Protein AF-0000000068960633 (afdb_homodimer)

Structure (mmCIF, N/CA/C/O backbone):
data_AF-0000000068960633-model_v1
#
loop_
_entity.id
_entity.type
_entity.pdbx_description
1 polymer 'Acid phosphatase'
#
loop_
_atom_site.group_PDB
_atom_site.id
_atom_site.type_symbol
_atom_site.label_atom_id
_atom_site.label_alt_id
_atom_site.label_comp_id
_atom_site.label_asym_id
_atom_site.label_entity_id
_atom_site.label_seq_id
_atom_site.pdbx_PDB_ins_code
_atom_site.Cartn_x
_atom_site.Cartn_y
_atom_site.Cartn_z
_atom_site.occupancy
_atom_site.B_iso_or_equiv
_atom_site.auth_seq_id
_atom_site.auth_comp_id
_atom_site.auth_asym_id
_atom_site.auth_atom_id
_atom_site.pdbx_PDB_model_num
ATOM 1 N N . MET A 1 1 ? 32.219 57.688 -50 1 28.7 1 MET A N 1
ATOM 2 C CA . MET A 1 1 ? 32.156 56.25 -50.031 1 28.7 1 MET A CA 1
ATOM 3 C C . MET A 1 1 ? 32.625 55.656 -48.688 1 28.7 1 MET A C 1
ATOM 5 O O . MET A 1 1 ? 33.812 55.375 -48.5 1 28.7 1 MET A O 1
ATOM 9 N N . LEU A 1 2 ? 32.219 56.156 -47.469 1 36.44 2 LEU A N 1
ATOM 10 C CA . LEU A 1 2 ? 32.562 55.969 -46.062 1 36.44 2 LEU A CA 1
ATOM 11 C C . LEU A 1 2 ? 32.219 54.531 -45.625 1 36.44 2 LEU A C 1
ATOM 13 O O . LEU A 1 2 ? 31.062 54.125 -45.719 1 36.44 2 LEU A O 1
ATOM 17 N N . PRO A 1 3 ? 33.25 53.594 -45.344 1 36.62 3 PRO A N 1
ATOM 18 C CA . PRO A 1 3 ? 33.094 52.156 -45.031 1 36.62 3 PRO A CA 1
ATOM 19 C C . PRO A 1 3 ? 32.438 51.906 -43.688 1 36.62 3 PRO A C 1
ATOM 21 O O . PRO A 1 3 ? 32.812 52.5 -42.688 1 36.62 3 PRO A O 1
ATOM 24 N N . VAL A 1 4 ? 31.062 51.625 -43.531 1 40.41 4 VAL A N 1
ATOM 25 C CA . VAL A 1 4 ? 30.25 51.25 -42.375 1 40.41 4 VAL A CA 1
ATOM 26 C C . VAL A 1 4 ? 30.781 49.969 -41.781 1 40.41 4 VAL A C 1
ATOM 28 O O . VAL A 1 4 ? 30.719 48.906 -42.406 1 40.41 4 VAL A O 1
ATOM 31 N N . LEU A 1 5 ? 31.75 49.938 -40.906 1 36.03 5 LEU A N 1
ATOM 32 C CA . LEU A 1 5 ? 32.312 48.844 -40.156 1 36.03 5 LEU A CA 1
ATOM 33 C C . LEU A 1 5 ? 31.234 48.125 -39.312 1 36.03 5 LEU A C 1
ATOM 35 O O . LEU A 1 5 ? 30.625 48.75 -38.438 1 36.03 5 LEU A O 1
ATOM 39 N N . VAL A 1 6 ? 30.625 47 -39.719 1 34.72 6 VAL A N 1
ATOM 40 C CA . VAL A 1 6 ? 29.75 46.031 -39.062 1 34.72 6 VAL A CA 1
ATOM 41 C C . VAL A 1 6 ? 30.438 45.438 -37.844 1 34.72 6 VAL A C 1
ATOM 43 O O . VAL A 1 6 ? 31.406 44.688 -37.969 1 34.72 6 VAL A O 1
ATOM 46 N N . ALA A 1 7 ? 30.516 46.062 -36.656 1 33 7 ALA A N 1
ATOM 47 C CA . ALA A 1 7 ? 30.953 45.531 -35.375 1 33 7 ALA A CA 1
ATOM 48 C C . ALA A 1 7 ? 30.188 44.281 -35 1 33 7 ALA A C 1
ATOM 50 O O . ALA A 1 7 ? 28.984 44.344 -34.688 1 33 7 ALA A O 1
ATOM 51 N N . MET A 1 8 ? 30.5 43.094 -35.469 1 29.86 8 MET A N 1
ATOM 52 C CA . MET A 1 8 ? 30.031 41.781 -35.031 1 29.86 8 MET A CA 1
ATOM 53 C C . MET A 1 8 ? 30.297 41.594 -33.531 1 29.86 8 MET A C 1
ATOM 55 O O . MET A 1 8 ? 31.453 41.5 -33.094 1 29.86 8 MET A O 1
ATOM 59 N N . MET A 1 9 ? 29.5 42.125 -32.562 1 28.64 9 MET A N 1
ATOM 60 C CA . MET A 1 9 ? 29.5 41.812 -31.141 1 28.64 9 MET A CA 1
ATOM 61 C C . MET A 1 9 ? 29.453 40.312 -30.891 1 28.64 9 MET A C 1
ATOM 63 O O . MET A 1 9 ? 28.484 39.656 -31.25 1 28.64 9 MET A O 1
ATOM 67 N N . MET A 1 10 ? 30.5 39.594 -30.781 1 28.83 10 MET A N 1
ATOM 68 C CA . MET A 1 10 ? 30.625 38.219 -30.25 1 28.83 10 MET A CA 1
ATOM 69 C C . MET A 1 10 ? 30.062 38.125 -28.844 1 28.83 10 MET A C 1
ATOM 71 O O . MET A 1 10 ? 30.641 38.688 -27.906 1 28.83 10 MET A O 1
ATOM 75 N N . MET A 1 11 ? 28.734 38.094 -28.578 1 29.48 11 MET A N 1
ATOM 76 C CA . MET A 1 11 ? 28.141 37.688 -27.312 1 29.48 11 MET A CA 1
ATOM 77 C C . MET A 1 11 ? 28.781 36.375 -26.812 1 29.48 11 MET A C 1
ATOM 79 O O . MET A 1 11 ? 28.688 35.344 -27.469 1 29.48 11 MET A O 1
ATOM 83 N N . MET A 1 12 ? 29.719 36.375 -26.047 1 30.92 12 MET A N 1
ATOM 84 C CA . MET A 1 12 ? 30.234 35.25 -25.234 1 30.92 12 MET A CA 1
ATOM 85 C C . MET A 1 12 ? 29.109 34.625 -24.438 1 30.92 12 MET A C 1
ATOM 87 O O . MET A 1 12 ? 28.469 35.281 -23.609 1 30.92 12 MET A O 1
ATOM 91 N N . MET A 1 13 ? 28.297 33.719 -24.906 1 32.25 13 MET A N 1
ATOM 92 C CA . MET A 1 13 ? 27.453 32.781 -24.156 1 32.25 13 MET A CA 1
ATOM 93 C C . MET A 1 13 ? 28.234 32.156 -23 1 32.25 13 MET A C 1
ATOM 95 O O . MET A 1 13 ? 29.203 31.453 -23.219 1 32.25 13 MET A O 1
ATOM 99 N N . VAL A 1 14 ? 28.406 32.781 -21.891 1 34.97 14 VAL A N 1
ATOM 100 C CA . VAL A 1 14 ? 28.797 32.094 -20.656 1 34.97 14 VAL A CA 1
ATOM 101 C C . VAL A 1 14 ? 28 30.812 -20.484 1 34.97 14 VAL A C 1
ATOM 103 O O . VAL A 1 14 ? 26.781 30.828 -20.469 1 34.97 14 VAL A O 1
ATOM 106 N N . THR A 1 15 ? 28.297 29.719 -21.094 1 37.78 15 THR A N 1
ATOM 107 C CA . THR A 1 15 ? 27.797 28.375 -20.797 1 37.78 15 THR A CA 1
ATOM 108 C C . THR A 1 15 ? 27.75 28.141 -19.281 1 37.78 15 THR A C 1
ATOM 110 O O . THR A 1 15 ? 28.797 28.141 -18.625 1 37.78 15 THR A O 1
ATOM 113 N N . GLY A 1 16 ? 26.969 28.672 -18.453 1 41.31 16 GLY A N 1
ATOM 114 C CA . GLY A 1 16 ? 26.703 28.359 -17.047 1 41.31 16 GLY A CA 1
ATOM 115 C C . GLY A 1 16 ? 27 26.922 -16.703 1 41.31 16 GLY A C 1
ATOM 116 O O . GLY A 1 16 ? 26.828 26.031 -17.531 1 41.31 16 GLY A O 1
ATOM 117 N N . ALA A 1 17 ? 27.922 26.547 -15.781 1 50.03 17 ALA A N 1
ATOM 118 C CA . ALA A 1 17 ? 28.344 25.266 -15.25 1 50.03 17 ALA A CA 1
ATOM 119 C C . ALA A 1 17 ? 27.172 24.312 -15.094 1 50.03 17 ALA A C 1
ATOM 121 O O . ALA A 1 17 ? 26.156 24.672 -14.484 1 50.03 17 ALA A O 1
ATOM 122 N N . GLY A 1 18 ? 26.812 23.438 -15.945 1 74 18 GLY A N 1
ATOM 123 C CA . GLY A 1 18 ? 25.719 22.484 -16.125 1 74 18 GLY A CA 1
ATOM 124 C C . GLY A 1 18 ? 25.531 21.562 -14.938 1 74 18 GLY A C 1
ATOM 125 O O . GLY A 1 18 ? 26.453 21.344 -14.164 1 74 18 GLY A O 1
ATOM 126 N N . ALA A 1 19 ? 24.5 21.5 -14.156 1 87.94 19 ALA A N 1
ATOM 127 C CA . ALA A 1 19 ? 24.141 20.562 -13.094 1 87.94 19 ALA A CA 1
ATOM 128 C C . ALA A 1 19 ? 23.234 19.453 -13.609 1 87.94 19 ALA A C 1
ATOM 130 O O . ALA A 1 19 ? 22.375 19.703 -14.461 1 87.94 19 ALA A O 1
ATOM 131 N N . ARG A 1 20 ? 23.734 18.266 -13.234 1 92.5 20 ARG A N 1
ATOM 132 C CA . ARG A 1 20 ? 22.906 17.125 -13.562 1 92.5 20 ARG A CA 1
ATOM 133 C C . ARG A 1 20 ? 21.953 16.781 -12.422 1 92.5 20 ARG A C 1
ATOM 135 O O . ARG A 1 20 ? 22.375 16.703 -11.266 1 92.5 20 ARG A O 1
ATOM 142 N N . LEU A 1 21 ? 20.734 16.641 -12.719 1 95.44 21 LEU A N 1
ATOM 143 C CA . LEU A 1 21 ? 19.734 16.25 -11.742 1 95.44 21 LEU A CA 1
ATOM 144 C C . LEU A 1 21 ? 19.812 14.758 -11.438 1 95.44 21 LEU A C 1
ATOM 146 O O . LEU A 1 21 ? 19.344 13.938 -12.227 1 95.44 21 LEU A O 1
ATOM 150 N N . ALA A 1 22 ? 20.391 14.422 -10.305 1 96.19 22 ALA A N 1
ATOM 151 C CA . ALA A 1 22 ? 20.672 13.031 -9.953 1 96.19 22 ALA A CA 1
ATOM 152 C C . ALA A 1 22 ? 19.422 12.328 -9.438 1 96.19 22 ALA A C 1
ATOM 154 O O . ALA A 1 22 ? 19.172 11.172 -9.766 1 96.19 22 ALA A O 1
ATOM 155 N N . GLN A 1 23 ? 18.641 12.992 -8.586 1 97.12 23 GLN A N 1
ATOM 156 C CA . GLN A 1 23 ? 17.438 12.43 -8.008 1 97.12 23 GLN A CA 1
ATOM 157 C C . GLN A 1 23 ? 16.469 13.531 -7.559 1 97.12 23 GLN A C 1
ATOM 159 O O . GLN A 1 23 ? 16.906 14.602 -7.133 1 97.12 23 GLN A O 1
ATOM 164 N N . VAL A 1 24 ? 15.242 13.258 -7.742 1 97.94 24 VAL A N 1
ATOM 165 C CA . VAL A 1 24 ? 14.188 14.117 -7.219 1 97.94 24 VAL A CA 1
ATOM 166 C C . VAL A 1 24 ? 13.344 13.344 -6.203 1 97.94 24 VAL A C 1
ATOM 168 O O . VAL A 1 24 ? 12.969 12.195 -6.449 1 97.94 24 VAL A O 1
ATOM 171 N N . GLN A 1 25 ? 13.172 13.945 -4.953 1 98.12 25 GLN A N 1
ATOM 172 C CA . GLN A 1 25 ? 12.234 13.422 -3.965 1 98.12 25 GLN A CA 1
ATOM 173 C C . GLN A 1 25 ? 11.078 14.391 -3.729 1 98.12 25 GLN A C 1
ATOM 175 O O . GLN A 1 25 ? 11.297 15.594 -3.584 1 98.12 25 GLN A O 1
ATOM 180 N N . ILE A 1 26 ? 9.836 13.82 -3.816 1 98.62 26 ILE A N 1
ATOM 181 C CA . ILE A 1 26 ? 8.656 14.664 -3.646 1 98.62 26 ILE A CA 1
ATOM 182 C C . ILE A 1 26 ? 7.82 14.148 -2.477 1 98.62 26 ILE A C 1
ATOM 184 O O . ILE A 1 26 ? 7.547 12.953 -2.381 1 98.62 26 ILE A O 1
ATOM 188 N N . LEU A 1 27 ? 7.508 15.016 -1.522 1 98.69 27 LEU A N 1
ATOM 189 C CA . LEU A 1 27 ? 6.434 14.805 -0.558 1 98.69 27 LEU A CA 1
ATOM 190 C C . LEU A 1 27 ? 5.184 15.578 -0.959 1 98.69 27 LEU A C 1
ATOM 192 O O . LEU A 1 27 ? 5.242 16.797 -1.159 1 98.69 27 LEU A O 1
ATOM 196 N N . ALA A 1 28 ? 4.051 14.828 -1.136 1 98.44 28 ALA A N 1
ATOM 197 C CA . ALA A 1 28 ? 2.812 15.477 -1.561 1 98.44 28 ALA A CA 1
ATOM 198 C C . ALA A 1 28 ? 1.709 15.281 -0.523 1 98.44 28 ALA A C 1
ATOM 200 O O . ALA A 1 28 ? 1.588 14.203 0.069 1 98.44 28 ALA A O 1
ATOM 201 N N . ARG A 1 29 ? 0.959 16.312 -0.306 1 97.56 29 ARG A N 1
ATOM 202 C CA . ARG A 1 29 ? -0.366 16.094 0.262 1 97.56 29 ARG A CA 1
ATOM 203 C C . ARG A 1 29 ? -1.308 15.477 -0.768 1 97.56 29 ARG A C 1
ATOM 205 O O . ARG A 1 29 ? -1.28 15.852 -1.942 1 97.56 29 ARG A O 1
ATOM 212 N N . HIS A 1 30 ? -2.119 14.586 -0.333 1 97 30 HIS A N 1
ATOM 213 C CA . HIS A 1 30 ? -3.104 14.016 -1.245 1 97 30 HIS A CA 1
ATOM 214 C C . HIS A 1 30 ? -4 15.094 -1.839 1 97 30 HIS A C 1
ATOM 216 O O . HIS A 1 30 ? -4.062 16.219 -1.318 1 97 30 HIS A O 1
ATOM 222 N N . GLY A 1 31 ? -4.672 14.758 -2.982 1 96.5 31 GLY A N 1
ATOM 223 C CA . GLY A 1 31 ? -5.578 15.672 -3.658 1 96.5 31 GLY A CA 1
ATOM 224 C C . GLY A 1 31 ? -6.895 15.859 -2.926 1 96.5 31 GLY A C 1
ATOM 225 O O . GLY A 1 31 ? -7.078 15.328 -1.826 1 96.5 31 GLY A O 1
ATOM 226 N N . LEU A 1 32 ? -7.758 16.641 -3.566 1 95.44 32 LEU A N 1
ATOM 227 C CA . LEU A 1 32 ? -9.039 16.969 -2.965 1 95.44 32 LEU A CA 1
ATOM 228 C C . LEU A 1 32 ? -9.938 15.75 -2.865 1 95.44 32 LEU A C 1
ATOM 230 O O . LEU A 1 32 ? -10.234 15.102 -3.877 1 95.44 32 LEU A O 1
ATOM 234 N N . ARG A 1 33 ? -10.445 15.461 -1.695 1 92.38 33 ARG A N 1
ATOM 235 C CA . ARG A 1 33 ? -11.305 14.305 -1.444 1 92.38 33 ARG A CA 1
ATOM 236 C C . ARG A 1 33 ? -12.734 14.578 -1.892 1 92.38 33 ARG A C 1
ATOM 238 O O . ARG A 1 33 ? -13.109 15.734 -2.104 1 92.38 33 ARG A O 1
ATOM 245 N N . ASP A 1 34 ? -13.383 13.438 -2.035 1 89.31 34 ASP A N 1
ATOM 246 C CA . ASP A 1 34 ? -14.812 13.5 -2.293 1 89.31 34 ASP A CA 1
ATOM 247 C C . ASP A 1 34 ? -15.586 13.867 -1.026 1 89.31 34 ASP A C 1
ATOM 249 O O . ASP A 1 34 ? -15.281 13.359 0.057 1 89.31 34 ASP A O 1
ATOM 253 N N . TYR A 1 35 ? -16.578 14.789 -1.177 1 80.56 35 TYR A N 1
ATOM 254 C CA . TYR A 1 35 ? -17.25 15.305 0.013 1 80.56 35 TYR A CA 1
ATOM 255 C C . TYR A 1 35 ? -18.141 14.25 0.633 1 80.56 35 TYR A C 1
ATOM 257 O O . TYR A 1 35 ? -18.312 14.203 1.854 1 80.56 35 TYR A O 1
ATOM 265 N N . TYR A 1 36 ? -18.703 13.359 -0.104 1 71.88 36 TYR A N 1
ATOM 266 C CA . TYR A 1 36 ? -19.594 12.344 0.452 1 71.88 36 TYR A CA 1
ATOM 267 C C . TYR A 1 36 ? -18.828 11.359 1.312 1 71.88 36 TYR A C 1
ATOM 269 O O . TYR A 1 36 ? -19.219 11.062 2.443 1 71.88 36 TYR A O 1
ATOM 277 N N . THR A 1 37 ? -17.797 10.961 0.727 1 71.25 37 THR A N 1
ATOM 278 C CA . THR A 1 37 ? -17.031 9.945 1.442 1 71.25 37 THR A CA 1
ATOM 279 C C . THR A 1 37 ? -16.281 10.562 2.609 1 71.25 37 THR A C 1
ATOM 281 O O . THR A 1 37 ? -16.047 9.898 3.623 1 71.25 37 THR A O 1
ATOM 284 N N . ALA A 1 38 ? -15.961 11.828 2.514 1 70.38 38 ALA A N 1
ATOM 285 C CA . ALA A 1 38 ? -15.289 12.516 3.607 1 70.38 38 ALA A CA 1
ATOM 286 C C . ALA A 1 38 ? -16.203 12.672 4.812 1 70.38 38 ALA A C 1
ATOM 288 O O . ALA A 1 38 ? -15.766 12.562 5.957 1 70.38 38 ALA A O 1
ATOM 289 N N . GLU A 1 39 ? -17.5 12.852 4.512 1 68.62 39 GLU A N 1
ATOM 290 C CA . GLU A 1 39 ? -18.484 13.023 5.578 1 68.62 39 GLU A CA 1
ATOM 291 C C . GLU A 1 39 ? -18.812 11.688 6.23 1 68.62 39 GLU A C 1
ATOM 293 O O . GLU A 1 39 ? -19.047 11.617 7.441 1 68.62 39 GLU A O 1
ATOM 298 N N . ALA A 1 40 ? -18.844 10.688 5.418 1 64.69 40 ALA A N 1
ATOM 299 C CA . ALA A 1 40 ? -19.203 9.375 5.941 1 64.69 40 ALA A CA 1
ATOM 300 C C . ALA A 1 40 ? -18.109 8.82 6.844 1 64.69 40 ALA A C 1
ATOM 302 O O . ALA A 1 40 ? -18.391 8.125 7.824 1 64.69 40 ALA A O 1
ATOM 303 N N . ASP A 1 41 ? -17.031 9.008 6.359 1 56.53 41 ASP A N 1
ATOM 304 C CA . ASP A 1 41 ? -15.906 8.461 7.109 1 56.53 41 ASP A CA 1
ATOM 305 C C . ASP A 1 41 ? -15.422 9.445 8.164 1 56.53 41 ASP A C 1
ATOM 307 O O . ASP A 1 41 ? -14.352 10.039 8.016 1 56.53 41 ASP A O 1
ATOM 311 N N . ALA A 1 42 ? -16.359 10.055 8.844 1 49.31 42 ALA A N 1
ATOM 312 C CA . ALA A 1 42 ? -15.969 11.141 9.734 1 49.31 42 ALA A CA 1
ATOM 313 C C . ALA A 1 42 ? -14.828 10.703 10.656 1 49.31 42 ALA A C 1
ATOM 315 O O . ALA A 1 42 ? -14.367 11.477 11.492 1 49.31 42 ALA A O 1
ATOM 316 N N . SER A 1 43 ? -14.57 9.469 10.648 1 42.56 43 SER A N 1
ATOM 317 C CA . SER A 1 43 ? -13.375 9.25 11.461 1 42.56 43 SER A CA 1
ATOM 318 C C . SER A 1 43 ? -12.148 9.906 10.82 1 42.56 43 SER A C 1
ATOM 320 O O . SER A 1 43 ? -12.062 10.008 9.594 1 42.56 43 SER A O 1
ATOM 322 N N . TRP A 1 44 ? -11.773 10.898 11.594 1 39.91 44 TRP A N 1
ATOM 323 C CA . TRP A 1 44 ? -10.672 11.789 11.211 1 39.91 44 TRP A CA 1
ATOM 324 C C . TRP A 1 44 ? -9.789 11.133 10.156 1 39.91 44 TRP A C 1
ATOM 326 O O . TRP A 1 44 ? -9.117 11.828 9.383 1 39.91 44 TRP A O 1
ATOM 336 N N . ASP A 1 45 ? -9.281 9.789 10.375 1 44.38 45 ASP A N 1
ATOM 337 C CA . ASP A 1 45 ? -7.953 9.305 10.016 1 44.38 45 ASP A CA 1
ATOM 338 C C . ASP A 1 45 ? -7.914 8.836 8.562 1 44.38 45 ASP A C 1
ATOM 340 O O . ASP A 1 45 ? -7.32 7.797 8.258 1 44.38 45 ASP A O 1
ATOM 344 N N . ASP A 1 46 ? -8.242 9.875 7.656 1 54.59 46 ASP A N 1
ATOM 345 C CA . ASP A 1 46 ? -7.746 9.766 6.285 1 54.59 46 ASP A CA 1
ATOM 346 C C . ASP A 1 46 ? -8.648 8.859 5.449 1 54.59 46 ASP A C 1
ATOM 348 O O . ASP A 1 46 ? -8.164 8.141 4.57 1 54.59 46 ASP A O 1
ATOM 352 N N . GLY A 1 47 ? -9.922 8.867 5.863 1 60.28 47 GLY A N 1
ATOM 353 C CA . GLY A 1 47 ? -10.844 8.102 5.039 1 60.28 47 GLY A CA 1
ATOM 354 C C . GLY A 1 47 ? -11.359 8.875 3.838 1 60.28 47 GLY A C 1
ATOM 355 O O . GLY A 1 47 ? -10.938 10.008 3.598 1 60.28 47 GLY A O 1
ATOM 356 N N . GLY A 1 48 ? -11.836 8.297 2.922 1 75.69 48 GLY A N 1
ATOM 357 C CA . GLY A 1 48 ? -12.461 8.836 1.728 1 75.69 48 GLY A CA 1
ATOM 358 C C . GLY A 1 48 ? -11.664 8.586 0.464 1 75.69 48 GLY A C 1
ATOM 359 O O . GLY A 1 48 ? -10.484 8.242 0.529 1 75.69 48 GLY A O 1
ATOM 360 N N . VAL A 1 49 ? -12.32 8.797 -0.583 1 88.06 49 VAL A N 1
ATOM 361 C CA . VAL A 1 49 ? -11.719 8.609 -1.9 1 88.06 49 VAL A CA 1
ATOM 362 C C . VAL A 1 49 ? -11.461 9.969 -2.547 1 88.06 49 VAL A C 1
ATOM 364 O O . VAL A 1 49 ? -11.969 10.992 -2.076 1 88.06 49 VAL A O 1
ATOM 367 N N . LEU A 1 50 ? -10.617 10.023 -3.445 1 92.69 50 LEU A N 1
ATOM 368 C CA . LEU A 1 50 ? -10.32 11.234 -4.207 1 92.69 50 LEU A CA 1
ATOM 369 C C . LEU A 1 50 ? -11.531 11.664 -5.031 1 92.69 50 LEU A C 1
ATOM 371 O O . LEU A 1 50 ? -12.227 10.82 -5.605 1 92.69 50 LEU A O 1
ATOM 375 N N . SER A 1 51 ? -11.836 12.953 -5.113 1 93.25 51 SER A N 1
ATOM 376 C CA . SER A 1 51 ? -12.844 13.469 -6.023 1 93.25 51 SER A CA 1
ATOM 377 C C . SER A 1 51 ? -12.352 13.469 -7.465 1 93.25 51 SER A C 1
ATOM 379 O O . SER A 1 51 ? -11.148 13.344 -7.711 1 93.25 51 SER A O 1
ATOM 381 N N . GLY A 1 52 ? -13.32 13.609 -8.352 1 94 52 GLY A N 1
ATOM 382 C CA . GLY A 1 52 ? -12.906 13.781 -9.734 1 94 52 GLY A CA 1
ATOM 383 C C . GLY A 1 52 ? -12.008 14.992 -9.938 1 94 52 GLY A C 1
ATOM 384 O O . GLY A 1 52 ? -11.016 14.922 -10.672 1 94 52 GLY A O 1
ATOM 385 N N . HIS A 1 53 ? -12.352 16.031 -9.266 1 95 53 HIS A N 1
ATOM 386 C CA . HIS A 1 53 ? -11.539 17.234 -9.312 1 95 53 HIS A CA 1
ATOM 387 C C . HIS A 1 53 ? -10.148 17 -8.719 1 95 53 HIS A C 1
ATOM 389 O O . HIS A 1 53 ? -9.156 17.547 -9.211 1 95 53 HIS A O 1
ATOM 395 N N . GLY A 1 54 ? -10.094 16.25 -7.66 1 96.06 54 GLY A N 1
ATOM 396 C CA . GLY A 1 54 ? -8.82 15.867 -7.078 1 96.06 54 GLY A CA 1
ATOM 397 C C . GLY A 1 54 ? -7.953 15.047 -8.016 1 96.06 54 GLY A C 1
ATOM 398 O O . GLY A 1 54 ? -6.746 15.281 -8.117 1 96.06 54 GLY A O 1
ATOM 399 N N . TYR A 1 55 ? -8.562 14.094 -8.75 1 96.5 55 TYR A N 1
ATOM 400 C CA . TYR A 1 55 ? -7.848 13.305 -9.742 1 96.5 55 TYR A CA 1
ATOM 401 C C . TYR A 1 55 ? -7.242 14.195 -10.82 1 96.5 55 TYR A C 1
ATOM 403 O O . TYR A 1 55 ? -6.066 14.055 -11.164 1 96.5 55 TYR A O 1
ATOM 411 N N . LYS A 1 56 ? -8.07 15.102 -11.281 1 96.62 56 LYS A N 1
ATOM 412 C CA . LYS A 1 56 ? -7.621 16 -12.336 1 96.62 56 LYS A CA 1
ATOM 413 C C . LYS A 1 56 ? -6.453 16.859 -11.867 1 96.62 56 LYS A C 1
ATOM 415 O O . LYS A 1 56 ? -5.449 17 -12.57 1 96.62 56 LYS A O 1
ATOM 420 N N . ALA A 1 57 ? -6.598 17.422 -10.727 1 96 57 ALA A N 1
ATOM 421 C CA . ALA A 1 57 ? -5.555 18.281 -10.188 1 96 57 ALA A CA 1
ATOM 422 C C . ALA A 1 57 ? -4.238 17.531 -10.023 1 96 57 ALA A C 1
ATOM 424 O O . ALA A 1 57 ? -3.172 18.047 -10.352 1 96 57 ALA A O 1
ATOM 425 N N . MET A 1 58 ? -4.285 16.328 -9.492 1 97.06 58 MET A N 1
ATOM 426 C CA . MET A 1 58 ? -3.078 15.539 -9.281 1 97.06 58 MET A CA 1
ATOM 427 C C . MET A 1 58 ? -2.465 15.117 -10.617 1 97.06 58 MET A C 1
ATOM 429 O O . MET A 1 58 ? -1.241 15.094 -10.758 1 97.06 58 MET A O 1
ATOM 433 N N . TYR A 1 59 ? -3.293 14.734 -11.594 1 96.5 59 TYR A N 1
ATOM 434 C CA . TYR A 1 59 ? -2.822 14.43 -12.938 1 96.5 59 TYR A CA 1
ATOM 435 C C . TYR A 1 59 ? -2.074 15.617 -13.539 1 96.5 59 TYR A C 1
ATOM 437 O O . TYR A 1 59 ? -0.973 15.461 -14.07 1 96.5 59 TYR A O 1
ATOM 445 N N . ASP A 1 60 ? -2.717 16.812 -13.445 1 95.5 60 ASP A N 1
ATOM 446 C CA . ASP A 1 60 ? -2.113 18.031 -13.969 1 95.5 60 ASP A CA 1
ATOM 447 C C . ASP A 1 60 ? -0.791 18.344 -13.266 1 95.5 60 ASP A C 1
ATOM 449 O O . ASP A 1 60 ? 0.156 18.812 -13.898 1 95.5 60 ASP A O 1
ATOM 453 N N . LEU A 1 61 ? -0.79 18.078 -12.023 1 96.19 61 LEU A N 1
ATOM 454 C CA . LEU A 1 61 ? 0.438 18.281 -11.258 1 96.19 61 LEU A CA 1
ATOM 455 C C . LEU A 1 61 ? 1.546 17.359 -11.758 1 96.19 61 LEU A C 1
ATOM 457 O O . LEU A 1 61 ? 2.703 17.781 -11.859 1 96.19 61 LEU A O 1
ATOM 461 N N . GLY A 1 62 ? 1.222 16.062 -12 1 96.56 62 GLY A N 1
ATOM 462 C CA . GLY A 1 62 ? 2.182 15.156 -12.602 1 96.56 62 GLY A CA 1
ATOM 463 C C . GLY A 1 62 ? 2.742 15.664 -13.914 1 96.56 62 GLY A C 1
ATOM 464 O O . GLY A 1 62 ? 3.953 15.609 -14.148 1 96.56 62 GLY A O 1
ATOM 465 N N . GLU A 1 63 ? 1.86 16.219 -14.766 1 95.25 63 GLU A N 1
ATOM 466 C CA . GLU A 1 63 ? 2.285 16.781 -16.047 1 95.25 63 GLU A CA 1
ATOM 467 C C . GLU A 1 63 ? 3.219 17.969 -15.836 1 95.25 63 GLU A C 1
ATOM 469 O O . GLU A 1 63 ? 4.211 18.125 -16.547 1 95.25 63 GLU A O 1
ATOM 474 N N . ALA A 1 64 ? 2.873 18.844 -14.867 1 94.56 64 ALA A N 1
ATOM 475 C CA . ALA A 1 64 ? 3.693 20.016 -14.586 1 94.56 64 ALA A CA 1
ATOM 476 C C . ALA A 1 64 ? 5.094 19.609 -14.141 1 94.56 64 ALA A C 1
ATOM 478 O O . ALA A 1 64 ? 6.086 20.219 -14.555 1 94.56 64 ALA A O 1
ATOM 479 N N . VAL A 1 65 ? 5.16 18.609 -13.273 1 96.25 65 VAL A N 1
ATOM 480 C CA . VAL A 1 65 ? 6.453 18.141 -12.781 1 96.25 65 VAL A CA 1
ATOM 481 C C . VAL A 1 65 ? 7.234 17.484 -13.922 1 96.25 65 VAL A C 1
ATOM 483 O O . VAL A 1 65 ? 8.445 17.688 -14.039 1 96.25 65 VAL A O 1
ATOM 486 N N . ARG A 1 66 ? 6.559 16.641 -14.766 1 95.31 66 ARG A N 1
ATOM 487 C CA . ARG A 1 66 ? 7.203 16.078 -15.945 1 95.31 66 ARG A CA 1
ATOM 488 C C . ARG A 1 66 ? 7.844 17.172 -16.797 1 95.31 66 ARG A C 1
ATOM 490 O O . ARG A 1 66 ? 9 17.062 -17.203 1 95.31 66 ARG A O 1
ATOM 497 N N . ASN A 1 67 ? 7.098 18.266 -17.047 1 93.69 67 ASN A N 1
ATOM 498 C CA . ASN A 1 67 ? 7.566 19.375 -17.875 1 93.69 67 ASN A CA 1
ATOM 499 C C . ASN A 1 67 ? 8.711 20.125 -17.203 1 93.69 67 ASN A C 1
ATOM 501 O O . ASN A 1 67 ? 9.617 20.625 -17.875 1 93.69 67 ASN A O 1
ATOM 505 N N . ARG A 1 68 ? 8.688 20.203 -15.93 1 93 68 ARG A N 1
ATOM 506 C CA . ARG A 1 68 ? 9.734 20.906 -15.188 1 93 68 ARG A CA 1
ATOM 507 C C . ARG A 1 68 ? 11.078 20.203 -15.344 1 93 68 ARG A C 1
ATOM 509 O O . ARG A 1 68 ? 12.109 20.859 -15.523 1 93 68 ARG A O 1
ATOM 516 N N . TYR A 1 69 ? 11.055 18.922 -15.281 1 93.81 69 TYR A N 1
ATOM 517 C CA . TYR A 1 69 ? 12.336 18.219 -15.219 1 93.81 69 TYR A CA 1
ATOM 518 C C . TYR A 1 69 ? 12.688 17.609 -16.562 1 93.81 69 TYR A C 1
ATOM 520 O O . TYR A 1 69 ? 13.852 17.281 -16.828 1 93.81 69 TYR A O 1
ATOM 528 N N . ASN A 1 70 ? 11.703 17.406 -17.422 1 90.5 70 ASN A N 1
ATOM 529 C CA . ASN A 1 70 ? 11.898 16.938 -18.797 1 90.5 70 ASN A CA 1
ATOM 530 C C . ASN A 1 70 ? 12.828 15.734 -18.844 1 90.5 70 ASN A C 1
ATOM 532 O O . ASN A 1 70 ? 13.805 15.727 -19.594 1 90.5 70 ASN A O 1
ATOM 536 N N . ARG A 1 71 ? 12.562 14.789 -18.031 1 86.69 71 ARG A N 1
ATOM 537 C CA . ARG A 1 71 ? 13.352 13.562 -18 1 86.69 71 ARG A CA 1
ATOM 538 C C . ARG A 1 71 ? 12.945 12.617 -19.125 1 86.69 71 ARG A C 1
ATOM 540 O O . ARG A 1 71 ? 11.875 12.789 -19.734 1 86.69 71 ARG A O 1
ATOM 547 N N . SER A 1 72 ? 13.875 11.68 -19.406 1 85.12 72 SER A N 1
ATOM 548 C CA . SER A 1 72 ? 13.555 10.68 -20.406 1 85.12 72 SER A CA 1
ATOM 549 C C . SER A 1 72 ? 12.352 9.836 -19.984 1 85.12 72 SER A C 1
ATOM 551 O O . SER A 1 72 ? 12.047 9.734 -18.797 1 85.12 72 SER A O 1
ATOM 553 N N . SER A 1 73 ? 11.727 9.258 -20.953 1 82.5 73 SER A N 1
ATOM 554 C CA . SER A 1 73 ? 10.602 8.367 -20.703 1 82.5 73 SER A CA 1
ATOM 555 C C . SER A 1 73 ? 11.008 7.199 -19.812 1 82.5 73 SER A C 1
ATOM 557 O O . SER A 1 73 ? 10.25 6.785 -18.938 1 82.5 73 SER A O 1
ATOM 559 N N . ASN A 1 74 ? 12.188 6.707 -20.016 1 82.75 74 ASN A N 1
ATOM 560 C CA . ASN A 1 74 ? 12.68 5.605 -19.203 1 82.75 74 ASN A CA 1
ATOM 561 C C . ASN A 1 74 ? 12.867 6.035 -17.75 1 82.75 74 ASN A C 1
ATOM 563 O O . ASN A 1 74 ? 12.531 5.289 -16.828 1 82.75 74 ASN A O 1
ATOM 567 N N . ASP A 1 75 ? 13.289 7.27 -17.656 1 83.25 75 ASP A N 1
ATOM 568 C CA . ASP A 1 75 ? 13.508 7.781 -16.297 1 83.25 75 ASP A CA 1
ATOM 569 C C . ASP A 1 75 ? 12.18 8.031 -15.586 1 83.25 75 ASP A C 1
ATOM 571 O O . ASP A 1 75 ? 12.055 7.77 -14.391 1 83.25 75 ASP A O 1
ATOM 575 N N . THR A 1 76 ? 11.281 8.5 -16.312 1 83.62 76 THR A N 1
ATOM 576 C CA . THR A 1 76 ? 9.984 8.773 -15.695 1 83.62 76 THR A CA 1
ATOM 577 C C . THR A 1 76 ? 9.305 7.48 -15.266 1 83.62 76 THR A C 1
ATOM 579 O O . THR A 1 76 ? 8.758 7.398 -14.164 1 83.62 76 THR A O 1
ATOM 582 N N . ALA A 1 77 ? 9.469 6.453 -16.031 1 84.44 77 ALA A N 1
ATOM 583 C CA . ALA A 1 77 ? 8.812 5.176 -15.758 1 84.44 77 ALA A CA 1
ATOM 584 C C . ALA A 1 77 ? 9.523 4.426 -14.633 1 84.44 77 ALA A C 1
ATOM 586 O O . ALA A 1 77 ? 8.93 3.549 -14 1 84.44 77 ALA A O 1
ATOM 587 N N . ALA A 1 78 ? 10.766 4.762 -14.367 1 87.69 78 ALA A N 1
ATOM 588 C CA . ALA A 1 78 ? 11.555 4.07 -13.359 1 87.69 78 ALA A CA 1
ATOM 589 C C . ALA A 1 78 ? 11.391 4.719 -11.984 1 87.69 78 ALA A C 1
ATOM 591 O O . ALA A 1 78 ? 12.18 4.477 -11.07 1 87.69 78 ALA A O 1
ATOM 592 N N . SER A 1 79 ? 10.367 5.484 -11.758 1 94.31 79 SER A N 1
ATOM 593 C CA . SER A 1 79 ? 10.094 6.176 -10.5 1 94.31 79 SER A CA 1
ATOM 594 C C . SER A 1 79 ? 9.633 5.199 -9.422 1 94.31 79 SER A C 1
ATOM 596 O O . SER A 1 79 ? 9.211 4.082 -9.734 1 94.31 79 SER A O 1
ATOM 598 N N . TRP A 1 80 ? 9.805 5.59 -8.227 1 94.75 80 TRP A N 1
ATOM 599 C CA . TRP A 1 80 ? 9.375 4.824 -7.059 1 94.75 80 TRP A CA 1
ATOM 600 C C . TRP A 1 80 ? 8.406 5.637 -6.199 1 94.75 80 TRP A C 1
ATOM 602 O O . TRP A 1 80 ? 8.609 6.84 -5.996 1 94.75 80 TRP A O 1
ATOM 612 N N . ALA A 1 81 ? 7.355 4.953 -5.715 1 96.81 81 ALA A N 1
ATOM 613 C CA . ALA A 1 81 ? 6.348 5.68 -4.949 1 96.81 81 ALA A CA 1
ATOM 614 C C . ALA A 1 81 ? 5.957 4.918 -3.686 1 96.81 81 ALA A C 1
ATOM 616 O O . ALA A 1 81 ? 5.898 3.688 -3.689 1 96.81 81 ALA A O 1
ATOM 617 N N . ARG A 1 82 ? 5.762 5.68 -2.676 1 97.12 82 ARG A N 1
ATOM 618 C CA . ARG A 1 82 ? 5.254 5.211 -1.392 1 97.12 82 ARG A CA 1
ATOM 619 C C . ARG A 1 82 ? 4.137 6.113 -0.884 1 97.12 82 ARG A C 1
ATOM 621 O O . ARG A 1 82 ? 4.262 7.34 -0.903 1 97.12 82 ARG A O 1
ATOM 628 N N . SER A 1 83 ? 2.99 5.469 -0.5 1 97.69 83 SER A N 1
ATOM 629 C CA . SER A 1 83 ? 1.842 6.219 -0.003 1 97.69 83 SER A CA 1
ATOM 630 C C . SER A 1 83 ? 1.382 5.691 1.353 1 97.69 83 SER A C 1
ATOM 632 O O . SER A 1 83 ? 1.69 4.559 1.721 1 97.69 83 SER A O 1
ATOM 634 N N . THR A 1 84 ? 0.761 6.578 2.119 1 96.88 84 THR A N 1
ATOM 635 C CA . THR A 1 84 ? -0.025 6.027 3.217 1 96.88 84 THR A CA 1
ATOM 636 C C . THR A 1 84 ? -1.102 5.082 2.689 1 96.88 84 THR A C 1
ATOM 638 O O . THR A 1 84 ? -1.484 5.16 1.52 1 96.88 84 THR A O 1
ATOM 641 N N . ASP A 1 85 ? -1.514 4.18 3.553 1 93.81 85 ASP A N 1
ATOM 642 C CA . ASP A 1 85 ? -2.531 3.207 3.168 1 93.81 85 ASP A CA 1
ATOM 643 C C . ASP A 1 85 ? -3.932 3.801 3.287 1 93.81 85 ASP A C 1
ATOM 645 O O . ASP A 1 85 ? -4.805 3.227 3.943 1 93.81 85 ASP A O 1
ATOM 649 N N . SER A 1 86 ? -4.133 4.965 2.764 1 92 86 SER A N 1
ATOM 650 C CA . SER A 1 86 ? -5.43 5.613 2.598 1 92 86 SER A CA 1
ATOM 651 C C . SER A 1 86 ? -5.797 5.75 1.124 1 92 86 SER A C 1
ATOM 653 O O . SER A 1 86 ? -4.934 6.023 0.286 1 92 86 SER A O 1
ATOM 655 N N . GLU A 1 87 ? -7.051 5.57 0.827 1 90.5 87 GLU A N 1
ATOM 656 C CA . GLU A 1 87 ? -7.504 5.578 -0.561 1 90.5 87 GLU A CA 1
ATOM 657 C C . GLU A 1 87 ? -7.176 6.902 -1.24 1 90.5 87 GLU A C 1
ATOM 659 O O . GLU A 1 87 ? -6.699 6.926 -2.377 1 90.5 87 GLU A O 1
ATOM 664 N N . ALA A 1 88 ? -7.422 7.996 -0.551 1 93.31 88 ALA A N 1
ATOM 665 C CA . ALA A 1 88 ? -7.199 9.312 -1.146 1 93.31 88 ALA A CA 1
ATOM 666 C C . ALA A 1 88 ? -5.73 9.508 -1.502 1 93.31 88 ALA A C 1
ATOM 668 O O . ALA A 1 88 ? -5.41 10.039 -2.57 1 93.31 88 ALA A O 1
ATOM 669 N N . ALA A 1 89 ? -4.867 9.125 -0.592 1 96.19 89 ALA A N 1
ATOM 670 C CA . ALA A 1 89 ? -3.438 9.305 -0.834 1 96.19 89 ALA A CA 1
ATOM 671 C C . ALA A 1 89 ? -2.953 8.383 -1.95 1 96.19 89 ALA A C 1
ATOM 673 O O . ALA A 1 89 ? -2.184 8.797 -2.818 1 96.19 89 ALA A O 1
ATOM 674 N N . MET A 1 90 ? -3.379 7.125 -1.981 1 96.19 90 MET A N 1
ATOM 675 C CA . MET A 1 90 ? -2.99 6.16 -3.008 1 96.19 90 MET A CA 1
ATOM 676 C C . MET A 1 90 ? -3.504 6.59 -4.379 1 96.19 90 MET A C 1
ATOM 678 O O . MET A 1 90 ? -2.766 6.539 -5.363 1 96.19 90 MET A O 1
ATOM 682 N N . MET A 1 91 ? -4.734 7.035 -4.402 1 95.25 91 MET A N 1
ATOM 683 C CA . MET A 1 91 ? -5.336 7.504 -5.648 1 95.25 91 MET A CA 1
ATOM 684 C C . MET A 1 91 ? -4.617 8.742 -6.172 1 95.25 91 MET A C 1
ATOM 686 O O . MET A 1 91 ? -4.441 8.898 -7.383 1 95.25 91 MET A O 1
ATOM 690 N N . SER A 1 92 ? -4.215 9.547 -5.246 1 97.25 92 SER A N 1
ATOM 691 C CA . SER A 1 92 ? -3.467 10.75 -5.609 1 97.25 92 SER A CA 1
ATOM 692 C C . SER A 1 92 ? -2.137 10.391 -6.266 1 97.25 92 SER A C 1
ATOM 694 O O . SER A 1 92 ? -1.759 10.977 -7.277 1 97.25 92 SER A O 1
ATOM 696 N N . ALA A 1 93 ? -1.436 9.453 -5.652 1 98 93 ALA A N 1
ATOM 697 C CA . ALA A 1 93 ? -0.164 9.016 -6.223 1 98 93 ALA A CA 1
ATOM 698 C C . ALA A 1 93 ? -0.362 8.422 -7.617 1 98 93 ALA A C 1
ATOM 700 O O . ALA A 1 93 ? 0.395 8.734 -8.539 1 98 93 ALA A O 1
ATOM 701 N N . SER A 1 94 ? -1.364 7.578 -7.762 1 95.75 94 SER A N 1
ATOM 702 C CA . SER A 1 94 ? -1.657 6.961 -9.055 1 95.75 94 SER A CA 1
ATOM 703 C C . SER A 1 94 ? -1.981 8.016 -10.109 1 95.75 94 SER A C 1
ATOM 705 O O . SER A 1 94 ? -1.482 7.953 -11.234 1 95.75 94 SER A O 1
ATOM 707 N N . ALA A 1 95 ? -2.82 9.008 -9.758 1 96.25 95 ALA A N 1
ATOM 708 C CA . ALA A 1 95 ? -3.188 10.07 -10.688 1 96.25 95 ALA A CA 1
ATOM 709 C C . ALA A 1 95 ? -1.971 10.906 -11.07 1 96.25 95 ALA A C 1
ATOM 711 O O . ALA A 1 95 ? -1.781 11.242 -12.242 1 96.25 95 ALA A O 1
ATOM 712 N N . PHE A 1 96 ? -1.17 11.25 -10.109 1 97.56 96 PHE A N 1
ATOM 713 C CA . PHE A 1 96 ? 0.06 12 -10.344 1 97.56 96 PHE A CA 1
ATOM 714 C C . PHE A 1 96 ? 0.931 11.289 -11.375 1 97.56 96 PHE A C 1
ATOM 716 O O . PHE A 1 96 ? 1.403 11.914 -12.328 1 97.56 96 PHE A O 1
ATOM 723 N N . PHE A 1 97 ? 1.079 9.977 -11.234 1 96.69 97 PHE A N 1
ATOM 724 C CA . PHE A 1 97 ? 2.018 9.25 -12.078 1 96.69 97 PHE A CA 1
ATOM 725 C C . PHE A 1 97 ? 1.431 9.023 -13.469 1 96.69 97 PHE A C 1
ATOM 727 O O . PHE A 1 97 ? 2.17 8.898 -14.445 1 96.69 97 PHE A O 1
ATOM 734 N N . LEU A 1 98 ? 0.161 8.984 -13.586 1 94 98 LEU A N 1
ATOM 735 C CA . LEU A 1 98 ? -0.443 8.93 -14.906 1 94 98 LEU A CA 1
ATOM 736 C C . LEU A 1 98 ? -0.163 10.219 -15.688 1 94 98 LEU A C 1
ATOM 738 O O . LEU A 1 98 ? -0.107 10.203 -16.922 1 94 98 LEU A O 1
ATOM 742 N N . GLY A 1 99 ? -0.012 11.289 -15 1 95.44 99 GLY A N 1
ATOM 743 C CA . GLY A 1 99 ? 0.385 12.539 -15.625 1 95.44 99 GLY A CA 1
ATOM 744 C C . GLY A 1 99 ? 1.885 12.664 -15.812 1 95.44 99 GLY A C 1
ATOM 745 O O . GLY A 1 99 ? 2.348 13.219 -16.812 1 95.44 99 GLY A O 1
ATOM 746 N N . TYR A 1 100 ? 2.613 12.148 -14.875 1 96.94 100 TYR A N 1
ATOM 747 C CA . TYR A 1 100 ? 4.062 12.305 -14.859 1 96.94 100 TYR A CA 1
ATOM 748 C C . TYR A 1 100 ? 4.715 11.422 -15.922 1 96.94 100 TYR A C 1
ATOM 750 O O . TYR A 1 100 ? 5.703 11.812 -16.547 1 96.94 100 TYR A O 1
ATOM 758 N N . VAL A 1 101 ? 4.254 10.18 -16.016 1 94.88 101 VAL A N 1
ATOM 759 C CA . VAL A 1 101 ? 4.781 9.273 -17.031 1 94.88 101 VAL A CA 1
ATOM 760 C C . VAL A 1 101 ? 4.066 9.5 -18.359 1 94.88 101 VAL A C 1
ATOM 762 O O . VAL A 1 101 ? 2.852 9.305 -18.453 1 94.88 101 VAL A O 1
ATOM 765 N N . PRO A 1 102 ? 4.754 9.953 -19.375 1 90.56 102 PRO A N 1
ATOM 766 C CA . PRO A 1 102 ? 4.086 10.297 -20.625 1 90.56 102 PRO A CA 1
ATOM 767 C C . PRO A 1 102 ? 3.604 9.062 -21.391 1 90.56 102 PRO A C 1
ATOM 769 O O . PRO A 1 102 ? 4.16 7.973 -21.219 1 90.56 102 PRO A O 1
ATOM 772 N N . PRO A 1 103 ? 2.51 9.328 -22.156 1 87.81 103 PRO A N 1
ATOM 773 C CA . PRO A 1 103 ? 2.162 8.242 -23.062 1 87.81 103 PRO A CA 1
ATOM 774 C C . PRO A 1 103 ? 3.34 7.801 -23.938 1 87.81 103 PRO A C 1
ATOM 776 O O . PRO A 1 103 ? 4.164 8.633 -24.328 1 87.81 103 PRO A O 1
ATOM 779 N N . GLY A 1 104 ? 3.434 6.59 -24.156 1 88.88 104 GLY A N 1
ATOM 780 C CA . GLY A 1 104 ? 4.527 6.086 -24.969 1 88.88 104 GLY A CA 1
ATOM 781 C C . GLY A 1 104 ? 5.699 5.582 -24.141 1 88.88 104 GLY A C 1
ATOM 782 O O . GLY A 1 104 ? 6.605 4.938 -24.688 1 88.88 104 GLY A O 1
ATOM 783 N N . ALA A 1 105 ? 5.664 5.812 -22.859 1 89.69 105 ALA A N 1
ATOM 784 C CA . ALA A 1 105 ? 6.797 5.457 -22.016 1 89.69 105 ALA A CA 1
ATOM 785 C C . ALA A 1 105 ? 6.648 4.039 -21.453 1 89.69 105 ALA A C 1
ATOM 787 O O . ALA A 1 105 ? 7.586 3.492 -20.875 1 89.69 105 ALA A O 1
ATOM 788 N N . GLY A 1 106 ? 5.562 3.465 -21.625 1 89.75 106 GLY A N 1
ATOM 789 C CA . GLY A 1 106 ? 5.305 2.139 -21.078 1 89.75 106 GLY A CA 1
ATOM 790 C C . GLY A 1 106 ? 5.992 1.033 -21.859 1 89.75 106 GLY A C 1
ATOM 791 O O . GLY A 1 106 ? 6.641 1.29 -22.875 1 89.75 106 GLY A O 1
ATOM 792 N N . PRO A 1 107 ? 5.797 -0.144 -21.359 1 90.75 107 PRO A N 1
ATOM 793 C CA . PRO A 1 107 ? 6.52 -1.277 -21.953 1 90.75 107 PRO A CA 1
ATOM 794 C C . PRO A 1 107 ? 5.969 -1.692 -23.312 1 90.75 107 PRO A C 1
ATOM 796 O O . PRO A 1 107 ? 4.777 -1.518 -23.578 1 90.75 107 PRO A O 1
ATOM 799 N N . ILE A 1 108 ? 6.902 -2.184 -24.109 1 92.25 108 ILE A N 1
ATOM 800 C CA . ILE A 1 108 ? 6.582 -2.809 -25.391 1 92.25 108 ILE A CA 1
ATOM 801 C C . ILE A 1 108 ? 6.539 -4.324 -25.219 1 92.25 108 ILE A C 1
ATOM 803 O O . ILE A 1 108 ? 7.402 -4.91 -24.562 1 92.25 108 ILE A O 1
ATOM 807 N N . ASP A 1 109 ? 5.492 -4.93 -25.656 1 93.81 109 ASP A N 1
ATOM 808 C CA . ASP A 1 109 ? 5.438 -6.391 -25.688 1 93.81 109 ASP A CA 1
ATOM 809 C C . ASP A 1 109 ? 6.574 -6.969 -26.516 1 93.81 109 ASP A C 1
ATOM 811 O O . ASP A 1 109 ? 6.609 -6.797 -27.734 1 93.81 109 ASP A O 1
ATOM 815 N N . GLU A 1 110 ? 7.348 -7.699 -25.906 1 90.88 110 GLU A N 1
ATOM 816 C CA . GLU A 1 110 ? 8.562 -8.203 -26.547 1 90.88 110 GLU A CA 1
ATOM 817 C C . GLU A 1 110 ? 8.242 -9.227 -27.625 1 90.88 110 GLU A C 1
ATOM 819 O O . GLU A 1 110 ? 9.07 -9.492 -28.5 1 90.88 110 GLU A O 1
ATOM 824 N N . VAL A 1 111 ? 7.121 -9.789 -27.562 1 89.19 111 VAL A N 1
ATOM 825 C CA . VAL A 1 111 ? 6.742 -10.844 -28.5 1 89.19 111 VAL A CA 1
ATOM 826 C C . VAL A 1 111 ? 6.066 -10.234 -29.719 1 89.19 111 VAL A C 1
ATOM 828 O O . VAL A 1 111 ? 6.484 -10.469 -30.859 1 89.19 111 VAL A O 1
ATOM 831 N N . THR A 1 112 ? 5.129 -9.305 -29.531 1 91.38 112 THR A N 1
ATOM 832 C CA . THR A 1 112 ? 4.355 -8.734 -30.641 1 91.38 112 THR A CA 1
ATOM 833 C C . THR A 1 112 ? 4.984 -7.434 -31.125 1 91.38 112 THR A C 1
ATOM 835 O O . THR A 1 112 ? 4.637 -6.934 -32.188 1 91.38 112 THR A O 1
ATOM 838 N N . LYS A 1 113 ? 5.879 -6.863 -30.375 1 92.12 113 LYS A N 1
ATOM 839 C CA . LYS A 1 113 ? 6.566 -5.613 -30.672 1 92.12 113 LYS A CA 1
ATOM 840 C C . LYS A 1 113 ? 5.582 -4.449 -30.75 1 92.12 113 LYS A C 1
ATOM 842 O O . LYS A 1 113 ? 5.773 -3.521 -31.547 1 92.12 113 LYS A O 1
ATOM 847 N N . THR A 1 114 ? 4.527 -4.586 -30.094 1 94.06 114 THR A N 1
ATOM 848 C CA . THR A 1 114 ? 3.527 -3.533 -29.953 1 94.06 114 THR A CA 1
ATOM 849 C C . THR A 1 114 ? 3.41 -3.088 -28.5 1 94.06 114 THR A C 1
ATOM 851 O O . THR A 1 114 ? 3.994 -3.703 -27.609 1 94.06 114 THR A O 1
ATOM 854 N N . ALA A 1 115 ? 2.65 -2.012 -28.344 1 94.56 115 ALA A N 1
ATOM 855 C CA . ALA A 1 115 ? 2.449 -1.536 -26.969 1 94.56 115 ALA A CA 1
ATOM 856 C C . ALA A 1 115 ? 1.82 -2.621 -26.109 1 94.56 115 ALA A C 1
ATOM 858 O O . ALA A 1 115 ? 0.863 -3.279 -26.516 1 94.56 115 ALA A O 1
ATOM 859 N N . ALA A 1 116 ? 2.359 -2.842 -24.938 1 94.94 116 ALA A N 1
ATOM 860 C CA . ALA A 1 116 ? 1.82 -3.842 -24.031 1 94.94 116 ALA A CA 1
ATOM 861 C C . ALA A 1 116 ? 0.442 -3.434 -23.516 1 94.94 116 ALA A C 1
ATOM 863 O O . ALA A 1 116 ? -0.47 -4.262 -23.438 1 94.94 116 ALA A O 1
ATOM 864 N N . ILE A 1 117 ? 0.359 -2.211 -23.125 1 93.5 117 ILE A N 1
ATOM 865 C CA . ILE A 1 117 ? -0.887 -1.59 -22.688 1 93.5 117 ILE A CA 1
ATOM 866 C C . ILE A 1 117 ? -1.242 -0.436 -23.625 1 93.5 117 ILE A C 1
ATOM 868 O O . ILE A 1 117 ? -0.362 0.307 -24.062 1 93.5 117 ILE A O 1
ATOM 872 N N . PRO A 1 118 ? -2.564 -0.287 -23.969 1 90.31 118 PRO A N 1
ATOM 873 C CA . PRO A 1 118 ? -2.943 0.819 -24.844 1 90.31 118 PRO A CA 1
ATOM 874 C C . PRO A 1 118 ? -2.309 2.146 -24.438 1 90.31 118 PRO A C 1
ATOM 876 O O . PRO A 1 118 ? -2.203 2.441 -23.234 1 90.31 118 PRO A O 1
ATOM 879 N N . ASN A 1 119 ? -1.805 2.984 -25.422 1 87.19 119 ASN A N 1
ATOM 880 C CA . ASN A 1 119 ? -1.131 4.27 -25.266 1 87.19 119 ASN A CA 1
ATOM 881 C C . ASN A 1 119 ? 0.225 4.109 -24.578 1 87.19 119 ASN A C 1
ATOM 883 O O . ASN A 1 119 ? 0.801 5.086 -24.094 1 87.19 119 ASN A O 1
ATOM 887 N N . GLN A 1 120 ? 0.644 2.84 -24.516 1 89.88 120 GLN A N 1
ATOM 888 C CA . GLN A 1 120 ? 1.9 2.523 -23.844 1 89.88 120 GLN A CA 1
ATOM 889 C C . GLN A 1 120 ? 1.955 3.15 -22.453 1 89.88 120 GLN A C 1
ATOM 891 O O . GLN A 1 120 ? 2.908 3.859 -22.125 1 89.88 120 GLN A O 1
ATOM 896 N N . THR A 1 121 ? 0.932 2.971 -21.75 1 88.56 121 THR A N 1
ATOM 897 C CA . THR A 1 121 ? 0.82 3.441 -20.375 1 88.56 121 THR A CA 1
ATOM 898 C C . THR A 1 121 ? 1.726 2.633 -19.453 1 88.56 121 THR A C 1
ATOM 900 O O . THR A 1 121 ? 1.832 1.412 -19.594 1 88.56 121 THR A O 1
ATOM 903 N N . ALA A 1 122 ? 2.391 3.316 -18.562 1 84.38 122 ALA A N 1
ATOM 904 C CA . ALA A 1 122 ? 3.293 2.684 -17.609 1 84.38 122 ALA A CA 1
ATOM 905 C C . ALA A 1 122 ? 2.889 3.016 -16.172 1 84.38 122 ALA A C 1
ATOM 907 O O . ALA A 1 122 ? 3.42 3.953 -15.578 1 84.38 122 ALA A O 1
ATOM 908 N N . PRO A 1 123 ? 2.016 2.232 -15.656 1 86.94 123 PRO A N 1
ATOM 909 C CA . PRO A 1 123 ? 1.682 2.504 -14.258 1 86.94 123 PRO A CA 1
ATOM 910 C C . PRO A 1 123 ? 2.871 2.311 -13.32 1 86.94 123 PRO A C 1
ATOM 912 O O . PRO A 1 123 ? 3.65 1.371 -13.492 1 86.94 123 PRO A O 1
ATOM 915 N N . VAL A 1 124 ? 3.059 3.223 -12.414 1 92.44 124 VAL A N 1
ATOM 916 C CA . VAL A 1 124 ? 4.082 3.125 -11.383 1 92.44 124 VAL A CA 1
ATOM 917 C C . VAL A 1 124 ? 3.49 2.502 -10.125 1 92.44 124 VAL A C 1
ATOM 919 O O . VAL A 1 124 ? 2.496 2.998 -9.586 1 92.44 124 VAL A O 1
ATOM 922 N N . PRO A 1 125 ? 4.059 1.359 -9.68 1 93.44 125 PRO A N 1
ATOM 923 C CA . PRO A 1 125 ? 3.537 0.774 -8.445 1 93.44 125 PRO A CA 1
ATOM 924 C C . PRO A 1 125 ? 3.643 1.722 -7.25 1 93.44 125 PRO A C 1
ATOM 926 O O . PRO A 1 125 ? 4.645 2.428 -7.105 1 93.44 125 PRO A O 1
ATOM 929 N N . VAL A 1 126 ? 2.592 1.772 -6.461 1 96.5 126 VAL A N 1
ATOM 930 C CA . VAL A 1 126 ? 2.572 2.576 -5.242 1 96.5 126 VAL A CA 1
ATOM 931 C C . VAL A 1 126 ? 2.623 1.663 -4.02 1 96.5 126 VAL A C 1
ATOM 933 O O . VAL A 1 126 ? 1.622 1.036 -3.664 1 96.5 126 VAL A O 1
ATOM 936 N N . HIS A 1 127 ? 3.715 1.643 -3.391 1 95.62 127 HIS A N 1
ATOM 937 C CA . HIS A 1 127 ? 3.896 0.802 -2.211 1 95.62 127 HIS A CA 1
ATOM 938 C C . HIS A 1 127 ? 3.182 1.392 -1 1 95.62 127 HIS A C 1
ATOM 940 O O . HIS A 1 127 ? 3.057 2.613 -0.881 1 95.62 127 HIS A O 1
ATOM 946 N N . THR A 1 128 ? 2.689 0.553 -0.132 1 96.12 128 THR A N 1
ATOM 947 C CA . THR A 1 128 ? 2.066 0.986 1.114 1 96.12 128 THR A CA 1
ATOM 948 C C . THR A 1 128 ? 2.514 0.104 2.277 1 96.12 128 THR A C 1
ATOM 950 O O . THR A 1 128 ? 3.111 -0.954 2.066 1 96.12 128 THR A O 1
ATOM 953 N N . VAL A 1 129 ? 2.326 0.6 3.443 1 94.31 129 VAL A N 1
ATOM 954 C CA . VAL A 1 129 ? 2.404 -0.122 4.707 1 94.31 129 VAL A CA 1
ATOM 955 C C . VAL A 1 129 ? 1.099 0.046 5.48 1 94.31 129 VAL A C 1
ATOM 957 O O . VAL A 1 129 ? 0.402 1.051 5.324 1 94.31 129 VAL A O 1
ATOM 960 N N . PRO A 1 130 ? 0.752 -0.994 6.258 1 91.81 130 PRO A N 1
ATOM 961 C CA . PRO A 1 130 ? -0.509 -0.884 6.992 1 91.81 130 PRO A CA 1
ATOM 962 C C . PRO A 1 130 ? -0.584 0.378 7.848 1 91.81 130 PRO A C 1
ATOM 964 O O . PRO A 1 130 ? 0.427 0.811 8.406 1 91.81 130 PRO A O 1
ATOM 967 N N . PHE A 1 131 ? -1.784 0.888 8.008 1 90.31 131 PHE A N 1
ATOM 968 C CA . PHE A 1 131 ? -2.088 2.152 8.664 1 90.31 131 PHE A CA 1
ATOM 969 C C . PHE A 1 131 ? -1.449 2.213 10.047 1 90.31 131 PHE A C 1
ATOM 971 O O . PHE A 1 131 ? -0.781 3.191 10.391 1 90.31 131 PHE A O 1
ATOM 978 N N . PHE A 1 132 ? -1.499 1.203 10.789 1 87 132 PHE A N 1
ATOM 979 C CA . PHE A 1 132 ? -1.142 1.232 12.203 1 87 132 PHE A CA 1
ATOM 980 C C . PHE A 1 132 ? 0.369 1.146 12.383 1 87 132 PHE A C 1
ATOM 982 O O . PHE A 1 132 ? 0.888 1.416 13.461 1 87 132 PHE A O 1
ATOM 989 N N . GLU A 1 133 ? 1.037 0.892 11.32 1 90.19 133 GLU A N 1
ATOM 990 C CA . GLU A 1 133 ? 2.48 0.71 11.445 1 90.19 133 GLU A CA 1
ATOM 991 C C . GLU A 1 133 ? 3.238 1.82 10.719 1 90.19 133 GLU A C 1
ATOM 993 O O . GLU A 1 133 ? 4.461 1.923 10.836 1 90.19 133 GLU A O 1
ATOM 998 N N . ASP A 1 134 ? 2.578 2.693 10.07 1 94.5 134 ASP A N 1
ATOM 999 C CA . ASP A 1 134 ? 3.223 3.666 9.188 1 94.5 134 ASP A CA 1
ATOM 1000 C C . ASP A 1 134 ? 3.697 4.887 9.969 1 94.5 134 ASP A C 1
ATOM 1002 O O . ASP A 1 134 ? 2.988 5.891 10.055 1 94.5 134 ASP A O 1
ATOM 1006 N N . ILE A 1 135 ? 4.93 4.867 10.453 1 95.94 135 ILE A N 1
ATOM 1007 C CA . ILE A 1 135 ? 5.449 6.035 11.156 1 95.94 135 ILE A CA 1
ATOM 1008 C C . ILE A 1 135 ? 6.281 6.891 10.203 1 95.94 135 ILE A C 1
ATOM 1010 O O . ILE A 1 135 ? 6.637 8.023 10.531 1 95.94 135 ILE A O 1
ATOM 1014 N N . LEU A 1 136 ? 6.543 6.355 9.023 1 97.56 136 LEU A N 1
ATOM 1015 C CA . LEU A 1 136 ? 7.301 7.117 8.039 1 97.56 136 LEU A CA 1
ATOM 1016 C C . LEU A 1 136 ? 6.477 8.281 7.5 1 97.56 136 LEU A C 1
ATOM 1018 O O . LEU A 1 136 ? 6.984 9.398 7.363 1 97.56 136 LEU A O 1
ATOM 1022 N N . LEU A 1 137 ? 5.141 8.016 7.148 1 98.06 137 LEU A N 1
ATOM 1023 C CA . LEU A 1 137 ? 4.332 9.039 6.492 1 98.06 137 LEU A CA 1
ATOM 1024 C C . LEU A 1 137 ? 3.197 9.5 7.402 1 98.06 137 LEU A C 1
ATOM 1026 O O . LEU A 1 137 ? 2.533 10.5 7.117 1 98.06 137 LEU A O 1
ATOM 1030 N N . ARG A 1 138 ? 3.004 8.82 8.516 1 95.81 138 ARG A N 1
ATOM 1031 C CA . ARG A 1 138 ? 1.863 9.148 9.367 1 95.81 138 ARG A CA 1
ATOM 1032 C C . ARG A 1 138 ? 2.199 8.938 10.836 1 95.81 138 ARG A C 1
ATOM 1034 O O . ARG A 1 138 ? 1.48 8.227 11.547 1 95.81 138 ARG A O 1
ATOM 1041 N N . ALA A 1 139 ? 3.104 9.609 11.328 1 95.94 139 ALA A N 1
ATOM 1042 C CA . ALA A 1 139 ? 3.553 9.492 12.719 1 95.94 139 ALA A CA 1
ATOM 1043 C C . ALA A 1 139 ? 2.715 10.375 13.641 1 95.94 139 ALA A C 1
ATOM 1045 O O . ALA A 1 139 ? 2.68 10.156 14.852 1 95.94 139 ALA A O 1
ATOM 1046 N N . TYR A 1 140 ? 1.994 11.32 13.148 1 95 140 TYR A N 1
ATOM 1047 C CA . TYR A 1 140 ? 1.374 12.398 13.914 1 95 140 TYR A CA 1
ATOM 1048 C C . TYR A 1 140 ? 0.192 11.875 14.727 1 95 140 TYR A C 1
ATOM 1050 O O . TYR A 1 140 ? -0.327 12.578 15.594 1 95 140 TYR A O 1
ATOM 1058 N N . ASP A 1 141 ? -0.245 10.68 14.523 1 91.75 141 ASP A N 1
ATOM 1059 C CA . ASP A 1 141 ? -1.346 10.141 15.32 1 91.75 141 ASP A CA 1
ATOM 1060 C C . ASP A 1 141 ? -0.954 8.82 15.977 1 91.75 141 ASP A C 1
ATOM 1062 O O . ASP A 1 141 ? -1.818 8.016 16.328 1 91.75 141 ASP A O 1
ATOM 1066 N N . LYS A 1 142 ? 0.329 8.547 16.062 1 93.88 142 LYS A N 1
ATOM 1067 C CA . LYS A 1 142 ? 0.798 7.293 16.641 1 93.88 142 LYS A CA 1
ATOM 1068 C C . LYS A 1 142 ? 1.773 7.543 17.781 1 93.88 142 LYS A C 1
ATOM 1070 O O . LYS A 1 142 ? 2.402 6.609 18.297 1 93.88 142 LYS A O 1
ATOM 1075 N N . CYS A 1 143 ? 1.923 8.719 18.219 1 95.69 143 CYS A N 1
ATOM 1076 C CA . CYS A 1 143 ? 2.949 9.109 19.172 1 95.69 143 CYS A CA 1
ATOM 1077 C C . CYS A 1 143 ? 2.324 9.719 20.422 1 95.69 143 CYS A C 1
ATOM 1079 O O . CYS A 1 143 ? 1.824 10.844 20.375 1 95.69 143 CYS A O 1
ATOM 1081 N N . PRO A 1 144 ? 2.402 9.055 21.547 1 95.12 144 PRO A N 1
ATOM 1082 C CA . PRO A 1 144 ? 1.853 9.594 22.797 1 95.12 144 PRO A CA 1
ATOM 1083 C C . PRO A 1 144 ? 2.51 10.898 23.219 1 95.12 144 PRO A C 1
ATOM 1085 O O . PRO A 1 144 ? 1.837 11.789 23.75 1 95.12 144 PRO A O 1
ATOM 1088 N N . THR A 1 145 ? 3.797 11.016 23.016 1 96.62 145 THR A N 1
ATOM 1089 C CA . THR A 1 145 ? 4.492 12.258 23.344 1 96.62 145 THR A CA 1
ATOM 1090 C C . THR A 1 145 ? 3.895 13.43 22.562 1 96.62 145 THR A C 1
ATOM 1092 O O . THR A 1 145 ? 3.746 14.523 23.094 1 96.62 145 THR A O 1
ATOM 1095 N N . LEU A 1 146 ? 3.539 13.195 21.328 1 95.69 146 LEU A N 1
ATOM 1096 C CA . LEU A 1 146 ? 2.904 14.219 20.516 1 95.69 146 LEU A CA 1
ATOM 1097 C C . LEU A 1 146 ? 1.511 14.547 21.031 1 95.69 146 LEU A C 1
ATOM 1099 O O . LEU A 1 146 ? 1.117 15.719 21.078 1 95.69 146 LEU A O 1
ATOM 1103 N N . ALA A 1 147 ? 0.833 13.531 21.391 1 93.62 147 ALA A N 1
ATOM 1104 C CA . ALA A 1 147 ? -0.508 13.75 21.922 1 93.62 147 ALA A CA 1
ATOM 1105 C C . ALA A 1 147 ? -0.468 14.648 23.156 1 93.62 147 ALA A C 1
ATOM 1107 O O . ALA A 1 147 ? -1.298 15.547 23.312 1 93.62 147 ALA A O 1
ATOM 1108 N N . ASN A 1 148 ? 0.474 14.375 23.969 1 94.44 148 ASN A N 1
ATOM 1109 C CA . ASN A 1 148 ? 0.655 15.195 25.156 1 94.44 148 ASN A CA 1
ATOM 1110 C C . ASN A 1 148 ? 1.044 16.625 24.812 1 94.44 148 ASN A C 1
ATOM 1112 O O . ASN A 1 148 ? 0.595 17.578 25.453 1 94.44 148 ASN A O 1
ATOM 1116 N N . ALA A 1 149 ? 1.859 16.766 23.812 1 94.81 149 ALA A N 1
ATOM 1117 C CA . ALA A 1 149 ? 2.283 18.094 23.375 1 94.81 149 ALA A CA 1
ATOM 1118 C C . ALA A 1 149 ? 1.106 18.891 22.828 1 94.81 149 ALA A C 1
ATOM 1120 O O . ALA A 1 149 ? 0.99 20.094 23.078 1 94.81 149 ALA A O 1
ATOM 1121 N N . TYR A 1 150 ? 0.249 18.203 22.016 1 92.88 150 TYR A N 1
ATOM 1122 C CA . TYR A 1 150 ? -0.961 18.844 21.531 1 92.88 150 TYR A CA 1
ATOM 1123 C C . TYR A 1 150 ? -1.826 19.344 22.672 1 92.88 150 TYR A C 1
ATOM 1125 O O . TYR A 1 150 ? -2.262 20.5 22.672 1 92.88 150 TYR A O 1
ATOM 1133 N N . ASP A 1 151 ? -1.984 18.5 23.656 1 92.56 151 ASP A N 1
ATOM 1134 C CA . ASP A 1 151 ? -2.824 18.812 24.797 1 92.56 151 ASP A CA 1
ATOM 1135 C C . ASP A 1 151 ? -2.264 20 25.578 1 92.56 151 ASP A C 1
ATOM 1137 O O . ASP A 1 151 ? -3.014 20.891 25.984 1 92.56 151 ASP A O 1
ATOM 1141 N N . ALA A 1 152 ? -1.035 19.984 25.797 1 93.5 152 ALA A N 1
ATOM 1142 C CA . ALA A 1 152 ? -0.385 21.078 26.516 1 93.5 152 ALA A CA 1
ATOM 1143 C C . ALA A 1 152 ? -0.541 22.391 25.75 1 93.5 152 ALA A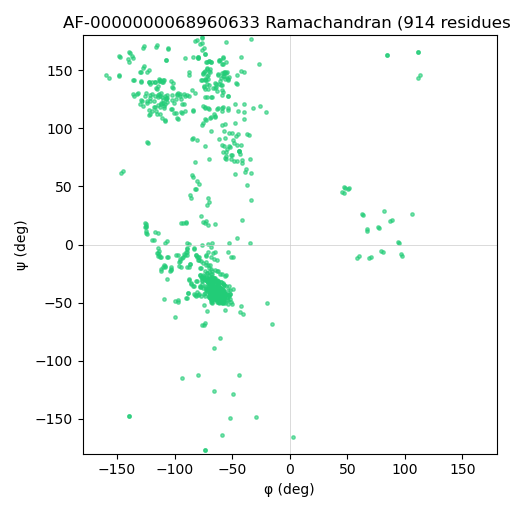 C 1
ATOM 1145 O O . ALA A 1 152 ? -0.795 23.438 26.359 1 93.5 152 ALA A O 1
ATOM 1146 N N . ALA A 1 153 ? -0.366 22.391 24.453 1 91.81 153 ALA A N 1
ATOM 1147 C CA . ALA A 1 153 ? -0.488 23.594 23.625 1 91.81 153 ALA A CA 1
ATOM 1148 C C . ALA A 1 153 ? -1.919 24.125 23.641 1 91.81 153 ALA A C 1
ATOM 1150 O O . ALA A 1 153 ? -2.141 25.328 23.75 1 91.81 153 ALA A O 1
ATOM 1151 N N . TYR A 1 154 ? -2.857 23.172 23.578 1 91.12 154 TYR A N 1
ATOM 1152 C CA . TYR A 1 154 ? -4.266 23.547 23.469 1 91.12 154 TYR A CA 1
ATOM 1153 C C . TYR A 1 154 ? -4.812 24 24.812 1 91.12 154 TYR A C 1
ATOM 1155 O O . TYR A 1 154 ? -5.863 24.641 24.891 1 91.12 154 TYR A O 1
ATOM 1163 N N . ASN A 1 155 ? -4.094 23.734 25.859 1 91.06 155 ASN A N 1
ATOM 1164 C CA . ASN A 1 155 ? -4.547 24.141 27.188 1 91.06 155 ASN A CA 1
ATOM 1165 C C . ASN A 1 155 ? -3.715 25.297 27.734 1 91.06 155 ASN A C 1
ATOM 1167 O O . ASN A 1 155 ? -3.914 25.719 28.875 1 91.06 155 ASN A O 1
ATOM 1171 N N . GLY A 1 156 ? -2.828 25.734 27.016 1 92.88 156 GLY A N 1
ATOM 1172 C CA . GLY A 1 156 ? -2.004 26.859 27.438 1 92.88 156 GLY A CA 1
ATOM 1173 C C . GLY A 1 156 ? -2.717 28.188 27.328 1 92.88 156 GLY A C 1
ATOM 1174 O O . GLY A 1 156 ? -3.791 28.281 26.734 1 92.88 156 GLY A O 1
ATOM 1175 N N . ASP A 1 157 ? -2.07 29.281 27.828 1 93.56 157 ASP A N 1
ATOM 1176 C CA . ASP A 1 157 ? -2.656 30.609 27.922 1 93.56 157 ASP A CA 1
ATOM 1177 C C . ASP A 1 157 ? -2.852 31.219 26.531 1 93.56 157 ASP A C 1
ATOM 1179 O O . ASP A 1 157 ? -3.857 31.891 26.266 1 93.56 157 ASP A O 1
ATOM 1183 N N . ASP A 1 158 ? -1.854 30.953 25.703 1 93.75 158 ASP A N 1
ATOM 1184 C CA . ASP A 1 158 ? -1.942 31.531 24.359 1 93.75 158 ASP A CA 1
ATOM 1185 C C . ASP A 1 158 ? -3.156 30.984 23.609 1 93.75 158 ASP A C 1
ATOM 1187 O O . ASP A 1 158 ? -3.871 31.734 22.953 1 93.75 158 ASP A O 1
ATOM 1191 N N . PHE A 1 159 ? -3.412 29.734 23.719 1 94.25 159 PHE A N 1
ATOM 1192 C CA . PHE A 1 159 ? -4.535 29.125 23.031 1 94.25 159 PHE A CA 1
ATOM 1193 C C . PHE A 1 159 ? -5.855 29.516 23.672 1 94.25 159 PHE A C 1
ATOM 1195 O O . PHE A 1 159 ? -6.867 29.672 22.984 1 94.25 159 PHE A O 1
ATOM 1202 N N . ALA A 1 160 ? -5.848 29.641 25.016 1 94.88 160 ALA A N 1
ATOM 1203 C CA . ALA A 1 160 ? -7.047 30.109 25.719 1 94.88 160 ALA A CA 1
ATOM 1204 C C . ALA A 1 160 ? -7.477 31.484 25.188 1 94.88 160 ALA A C 1
ATOM 1206 O O . ALA A 1 160 ? -8.672 31.719 24.984 1 94.88 160 ALA A O 1
ATOM 1207 N N . SER A 1 161 ? -6.555 32.375 25.016 1 96.31 161 SER A N 1
ATOM 1208 C CA . SER A 1 161 ? -6.836 33.688 24.469 1 96.31 161 SER A CA 1
ATOM 1209 C C . SER A 1 161 ? -7.352 33.594 23.031 1 96.31 161 SER A C 1
ATOM 1211 O O . SER A 1 161 ? -8.273 34.344 22.656 1 96.31 161 SER A O 1
ATOM 1213 N N . PHE A 1 162 ? -6.746 32.75 22.312 1 96.38 162 PHE A N 1
ATOM 1214 C CA . PHE A 1 162 ? -7.16 32.5 20.938 1 96.38 162 PHE A CA 1
ATOM 1215 C C . PHE A 1 162 ? -8.602 32 20.875 1 96.38 162 PHE A C 1
ATOM 1217 O O . PHE A 1 162 ? -9.406 32.5 20.094 1 96.38 162 PHE A O 1
ATOM 1224 N N . ARG A 1 163 ? -8.938 31.031 21.75 1 96 163 ARG A N 1
ATOM 1225 C CA . ARG A 1 163 ? -10.281 30.469 21.812 1 96 163 ARG A CA 1
ATOM 1226 C C . ARG A 1 163 ? -11.305 31.547 22.172 1 96 163 ARG A C 1
ATOM 1228 O O . ARG A 1 163 ? -12.391 31.594 21.578 1 96 163 ARG A O 1
ATOM 1235 N N . ALA A 1 164 ? -10.953 32.406 23.062 1 96.44 164 ALA A N 1
ATOM 1236 C CA . ALA A 1 164 ? -11.859 33.469 23.469 1 96.44 164 ALA A CA 1
ATOM 1237 C C . ALA A 1 164 ? -12.109 34.469 22.328 1 96.44 164 ALA A C 1
ATOM 1239 O O . ALA A 1 164 ? -13.242 34.938 22.141 1 96.44 164 ALA A O 1
ATOM 1240 N N . ALA A 1 165 ? -11.141 34.719 21.609 1 97.19 165 ALA A N 1
ATOM 1241 C CA . ALA A 1 165 ? -11.211 35.688 20.531 1 97.19 165 ALA A CA 1
ATOM 1242 C C . ALA A 1 165 ? -12.086 35.188 19.391 1 97.19 165 ALA A C 1
ATOM 1244 O O . ALA A 1 165 ? -12.734 35.969 18.688 1 97.19 165 ALA A O 1
ATOM 1245 N N . TYR A 1 166 ? -12.102 33.844 19.219 1 97.5 166 TYR A N 1
ATOM 1246 C CA . TYR A 1 166 ? -12.75 33.312 18.016 1 97.5 166 TYR A CA 1
ATOM 1247 C C . TYR A 1 166 ? -13.977 32.5 18.391 1 97.5 166 TYR A C 1
ATOM 1249 O O . TYR A 1 166 ? -14.57 31.828 17.516 1 97.5 166 TYR A O 1
ATOM 1257 N N . GLN A 1 167 ? -14.406 32.531 19.625 1 96.94 167 GLN A N 1
ATOM 1258 C CA . GLN A 1 167 ? -15.562 31.75 20.062 1 96.94 167 GLN A CA 1
ATOM 1259 C C . GLN A 1 167 ? -16.797 32.094 19.25 1 96.94 167 GLN A C 1
ATOM 1261 O O . GLN A 1 167 ? -17.641 31.234 18.969 1 96.94 167 GLN A O 1
ATOM 1266 N N . HIS A 1 168 ? -16.922 33.281 18.875 1 96.69 168 HIS A N 1
ATOM 1267 C CA . HIS A 1 168 ? -18.078 33.75 18.109 1 96.69 168 HIS A CA 1
ATOM 1268 C C . HIS A 1 168 ? -18.156 33.031 16.766 1 96.69 168 HIS A C 1
ATOM 1270 O O . HIS A 1 168 ? -19.25 32.844 16.219 1 96.69 168 HIS A O 1
ATOM 1276 N N . GLU A 1 169 ? -17.016 32.656 16.141 1 97.25 169 GLU A N 1
ATOM 1277 C CA . GLU A 1 169 ? -17 31.922 14.883 1 97.25 169 GLU A CA 1
ATOM 1278 C C . GLU A 1 169 ? -17.562 30.516 15.047 1 97.25 169 GLU A C 1
ATOM 1280 O O . GLU A 1 169 ? -18.203 29.984 14.133 1 97.25 169 GLU A O 1
ATOM 1285 N N . LEU A 1 170 ? -17.328 29.797 16.219 1 97.06 170 LEU A N 1
ATOM 1286 C CA . LEU A 1 170 ? -17.891 28.484 16.5 1 97.06 170 LEU A CA 1
ATOM 1287 C C . LEU A 1 170 ? -19.406 28.562 16.656 1 97.06 170 LEU A C 1
ATOM 1289 O O . LEU A 1 170 ? -20.141 27.688 16.203 1 97.06 170 LEU A O 1
ATOM 1293 N N . ASP A 1 171 ? -19.766 29.719 17.312 1 96.38 171 ASP A N 1
ATOM 1294 C CA . ASP A 1 171 ? -21.203 29.938 17.469 1 96.38 171 ASP A CA 1
ATOM 1295 C C . ASP A 1 171 ? -21.875 30.141 16.125 1 96.38 171 ASP A C 1
ATOM 1297 O O . ASP A 1 171 ? -22.969 29.609 15.891 1 96.38 171 ASP A O 1
ATOM 1301 N N . PHE A 1 172 ? -21.297 30.844 15.32 1 96.56 172 PHE A N 1
ATOM 1302 C CA . PHE A 1 172 ? -21.797 31.078 13.969 1 96.56 172 PHE A CA 1
ATOM 1303 C C . PHE A 1 172 ? -21.938 29.75 13.211 1 96.56 172 PHE A C 1
ATOM 1305 O O . PHE A 1 172 ? -22.969 29.484 12.609 1 96.56 172 PHE A O 1
ATOM 1312 N N . LEU A 1 173 ? -20.844 28.875 13.227 1 96 173 LEU A N 1
ATOM 1313 C CA . LEU A 1 173 ? -20.828 27.594 12.523 1 96 173 LEU A CA 1
ATOM 1314 C C . LEU A 1 173 ? -21.891 26.656 13.078 1 96 173 LEU A C 1
ATOM 1316 O O . LEU A 1 173 ? -22.531 25.922 12.328 1 96 173 LEU A O 1
ATOM 1320 N N . THR A 1 174 ? -22 26.703 14.391 1 96.06 174 THR A N 1
ATOM 1321 C CA . THR A 1 174 ? -23.016 25.891 15.039 1 96.06 174 THR A CA 1
ATOM 1322 C C . THR A 1 174 ? -24.406 26.25 14.523 1 96.06 174 THR A C 1
ATOM 1324 O O . THR A 1 174 ? -25.219 25.375 14.242 1 96.06 174 THR A O 1
ATOM 1327 N N . ALA A 1 175 ? -24.656 27.484 14.336 1 95 175 ALA A N 1
ATOM 1328 C CA . ALA A 1 175 ? -25.953 27.969 13.883 1 95 175 ALA A CA 1
ATOM 1329 C C . ALA A 1 175 ? -26.219 27.578 12.438 1 95 175 ALA A C 1
ATOM 1331 O O . ALA A 1 175 ? -27.312 27.109 12.102 1 95 175 ALA A O 1
ATOM 1332 N N . ILE A 1 176 ? -25.234 27.781 11.625 1 92.56 176 ILE A N 1
ATOM 1333 C CA . ILE A 1 176 ? -25.469 27.609 10.195 1 92.56 176 ILE A CA 1
ATOM 1334 C C . ILE A 1 176 ? -25.516 26.125 9.859 1 92.56 176 ILE A C 1
ATOM 1336 O O . ILE A 1 176 ? -26.219 25.703 8.93 1 92.56 176 ILE A O 1
ATOM 1340 N N . LEU A 1 177 ? -24.781 25.234 10.594 1 91.81 177 LEU A N 1
ATOM 1341 C CA . LEU A 1 177 ? -24.703 23.812 10.297 1 91.81 177 LEU A CA 1
ATOM 1342 C C . LEU A 1 177 ? -25.812 23.062 11.023 1 91.81 177 LEU A C 1
ATOM 1344 O O . LEU A 1 177 ? -26.125 21.906 10.68 1 91.81 177 LEU A O 1
ATOM 1348 N N . GLY A 1 178 ? -26.312 23.688 12.008 1 91.88 178 GLY A N 1
ATOM 1349 C CA . GLY A 1 178 ? -27.406 23.062 12.742 1 91.88 178 GLY A CA 1
ATOM 1350 C C . GLY A 1 178 ? -26.938 21.984 13.688 1 91.88 178 GLY A C 1
ATOM 1351 O O . GLY A 1 178 ? -27.719 21.109 14.07 1 91.88 178 GLY A O 1
ATOM 1352 N N . ARG A 1 179 ? -25.672 21.938 13.953 1 91.12 179 ARG A N 1
ATOM 1353 C CA . ARG A 1 179 ? -25.078 21.031 14.93 1 91.12 179 ARG A CA 1
ATOM 1354 C C . ARG A 1 179 ? -23.969 21.734 15.727 1 91.12 179 ARG A C 1
ATOM 1356 O O . ARG A 1 179 ? -23.375 22.703 15.25 1 91.12 179 ARG A O 1
ATOM 1363 N N . ASN A 1 180 ? -23.797 21.062 16.828 1 93.19 180 ASN A N 1
ATOM 1364 C CA . ASN A 1 180 ? -22.828 21.688 17.734 1 93.19 180 ASN A CA 1
ATOM 1365 C C . ASN A 1 180 ? -21.391 21.516 17.234 1 93.19 180 ASN A C 1
ATOM 1367 O O . ASN A 1 180 ? -20.922 20.391 17.078 1 93.19 180 ASN A O 1
ATOM 1371 N N . VAL A 1 181 ? -20.75 22.656 16.953 1 95 181 VAL A N 1
ATOM 1372 C CA . VAL A 1 181 ? -19.344 22.672 16.578 1 95 181 VAL A CA 1
ATOM 1373 C C . VAL A 1 181 ? -18.5 23.141 17.766 1 95 181 VAL A C 1
ATOM 1375 O O . VAL A 1 181 ? -18.656 24.25 18.25 1 95 181 VAL A O 1
ATOM 1378 N N . THR A 1 182 ? -17.625 22.188 18.219 1 93.94 182 THR A N 1
ATOM 1379 C CA . THR A 1 182 ? -16.719 22.484 19.328 1 93.94 182 THR A CA 1
ATOM 1380 C C . THR A 1 182 ? -15.297 22.672 18.844 1 93.94 182 THR A C 1
ATOM 1382 O O . THR A 1 182 ? -15.008 22.469 17.656 1 93.94 182 THR A O 1
ATOM 1385 N N . TRP A 1 183 ? -14.469 23.188 19.766 1 92.44 183 TRP A N 1
ATOM 1386 C CA . TRP A 1 183 ? -13.062 23.359 19.406 1 92.44 183 TRP A CA 1
ATOM 1387 C C . TRP A 1 183 ? -12.43 22.031 19.016 1 92.44 183 TRP A C 1
ATOM 1389 O O . TRP A 1 183 ? -11.531 21.969 18.188 1 92.44 183 TRP A O 1
ATOM 1399 N N . GLU A 1 184 ? -12.93 20.875 19.484 1 86.12 184 GLU A N 1
ATOM 1400 C CA . GLU A 1 184 ? -12.43 19.531 19.203 1 86.12 184 GLU A CA 1
ATOM 1401 C C . GLU A 1 184 ? -12.836 19.078 17.797 1 86.12 184 GLU A C 1
ATOM 1403 O O . GLU A 1 184 ? -12.109 18.328 17.156 1 86.12 184 GLU A O 1
ATOM 1408 N N . THR A 1 185 ? -13.938 19.594 17.375 1 89.25 185 THR A N 1
ATOM 1409 C CA . THR A 1 185 ? -14.477 19.109 16.109 1 89.25 185 THR A CA 1
ATOM 1410 C C . THR A 1 185 ? -14.266 20.141 15 1 89.25 185 THR A C 1
ATOM 1412 O O . THR A 1 185 ? -14.469 19.844 13.82 1 89.25 185 THR A O 1
ATOM 1415 N N . PHE A 1 186 ? -13.875 21.312 15.367 1 93.69 186 PHE A N 1
ATOM 1416 C CA . PHE A 1 186 ? -13.812 22.438 14.43 1 93.69 186 PHE A CA 1
ATOM 1417 C C . PHE A 1 186 ? -12.984 22.062 13.203 1 93.69 186 PHE A C 1
ATOM 1419 O O . PHE A 1 186 ? -13.398 22.312 12.07 1 93.69 186 PHE A O 1
ATOM 1426 N N . LEU A 1 187 ? -11.766 21.531 13.422 1 90.81 187 LEU A N 1
ATOM 1427 C CA . LEU A 1 187 ? -10.875 21.266 12.297 1 90.81 187 LEU A CA 1
ATOM 1428 C C . LEU A 1 187 ? -11.531 20.297 11.312 1 90.81 187 LEU A C 1
ATOM 1430 O O . LEU A 1 187 ? -11.344 20.422 10.094 1 90.81 187 LEU A O 1
ATOM 1434 N N . THR A 1 188 ? -12.273 19.281 11.789 1 87.81 188 THR A N 1
ATOM 1435 C CA . THR A 1 188 ? -13 18.344 10.953 1 87.81 188 THR A CA 1
ATOM 1436 C C . THR A 1 188 ? -14.094 19.047 10.156 1 87.81 188 THR A C 1
ATOM 1438 O O . THR A 1 188 ? -14.266 18.797 8.961 1 87.81 188 THR A O 1
ATOM 1441 N N . GLU A 1 189 ? -14.789 19.984 10.867 1 89.94 189 GLU A N 1
ATOM 1442 C CA . GLU A 1 189 ? -15.836 20.75 10.195 1 89.94 189 GLU A CA 1
ATOM 1443 C C . GLU A 1 189 ? -15.25 21.656 9.117 1 89.94 189 GLU A C 1
ATOM 1445 O O . GLU A 1 189 ? -15.82 21.781 8.031 1 89.94 189 GLU A O 1
ATOM 1450 N N . TYR A 1 190 ? -14.219 22.25 9.492 1 92.94 190 TYR A N 1
ATOM 1451 C CA . TYR A 1 190 ? -13.547 23.141 8.547 1 92.94 190 TYR A CA 1
ATOM 1452 C C . TYR A 1 190 ? -13.141 22.375 7.285 1 92.94 190 TYR A C 1
ATOM 1454 O O . TYR A 1 190 ? -13.344 22.859 6.172 1 92.94 190 TYR A O 1
ATOM 1462 N N . GLU A 1 191 ? -12.562 21.219 7.418 1 90.12 191 GLU A N 1
ATOM 1463 C CA . GLU A 1 191 ? -12.102 20.422 6.285 1 90.12 191 GLU A CA 1
ATOM 1464 C C . GLU A 1 191 ? -13.266 20.047 5.367 1 90.12 191 GLU A C 1
ATOM 1466 O O . GLU A 1 191 ? -13.133 20.078 4.141 1 90.12 191 GLU A O 1
ATOM 1471 N N . ILE A 1 192 ? -14.336 19.656 5.961 1 89.12 192 ILE A N 1
ATOM 1472 C CA . ILE A 1 192 ? -15.516 19.281 5.188 1 89.12 192 ILE A CA 1
ATOM 1473 C C . ILE A 1 192 ? -16.016 20.5 4.406 1 89.12 192 ILE A C 1
ATOM 1475 O O . ILE A 1 192 ? -16.344 20.391 3.223 1 89.12 192 ILE A O 1
ATOM 1479 N N . LEU A 1 193 ? -16.109 21.641 5.062 1 91.81 193 LEU A N 1
ATOM 1480 C CA . LEU A 1 193 ? -16.562 22.859 4.41 1 91.81 193 LEU A CA 1
ATOM 1481 C C . LEU A 1 193 ? -15.602 23.266 3.301 1 91.81 193 LEU A C 1
ATOM 1483 O O . LEU A 1 193 ? -16.031 23.766 2.256 1 91.81 193 LEU A O 1
ATOM 1487 N N . TYR A 1 194 ? -14.297 23.125 3.59 1 92.38 194 TYR A N 1
ATOM 1488 C CA . TYR A 1 194 ? -13.281 23.422 2.59 1 92.38 194 TYR A CA 1
ATOM 1489 C C . TYR A 1 194 ? -13.484 22.578 1.334 1 92.38 194 TYR A C 1
ATOM 1491 O O . TYR A 1 194 ? -13.445 23.109 0.219 1 92.38 194 TYR A O 1
ATOM 1499 N N . ILE A 1 195 ? -13.734 21.234 1.483 1 91.38 195 ILE A N 1
ATOM 1500 C CA . ILE A 1 195 ? -13.953 20.297 0.376 1 91.38 195 ILE A CA 1
ATOM 1501 C C . ILE A 1 195 ? -15.211 20.703 -0.392 1 91.38 195 ILE A C 1
ATOM 1503 O O . ILE A 1 195 ? -15.188 20.797 -1.622 1 91.38 195 ILE A O 1
ATOM 1507 N N . ARG A 1 196 ? -16.188 21.109 0.284 1 90.69 196 ARG A N 1
ATOM 1508 C CA . ARG A 1 196 ? -17.469 21.453 -0.336 1 90.69 196 ARG A CA 1
ATOM 1509 C C . ARG A 1 196 ? -17.375 22.734 -1.146 1 90.69 196 ARG A C 1
ATOM 1511 O O . ARG A 1 196 ? -18.047 22.891 -2.16 1 90.69 196 ARG A O 1
ATOM 1518 N N . ARG A 1 197 ? -16.594 23.547 -0.708 1 90.44 197 ARG A N 1
ATOM 1519 C CA . ARG A 1 197 ? -16.453 24.828 -1.373 1 90.44 197 ARG A CA 1
ATOM 1520 C C . ARG A 1 197 ? -15.93 24.656 -2.799 1 90.44 197 ARG A C 1
ATOM 1522 O O . ARG A 1 197 ? -16.125 25.531 -3.646 1 90.44 197 ARG A O 1
ATOM 1529 N N . ALA A 1 198 ? -15.289 23.562 -3.037 1 87.25 198 ALA A N 1
ATOM 1530 C CA . ALA A 1 198 ? -14.727 23.312 -4.363 1 87.25 198 ALA A CA 1
ATOM 1531 C C . ALA A 1 198 ? -15.805 22.844 -5.332 1 87.25 198 ALA A C 1
ATOM 1533 O O . ALA A 1 198 ? -15.602 22.844 -6.547 1 87.25 198 ALA A O 1
ATOM 1534 N N . PHE A 1 199 ? -16.922 22.547 -4.742 1 87.5 199 PHE A N 1
ATOM 1535 C CA . PHE A 1 199 ? -17.984 21.969 -5.562 1 87.5 199 PHE A CA 1
ATOM 1536 C C . PHE A 1 199 ? -19.203 22.875 -5.594 1 87.5 199 PHE A C 1
ATOM 1538 O O . PHE A 1 199 ? -19.875 23.062 -4.574 1 87.5 199 PHE A O 1
ATOM 1545 N N . PRO A 1 200 ? -19.562 23.344 -6.707 1 79.25 200 PRO A N 1
ATOM 1546 C CA . PRO A 1 200 ? -20.672 24.297 -6.805 1 79.25 200 PRO A CA 1
ATOM 1547 C C . PRO A 1 200 ? -21.984 23.734 -6.277 1 79.25 200 PRO A C 1
ATOM 1549 O O . PRO A 1 200 ? -22.781 24.453 -5.664 1 79.25 200 PRO A O 1
ATOM 1552 N N . ASP A 1 201 ? -22.156 22.469 -6.422 1 80.31 201 ASP A N 1
ATOM 1553 C CA . ASP A 1 201 ? -23.453 21.859 -6.094 1 80.31 201 ASP A CA 1
ATOM 1554 C C . ASP A 1 201 ? -23.5 21.438 -4.625 1 80.31 201 ASP A C 1
ATOM 1556 O O . ASP A 1 201 ? -24.547 21.047 -4.125 1 80.31 201 ASP A O 1
ATOM 1560 N N . ALA A 1 202 ? -22.422 21.609 -3.979 1 72.94 202 ALA A N 1
ATOM 1561 C CA . ALA A 1 202 ? -22.391 21.094 -2.615 1 72.94 202 ALA A CA 1
ATOM 1562 C C . ALA A 1 202 ? -22 22.172 -1.62 1 72.94 202 ALA A C 1
ATOM 1564 O O . ALA A 1 202 ? -21.922 21.922 -0.415 1 72.94 202 ALA A O 1
ATOM 1565 N N . THR A 1 203 ? -22.047 23.281 -1.977 1 77.25 203 THR A N 1
ATOM 1566 C CA . THR A 1 203 ? -21.469 24.344 -1.159 1 77.25 203 THR A CA 1
ATOM 1567 C C . THR A 1 203 ? -22.484 24.812 -0.108 1 77.25 203 THR A C 1
ATOM 1569 O O . THR A 1 203 ? -23.672 24.938 -0.392 1 77.25 203 THR A O 1
ATOM 1572 N N . VAL A 1 204 ? -21.953 24.891 1.048 1 83.69 204 VAL A N 1
ATOM 1573 C CA . VAL A 1 204 ? -22.625 25.641 2.109 1 83.69 204 VAL A CA 1
ATOM 1574 C C . VAL A 1 204 ? -22.172 27.094 2.076 1 83.69 204 VAL A C 1
ATOM 1576 O O . VAL A 1 204 ? -20.969 27.391 2.131 1 83.69 204 VAL A O 1
ATOM 1579 N N . PHE A 1 205 ? -23.125 27.922 2.066 1 88.19 205 PHE A N 1
ATOM 1580 C CA . PHE A 1 205 ? -22.766 29.328 1.945 1 88.19 205 PHE A CA 1
ATOM 1581 C C . PHE A 1 205 ? -22.203 29.859 3.262 1 88.19 205 PHE A C 1
ATOM 1583 O O . PHE A 1 205 ? -22.891 29.812 4.289 1 88.19 205 PHE A O 1
ATOM 1590 N N . ILE A 1 206 ? -21.016 30.297 3.215 1 92.88 206 ILE A N 1
ATOM 1591 C CA . ILE A 1 206 ? -20.328 30.969 4.309 1 92.88 206 ILE A CA 1
ATOM 1592 C C . ILE A 1 206 ? -19.828 32.344 3.84 1 92.88 206 ILE A C 1
ATOM 1594 O O . ILE A 1 206 ? -19.016 32.406 2.918 1 92.88 206 ILE A O 1
ATOM 1598 N N . PRO A 1 207 ? -20.281 33.406 4.551 1 94.62 207 PRO A N 1
ATOM 1599 C CA . PRO A 1 207 ? -19.766 34.719 4.188 1 94.62 207 PRO A CA 1
ATOM 1600 C C . PRO A 1 207 ? -18.234 34.812 4.246 1 94.62 207 PRO A C 1
ATOM 1602 O O . PRO A 1 207 ? -17.609 34.156 5.109 1 94.62 207 PRO A O 1
ATOM 1605 N N . GLU A 1 208 ? -17.656 35.594 3.414 1 95.06 208 GLU A N 1
ATOM 1606 C CA . GLU A 1 208 ? -16.203 35.625 3.201 1 95.06 208 GLU A CA 1
ATOM 1607 C C . GLU A 1 208 ? -15.469 36 4.48 1 95.06 208 GLU A C 1
ATOM 1609 O O . GLU A 1 208 ? -14.359 35.531 4.73 1 95.06 208 GLU A O 1
ATOM 1614 N N . ASP A 1 209 ? -16.062 36.906 5.242 1 95.62 209 ASP A N 1
ATOM 1615 C CA . ASP A 1 209 ? -15.414 37.312 6.488 1 95.62 209 ASP A CA 1
ATOM 1616 C C . ASP A 1 209 ? -15.328 36.125 7.461 1 95.62 209 ASP A C 1
ATOM 1618 O O . ASP A 1 209 ? -14.289 35.938 8.102 1 95.62 209 ASP A O 1
ATOM 1622 N N . HIS A 1 210 ? -16.391 35.406 7.465 1 96.44 210 HIS A N 1
ATOM 1623 C CA . HIS A 1 210 ? -16.391 34.219 8.312 1 96.44 210 HIS A CA 1
ATOM 1624 C C . HIS A 1 210 ? -15.422 33.156 7.781 1 96.44 210 HIS A C 1
ATOM 1626 O O . HIS A 1 210 ? -14.727 32.5 8.562 1 96.44 210 HIS A O 1
ATOM 1632 N N . TRP A 1 211 ? -15.383 33.031 6.512 1 95.44 211 TRP A N 1
ATOM 1633 C CA . TRP A 1 211 ? -14.477 32.062 5.914 1 95.44 211 TRP A CA 1
ATOM 1634 C C . TRP A 1 211 ? -13.023 32.406 6.207 1 95.44 211 TRP A C 1
ATOM 1636 O O . TRP A 1 211 ? -12.227 31.531 6.543 1 95.44 211 TRP A O 1
ATOM 1646 N N . THR A 1 212 ? -12.703 33.656 6.023 1 95.69 212 THR A N 1
ATOM 1647 C CA . THR A 1 212 ? -11.352 34.125 6.301 1 95.69 212 THR A CA 1
ATOM 1648 C C . THR A 1 212 ? -10.961 33.812 7.746 1 95.69 212 THR A C 1
ATOM 1650 O O . THR A 1 212 ? -9.836 33.375 8.008 1 95.69 212 THR A O 1
ATOM 1653 N N . ASN A 1 213 ? -11.891 34.031 8.672 1 96.81 213 ASN A N 1
ATOM 1654 C CA . ASN A 1 213 ? -11.648 33.688 10.07 1 96.81 213 ASN A CA 1
ATOM 1655 C C . ASN A 1 213 ? -11.453 32.188 10.273 1 96.81 213 ASN A C 1
ATOM 1657 O O . ASN A 1 213 ? -10.602 31.781 11.055 1 96.81 213 ASN A O 1
ATOM 1661 N N . MET A 1 214 ? -12.195 31.406 9.531 1 96.31 214 MET A N 1
ATOM 1662 C CA . MET A 1 214 ? -12.094 29.969 9.648 1 96.31 214 MET A CA 1
ATOM 1663 C C . MET A 1 214 ? -10.742 29.469 9.148 1 96.31 214 MET A C 1
ATOM 1665 O O . MET A 1 214 ? -10.133 28.578 9.75 1 96.31 214 MET A O 1
ATOM 1669 N N . VAL A 1 215 ? -10.312 30.062 8.094 1 95.25 215 VAL A N 1
ATOM 1670 C CA . VAL A 1 215 ? -9 29.719 7.559 1 95.25 215 VAL A CA 1
ATOM 1671 C C . VAL A 1 215 ? -7.918 30.062 8.578 1 95.25 215 VAL A C 1
ATOM 1673 O O . VAL A 1 215 ? -7 29.281 8.812 1 95.25 215 VAL A O 1
ATOM 1676 N N . THR A 1 216 ? -8.055 31.234 9.164 1 95.69 216 THR A N 1
ATOM 1677 C CA . THR A 1 216 ? -7.105 31.688 10.172 1 95.69 216 THR A CA 1
ATOM 1678 C C . THR A 1 216 ? -7.102 30.75 11.375 1 95.69 216 THR A C 1
ATOM 1680 O O . THR A 1 216 ? -6.039 30.375 11.875 1 95.69 216 THR A O 1
ATOM 1683 N N . MET A 1 217 ? -8.289 30.391 11.789 1 97 217 MET A N 1
ATOM 1684 C CA . MET A 1 217 ? -8.445 29.5 12.938 1 97 217 MET A CA 1
ATOM 1685 C C . MET A 1 217 ? -7.82 28.141 12.648 1 97 217 MET A C 1
ATOM 1687 O O . MET A 1 217 ? -7.02 27.641 13.445 1 97 217 MET A O 1
ATOM 1691 N N . ALA A 1 218 ? -8.156 27.562 11.516 1 96.38 218 ALA A N 1
ATOM 1692 C CA . ALA A 1 218 ? -7.641 26.234 11.141 1 96.38 218 ALA A CA 1
ATOM 1693 C C . ALA A 1 218 ? -6.121 26.266 11.023 1 96.38 218 ALA A C 1
ATOM 1695 O O . ALA A 1 218 ? -5.441 25.344 11.508 1 96.38 218 ALA A O 1
ATOM 1696 N N . SER A 1 219 ? -5.586 27.266 10.461 1 94.75 219 SER A N 1
ATOM 1697 C CA . SER A 1 219 ? -4.148 27.406 10.258 1 94.75 219 SER A CA 1
ATOM 1698 C C . SER A 1 219 ? -3.414 27.547 11.586 1 94.75 219 SER A C 1
ATOM 1700 O O . SER A 1 219 ? -2.338 26.969 11.773 1 94.75 219 SER A O 1
ATOM 1702 N N . TYR A 1 220 ? -3.984 28.328 12.453 1 95.25 220 TYR A N 1
ATOM 1703 C CA . TYR A 1 220 ? -3.359 28.531 13.758 1 95.25 220 TYR A CA 1
ATOM 1704 C C . TYR A 1 220 ? -3.342 27.219 14.547 1 95.25 220 TYR A C 1
ATOM 1706 O O . TYR A 1 220 ? -2.328 26.875 15.156 1 95.25 220 TYR A O 1
ATOM 1714 N N . ILE A 1 221 ? -4.449 26.547 14.547 1 95.25 221 ILE A N 1
ATOM 1715 C CA . ILE A 1 221 ? -4.547 25.297 15.273 1 95.25 221 ILE A CA 1
ATOM 1716 C C . ILE A 1 221 ? -3.523 24.297 14.734 1 95.25 221 ILE A C 1
ATOM 1718 O O . ILE A 1 221 ? -2.812 23.641 15.5 1 95.25 221 ILE A O 1
ATOM 1722 N N . ALA A 1 222 ? -3.395 24.188 13.43 1 95.06 222 ALA A N 1
ATOM 1723 C CA . ALA A 1 222 ? -2.434 23.297 12.789 1 95.06 222 ALA A CA 1
ATOM 1724 C C . ALA A 1 222 ? -1 23.734 13.078 1 95.06 222 ALA A C 1
ATOM 1726 O O . ALA A 1 222 ? -0.131 22.891 13.336 1 95.06 222 ALA A O 1
ATOM 1727 N N . LYS A 1 223 ? -0.828 25 13.039 1 94.88 223 LYS A N 1
ATOM 1728 C CA . LYS A 1 223 ? 0.502 25.547 13.289 1 94.88 223 LYS A CA 1
ATOM 1729 C C . LYS A 1 223 ? 0.993 25.172 14.688 1 94.88 223 LYS A C 1
ATOM 1731 O O . LYS A 1 223 ? 2.127 24.719 14.852 1 94.88 223 LYS A O 1
ATOM 1736 N N . VAL A 1 224 ? 0.203 25.328 15.656 1 94.44 224 VAL A N 1
ATOM 1737 C CA . VAL A 1 224 ? 0.562 25.094 17.047 1 94.44 224 VAL A CA 1
ATOM 1738 C C . VAL A 1 224 ? 0.805 23.609 17.281 1 94.44 224 VAL A C 1
ATOM 1740 O O . VAL A 1 224 ? 1.646 23.219 18.094 1 94.44 224 VAL A O 1
ATOM 1743 N N . ALA A 1 225 ? 0.175 22.859 16.453 1 94.31 225 ALA A N 1
ATOM 1744 C CA . ALA A 1 225 ? 0.269 21.422 16.625 1 94.31 225 ALA A CA 1
ATOM 1745 C C . ALA A 1 225 ? 1.476 20.844 15.883 1 94.31 225 ALA A C 1
ATOM 1747 O O . ALA A 1 225 ? 2.207 20.016 16.422 1 94.31 225 ALA A O 1
ATOM 1748 N N . PHE A 1 226 ? 1.758 21.297 14.641 1 96.38 226 PHE A N 1
ATOM 1749 C CA . PHE A 1 226 ? 2.576 20.484 13.742 1 96.38 226 PHE A CA 1
ATOM 1750 C C . PHE A 1 226 ? 3.9 21.172 13.445 1 96.38 226 PHE A C 1
ATOM 1752 O O . PHE A 1 226 ? 4.816 20.562 12.891 1 96.38 226 PHE A O 1
ATOM 1759 N N . THR A 1 227 ? 4.125 22.422 13.867 1 95 227 THR A N 1
ATOM 1760 C CA . THR A 1 227 ? 5.285 23.141 13.344 1 95 227 THR A CA 1
ATOM 1761 C C . THR A 1 227 ? 6.324 23.359 14.438 1 95 227 THR A C 1
ATOM 1763 O O . THR A 1 227 ? 7.484 23.656 14.148 1 95 227 THR A O 1
ATOM 1766 N N . PRO A 1 228 ? 5.922 23.344 15.758 1 94.81 228 PRO A N 1
ATOM 1767 C CA . PRO A 1 228 ? 6.992 23.438 16.75 1 94.81 228 PRO A CA 1
ATOM 1768 C C . PRO A 1 228 ? 8.086 22.406 16.547 1 94.81 228 PRO A C 1
ATOM 1770 O O . PRO A 1 228 ? 7.797 21.25 16.203 1 94.81 228 PRO A O 1
ATOM 1773 N N . PRO A 1 229 ? 9.336 22.75 16.812 1 92.31 229 PRO A N 1
ATOM 1774 C CA . PRO A 1 229 ? 10.477 21.891 16.484 1 92.31 229 PRO A CA 1
ATOM 1775 C C . PRO A 1 229 ? 10.352 20.5 17.094 1 92.31 229 PRO A C 1
ATOM 1777 O O . PRO A 1 229 ? 10.625 19.5 16.422 1 92.31 229 PRO A O 1
ATOM 1780 N N . GLU A 1 230 ? 9.93 20.438 18.297 1 92.75 230 GLU A N 1
ATOM 1781 C CA . GLU A 1 230 ? 9.812 19.125 18.953 1 92.75 230 GLU A CA 1
ATOM 1782 C C . GLU A 1 230 ? 8.727 18.281 18.297 1 92.75 230 GLU A C 1
ATOM 1784 O O . GLU A 1 230 ? 8.93 17.094 18.031 1 92.75 230 GLU A O 1
ATOM 1789 N N . SER A 1 231 ? 7.59 18.891 18 1 96.56 231 SER A N 1
ATOM 1790 C CA . SER A 1 231 ? 6.492 18.188 17.344 1 96.56 231 SER A CA 1
ATOM 1791 C C . SER A 1 231 ? 6.848 17.828 15.906 1 96.56 231 SER A C 1
ATOM 1793 O O . SER A 1 231 ? 6.605 16.703 15.461 1 96.56 231 SER A O 1
ATOM 1795 N N . ALA A 1 232 ? 7.426 18.781 15.242 1 96.62 232 ALA A N 1
ATOM 1796 C CA . ALA A 1 232 ? 7.777 18.594 13.844 1 96.62 232 ALA A CA 1
ATOM 1797 C C . ALA A 1 232 ? 8.758 17.438 13.68 1 96.62 232 ALA A C 1
ATOM 1799 O O . ALA A 1 232 ? 8.656 16.641 12.742 1 96.62 232 ALA A O 1
ATOM 1800 N N . SER A 1 233 ? 9.719 17.328 14.633 1 95.94 233 SER A N 1
ATOM 1801 C CA . SER A 1 233 ? 10.703 16.25 14.578 1 95.94 233 SER A CA 1
ATOM 1802 C C . SER A 1 233 ? 10.039 14.891 14.812 1 95.94 233 SER A C 1
ATOM 1804 O O . SER A 1 233 ? 10.422 13.898 14.195 1 95.94 233 SER A O 1
ATOM 1806 N N . LEU A 1 234 ? 9.062 14.836 15.695 1 97.38 234 LEU A N 1
ATOM 1807 C CA . LEU A 1 234 ? 8.367 13.586 15.977 1 97.38 234 LEU A CA 1
ATOM 1808 C C . LEU A 1 234 ? 7.453 13.195 14.828 1 97.38 234 LEU A C 1
ATOM 1810 O O . LEU A 1 234 ? 7.211 12.008 14.594 1 97.38 234 LEU A O 1
ATOM 1814 N N . ILE A 1 235 ? 6.973 14.18 14.086 1 98.06 235 ILE A N 1
ATOM 1815 C CA . ILE A 1 235 ? 6.055 13.938 12.977 1 98.06 235 ILE A CA 1
ATOM 1816 C C . ILE A 1 235 ? 6.844 13.555 11.727 1 98.06 235 ILE A C 1
ATOM 1818 O O . ILE A 1 235 ? 6.496 12.602 11.031 1 98.06 235 ILE A O 1
ATOM 1822 N N . ALA A 1 236 ? 7.938 14.234 11.461 1 98 236 ALA A N 1
ATOM 1823 C CA . ALA A 1 236 ? 8.602 14.164 10.164 1 98 236 ALA A CA 1
ATOM 1824 C C . ALA A 1 236 ? 9.969 13.492 10.281 1 98 236 ALA A C 1
ATOM 1826 O O . ALA A 1 236 ? 10.594 13.164 9.273 1 98 236 ALA A O 1
ATOM 1827 N N . GLY A 1 237 ? 10.453 13.281 11.461 1 96.88 237 GLY A N 1
ATOM 1828 C CA . GLY A 1 237 ? 11.789 12.75 11.68 1 96.88 237 GLY A CA 1
ATOM 1829 C C . GLY A 1 237 ? 12.078 11.5 10.875 1 96.88 237 GLY A C 1
ATOM 1830 O O . GLY A 1 237 ? 13.117 11.406 10.211 1 96.88 237 GLY A O 1
ATOM 1831 N N . PRO A 1 238 ? 11.18 10.523 10.961 1 97.25 238 PRO A N 1
ATOM 1832 C CA . PRO A 1 238 ? 11.414 9.297 10.203 1 97.25 238 PRO A CA 1
ATOM 1833 C C . PRO A 1 238 ? 11.562 9.547 8.703 1 97.25 238 PRO A C 1
ATOM 1835 O O . PRO A 1 238 ? 12.438 8.969 8.062 1 97.25 238 PRO A O 1
ATOM 1838 N N . LEU A 1 239 ? 10.734 10.383 8.078 1 98.25 239 LEU A N 1
ATOM 1839 C CA . LEU A 1 239 ? 10.789 10.641 6.645 1 98.25 239 LEU A CA 1
ATOM 1840 C C . LEU A 1 239 ? 12.047 11.414 6.281 1 98.25 239 LEU A C 1
ATOM 1842 O O . LEU A 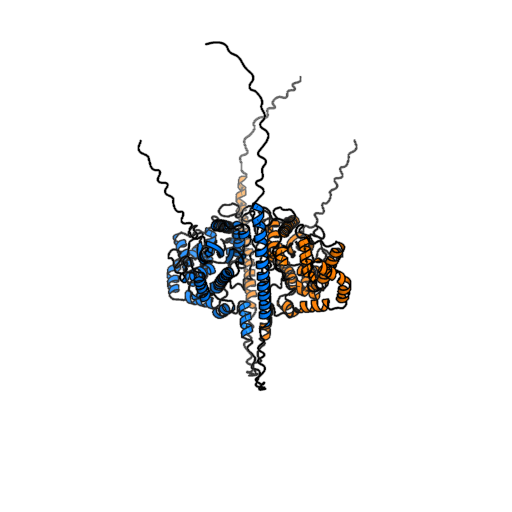1 239 ? 12.695 11.125 5.27 1 98.25 239 LEU A O 1
ATOM 1846 N N . VAL A 1 240 ? 12.375 12.438 7.109 1 96.31 240 VAL A N 1
ATOM 1847 C CA . VAL A 1 240 ? 13.547 13.266 6.82 1 96.31 240 VAL A CA 1
ATOM 1848 C C . VAL A 1 240 ? 14.812 12.422 6.887 1 96.31 240 VAL A C 1
ATOM 1850 O O . VAL A 1 240 ? 15.742 12.617 6.098 1 96.31 240 VAL A O 1
ATOM 1853 N N . GLU A 1 241 ? 14.852 11.523 7.789 1 95.75 241 GLU A N 1
ATOM 1854 C CA . GLU A 1 241 ? 15.961 10.586 7.859 1 95.75 241 GLU A CA 1
ATOM 1855 C C . GLU A 1 241 ? 16.078 9.758 6.582 1 95.75 241 GLU A C 1
ATOM 1857 O O . GLU A 1 241 ? 17.156 9.617 6.016 1 95.75 241 GLU A O 1
ATOM 1862 N N . ARG A 1 242 ? 14.969 9.242 6.207 1 96.44 242 ARG A N 1
ATOM 1863 C CA . ARG A 1 242 ? 14.914 8.438 4.984 1 96.44 242 ARG A CA 1
ATOM 1864 C C . ARG A 1 242 ? 15.359 9.258 3.779 1 96.44 242 ARG A C 1
ATOM 1866 O O . ARG A 1 242 ? 16.125 8.773 2.938 1 96.44 242 ARG A O 1
ATOM 1873 N N . MET A 1 243 ? 14.938 10.438 3.65 1 96.44 243 MET A N 1
ATOM 1874 C CA . MET A 1 243 ? 15.273 11.32 2.535 1 96.44 243 MET A CA 1
ATOM 1875 C C . MET A 1 243 ? 16.766 11.602 2.492 1 96.44 243 MET A C 1
ATOM 1877 O O . MET A 1 243 ? 17.375 11.578 1.422 1 96.44 243 MET A O 1
ATOM 1881 N N . GLY A 1 244 ? 17.359 11.906 3.619 1 95.88 244 GLY A N 1
ATOM 1882 C CA . GLY A 1 244 ? 18.797 12.109 3.689 1 95.88 244 GLY A CA 1
ATOM 1883 C C . GLY A 1 244 ? 19.594 10.875 3.309 1 95.88 244 GLY A C 1
ATOM 1884 O O . GLY A 1 244 ? 20.562 10.961 2.543 1 95.88 244 GLY A O 1
ATOM 1885 N N . GLN A 1 245 ? 19.156 9.75 3.805 1 95.44 245 GLN A N 1
ATOM 1886 C CA . GLN A 1 245 ? 19.844 8.492 3.504 1 95.44 245 GLN A CA 1
ATOM 1887 C C . GLN A 1 245 ? 19.781 8.18 2.012 1 95.44 245 GLN A C 1
ATOM 1889 O O . GLN A 1 245 ? 20.766 7.715 1.431 1 95.44 245 GLN A O 1
ATOM 1894 N N . ASP A 1 246 ? 18.625 8.422 1.464 1 95.81 246 ASP A N 1
ATOM 1895 C CA . ASP A 1 246 ? 18.453 8.188 0.034 1 95.81 246 ASP A CA 1
ATOM 1896 C C . ASP A 1 246 ? 19.422 9.047 -0.782 1 95.81 246 ASP A C 1
ATOM 1898 O O . ASP A 1 246 ? 20.047 8.562 -1.729 1 95.81 246 ASP A O 1
ATOM 1902 N N . PHE A 1 247 ? 19.547 10.289 -0.463 1 97.38 247 PHE A N 1
ATOM 1903 C CA . PHE A 1 247 ? 20.438 11.188 -1.179 1 97.38 247 PHE A CA 1
ATOM 1904 C C . PHE A 1 247 ? 21.891 10.781 -0.975 1 97.38 247 PHE A C 1
ATOM 1906 O O . PHE A 1 247 ? 22.688 10.82 -1.914 1 97.38 247 PHE A O 1
ATOM 1913 N N . ASN A 1 248 ? 22.219 10.445 0.229 1 96.62 248 ASN A N 1
ATOM 1914 C CA . ASN A 1 248 ? 23.578 9.977 0.492 1 96.62 248 ASN A CA 1
ATOM 1915 C C . ASN A 1 248 ? 23.906 8.742 -0.339 1 96.62 248 ASN A C 1
ATOM 1917 O O . ASN A 1 248 ? 24.984 8.656 -0.927 1 96.62 248 ASN A O 1
ATOM 1921 N N . GLN A 1 249 ? 22.984 7.848 -0.34 1 96.12 249 GLN A N 1
ATOM 1922 C CA . GLN A 1 249 ? 23.188 6.637 -1.125 1 96.12 249 GLN A CA 1
ATOM 1923 C C . GLN A 1 249 ? 23.297 6.953 -2.613 1 96.12 249 GLN A C 1
ATOM 1925 O O . GLN A 1 249 ? 24.094 6.348 -3.33 1 96.12 249 GLN A O 1
ATOM 1930 N N . THR A 1 250 ? 22.453 7.844 -3.068 1 95.94 250 THR A N 1
ATOM 1931 C CA . THR A 1 250 ? 22.484 8.266 -4.465 1 95.94 250 THR A CA 1
ATOM 1932 C C . THR A 1 250 ? 23.844 8.859 -4.824 1 95.94 250 THR A C 1
ATOM 1934 O O . THR A 1 250 ? 24.359 8.609 -5.914 1 95.94 250 THR A O 1
ATOM 1937 N N . ALA A 1 251 ? 24.453 9.617 -3.99 1 95.69 251 ALA A N 1
ATOM 1938 C CA . ALA A 1 251 ? 25.75 10.258 -4.234 1 95.69 251 ALA A CA 1
ATOM 1939 C C . ALA A 1 251 ? 26.875 9.227 -4.32 1 95.69 251 ALA A C 1
ATOM 1941 O O . ALA A 1 251 ? 27.891 9.469 -4.961 1 95.69 251 ALA A O 1
ATOM 1942 N N . ILE A 1 252 ? 26.625 8.078 -3.727 1 94.06 252 ILE A N 1
ATOM 1943 C CA . ILE A 1 252 ? 27.656 7.062 -3.666 1 94.06 252 ILE A CA 1
ATOM 1944 C C . ILE A 1 252 ? 27.453 6.047 -4.785 1 94.06 252 ILE A C 1
ATOM 1946 O O . ILE A 1 252 ? 28.391 5.734 -5.531 1 94.06 252 ILE A O 1
ATOM 1950 N N . ASP A 1 253 ? 26.203 5.559 -4.875 1 92.62 253 ASP A N 1
ATOM 1951 C CA . ASP A 1 253 ? 25.953 4.387 -5.707 1 92.62 253 ASP A CA 1
ATOM 1952 C C . ASP A 1 253 ? 25 4.711 -6.844 1 92.62 253 ASP A C 1
ATOM 1954 O O . ASP A 1 253 ? 24.656 3.84 -7.648 1 92.62 253 ASP A O 1
ATOM 1958 N N . GLY A 1 254 ? 24.609 5.945 -6.969 1 90.31 254 GLY A N 1
ATOM 1959 C CA . GLY A 1 254 ? 23.547 6.262 -7.922 1 90.31 254 GLY A CA 1
ATOM 1960 C C . GLY A 1 254 ? 22.156 6.059 -7.355 1 90.31 254 GLY A C 1
ATOM 1961 O O . GLY A 1 254 ? 21.984 5.418 -6.316 1 90.31 254 GLY A O 1
ATOM 1962 N N . PRO A 1 255 ? 21.219 6.625 -8 1 88.44 255 PRO A N 1
ATOM 1963 C CA . PRO A 1 255 ? 19.859 6.602 -7.465 1 88.44 255 PRO A CA 1
ATOM 1964 C C . PRO A 1 255 ? 19.172 5.25 -7.648 1 88.44 255 PRO A C 1
ATOM 1966 O O . PRO A 1 255 ? 19.344 4.602 -8.688 1 88.44 255 PRO A O 1
ATOM 1969 N N . VAL A 1 256 ? 18.406 4.855 -6.621 1 84.56 256 VAL A N 1
ATOM 1970 C CA . VAL A 1 256 ? 17.547 3.682 -6.75 1 84.56 256 VAL A CA 1
ATOM 1971 C C . VAL A 1 256 ? 16.422 3.975 -7.73 1 84.56 256 VAL A C 1
ATOM 1973 O O . VAL A 1 256 ? 15.953 3.076 -8.438 1 84.56 256 VAL A O 1
ATOM 1976 N N . ALA A 1 257 ? 15.969 5.188 -7.758 1 93.25 257 ALA A N 1
ATOM 1977 C CA . ALA A 1 257 ? 14.984 5.711 -8.695 1 93.25 257 ALA A CA 1
ATOM 1978 C C . ALA A 1 257 ? 15.242 7.191 -8.984 1 93.25 257 ALA A C 1
ATOM 1980 O O . ALA A 1 257 ? 15.672 7.938 -8.109 1 93.25 257 ALA A O 1
ATOM 1981 N N . PRO A 1 258 ? 14.938 7.582 -10.281 1 94.94 258 PRO A N 1
ATOM 1982 C CA . PRO A 1 258 ? 15.148 8.992 -10.602 1 94.94 258 PRO A CA 1
ATOM 1983 C C . PRO A 1 258 ? 14.227 9.922 -9.82 1 94.94 258 PRO A C 1
ATOM 1985 O O . PRO A 1 258 ? 14.633 11.023 -9.438 1 94.94 258 PRO A O 1
ATOM 1988 N N . LEU A 1 259 ? 13.008 9.484 -9.594 1 97.25 259 LEU A N 1
ATOM 1989 C CA . LEU A 1 259 ? 12.031 10.219 -8.797 1 97.25 259 LEU A CA 1
ATOM 1990 C C . LEU A 1 259 ? 11.43 9.328 -7.719 1 97.25 259 LEU A C 1
ATOM 1992 O O . LEU A 1 259 ? 10.984 8.219 -8 1 97.25 259 LEU A O 1
ATOM 1996 N N . VAL A 1 260 ? 11.57 9.789 -6.496 1 97.5 260 VAL A N 1
ATOM 1997 C CA . VAL A 1 260 ? 10.938 9.148 -5.352 1 97.5 260 VAL A CA 1
ATOM 1998 C C . VAL A 1 260 ? 9.766 10 -4.867 1 97.5 260 VAL A C 1
ATOM 2000 O O . VAL A 1 260 ? 9.93 11.188 -4.582 1 97.5 260 VAL A O 1
ATOM 2003 N N . PHE A 1 261 ? 8.562 9.391 -4.836 1 98.31 261 PHE A N 1
ATOM 2004 C CA . PHE A 1 261 ? 7.34 10.125 -4.531 1 98.31 261 PHE A CA 1
ATOM 2005 C C . PHE A 1 261 ? 6.688 9.586 -3.262 1 98.31 261 PHE A C 1
ATOM 2007 O O . PHE A 1 261 ? 6.395 8.398 -3.162 1 98.31 261 PHE A O 1
ATOM 2014 N N . PHE A 1 262 ? 6.473 10.484 -2.268 1 98.75 262 PHE A N 1
ATOM 2015 C CA . PHE A 1 262 ? 5.746 10.172 -1.042 1 98.75 262 PHE A CA 1
ATOM 2016 C C . PHE A 1 262 ? 4.387 10.867 -1.032 1 98.75 262 PHE A C 1
ATOM 2018 O O . PHE A 1 262 ? 4.309 12.094 -1.109 1 98.75 262 PHE A O 1
ATOM 2025 N N . SER A 1 263 ? 3.328 10.039 -1.004 1 98.38 263 SER A N 1
ATOM 2026 C CA . SER A 1 263 ? 1.97 10.57 -0.93 1 98.38 263 SER A CA 1
ATOM 2027 C C . SER A 1 263 ? 1.439 10.531 0.499 1 98.38 263 SER A C 1
ATOM 2029 O O . SER A 1 263 ? 1.245 9.453 1.069 1 98.38 263 SER A O 1
ATOM 2031 N N . GLY A 1 264 ? 1.237 11.703 1.043 1 97.31 264 GLY A N 1
ATOM 2032 C CA . GLY A 1 264 ? 0.842 11.781 2.441 1 97.31 264 GLY A CA 1
ATOM 2033 C C . GLY A 1 264 ? -0.21 12.844 2.705 1 97.31 264 GLY A C 1
ATOM 2034 O O . GLY A 1 264 ? -1.133 13.023 1.907 1 97.31 264 GLY A O 1
ATOM 2035 N N . HIS A 1 265 ? -0.125 13.438 3.936 1 96.44 265 HIS A N 1
ATOM 2036 C CA . HIS A 1 265 ? -1.15 14.328 4.465 1 96.44 265 HIS A CA 1
ATOM 2037 C C . HIS A 1 265 ? -0.545 15.648 4.926 1 96.44 265 HIS A C 1
ATOM 2039 O O . HIS A 1 265 ? 0.679 15.789 4.988 1 96.44 265 HIS A O 1
ATOM 2045 N N . TYR A 1 266 ? -1.394 16.609 5.223 1 96.12 266 TYR A N 1
ATOM 2046 C CA . TYR A 1 266 ? -0.918 17.969 5.426 1 96.12 266 TYR A CA 1
ATOM 2047 C C . TYR A 1 266 ? -0.116 18.078 6.719 1 96.12 266 TYR A C 1
ATOM 2049 O O . TYR A 1 266 ? 0.819 18.891 6.809 1 96.12 266 TYR A O 1
ATOM 2057 N N . PRO A 1 267 ? -0.443 17.281 7.812 1 96.69 267 PRO A N 1
ATOM 2058 C CA . PRO A 1 267 ? 0.413 17.422 8.992 1 96.69 267 PRO A CA 1
ATOM 2059 C C . PRO A 1 267 ? 1.884 17.141 8.695 1 96.69 267 PRO A C 1
ATOM 2061 O O . PRO A 1 267 ? 2.764 17.859 9.188 1 96.69 267 PRO A O 1
ATOM 2064 N N . LEU A 1 268 ? 2.096 16.125 7.883 1 98.19 268 LEU A N 1
ATOM 2065 C CA . LEU A 1 268 ? 3.463 15.773 7.523 1 98.19 268 LEU A CA 1
ATOM 2066 C C . LEU A 1 268 ? 4.102 16.859 6.664 1 98.19 268 LEU A C 1
ATOM 2068 O O . LEU A 1 268 ? 5.262 17.219 6.875 1 98.19 268 LEU A O 1
ATOM 2072 N N . VAL A 1 269 ? 3.375 17.375 5.734 1 97.25 269 VAL A N 1
ATOM 2073 C CA . VAL A 1 269 ? 3.881 18.438 4.871 1 97.25 269 VAL A CA 1
ATOM 2074 C C . VAL A 1 269 ? 4.258 19.656 5.719 1 97.25 269 VAL A C 1
ATOM 2076 O O . VAL A 1 269 ? 5.316 20.25 5.52 1 97.25 269 VAL A O 1
ATOM 2079 N N . MET A 1 270 ? 3.408 20.031 6.668 1 96.62 270 MET A N 1
ATOM 2080 C CA . MET A 1 270 ? 3.662 21.172 7.535 1 96.62 270 MET A CA 1
ATOM 2081 C C . MET A 1 270 ? 4.902 20.953 8.391 1 96.62 270 MET A C 1
ATOM 2083 O O . MET A 1 270 ? 5.723 21.859 8.562 1 96.62 270 MET A O 1
ATOM 2087 N N . ALA A 1 271 ? 5.02 19.766 8.883 1 97.25 271 ALA A N 1
ATOM 2088 C CA . ALA A 1 271 ? 6.152 19.438 9.742 1 97.25 271 ALA A CA 1
ATOM 2089 C C . ALA A 1 271 ? 7.465 19.484 8.961 1 97.25 271 ALA A C 1
ATOM 2091 O O . ALA A 1 271 ? 8.453 20.062 9.422 1 97.25 271 ALA A O 1
ATOM 2092 N N . VAL A 1 272 ? 7.469 18.891 7.77 1 96.25 272 VAL A N 1
ATOM 2093 C CA . VAL A 1 272 ? 8.664 18.906 6.941 1 96.25 272 VAL A CA 1
ATOM 2094 C C . VAL A 1 272 ? 9.008 20.344 6.535 1 96.25 272 VAL A C 1
ATOM 2096 O O . VAL A 1 272 ? 10.172 20.734 6.562 1 96.25 272 VAL A O 1
ATOM 2099 N N . ALA A 1 273 ? 8.016 21.062 6.168 1 92.81 273 ALA A N 1
ATOM 2100 C CA . ALA A 1 273 ? 8.211 22.469 5.801 1 92.81 273 ALA A CA 1
ATOM 2101 C C . ALA A 1 273 ? 8.828 23.25 6.949 1 92.81 273 ALA A C 1
ATOM 2103 O O . ALA A 1 273 ? 9.719 24.078 6.734 1 92.81 273 ALA A O 1
ATOM 2104 N N . SER A 1 274 ? 8.336 23 8.109 1 92.5 274 SER A N 1
ATOM 2105 C CA . SER A 1 274 ? 8.859 23.688 9.289 1 92.5 274 SER A CA 1
ATOM 2106 C C . SER A 1 274 ? 10.32 23.328 9.531 1 92.5 274 SER A C 1
ATOM 2108 O O . SER A 1 274 ? 11.148 24.219 9.773 1 92.5 274 SER A O 1
ATOM 2110 N N . LEU A 1 275 ? 10.648 22.078 9.406 1 91.12 275 LEU A N 1
ATOM 2111 C CA . LEU A 1 275 ? 12 21.609 9.68 1 91.12 275 LEU A CA 1
ATOM 2112 C C . LEU A 1 275 ? 12.977 22.141 8.633 1 91.12 275 LEU A C 1
ATOM 2114 O O . LEU A 1 275 ? 14.148 22.391 8.938 1 91.12 275 LEU A O 1
ATOM 2118 N N . LEU A 1 276 ? 12.461 22.375 7.422 1 87.62 276 LEU A N 1
ATOM 2119 C CA . LEU A 1 276 ? 13.336 22.797 6.332 1 87.62 276 LEU A CA 1
ATOM 2120 C C . LEU A 1 276 ? 13.383 24.328 6.242 1 87.62 276 LEU A C 1
ATOM 2122 O O . LEU A 1 276 ? 14.156 24.875 5.461 1 87.62 276 LEU A O 1
ATOM 2126 N N . GLY A 1 277 ? 12.508 25.016 6.973 1 82.81 277 GLY A N 1
ATOM 2127 C CA . GLY A 1 277 ? 12.547 26.469 7 1 82.81 277 GLY A CA 1
ATOM 2128 C C . GLY A 1 277 ? 11.711 27.109 5.906 1 82.81 277 GLY A C 1
ATOM 2129 O O . GLY A 1 277 ? 11.984 28.25 5.496 1 82.81 277 GLY A O 1
ATOM 2130 N N . VAL A 1 278 ? 10.781 26.422 5.379 1 81.88 278 VAL A N 1
ATOM 2131 C CA . VAL A 1 278 ? 9.906 26.938 4.332 1 81.88 278 VAL A CA 1
ATOM 2132 C C . VAL A 1 278 ? 9.18 28.188 4.832 1 81.88 278 VAL A C 1
ATOM 2134 O O . VAL A 1 278 ? 8.977 29.141 4.074 1 81.88 278 VAL A O 1
ATOM 2137 N N . TYR A 1 279 ? 8.867 28.25 6.109 1 84.06 279 TYR A N 1
ATOM 2138 C CA . TYR A 1 279 ? 8.055 29.328 6.664 1 84.06 279 TYR A CA 1
ATOM 2139 C C . TYR A 1 279 ? 8.93 30.5 7.109 1 84.06 279 TYR A C 1
ATOM 2141 O O . TYR A 1 279 ? 8.422 31.516 7.578 1 84.06 279 TYR A O 1
ATOM 2149 N N . ASP A 1 280 ? 10.195 30.375 6.914 1 76.69 280 ASP A N 1
ATOM 2150 C CA . ASP A 1 280 ? 11.117 31.406 7.398 1 76.69 280 ASP A CA 1
ATOM 2151 C C . ASP A 1 280 ? 11.258 32.531 6.387 1 76.69 280 ASP A C 1
ATOM 2153 O O . ASP A 1 280 ? 11.586 33.656 6.758 1 76.69 280 ASP A O 1
ATOM 2157 N N . ALA A 1 281 ? 11.18 32.281 5.066 1 62.09 281 ALA A N 1
ATOM 2158 C CA . ALA A 1 281 ? 11.469 33.25 4.008 1 62.09 281 ALA A CA 1
ATOM 2159 C C . ALA A 1 281 ? 10.352 34.281 3.896 1 62.09 281 ALA A C 1
ATOM 2161 O O . ALA A 1 281 ? 10.5 35.281 3.195 1 62.09 281 ALA A O 1
ATOM 2162 N N . GLY A 1 282 ? 9.547 34.469 4.793 1 63.47 282 GLY A N 1
ATOM 2163 C CA . GLY A 1 282 ? 8.484 35.438 4.852 1 63.47 282 GLY A CA 1
ATOM 2164 C C . GLY A 1 282 ? 7.484 35.312 3.717 1 63.47 282 GLY A C 1
ATOM 2165 O O . GLY A 1 282 ? 6.422 35.938 3.746 1 63.47 282 GLY A O 1
ATOM 2166 N N . ASN A 1 283 ? 7.785 34.531 2.68 1 65.62 283 ASN A N 1
ATOM 2167 C CA . ASN A 1 283 ? 6.879 34.531 1.534 1 65.62 283 ASN A CA 1
ATOM 2168 C C . ASN A 1 283 ? 5.848 33.406 1.641 1 65.62 283 ASN A C 1
ATOM 2170 O O . ASN A 1 283 ? 4.887 33.344 0.87 1 65.62 283 ASN A O 1
ATOM 2174 N N . VAL A 1 284 ? 6.098 32.469 2.611 1 72.25 284 VAL A N 1
ATOM 2175 C CA . VAL A 1 284 ? 5.109 31.422 2.771 1 72.25 284 VAL A CA 1
ATOM 2176 C C . VAL A 1 284 ? 4.484 31.516 4.16 1 72.25 284 VAL A C 1
ATOM 2178 O O . VAL A 1 284 ? 5.176 31.359 5.172 1 72.25 284 VAL A O 1
ATOM 2181 N N . ALA A 1 285 ? 3.229 31.812 4.137 1 74.25 285 ALA A N 1
ATOM 2182 C CA . ALA A 1 285 ? 2.5 31.844 5.402 1 74.25 285 ALA A CA 1
ATOM 2183 C C . ALA A 1 285 ? 2.254 30.438 5.93 1 74.25 285 ALA A C 1
ATOM 2185 O O . ALA A 1 285 ? 2.105 29.5 5.148 1 74.25 285 ALA A O 1
ATOM 2186 N N . VAL A 1 286 ? 2.365 30.406 7.258 1 83.06 286 VAL A N 1
ATOM 2187 C CA . VAL A 1 286 ? 2.01 29.141 7.871 1 83.06 286 VAL A CA 1
ATOM 2188 C C . VAL A 1 286 ? 0.508 28.906 7.738 1 83.06 286 VAL A C 1
ATOM 2190 O O . VAL A 1 286 ? -0.297 29.641 8.305 1 83.06 286 VAL A O 1
ATOM 2193 N N . SER A 1 287 ? 0.105 28 6.938 1 89.12 287 SER A N 1
ATOM 2194 C CA . SER A 1 287 ? -1.276 27.578 6.715 1 89.12 287 SER A CA 1
ATOM 2195 C C . SER A 1 287 ? -1.361 26.094 6.387 1 89.12 287 SER A C 1
ATOM 2197 O O . SER A 1 287 ? -0.346 25.453 6.102 1 89.12 287 SER A O 1
ATOM 2199 N N . ILE A 1 288 ? -2.527 25.594 6.543 1 94.06 288 ILE A N 1
ATOM 2200 C CA . ILE A 1 288 ? -2.73 24.234 6.074 1 94.06 288 ILE A CA 1
ATOM 2201 C C . ILE A 1 288 ? -2.518 24.172 4.566 1 94.06 288 ILE A C 1
ATOM 2203 O O . ILE A 1 288 ? -3.188 24.875 3.807 1 94.06 288 ILE A O 1
ATOM 2207 N N . PRO A 1 289 ? -1.534 23.422 4.184 1 94.44 289 PRO A N 1
ATOM 2208 C CA . PRO A 1 289 ? -1.3 23.328 2.742 1 94.44 289 PRO A CA 1
ATOM 2209 C C . PRO A 1 289 ? -2.521 22.812 1.98 1 94.44 289 PRO A C 1
ATOM 2211 O O . PRO A 1 289 ? -3.244 21.938 2.475 1 94.44 289 PRO A O 1
ATOM 2214 N N . SER A 1 290 ? -2.713 23.328 0.778 1 94.19 290 SER A N 1
ATOM 2215 C CA . SER A 1 290 ? -3.834 22.891 -0.055 1 94.19 290 SER A CA 1
ATOM 2216 C C . SER A 1 290 ? -3.654 21.453 -0.532 1 94.19 290 SER A C 1
ATOM 2218 O O . SER A 1 290 ? -2.533 20.953 -0.572 1 94.19 290 SER A O 1
ATOM 2220 N N . PRO A 1 291 ? -4.762 20.781 -0.878 1 95.25 291 PRO A N 1
ATOM 2221 C CA . PRO A 1 291 ? -4.621 19.484 -1.547 1 95.25 291 PRO A CA 1
ATOM 2222 C C . PRO A 1 291 ? -3.727 19.547 -2.783 1 95.25 291 PRO A C 1
ATOM 2224 O O . PRO A 1 291 ? -3.883 20.453 -3.613 1 95.25 291 PRO A O 1
ATOM 2227 N N . GLY A 1 292 ? -2.752 18.672 -2.832 1 96.19 292 GLY A N 1
ATOM 2228 C CA . GLY A 1 292 ? -1.834 18.656 -3.961 1 96.19 292 GLY A CA 1
ATOM 2229 C C . GLY A 1 292 ? -0.57 19.469 -3.713 1 96.19 292 GLY A C 1
ATOM 2230 O O . GLY A 1 292 ? 0.292 19.562 -4.59 1 96.19 292 GLY A O 1
ATOM 2231 N N . ALA A 1 293 ? -0.417 20.047 -2.521 1 95.88 293 ALA A N 1
ATOM 2232 C CA . ALA A 1 293 ? 0.814 20.766 -2.195 1 95.88 293 ALA A CA 1
ATOM 2233 C C . ALA A 1 293 ? 2.016 19.812 -2.219 1 95.88 293 ALA A C 1
ATOM 2235 O O . ALA A 1 293 ? 1.902 18.641 -1.85 1 95.88 293 ALA A O 1
ATOM 2236 N N . LEU A 1 294 ? 3.178 20.375 -2.635 1 96.88 294 LEU A N 1
ATOM 2237 C CA . LEU A 1 294 ? 4.387 19.578 -2.801 1 96.88 294 LEU A CA 1
ATOM 2238 C C . LEU A 1 294 ? 5.566 20.219 -2.08 1 96.88 294 LEU A C 1
ATOM 2240 O O . LEU A 1 294 ? 5.707 21.438 -2.076 1 96.88 294 LEU A O 1
ATOM 2244 N N . ILE A 1 295 ? 6.355 19.406 -1.48 1 96.12 295 ILE A N 1
ATOM 2245 C CA . ILE A 1 295 ? 7.75 19.719 -1.172 1 96.12 295 ILE A CA 1
ATOM 2246 C C . ILE A 1 295 ? 8.672 18.875 -2.047 1 96.12 295 ILE A C 1
ATOM 2248 O O . ILE A 1 295 ? 8.609 17.641 -2.023 1 96.12 295 ILE A O 1
ATOM 2252 N N . ILE A 1 296 ? 9.477 19.531 -2.787 1 97.06 296 ILE A N 1
ATOM 2253 C CA . ILE A 1 296 ? 10.367 18.859 -3.729 1 97.06 296 ILE A CA 1
ATOM 2254 C C . ILE A 1 296 ? 11.82 19.062 -3.305 1 97.06 296 ILE A C 1
ATOM 2256 O O . ILE A 1 296 ? 12.25 20.203 -3.074 1 97.06 296 ILE A O 1
ATOM 2260 N N . LEU A 1 297 ? 12.539 18 -3.225 1 96.88 297 LEU A N 1
ATOM 2261 C CA . LEU A 1 297 ? 13.984 18.016 -3.021 1 96.88 297 LEU A CA 1
ATOM 2262 C C . LEU A 1 297 ? 14.711 17.547 -4.277 1 96.88 297 LEU A C 1
ATOM 2264 O O . LEU A 1 297 ? 14.445 16.453 -4.789 1 96.88 297 LEU A O 1
ATOM 2268 N N . GLU A 1 298 ? 15.594 18.344 -4.68 1 96.88 298 GLU A N 1
ATOM 2269 C CA . GLU A 1 298 ? 16.375 18.047 -5.879 1 96.88 298 GLU A CA 1
ATOM 2270 C C . GLU A 1 298 ? 17.844 17.828 -5.547 1 96.88 298 GLU A C 1
ATOM 2272 O O . GLU A 1 298 ? 18.516 18.734 -5.039 1 96.88 298 GLU A O 1
ATOM 2277 N N . LEU A 1 299 ? 18.297 16.656 -5.863 1 97.38 299 LEU A N 1
ATOM 2278 C CA . LEU A 1 299 ? 19.734 16.406 -5.746 1 97.38 299 LEU A CA 1
ATOM 2279 C C . LEU A 1 299 ? 20.438 16.641 -7.082 1 97.38 299 LEU A C 1
ATOM 2281 O O . LEU A 1 299 ? 20.25 15.867 -8.031 1 97.38 299 LEU A O 1
ATOM 2285 N N . GLU A 1 300 ? 21.266 17.656 -7.066 1 96.19 300 GLU A N 1
ATOM 2286 C CA . GLU A 1 300 ? 22 18 -8.273 1 96.19 300 GLU A CA 1
ATOM 2287 C C . GLU A 1 300 ? 23.5 17.766 -8.102 1 96.19 300 GLU A C 1
ATOM 2289 O O . GLU A 1 300 ? 24.047 18 -7.023 1 96.19 300 GLU A O 1
ATOM 2294 N N . GLN A 1 301 ? 24.047 17.281 -9.156 1 95.94 301 GLN A N 1
ATOM 2295 C CA . GLN A 1 301 ? 25.5 17.109 -9.188 1 95.94 301 GLN A CA 1
ATOM 2296 C C . GLN A 1 301 ? 26.156 18.156 -10.086 1 95.94 301 GLN A C 1
ATOM 2298 O O . GLN A 1 301 ? 25.797 18.281 -11.258 1 95.94 301 GLN A O 1
ATOM 2303 N N . ASP A 1 302 ? 27.094 18.781 -9.539 1 93.56 302 ASP A N 1
ATOM 2304 C CA . ASP A 1 302 ? 27.859 19.766 -10.297 1 93.56 302 ASP A CA 1
ATOM 2305 C C . ASP A 1 302 ? 28.797 19.094 -11.297 1 93.56 302 ASP A C 1
ATOM 2307 O O . ASP A 1 302 ? 29.625 18.266 -10.906 1 93.56 302 ASP A O 1
ATOM 2311 N N . ASP A 1 303 ? 28.625 19.562 -12.484 1 91.19 303 ASP A N 1
ATOM 2312 C CA . ASP A 1 303 ? 29.422 18.922 -13.523 1 91.19 303 ASP A CA 1
ATOM 2313 C C . ASP A 1 303 ? 30.906 19.266 -13.352 1 91.19 303 ASP A C 1
ATOM 2315 O O . ASP A 1 303 ? 31.766 18.453 -13.695 1 91.19 303 ASP A O 1
ATOM 2319 N N . ALA A 1 304 ? 31.172 20.422 -12.867 1 90.5 304 ALA A N 1
ATOM 2320 C CA . ALA A 1 304 ? 32.562 20.906 -12.758 1 90.5 304 ALA A CA 1
ATOM 2321 C C . ALA A 1 304 ? 33.25 20.297 -11.547 1 90.5 304 ALA A C 1
ATOM 2323 O O . ALA A 1 304 ? 34.375 19.828 -11.641 1 90.5 304 ALA A O 1
ATOM 2324 N N . THR A 1 305 ? 32.594 20.219 -10.461 1 91.69 305 THR A N 1
ATOM 2325 C CA . THR A 1 305 ? 33.219 19.812 -9.211 1 91.69 305 THR A CA 1
ATOM 2326 C C . THR A 1 305 ? 32.844 18.375 -8.852 1 91.69 305 THR A C 1
ATOM 2328 O O . THR A 1 305 ? 33.531 17.75 -8.031 1 91.69 305 THR A O 1
ATOM 2331 N N . GLY A 1 306 ? 31.766 17.953 -9.375 1 92.81 306 GLY A N 1
ATOM 2332 C CA . GLY A 1 306 ? 31.266 16.641 -8.992 1 92.81 306 GLY A CA 1
ATOM 2333 C C . GLY A 1 306 ? 30.516 16.656 -7.672 1 92.81 306 GLY A C 1
ATOM 2334 O O . GLY A 1 306 ? 29.953 15.633 -7.258 1 92.81 306 GLY A O 1
ATOM 2335 N N . GLY A 1 307 ? 30.547 17.781 -7.035 1 94.88 307 GLY A N 1
ATOM 2336 C CA . GLY A 1 307 ? 29.859 17.922 -5.762 1 94.88 307 GLY A CA 1
ATOM 2337 C C . GLY A 1 307 ? 28.344 17.906 -5.902 1 94.88 307 GLY A C 1
ATOM 2338 O O . GLY A 1 307 ? 27.812 18.203 -6.973 1 94.88 307 GLY A O 1
ATOM 2339 N N . TYR A 1 308 ? 27.688 17.578 -4.789 1 96.31 308 TYR A N 1
ATOM 2340 C CA . TYR A 1 308 ? 26.234 17.5 -4.797 1 96.31 308 TYR A CA 1
ATOM 2341 C C . TYR A 1 308 ? 25.625 18.641 -3.992 1 96.31 308 TYR A C 1
ATOM 2343 O O . TYR A 1 308 ? 26.156 19.031 -2.949 1 96.31 308 TYR A O 1
ATOM 2351 N N . HIS A 1 309 ? 24.516 19.125 -4.551 1 95.44 309 HIS A N 1
ATOM 2352 C CA . HIS A 1 309 ? 23.719 20.141 -3.887 1 95.44 309 HIS A CA 1
ATOM 2353 C C . HIS A 1 309 ? 22.25 19.734 -3.838 1 95.44 309 HIS A C 1
ATOM 2355 O O . HIS A 1 309 ? 21.75 19.047 -4.734 1 95.44 309 HIS A O 1
ATOM 2361 N N . VAL A 1 310 ? 21.594 20.188 -2.746 1 95.5 310 VAL A N 1
ATOM 2362 C CA . VAL A 1 310 ? 20.172 19.922 -2.564 1 95.5 310 VAL A CA 1
ATOM 2363 C C . VAL A 1 310 ? 19.391 21.219 -2.684 1 95.5 310 VAL A C 1
ATOM 2365 O O . VAL A 1 310 ? 19.672 22.188 -1.979 1 95.5 310 VAL A O 1
ATOM 2368 N N . ASN A 1 311 ? 18.469 21.25 -3.637 1 94.5 311 ASN A N 1
ATOM 2369 C CA . ASN A 1 311 ? 17.5 22.359 -3.75 1 94.5 311 ASN A CA 1
ATOM 2370 C C . ASN A 1 311 ? 16.141 21.969 -3.191 1 94.5 311 ASN A C 1
ATOM 2372 O O . ASN A 1 311 ? 15.703 20.828 -3.346 1 94.5 311 ASN A O 1
ATOM 2376 N N . VAL A 1 312 ? 15.547 22.906 -2.482 1 93 312 VAL A N 1
ATOM 2377 C CA . VAL A 1 312 ? 14.211 22.703 -1.933 1 93 312 VAL A CA 1
ATOM 2378 C C . VAL A 1 312 ? 13.211 23.594 -2.654 1 93 312 VAL A C 1
ATOM 2380 O O . VAL A 1 312 ? 13.438 24.797 -2.805 1 93 312 VAL A O 1
ATOM 2383 N N . VAL A 1 313 ? 12.172 22.953 -3.197 1 93.5 313 VAL A N 1
ATOM 2384 C CA . VAL A 1 313 ? 11.109 23.672 -3.898 1 93.5 313 VAL A CA 1
ATOM 2385 C C . VAL A 1 313 ? 9.766 23.391 -3.225 1 93.5 313 VAL A C 1
ATOM 2387 O O . VAL A 1 313 ? 9.469 22.234 -2.869 1 93.5 313 VAL A O 1
ATOM 2390 N N . TYR A 1 314 ? 9.016 24.453 -2.885 1 92.62 314 TYR A N 1
ATOM 2391 C CA . TYR A 1 314 ? 7.668 24.344 -2.33 1 92.62 314 TYR A CA 1
ATOM 2392 C C . TYR A 1 314 ? 6.621 24.781 -3.342 1 92.62 314 TYR A C 1
ATOM 2394 O O . TYR A 1 314 ? 6.812 25.781 -4.051 1 92.62 314 TYR A O 1
ATOM 2402 N N . HIS A 1 315 ? 5.586 23.938 -3.594 1 93.75 315 HIS A N 1
ATOM 2403 C CA . HIS A 1 315 ? 4.484 24.25 -4.492 1 93.75 315 HIS A CA 1
ATOM 2404 C C . HIS A 1 315 ? 3.137 24.047 -3.807 1 93.75 315 HIS A C 1
ATOM 2406 O O . HIS A 1 315 ? 2.848 22.953 -3.316 1 93.75 315 HIS A O 1
ATOM 2412 N N . ASP A 1 316 ? 2.404 25.078 -3.707 1 92 316 ASP A N 1
ATOM 2413 C CA . ASP A 1 316 ? 1.025 25.031 -3.229 1 92 316 ASP A CA 1
ATOM 2414 C C . ASP A 1 316 ? 0.055 25.531 -4.293 1 92 316 ASP A C 1
ATOM 2416 O O . ASP A 1 316 ? 0.062 26.719 -4.637 1 92 316 ASP A O 1
ATOM 2420 N N . PRO A 1 317 ? -0.854 24.625 -4.809 1 88.5 317 PRO A N 1
ATOM 2421 C CA . PRO A 1 317 ? -1.744 24.969 -5.918 1 88.5 317 PRO A CA 1
ATOM 2422 C C . PRO A 1 317 ? -2.586 26.219 -5.621 1 88.5 317 PRO A C 1
ATOM 2424 O O . PRO A 1 317 ? -2.955 26.953 -6.539 1 88.5 317 PRO A O 1
ATOM 2427 N N . GLU A 1 318 ? -2.875 26.547 -4.375 1 84.06 318 GLU A N 1
ATOM 2428 C CA . GLU A 1 318 ? -3.744 27.672 -4.043 1 84.06 318 GLU A CA 1
ATOM 2429 C C . GLU A 1 318 ? -2.932 28.922 -3.729 1 84.06 318 GLU A C 1
ATOM 2431 O O . GLU A 1 318 ? -3.488 30.016 -3.598 1 84.06 318 GLU A O 1
ATOM 2436 N N . GLN A 1 319 ? -1.692 28.828 -3.428 1 75.56 319 GLN A N 1
ATOM 2437 C CA . GLN A 1 319 ? -0.862 29.984 -3.146 1 75.56 319 GLN A CA 1
ATOM 2438 C C . GLN A 1 319 ? -0.124 30.453 -4.398 1 75.56 319 GLN A C 1
ATOM 2440 O O . GLN A 1 319 ? 0.795 31.266 -4.316 1 75.56 319 GLN A O 1
ATOM 2445 N N . GLY A 1 320 ? -0.583 30.047 -5.562 1 64.81 320 GLY A N 1
ATOM 2446 C CA . GLY A 1 320 ? 0.018 30.406 -6.836 1 64.81 320 GLY A CA 1
ATOM 2447 C C . GLY A 1 320 ? 0.667 29.234 -7.547 1 64.81 320 GLY A C 1
ATOM 2448 O O . GLY A 1 320 ? 0.927 28.203 -6.938 1 64.81 320 GLY A O 1
ATOM 2449 N N . SER A 1 321 ? 0.588 29.172 -8.875 1 63.19 321 SER A N 1
ATOM 2450 C CA . SER A 1 321 ? 1.001 28.094 -9.758 1 63.19 321 SER A CA 1
ATOM 2451 C C . SER A 1 321 ? 2.52 28.016 -9.867 1 63.19 321 SER A C 1
ATOM 2453 O O . SER A 1 321 ? 3.053 27.203 -10.617 1 63.19 321 SER A O 1
ATOM 2455 N N . THR A 1 322 ? 3.195 28.594 -8.898 1 79.44 322 THR A N 1
ATOM 2456 C CA . THR A 1 322 ? 4.633 28.609 -9.148 1 79.44 322 THR A CA 1
ATOM 2457 C C . THR A 1 322 ? 5.363 27.688 -8.188 1 79.44 322 THR A C 1
ATOM 2459 O O . THR A 1 322 ? 4.898 27.438 -7.074 1 79.44 322 THR A O 1
ATOM 2462 N N . PHE A 1 323 ? 6.336 27 -8.727 1 88.81 323 PHE A N 1
ATOM 2463 C CA . PHE A 1 323 ? 7.309 26.25 -7.93 1 88.81 323 PHE A CA 1
ATOM 2464 C C . PHE A 1 323 ? 8.281 27.203 -7.25 1 88.81 323 PHE A C 1
ATOM 2466 O O . PHE A 1 323 ? 9.164 27.766 -7.902 1 88.81 323 PHE A O 1
ATOM 2473 N N . GLN A 1 324 ? 8.148 27.359 -5.953 1 86.94 324 GLN A N 1
ATOM 2474 C CA . GLN A 1 324 ? 8.914 28.344 -5.211 1 86.94 324 GLN A CA 1
ATOM 2475 C C . GLN A 1 324 ? 10.172 27.734 -4.602 1 86.94 324 GLN A C 1
ATOM 2477 O O . GLN A 1 324 ? 10.086 26.781 -3.824 1 86.94 324 GLN A O 1
ATOM 2482 N N . ALA A 1 325 ? 11.273 28.344 -4.863 1 88.19 325 ALA A N 1
ATOM 2483 C CA . ALA A 1 325 ? 12.523 27.906 -4.242 1 88.19 325 ALA A CA 1
ATOM 2484 C C . ALA A 1 325 ? 12.57 28.312 -2.771 1 88.19 325 ALA A C 1
ATOM 2486 O O . ALA A 1 325 ? 12.164 29.422 -2.412 1 88.19 325 ALA A O 1
ATOM 2487 N N . VAL A 1 326 ? 12.953 27.391 -1.971 1 86.06 326 VAL A N 1
ATOM 2488 C CA . VAL A 1 326 ? 13.07 27.594 -0.529 1 86.06 326 VAL A CA 1
ATOM 2489 C C . VAL A 1 326 ? 14.531 27.484 -0.103 1 86.06 326 VAL A C 1
ATOM 2491 O O . VAL A 1 326 ? 15.266 26.625 -0.604 1 86.06 326 VAL A O 1
ATOM 2494 N N . ALA A 1 327 ? 14.969 28.406 0.777 1 84.56 327 ALA A N 1
ATOM 2495 C CA . ALA A 1 327 ? 16.297 28.312 1.39 1 84.56 327 ALA A CA 1
ATOM 2496 C C . ALA A 1 327 ? 16.203 27.688 2.781 1 84.56 327 ALA A C 1
ATOM 2498 O O . ALA A 1 327 ? 15.75 28.328 3.729 1 84.56 327 ALA A O 1
ATOM 2499 N N . PRO A 1 328 ? 16.703 26.438 2.838 1 83.38 328 PRO A N 1
ATOM 2500 C CA . PRO A 1 328 ? 16.688 25.859 4.184 1 83.38 328 PRO A CA 1
ATOM 2501 C C . PRO A 1 328 ? 17.531 26.656 5.176 1 83.38 328 PRO A C 1
ATOM 2503 O O . PRO A 1 328 ? 18.594 27.172 4.82 1 83.38 328 PRO A O 1
ATOM 2506 N N . ARG A 1 329 ? 17.078 26.875 6.387 1 74.5 329 ARG A N 1
ATOM 2507 C CA . ARG A 1 329 ? 17.688 27.719 7.406 1 74.5 329 ARG A CA 1
ATOM 2508 C C . ARG A 1 329 ? 19.156 27.359 7.613 1 74.5 329 ARG A C 1
ATOM 2510 O O . ARG A 1 329 ? 20.016 28.25 7.711 1 74.5 329 ARG A O 1
ATOM 2517 N N . ALA A 1 330 ? 19.453 26.094 7.578 1 75.44 330 ALA A N 1
ATOM 2518 C CA . ALA A 1 330 ? 20.797 25.688 7.945 1 75.44 330 ALA A CA 1
ATOM 2519 C C . ALA A 1 330 ? 21.75 25.828 6.758 1 75.44 330 ALA A C 1
ATOM 2521 O O . ALA A 1 330 ? 22.969 25.703 6.914 1 75.44 330 ALA A O 1
ATOM 2522 N N . CYS A 1 331 ? 21.234 26.219 5.617 1 84.38 331 CYS A N 1
ATOM 2523 C CA . CYS A 1 331 ? 22.078 26.25 4.43 1 84.38 331 CYS A CA 1
ATOM 2524 C C . CYS A 1 331 ? 22.359 27.688 3.992 1 84.38 331 CYS A C 1
ATOM 2526 O O . CYS A 1 331 ? 23.359 27.953 3.316 1 84.38 331 CYS A O 1
ATOM 2528 N N . GLY A 1 332 ? 21.719 28.594 4.32 1 74.44 332 GLY A N 1
ATOM 2529 C CA . GLY A 1 332 ? 21.938 30 3.994 1 74.44 332 GLY A CA 1
ATOM 2530 C C . GLY A 1 332 ? 21.672 30.328 2.535 1 74.44 332 GLY A C 1
ATOM 2531 O O . GLY A 1 332 ? 21.766 31.484 2.123 1 74.44 332 GLY A O 1
ATOM 2532 N N . SER A 1 333 ? 21.516 29.375 1.752 1 78.69 333 SER A N 1
ATOM 2533 C CA . SER A 1 333 ? 21.219 29.562 0.336 1 78.69 333 SER A CA 1
ATOM 2534 C C . SER A 1 333 ? 20.188 28.547 -0.147 1 78.69 333 SER A C 1
ATOM 2536 O O . SER A 1 333 ? 19.875 27.578 0.556 1 78.69 333 SER A O 1
ATOM 2538 N N . THR A 1 334 ? 19.641 28.844 -1.345 1 79.88 334 THR A N 1
ATOM 2539 C CA . THR A 1 334 ? 18.641 27.969 -1.933 1 79.88 334 THR A CA 1
ATOM 2540 C C . THR A 1 334 ? 19.281 26.688 -2.449 1 79.88 334 THR A C 1
ATOM 2542 O O . THR A 1 334 ? 18.594 25.703 -2.727 1 79.88 334 THR A O 1
ATOM 2545 N N . SER A 1 335 ? 20.562 26.75 -2.547 1 84.5 335 SER A N 1
ATOM 2546 C CA . SER A 1 335 ? 21.312 25.562 -2.893 1 84.5 335 SER A CA 1
ATOM 2547 C C . SER A 1 335 ? 22.188 25.094 -1.726 1 84.5 335 SER A C 1
ATOM 2549 O O . SER A 1 335 ? 23.156 25.766 -1.364 1 84.5 335 SER A O 1
ATOM 2551 N N . CYS A 1 336 ? 21.812 24.016 -1.244 1 91.88 336 CYS A N 1
ATOM 2552 C CA . CYS A 1 336 ? 22.484 23.469 -0.064 1 91.88 336 CYS A CA 1
ATOM 2553 C C . CYS A 1 336 ? 23.438 22.359 -0.444 1 91.88 336 CYS A C 1
ATOM 2555 O O . CYS A 1 336 ? 23.047 21.391 -1.092 1 91.88 336 CYS A O 1
ATOM 2557 N N . ARG A 1 337 ? 24.688 22.531 0.06 1 93.94 337 ARG A N 1
ATOM 2558 C CA . ARG A 1 337 ? 25.578 21.406 -0.152 1 93.94 337 ARG A CA 1
ATOM 2559 C C . ARG A 1 337 ? 25.016 20.141 0.487 1 93.94 337 ARG A C 1
ATOM 2561 O O . ARG A 1 337 ? 24.375 20.203 1.537 1 93.94 337 ARG A O 1
ATOM 2568 N N . LEU A 1 338 ? 25.297 19.016 -0.125 1 95.69 338 LEU A N 1
ATOM 2569 C CA . LEU A 1 338 ? 24.75 17.75 0.375 1 95.69 338 LEU A CA 1
ATOM 2570 C C . LEU A 1 338 ? 25.156 17.516 1.824 1 95.69 338 LEU A C 1
ATOM 2572 O O . LEU A 1 338 ? 24.344 17.078 2.639 1 95.69 338 LEU A O 1
ATOM 2576 N N . ASP A 1 339 ? 26.438 17.812 2.164 1 94.12 339 ASP A N 1
ATOM 2577 C CA . ASP A 1 339 ? 26.906 17.594 3.525 1 94.12 339 ASP A CA 1
ATOM 2578 C C . ASP A 1 339 ? 26.141 18.453 4.523 1 94.12 339 ASP A C 1
ATOM 2580 O O . ASP A 1 339 ? 25.859 18.016 5.641 1 94.12 339 ASP A O 1
ATOM 2584 N N . GLN A 1 340 ? 25.844 19.672 4.121 1 92.75 340 GLN A N 1
ATOM 2585 C CA . GLN A 1 340 ? 25.047 20.547 4.969 1 92.75 340 GLN A CA 1
ATOM 2586 C C . GLN A 1 340 ? 23.625 20 5.148 1 92.75 340 GLN A C 1
ATOM 2588 O O . GLN A 1 340 ? 23.094 20.016 6.258 1 92.75 340 GLN A O 1
ATOM 2593 N N . PHE A 1 341 ? 23.062 19.578 4.109 1 93.88 341 PHE A N 1
ATOM 2594 C CA . PHE A 1 341 ? 21.719 19.016 4.172 1 93.88 341 PHE A CA 1
ATOM 2595 C C . PHE A 1 341 ? 21.703 17.766 5.055 1 93.88 341 PHE A C 1
ATOM 2597 O O . PHE A 1 341 ? 20.766 17.578 5.836 1 93.88 341 PHE A O 1
ATOM 2604 N N . LEU A 1 342 ? 22.719 16.922 4.902 1 94.12 342 LEU A N 1
ATOM 2605 C CA . LEU A 1 342 ? 22.797 15.703 5.699 1 94.12 342 LEU A CA 1
ATOM 2606 C C . LEU A 1 342 ? 22.953 16.031 7.18 1 94.12 342 LEU A C 1
ATOM 2608 O O . LEU A 1 342 ? 22.484 15.289 8.039 1 94.12 342 LEU A O 1
ATOM 2612 N N . ASN A 1 343 ? 23.594 17.094 7.418 1 90.44 343 ASN A N 1
ATOM 2613 C CA . ASN A 1 343 ? 23.672 17.547 8.805 1 90.44 343 ASN A CA 1
ATOM 2614 C C . ASN A 1 343 ? 22.297 17.906 9.352 1 90.44 343 ASN A C 1
ATOM 2616 O O . ASN A 1 343 ? 21.984 17.609 10.508 1 90.44 343 ASN A O 1
ATOM 2620 N N . ILE A 1 344 ? 21.5 18.578 8.617 1 87.06 344 ILE A N 1
ATOM 2621 C CA . ILE A 1 344 ? 20.141 18.922 9.016 1 87.06 344 ILE A CA 1
ATOM 2622 C C . ILE A 1 344 ? 19.359 17.641 9.32 1 87.06 344 ILE A C 1
ATOM 2624 O O . ILE A 1 344 ? 18.734 17.531 10.375 1 87.06 344 ILE A O 1
ATOM 2628 N N . THR A 1 345 ? 19.422 16.656 8.367 1 91.31 345 THR A N 1
ATOM 2629 C CA . THR A 1 345 ? 18.625 15.43 8.508 1 91.31 345 THR A CA 1
ATOM 2630 C C . THR A 1 345 ? 19.125 14.594 9.68 1 91.31 345 THR A C 1
ATOM 2632 O O . THR A 1 345 ? 18.344 13.898 10.328 1 91.31 345 THR A O 1
ATOM 2635 N N . SER A 1 346 ? 20.391 14.734 9.969 1 90.5 346 SER A N 1
ATOM 2636 C CA . SER A 1 346 ? 20.938 13.961 11.078 1 90.5 346 SER A CA 1
ATOM 2637 C C . SER A 1 346 ? 20.469 14.516 12.422 1 90.5 346 SER A C 1
ATOM 2639 O O . SER A 1 346 ? 20.344 13.773 13.398 1 90.5 346 SER A O 1
ATOM 2641 N N . VAL A 1 347 ? 20.234 15.797 12.477 1 90.31 347 VAL A N 1
ATOM 2642 C CA . VAL A 1 347 ? 19.844 16.453 13.719 1 90.31 347 VAL A CA 1
ATOM 2643 C C . VAL A 1 347 ? 18.375 16.188 14.008 1 90.31 347 VAL A C 1
ATOM 2645 O O . VAL A 1 347 ? 17.984 15.953 15.156 1 90.31 347 VAL A O 1
ATOM 2648 N N . VAL A 1 348 ? 17.609 16.156 12.992 1 92.06 348 VAL A N 1
ATOM 2649 C CA . VAL A 1 348 ? 16.172 16.094 13.227 1 92.06 348 VAL A CA 1
ATOM 2650 C C . VAL A 1 348 ? 15.648 14.703 12.859 1 92.06 348 VAL A C 1
ATOM 2652 O O . VAL A 1 348 ? 14.547 14.328 13.266 1 92.06 348 VAL A O 1
ATOM 2655 N N . GLY A 1 349 ? 16.406 13.961 12.078 1 93.38 349 GLY A N 1
ATOM 2656 C CA . GLY A 1 349 ? 15.984 12.641 11.625 1 93.38 349 GLY A CA 1
ATOM 2657 C C . GLY A 1 349 ? 15.961 11.609 12.742 1 93.38 349 GLY A C 1
ATOM 2658 O O . GLY A 1 349 ? 16.734 11.703 13.695 1 93.38 349 GLY A O 1
ATOM 2659 N N . MET A 1 350 ? 15.031 10.68 12.555 1 94.56 350 MET A N 1
ATOM 2660 C CA . MET A 1 350 ? 14.906 9.617 13.539 1 94.56 350 MET A CA 1
ATOM 2661 C C . MET A 1 350 ? 14.734 8.258 12.859 1 94.56 350 MET A C 1
ATOM 2663 O O . MET A 1 350 ? 13.883 8.102 11.984 1 94.56 350 MET A O 1
ATOM 2667 N N . ASP A 1 351 ? 15.57 7.336 13.312 1 93.69 351 ASP A N 1
ATOM 2668 C CA . ASP A 1 351 ? 15.281 5.961 12.914 1 93.69 351 ASP A CA 1
ATOM 2669 C C . ASP A 1 351 ? 14.219 5.344 13.82 1 93.69 351 ASP A C 1
ATOM 2671 O O . ASP A 1 351 ? 13.734 5.992 14.75 1 93.69 351 ASP A O 1
ATOM 2675 N N . VAL A 1 352 ? 13.828 4.176 13.5 1 93.12 352 VAL A N 1
ATOM 2676 C CA . VAL A 1 352 ? 12.672 3.562 14.148 1 93.12 352 VAL A CA 1
ATOM 2677 C C . VAL A 1 352 ? 12.93 3.418 15.648 1 93.12 352 VAL A C 1
ATOM 2679 O O . VAL A 1 352 ? 12.117 3.838 16.469 1 93.12 352 VAL A O 1
ATOM 2682 N N . PRO A 1 353 ? 14.055 2.916 16.141 1 92.69 353 PRO A N 1
ATOM 2683 C CA . PRO A 1 353 ? 14.273 2.785 17.578 1 92.69 353 PRO A CA 1
ATOM 2684 C C . PRO A 1 353 ? 14.266 4.133 18.297 1 92.69 353 PRO A C 1
ATOM 2686 O O . PRO A 1 353 ? 13.672 4.254 19.375 1 92.69 353 PRO A O 1
ATOM 2689 N N . PHE A 1 354 ? 14.898 5.055 17.672 1 94.88 354 PHE A N 1
ATOM 2690 C CA . PHE A 1 354 ? 14.961 6.371 18.297 1 94.88 354 PHE A CA 1
ATOM 2691 C C . PHE A 1 354 ? 13.578 7.008 18.344 1 94.88 354 PHE A C 1
ATOM 2693 O O . PHE A 1 354 ? 13.219 7.645 19.344 1 94.88 354 PHE A O 1
ATOM 2700 N N . TRP A 1 355 ? 12.828 6.895 17.297 1 96.62 355 TRP A N 1
ATOM 2701 C CA . TRP A 1 355 ? 11.477 7.438 17.281 1 96.62 355 TRP A CA 1
ATOM 2702 C C . TRP A 1 355 ? 10.617 6.777 18.359 1 96.62 355 TRP A C 1
ATOM 2704 O O . TRP A 1 355 ? 9.852 7.453 19.047 1 96.62 355 TRP A O 1
ATOM 2714 N N . CYS A 1 356 ? 10.711 5.465 18.5 1 95.56 356 CYS A N 1
ATOM 2715 C CA . CYS A 1 356 ? 9.938 4.742 19.5 1 95.56 356 CYS A CA 1
ATOM 2716 C C . CYS A 1 356 ? 10.258 5.246 20.906 1 95.56 356 CYS A C 1
ATOM 2718 O O . CYS A 1 356 ? 9.359 5.41 21.734 1 95.56 356 CYS A O 1
ATOM 2720 N N . GLN A 1 357 ? 11.492 5.516 21.156 1 94.5 357 GLN A N 1
ATOM 2721 C CA . GLN A 1 357 ? 11.914 6.023 22.453 1 94.5 357 GLN A CA 1
ATOM 2722 C C . GLN A 1 357 ? 11.391 7.438 22.688 1 94.5 357 GLN A C 1
ATOM 2724 O O . GLN A 1 357 ? 10.812 7.723 23.734 1 94.5 357 GLN A O 1
ATOM 2729 N N . ALA A 1 358 ? 11.609 8.273 21.688 1 95.25 358 ALA A N 1
ATOM 2730 C CA . ALA A 1 358 ? 11.203 9.672 21.812 1 95.25 358 ALA A CA 1
ATOM 2731 C C . ALA A 1 358 ? 9.695 9.797 21.969 1 95.25 358 ALA A C 1
ATOM 2733 O O . ALA A 1 358 ? 9.203 10.688 22.656 1 95.25 358 ALA A O 1
ATOM 2734 N N . CYS A 1 359 ? 8.984 8.875 21.328 1 94.88 359 CYS A N 1
ATOM 2735 C CA . CYS A 1 359 ? 7.523 8.906 21.328 1 94.88 359 CYS A CA 1
ATOM 2736 C C . CYS A 1 359 ? 6.969 8.117 22.516 1 94.88 359 CYS A C 1
ATOM 2738 O O . CYS A 1 359 ? 5.773 8.195 22.797 1 94.88 359 CYS A O 1
ATOM 2740 N N . ASN A 1 360 ? 7.785 7.48 23.203 1 88.38 360 ASN A N 1
ATOM 2741 C CA . ASN A 1 360 ? 7.309 6.598 24.266 1 88.38 360 ASN A CA 1
ATOM 2742 C C . ASN A 1 360 ? 6.172 5.703 23.781 1 88.38 360 ASN A C 1
ATOM 2744 O O . ASN A 1 360 ? 5.121 5.629 24.422 1 88.38 360 ASN A O 1
ATOM 2748 N N . SER A 1 361 ? 6.418 5.18 22.594 1 83.75 361 SER A N 1
ATOM 2749 C CA . SER A 1 361 ? 5.332 4.457 21.938 1 83.75 361 SER A CA 1
ATOM 2750 C C . SER A 1 361 ? 5.508 2.949 22.062 1 83.75 361 SER A C 1
ATOM 2752 O O . SER A 1 361 ? 6.625 2.439 21.984 1 83.75 361 SER A O 1
ATOM 2754 N N . ILE A 1 362 ? 4.383 2.32 22.391 1 77.38 362 ILE A N 1
ATOM 2755 C CA . ILE A 1 362 ? 4.309 0.867 22.281 1 77.38 362 ILE A CA 1
ATOM 2756 C C . ILE A 1 362 ? 3.117 0.477 21.406 1 77.38 362 ILE A C 1
ATOM 2758 O O . ILE A 1 362 ? 2.664 -0.669 21.438 1 77.38 362 ILE A O 1
ATOM 2762 N N . GLN A 1 363 ? 2.607 1.422 20.688 1 79.38 363 GLN A N 1
ATOM 2763 C CA . GLN A 1 363 ? 1.343 1.227 19.984 1 79.38 363 GLN A CA 1
ATOM 2764 C C . GLN A 1 363 ? 1.566 0.621 18.609 1 79.38 363 GLN A C 1
ATOM 2766 O O . GLN A 1 363 ? 0.715 -0.112 18.094 1 79.38 363 GLN A O 1
ATOM 2771 N N . THR A 1 364 ? 2.768 0.969 18.047 1 87.5 364 THR A N 1
ATOM 2772 C CA . THR A 1 364 ? 3.078 0.354 16.766 1 87.5 364 THR A CA 1
ATOM 2773 C C . THR A 1 364 ? 3.762 -0.996 16.953 1 87.5 364 THR A C 1
ATOM 2775 O O . THR A 1 364 ? 4.465 -1.202 17.953 1 87.5 364 THR A O 1
ATOM 2778 N N . PRO A 1 365 ? 3.465 -1.956 16.016 1 82.94 365 PRO A N 1
ATOM 2779 C CA . PRO A 1 365 ? 4.113 -3.26 16.172 1 82.94 365 PRO A CA 1
ATOM 2780 C C . PRO A 1 365 ? 5.633 -3.15 16.297 1 82.94 365 PRO A C 1
ATOM 2782 O O . PRO A 1 365 ? 6.246 -3.9 17.062 1 82.94 365 PRO A O 1
ATOM 2785 N N . GLN A 1 366 ? 6.246 -2.234 15.602 1 87.38 366 GLN A N 1
ATOM 2786 C CA . GLN A 1 366 ? 7.691 -2.051 15.672 1 87.38 366 GLN A CA 1
ATOM 2787 C C . GLN A 1 366 ? 8.125 -1.61 17.062 1 87.38 366 GLN A C 1
ATOM 2789 O O . GLN A 1 366 ? 9.102 -2.133 17.609 1 87.38 366 GLN A O 1
ATOM 2794 N N . CYS A 1 367 ? 7.41 -0.656 17.594 1 90.94 367 CYS A N 1
ATOM 2795 C CA . CYS A 1 367 ? 7.754 -0.157 18.922 1 90.94 367 CYS A CA 1
ATOM 2796 C C . CYS A 1 367 ? 7.449 -1.196 20 1 90.94 367 CYS A C 1
ATOM 2798 O O . CYS A 1 367 ? 8.195 -1.327 20.969 1 90.94 367 CYS A O 1
ATOM 2800 N N . ALA A 1 368 ? 6.316 -1.903 19.844 1 86.44 368 ALA A N 1
ATOM 2801 C CA . ALA A 1 368 ? 5.965 -2.965 20.781 1 86.44 368 ALA A CA 1
ATOM 2802 C C . ALA A 1 368 ? 7.031 -4.055 20.812 1 86.44 368 ALA A C 1
ATOM 2804 O O . ALA A 1 368 ? 7.379 -4.57 21.875 1 86.44 368 ALA A O 1
ATOM 2805 N N . LEU A 1 369 ? 7.48 -4.375 19.672 1 84.81 369 LEU A N 1
ATOM 2806 C CA . LEU A 1 369 ? 8.516 -5.395 19.562 1 84.81 369 LEU A CA 1
ATOM 2807 C C . LEU A 1 369 ? 9.805 -4.93 20.234 1 84.81 369 LEU A C 1
ATOM 2809 O O . LEU A 1 369 ? 10.445 -5.699 20.953 1 84.81 369 LEU A O 1
ATOM 2813 N N . LEU A 1 370 ? 10.219 -3.723 20.016 1 86.12 370 LEU A N 1
ATOM 2814 C CA . LEU A 1 370 ? 11.414 -3.164 20.641 1 86.12 370 LEU A CA 1
ATOM 2815 C C . LEU A 1 370 ? 11.273 -3.123 22.156 1 86.12 370 LEU A C 1
ATOM 2817 O O . LEU A 1 370 ? 12.219 -3.418 22.875 1 86.12 370 LEU A O 1
ATOM 2821 N N . ALA A 1 371 ? 10.07 -2.762 22.625 1 85.12 371 ALA A N 1
ATOM 2822 C CA . ALA A 1 371 ? 9.805 -2.725 24.062 1 85.12 371 ALA A CA 1
ATOM 2823 C C . ALA A 1 371 ? 9.891 -4.121 24.672 1 85.12 371 ALA A C 1
ATOM 2825 O O . ALA A 1 371 ? 10.43 -4.297 25.766 1 85.12 371 ALA A O 1
ATOM 2826 N N . ALA A 1 372 ? 9.359 -5.039 23.953 1 80.38 372 ALA A N 1
ATOM 2827 C CA . ALA A 1 372 ? 9.375 -6.422 24.438 1 80.38 372 ALA A CA 1
ATOM 2828 C C . ALA A 1 372 ? 10.797 -6.973 24.484 1 80.38 372 ALA A C 1
ATOM 2830 O O . ALA A 1 372 ? 11.148 -7.727 25.391 1 80.38 372 ALA A O 1
ATOM 2831 N N . MET A 1 373 ? 11.57 -6.594 23.531 1 78.62 373 MET A N 1
ATOM 2832 C CA . MET A 1 373 ? 12.953 -7.051 23.484 1 78.62 373 MET A CA 1
ATOM 2833 C C . MET A 1 373 ? 13.773 -6.422 24.594 1 78.62 373 MET A C 1
ATOM 2835 O O . MET A 1 373 ? 14.703 -7.043 25.125 1 78.62 373 MET A O 1
ATOM 2839 N N . ASN A 1 374 ? 13.43 -5.293 24.938 1 75.31 374 ASN A N 1
ATOM 2840 C CA . ASN A 1 374 ? 14.141 -4.59 26 1 75.31 374 ASN A CA 1
ATOM 2841 C C . ASN A 1 374 ? 13.688 -5.051 27.391 1 75.31 374 ASN A C 1
ATOM 2843 O O . ASN A 1 374 ? 14.414 -4.906 28.359 1 75.31 374 ASN A O 1
ATOM 2847 N N . SER A 1 375 ? 12.445 -5.438 27.531 1 66.44 375 SER A N 1
ATOM 2848 C CA . SER A 1 375 ? 11.938 -5.918 28.812 1 66.44 375 SER A CA 1
ATOM 2849 C C . SER A 1 375 ? 12.5 -7.293 29.141 1 66.44 375 SER A C 1
ATOM 2851 O O . SER A 1 375 ? 12.523 -7.695 30.312 1 66.44 375 SER A O 1
ATOM 2853 N N . THR A 1 376 ? 12.789 -8.109 28.266 1 54.94 376 THR A N 1
ATOM 2854 C CA . THR A 1 376 ? 13.367 -9.406 28.594 1 54.94 376 THR A CA 1
ATOM 2855 C C . THR A 1 376 ? 14.805 -9.258 29.078 1 54.94 376 THR A C 1
ATOM 2857 O O . THR A 1 376 ? 15.75 -9.32 28.281 1 54.94 376 THR A O 1
ATOM 2860 N N . GLY A 1 377 ? 15.109 -8.25 29.875 1 42.91 377 GLY A N 1
ATOM 2861 C CA . GLY A 1 377 ? 16.359 -8.266 30.625 1 42.91 377 GLY A CA 1
ATOM 2862 C C . GLY A 1 377 ? 16.672 -9.617 31.234 1 42.91 377 GLY A C 1
ATOM 2863 O O . GLY A 1 377 ? 15.789 -10.453 31.391 1 42.91 377 GLY A O 1
ATOM 2864 N N . PRO A 1 378 ? 17.984 -9.961 31.375 1 37.88 378 PRO A N 1
ATOM 2865 C CA . PRO A 1 378 ? 18.391 -11.234 31.969 1 37.88 378 PRO A CA 1
ATOM 2866 C C . PRO A 1 378 ? 17.641 -11.531 33.281 1 37.88 378 PRO A C 1
ATOM 2868 O O . PRO A 1 378 ? 17.453 -10.641 34.094 1 37.88 378 PRO A O 1
ATOM 2871 N N . CYS A 1 379 ? 16.75 -12.328 33.344 1 33.84 379 CYS A N 1
ATOM 2872 C CA . CYS A 1 379 ? 16.516 -12.828 34.719 1 33.84 379 CYS A CA 1
ATOM 2873 C C . CYS A 1 379 ? 17.828 -13.047 35.438 1 33.84 379 CYS A C 1
ATOM 2875 O O . CYS A 1 379 ? 18.75 -13.656 34.906 1 33.84 379 CYS A O 1
ATOM 2877 N N . ALA A 1 380 ? 18.125 -12.398 36.594 1 30.48 380 ALA A N 1
ATOM 2878 C CA . ALA A 1 380 ? 19.297 -12.516 37.469 1 30.48 380 ALA A CA 1
ATOM 2879 C C . ALA A 1 380 ? 19.641 -13.977 37.719 1 30.48 380 ALA A C 1
ATOM 2881 O O . ALA A 1 380 ? 18.891 -14.68 38.406 1 30.48 380 ALA A O 1
ATOM 2882 N N . SER A 1 381 ? 20.203 -14.844 36.781 1 27.88 381 SER A N 1
ATOM 2883 C CA . SER A 1 381 ? 20.859 -16.078 37.219 1 27.88 381 SER A CA 1
ATOM 2884 C C . SER A 1 381 ? 21.766 -15.812 38.406 1 27.88 381 SER A C 1
ATOM 2886 O O . SER A 1 381 ? 22.469 -14.797 38.469 1 27.88 381 SER A O 1
ATOM 2888 N N . SER A 1 382 ? 21.438 -16.406 39.625 1 25.25 382 SER A N 1
ATOM 2889 C CA . SER A 1 382 ? 22.312 -16.578 40.781 1 25.25 382 SER A CA 1
ATOM 2890 C C . SER A 1 382 ? 23.75 -16.812 40.375 1 25.25 382 SER A C 1
ATOM 2892 O O . SER A 1 382 ? 24.016 -17.188 39.219 1 25.25 382 SER A O 1
ATOM 2894 N N . ASP A 1 383 ? 24.656 -16.922 41.438 1 26.58 383 ASP A N 1
ATOM 2895 C CA . ASP A 1 383 ? 26.094 -16.906 41.75 1 26.58 383 ASP A CA 1
ATOM 2896 C C . ASP A 1 383 ? 26.797 -18.109 41.125 1 26.58 383 ASP A C 1
ATOM 2898 O O . ASP A 1 383 ? 27.891 -18.469 41.531 1 26.58 383 ASP A O 1
ATOM 2902 N N . ALA A 1 384 ? 26.234 -19.234 40.562 1 27.67 384 ALA A N 1
ATOM 2903 C CA . ALA A 1 384 ? 27.328 -20.188 40.562 1 27.67 384 ALA A CA 1
ATOM 2904 C C . ALA A 1 384 ? 28.531 -19.625 39.812 1 27.67 384 ALA A C 1
ATOM 2906 O O . ALA A 1 384 ? 28.422 -19.234 38.625 1 27.67 384 ALA A O 1
ATOM 2907 N N . ASN A 1 385 ? 29.547 -19.188 40.531 1 24.03 385 ASN A N 1
ATOM 2908 C CA . ASN A 1 385 ? 30.797 -18.469 40.344 1 24.03 385 ASN A CA 1
ATOM 2909 C C . ASN A 1 385 ? 31.656 -19.141 39.25 1 24.03 385 ASN A C 1
ATOM 2911 O O . ASN A 1 385 ? 32.781 -18.734 39.031 1 24.03 385 ASN A O 1
ATOM 2915 N N . PRO A 1 386 ? 31.312 -20.25 38.5 1 24.84 386 PRO A N 1
ATOM 2916 C CA . PRO A 1 386 ? 32.656 -20.719 38.188 1 24.84 386 PRO A CA 1
ATOM 2917 C C . PRO A 1 386 ? 33.5 -19.672 37.438 1 24.84 386 PRO A C 1
ATOM 2919 O O . PRO A 1 386 ? 32.938 -18.875 36.688 1 24.84 386 PRO A O 1
ATOM 2922 N N . VAL A 1 387 ? 34.5 -19.266 38.094 1 22.02 387 VAL A N 1
ATOM 2923 C CA . VAL A 1 387 ? 35.562 -18.359 37.688 1 22.02 387 VAL A CA 1
ATOM 2924 C C . VAL A 1 387 ? 36.094 -18.766 36.312 1 22.02 387 VAL A C 1
ATOM 2926 O O . VAL A 1 387 ? 36.719 -19.812 36.156 1 22.02 387 VAL A O 1
ATOM 2929 N N . PRO A 1 388 ? 35.125 -18.719 35.312 1 19.83 388 PRO A N 1
ATOM 2930 C CA . PRO A 1 388 ? 35.812 -19.281 34.156 1 19.83 388 PRO A CA 1
ATOM 2931 C C . PRO A 1 388 ? 37.062 -18.5 33.781 1 19.83 388 PRO A C 1
ATOM 2933 O O . PRO A 1 388 ? 37.125 -17.297 34.031 1 19.83 388 PRO A O 1
ATOM 2936 N N . THR A 1 389 ? 38.156 -19.266 33.656 1 19.94 389 THR A N 1
ATOM 2937 C CA . THR A 1 389 ? 39.5 -18.891 33.25 1 19.94 389 THR A CA 1
ATOM 2938 C C . THR A 1 389 ? 39.469 -18 32.031 1 19.94 389 THR A C 1
ATOM 2940 O O . THR A 1 389 ? 38.5 -18.031 31.25 1 19.94 389 THR A O 1
ATOM 2943 N N . ALA A 1 390 ? 40.438 -17.031 31.938 1 19.05 390 ALA A N 1
ATOM 2944 C CA . ALA A 1 390 ? 40.812 -15.836 31.203 1 19.05 390 ALA A CA 1
ATOM 2945 C C . ALA A 1 390 ? 40.719 -16.078 29.688 1 19.05 390 ALA A C 1
ATOM 2947 O O . ALA A 1 390 ? 40.344 -15.172 28.938 1 19.05 390 ALA A O 1
ATOM 2948 N N . ASP A 1 391 ? 41.094 -17.266 29.25 1 17.69 391 ASP A N 1
ATOM 2949 C CA . ASP A 1 391 ? 41.969 -17.109 28.094 1 17.69 391 ASP A CA 1
ATOM 2950 C C . ASP A 1 391 ? 41.188 -16.703 26.844 1 17.69 391 ASP A C 1
ATOM 2952 O O . ASP A 1 391 ? 41.594 -15.797 26.125 1 17.69 391 ASP A O 1
ATOM 2956 N N . ALA A 1 392 ? 40.344 -17.688 26.312 1 19.73 392 ALA A N 1
ATOM 2957 C CA . ALA A 1 392 ? 40.531 -17.844 24.875 1 19.73 392 ALA A CA 1
ATOM 2958 C C . ALA A 1 392 ? 39.75 -16.797 24.094 1 19.73 392 ALA A C 1
ATOM 2960 O O . ALA A 1 392 ? 38.531 -16.828 24.062 1 19.73 392 ALA A O 1
ATOM 2961 N N . ALA A 1 393 ? 40.156 -15.469 24.109 1 20.17 393 ALA A N 1
ATOM 2962 C CA . ALA A 1 393 ? 39.906 -14.305 23.266 1 20.17 393 ALA A CA 1
ATOM 2963 C C . ALA A 1 393 ? 39.75 -14.703 21.812 1 20.17 393 ALA A C 1
ATOM 2965 O O . ALA A 1 393 ? 40.75 -14.961 21.125 1 20.17 393 ALA A O 1
ATOM 2966 N N . VAL A 1 394 ? 39.125 -15.812 21.453 1 19.22 394 VAL A N 1
ATOM 2967 C CA . VAL A 1 394 ? 39.281 -16.094 20.031 1 19.22 394 VAL A CA 1
ATOM 2968 C C . VAL A 1 394 ? 38.781 -14.898 19.203 1 19.22 394 VAL A C 1
ATOM 2970 O O . VAL A 1 394 ? 37.625 -14.523 19.281 1 19.22 394 VAL A O 1
ATOM 2973 N N . ALA A 1 395 ? 39.688 -13.961 18.875 1 20.84 395 ALA A N 1
ATOM 2974 C CA . ALA A 1 395 ? 39.844 -12.922 17.844 1 20.84 395 ALA A CA 1
ATOM 2975 C C . ALA A 1 395 ? 39.344 -13.422 16.5 1 20.84 395 ALA A C 1
ATOM 2977 O O . ALA A 1 395 ? 40 -14.266 15.867 1 20.84 395 ALA A O 1
ATOM 2978 N N . PHE A 1 396 ? 38.094 -13.75 16.359 1 20.14 396 PHE A N 1
ATOM 2979 C CA . PHE A 1 396 ? 37.656 -14.211 15.047 1 20.14 396 PHE A CA 1
ATOM 2980 C C . PHE A 1 396 ? 38.062 -13.195 13.977 1 20.14 396 PHE A C 1
ATOM 2982 O O . PHE A 1 396 ? 37.625 -12.039 14.031 1 20.14 396 PHE A O 1
ATOM 2989 N N . SER A 1 397 ? 39.25 -13.234 13.461 1 21.03 397 SER A N 1
ATOM 2990 C CA . SER A 1 397 ? 40 -12.625 12.375 1 21.03 397 SER A CA 1
ATOM 2991 C C . SER A 1 397 ? 39.219 -12.672 11.062 1 21.03 397 SER A C 1
ATOM 2993 O O . SER A 1 397 ? 38.75 -13.734 10.641 1 21.03 397 SER A O 1
ATOM 2995 N N . ASN A 1 398 ? 38.438 -11.695 10.891 1 21.14 398 ASN A N 1
ATOM 2996 C CA . ASN A 1 398 ? 37.781 -11.273 9.664 1 21.14 398 ASN A CA 1
ATOM 2997 C C . ASN A 1 398 ? 38.688 -11.359 8.453 1 21.14 398 ASN A C 1
ATOM 2999 O O . ASN A 1 398 ? 38.781 -10.422 7.664 1 21.14 398 ASN A O 1
ATOM 3003 N N . LYS A 1 399 ? 39.688 -12.148 8.57 1 25.75 399 LYS A N 1
ATOM 3004 C CA . LYS A 1 399 ? 40.781 -12.227 7.609 1 25.75 399 LYS A CA 1
ATOM 3005 C C . LYS A 1 399 ? 40.281 -12.656 6.234 1 25.75 399 LYS A C 1
ATOM 3007 O O . LYS A 1 399 ? 40.875 -12.305 5.211 1 25.75 399 LYS A O 1
ATOM 3012 N N . PRO A 1 400 ? 39.312 -13.531 6.258 1 26.22 400 PRO A N 1
ATOM 3013 C CA . PRO A 1 400 ? 39.375 -14.109 4.914 1 26.22 400 PRO A CA 1
ATOM 3014 C C . PRO A 1 400 ? 38.844 -13.172 3.84 1 26.22 400 PRO A C 1
ATOM 3016 O O . PRO A 1 400 ? 39.125 -13.344 2.654 1 26.22 400 PRO A O 1
ATOM 3019 N N . PHE A 1 401 ? 38.031 -12.258 4.258 1 27.05 401 PHE A N 1
ATOM 3020 C CA . PHE A 1 401 ? 37.469 -11.453 3.182 1 27.05 401 PHE A CA 1
ATOM 3021 C C . PHE A 1 401 ? 38.531 -10.547 2.568 1 27.05 401 PHE A C 1
ATOM 3023 O O . PHE A 1 401 ? 38.562 -10.336 1.354 1 27.05 401 PHE A O 1
ATOM 3030 N N . TRP A 1 402 ? 39.5 -10.227 3.418 1 27.62 402 TRP A N 1
ATOM 3031 C CA . TRP A 1 402 ? 40.594 -9.422 2.912 1 27.62 402 TRP A CA 1
ATOM 3032 C C . TRP A 1 402 ? 41.5 -10.234 1.981 1 27.62 402 TRP A C 1
ATOM 3034 O O . TRP A 1 402 ? 42.281 -9.672 1.203 1 27.62 402 TRP A O 1
ATOM 3044 N N . ILE A 1 403 ? 41.469 -11.453 2.188 1 28.08 403 ILE A N 1
ATOM 3045 C CA . ILE A 1 403 ? 42.312 -12.227 1.298 1 28.08 403 ILE A CA 1
ATOM 3046 C C . ILE A 1 403 ? 41.688 -12.289 -0.096 1 28.08 403 ILE A C 1
ATOM 3048 O O . ILE A 1 403 ? 42.406 -12.109 -1.101 1 28.08 403 ILE A O 1
ATOM 3052 N N . ALA A 1 404 ? 40.406 -12.484 -0.094 1 29.25 404 ALA A N 1
ATOM 3053 C CA . ALA A 1 404 ? 39.938 -12.656 -1.47 1 29.25 404 ALA A CA 1
ATOM 3054 C C . ALA A 1 404 ? 39.906 -11.328 -2.211 1 29.25 404 ALA A C 1
ATOM 3056 O O . ALA A 1 404 ? 40.219 -11.266 -3.4 1 29.25 404 ALA A O 1
ATOM 3057 N N . LEU A 1 405 ? 39.688 -10.242 -1.495 1 29.03 405 LEU A N 1
ATOM 3058 C CA . LEU A 1 405 ? 39.875 -8.938 -2.121 1 29.03 405 LEU A CA 1
ATOM 3059 C C . LEU A 1 405 ? 41.344 -8.688 -2.455 1 29.03 405 LEU A C 1
ATOM 3061 O O . LEU A 1 405 ? 41.656 -8.117 -3.502 1 29.03 405 LEU A O 1
ATOM 3065 N N . ALA A 1 406 ? 42.219 -9.18 -1.617 1 29.94 406 ALA A N 1
ATOM 3066 C CA . ALA A 1 406 ? 43.625 -9.055 -1.911 1 29.94 406 ALA A CA 1
ATOM 3067 C C . ALA A 1 406 ? 44.031 -9.914 -3.107 1 29.94 406 ALA A C 1
ATOM 3069 O O . ALA A 1 406 ? 44.875 -9.516 -3.922 1 29.94 406 ALA A O 1
ATOM 3070 N N . VAL A 1 407 ? 43.406 -11.055 -3.174 1 33.12 407 VAL A N 1
ATOM 3071 C CA . VAL A 1 407 ? 43.781 -11.867 -4.332 1 33.12 407 VAL A CA 1
ATOM 3072 C C . VAL A 1 407 ? 43.188 -11.258 -5.598 1 33.12 407 VAL A C 1
ATOM 3074 O O . VAL A 1 407 ? 43.844 -11.227 -6.648 1 33.12 407 VAL A O 1
ATOM 3077 N N . GLY A 1 408 ? 42 -10.781 -5.488 1 29.14 408 GLY A N 1
ATOM 3078 C CA . GLY A 1 408 ? 41.438 -10.227 -6.715 1 29.14 408 GLY A CA 1
ATOM 3079 C C . GLY A 1 408 ? 42.094 -8.922 -7.121 1 29.14 408 GLY A C 1
ATOM 3080 O O . GLY A 1 408 ? 42.062 -8.547 -8.297 1 29.14 408 GLY A O 1
ATOM 3081 N N . ILE A 1 409 ? 42.531 -8.109 -6.137 1 35.06 409 ILE A N 1
ATOM 3082 C CA . ILE A 1 409 ? 43.312 -6.941 -6.484 1 35.06 409 ILE A CA 1
ATOM 3083 C C . ILE A 1 409 ? 44.594 -7.375 -7.215 1 35.06 409 ILE A C 1
ATOM 3085 O O . ILE A 1 409 ? 45 -6.738 -8.188 1 35.06 409 ILE A O 1
ATOM 3089 N N . VAL A 1 410 ? 45.125 -8.453 -6.68 1 33.72 410 VAL A N 1
ATOM 3090 C CA . VAL A 1 410 ? 46.344 -8.891 -7.336 1 33.72 410 VAL A CA 1
ATOM 3091 C C . VAL A 1 410 ? 46.031 -9.367 -8.75 1 33.72 410 VAL A C 1
ATOM 3093 O O . VAL A 1 410 ? 46.781 -9.094 -9.688 1 33.72 410 VAL A O 1
ATOM 3096 N N . LEU A 1 411 ? 44.906 -10.078 -8.797 1 34.69 411 LEU A N 1
ATOM 3097 C CA . LEU A 1 411 ? 44.688 -10.57 -10.148 1 34.69 411 LEU A CA 1
ATOM 3098 C C . LEU A 1 411 ? 44.281 -9.438 -11.086 1 34.69 411 LEU A C 1
ATOM 3100 O O . LEU A 1 411 ? 44.625 -9.453 -12.266 1 34.69 411 LEU A O 1
ATOM 3104 N N . GLY A 1 412 ? 43.625 -8.461 -10.539 1 31.56 412 GLY A N 1
ATOM 3105 C CA . GLY A 1 412 ? 43.344 -7.32 -11.398 1 31.56 412 GLY A CA 1
ATOM 3106 C C . GLY A 1 412 ? 44.594 -6.551 -11.789 1 31.56 412 GLY A C 1
ATOM 3107 O O . GLY A 1 412 ? 44.625 -5.965 -12.875 1 31.56 412 GLY A O 1
ATOM 3108 N N . VAL A 1 413 ? 45.469 -6.445 -10.828 1 36.47 413 VAL A N 1
ATOM 3109 C CA . VAL A 1 413 ? 46.688 -5.773 -11.195 1 36.47 413 VAL A CA 1
ATOM 3110 C C . VAL A 1 413 ? 47.406 -6.547 -12.312 1 36.47 413 VAL A C 1
ATOM 3112 O O . VAL A 1 413 ? 47.938 -5.949 -13.258 1 36.47 413 VAL A O 1
ATOM 3115 N N . VAL A 1 414 ? 47.312 -7.848 -12.164 1 36.53 414 VAL A N 1
ATOM 3116 C CA . VAL A 1 414 ? 48.031 -8.609 -13.18 1 36.53 414 VAL A CA 1
ATOM 3117 C C . VAL A 1 414 ? 47.375 -8.43 -14.539 1 36.53 414 VAL A C 1
ATOM 3119 O O . VAL A 1 414 ? 48.031 -8.25 -15.555 1 36.53 414 VAL A O 1
ATOM 3122 N N . LEU A 1 415 ? 46.062 -8.469 -14.438 1 34.88 415 LEU A N 1
ATOM 3123 C CA . LEU A 1 415 ? 45.438 -8.422 -15.766 1 34.88 415 LEU A CA 1
ATOM 3124 C C . LEU A 1 415 ? 45.531 -7.02 -16.344 1 34.88 415 LEU A C 1
ATOM 3126 O O . LEU A 1 415 ? 45.469 -6.848 -17.578 1 34.88 415 LEU A O 1
ATOM 3130 N N . SER A 1 416 ? 45.562 -6.043 -15.461 1 33.41 416 SER A N 1
ATOM 3131 C CA . SER A 1 416 ? 45.812 -4.715 -16.031 1 33.41 416 SER A CA 1
ATOM 3132 C C . SER A 1 416 ? 47.156 -4.629 -16.719 1 33.41 416 SER A C 1
ATOM 3134 O O . SER A 1 416 ? 47.281 -3.934 -17.734 1 33.41 416 SER A O 1
ATOM 3136 N N . VAL A 1 417 ? 48.094 -5.262 -16.047 1 37.44 417 VAL A N 1
ATOM 3137 C CA . VAL A 1 417 ? 49.406 -5.191 -16.688 1 37.44 417 VAL A CA 1
ATOM 3138 C C . VAL A 1 417 ? 49.344 -5.887 -18.047 1 37.44 417 VAL A C 1
ATOM 3140 O O . VAL A 1 417 ? 49.938 -5.402 -19.016 1 37.44 417 VAL A O 1
ATOM 3143 N N . ALA A 1 418 ? 48.594 -7 -18.016 1 35.31 418 ALA A N 1
ATOM 3144 C CA . ALA A 1 418 ? 48.625 -7.723 -19.297 1 35.31 418 ALA A CA 1
ATOM 3145 C C . ALA A 1 418 ? 47.906 -6.93 -20.391 1 35.31 418 ALA A C 1
ATOM 3147 O O . ALA A 1 418 ? 48.344 -6.918 -21.531 1 35.31 418 ALA A O 1
ATOM 3148 N N . PHE A 1 419 ? 46.844 -6.281 -19.922 1 34.22 419 PHE A N 1
ATOM 3149 C CA . PHE A 1 419 ? 46.094 -5.594 -20.969 1 34.22 419 PHE A CA 1
ATOM 3150 C C . PHE A 1 419 ? 46.906 -4.395 -21.484 1 34.22 419 PHE A C 1
ATOM 3152 O O . PHE A 1 419 ? 46.906 -4.129 -22.688 1 34.22 419 PHE A O 1
ATOM 3159 N N . VAL A 1 420 ? 47.656 -3.73 -20.547 1 35.41 420 VAL A N 1
ATOM 3160 C CA . VAL A 1 420 ? 48.438 -2.625 -21.078 1 35.41 420 VAL A CA 1
ATOM 3161 C C . VAL A 1 420 ? 49.438 -3.15 -22.109 1 35.41 420 VAL A C 1
ATOM 3163 O O . VAL A 1 420 ? 49.688 -2.5 -23.125 1 35.41 420 VAL A O 1
ATOM 3166 N N . VAL A 1 421 ? 49.938 -4.367 -21.781 1 34.5 421 VAL A N 1
ATOM 3167 C CA . VAL A 1 421 ? 50.969 -4.848 -22.719 1 34.5 421 VAL A CA 1
ATOM 3168 C C . VAL A 1 421 ? 50.344 -5.09 -24.078 1 34.5 421 VAL A C 1
ATOM 3170 O O . VAL A 1 421 ? 50.938 -4.773 -25.109 1 34.5 421 VAL A O 1
ATOM 3173 N N . VAL A 1 422 ? 49.094 -5.641 -24.031 1 34.09 422 VAL A N 1
ATOM 3174 C CA . VAL A 1 422 ? 48.594 -6.016 -25.344 1 34.09 422 VAL A CA 1
ATOM 3175 C C . VAL A 1 422 ? 48.281 -4.758 -26.141 1 34.09 422 VAL A C 1
ATOM 3177 O O . VAL A 1 422 ? 48.469 -4.719 -27.359 1 34.09 422 VAL A O 1
ATOM 3180 N N . LEU A 1 423 ? 47.844 -3.707 -25.391 1 30.72 423 LEU A N 1
ATOM 3181 C CA . LEU A 1 423 ? 47.5 -2.531 -26.172 1 30.72 423 LEU A CA 1
ATOM 3182 C C . LEU A 1 423 ? 48.75 -1.893 -26.781 1 30.72 423 LEU A C 1
ATOM 3184 O O . LEU A 1 423 ? 48.656 -1.23 -27.812 1 30.72 423 LEU A O 1
ATOM 3188 N N . ARG A 1 424 ? 49.844 -1.935 -26.016 1 30.53 424 ARG A N 1
ATOM 3189 C CA . ARG A 1 424 ? 51 -1.265 -26.625 1 30.53 424 ARG A CA 1
ATOM 3190 C C . ARG A 1 424 ? 51.406 -1.953 -27.922 1 30.53 424 ARG A C 1
ATOM 3192 O O . ARG A 1 424 ? 52.062 -1.353 -28.766 1 30.53 424 ARG A O 1
ATOM 3199 N N . ALA A 1 425 ? 51.25 -3.328 -27.969 1 30.62 425 ALA A N 1
ATOM 3200 C CA . ALA A 1 425 ? 51.75 -3.984 -29.172 1 30.62 425 ALA A CA 1
ATOM 3201 C C . ALA A 1 425 ? 50.938 -3.564 -30.406 1 30.62 425 ALA A C 1
ATOM 3203 O O . ALA A 1 425 ? 51.469 -3.479 -31.516 1 30.62 425 ALA A O 1
ATOM 3204 N N . THR A 1 426 ? 49.562 -3.396 -30.188 1 25.8 426 THR A N 1
ATOM 3205 C CA . THR A 1 426 ? 48.875 -3.234 -31.453 1 25.8 426 THR A CA 1
ATOM 3206 C C . THR A 1 426 ? 49.031 -1.812 -31.984 1 25.8 426 THR A C 1
ATOM 3208 O O . THR A 1 426 ? 48.5 -1.482 -33.062 1 25.8 426 THR A O 1
ATOM 3211 N N . LYS A 1 427 ? 49.5 -0.867 -31.156 1 27.09 427 LYS A N 1
ATOM 3212 C CA . LYS A 1 427 ? 49.656 0.469 -31.734 1 27.09 427 LYS A CA 1
ATOM 3213 C C . LYS A 1 427 ? 50.594 0.45 -32.938 1 27.09 427 LYS A C 1
ATOM 3215 O O . LYS A 1 427 ? 50.469 1.296 -33.812 1 27.09 427 LYS A O 1
ATOM 3220 N N . ARG A 1 428 ? 51.719 -0.349 -32.719 1 24.78 428 ARG A N 1
ATOM 3221 C CA . ARG A 1 428 ? 52.75 -0.125 -33.719 1 24.78 428 ARG A CA 1
ATOM 3222 C C . ARG A 1 428 ? 52.312 -0.565 -35.094 1 24.78 428 ARG A C 1
ATOM 3224 O O . ARG A 1 428 ? 52.938 -0.236 -36.094 1 24.78 428 ARG A O 1
ATOM 3231 N N . ALA A 1 429 ? 51.375 -1.609 -35.125 1 24.22 429 ALA A N 1
ATOM 3232 C CA . ALA A 1 429 ? 51.25 -2.162 -36.469 1 24.22 429 ALA A CA 1
ATOM 3233 C C . ALA A 1 429 ? 50.594 -1.154 -37.406 1 24.22 429 ALA A C 1
ATOM 3235 O O . ALA A 1 429 ? 50.812 -1.191 -38.625 1 24.22 429 ALA A O 1
ATOM 3236 N N . CYS A 1 430 ? 49.594 -0.315 -36.844 1 21.09 430 CYS A N 1
ATOM 3237 C CA . CYS A 1 430 ? 48.781 0.339 -37.875 1 21.09 430 CYS A CA 1
ATOM 3238 C C . CYS A 1 430 ? 49.531 1.55 -38.438 1 21.09 430 CYS A C 1
ATOM 3240 O O . CYS A 1 430 ? 48.969 2.289 -39.25 1 21.09 430 CYS A O 1
ATOM 3242 N N . ALA A 1 431 ? 50.562 2.016 -37.844 1 21.95 431 ALA A N 1
ATOM 3243 C CA . ALA A 1 431 ? 51.156 3.236 -38.406 1 21.95 431 ALA A CA 1
ATOM 3244 C C . ALA A 1 431 ? 51.562 3.029 -39.875 1 21.95 431 ALA A C 1
ATOM 3246 O O . ALA A 1 431 ? 51.5 3.963 -40.688 1 21.95 431 ALA A O 1
ATOM 3247 N N . ARG A 1 432 ? 52.25 1.854 -40.094 1 19.41 432 ARG A N 1
ATOM 3248 C CA . ARG A 1 432 ? 53.156 1.874 -41.25 1 19.41 432 ARG A CA 1
ATOM 3249 C C . ARG A 1 432 ? 52.375 1.963 -42.562 1 19.41 432 ARG A C 1
ATOM 3251 O O . ARG A 1 432 ? 52.969 2.047 -43.625 1 19.41 432 ARG A O 1
ATOM 3258 N N . ARG A 1 433 ? 51.125 1.355 -42.625 1 20.58 433 ARG A N 1
ATOM 3259 C CA . ARG A 1 433 ? 50.781 1.056 -44 1 20.58 433 ARG A CA 1
ATOM 3260 C C . ARG A 1 433 ? 50.531 2.334 -44.812 1 20.58 433 ARG A C 1
ATOM 3262 O O . ARG A 1 433 ? 49.969 2.295 -45.875 1 20.58 433 ARG A O 1
ATOM 3269 N N . GLU A 1 434 ? 50.625 3.584 -44.125 1 18.7 434 GLU A N 1
ATOM 3270 C CA . GLU A 1 434 ? 50.25 4.75 -44.938 1 18.7 434 GLU A CA 1
ATOM 3271 C C . GLU A 1 434 ? 51.219 4.949 -46.094 1 18.7 434 GLU A C 1
ATOM 3273 O O . GLU A 1 434 ? 51.062 5.898 -46.875 1 18.7 434 GLU A O 1
ATOM 3278 N N . ALA A 1 435 ? 52.375 4.449 -46 1 18.52 435 ALA A N 1
ATOM 3279 C CA . ALA A 1 435 ? 53.375 5.137 -46.812 1 18.52 435 ALA A CA 1
ATOM 3280 C C . ALA A 1 435 ? 53.031 5.082 -48.281 1 18.52 435 ALA A C 1
ATOM 3282 O O . ALA A 1 435 ? 53.125 6.086 -49 1 18.52 435 ALA A O 1
ATOM 3283 N N . SER A 1 436 ? 53.344 3.951 -48.906 1 17.05 436 SER A N 1
ATOM 3284 C CA . SER A 1 436 ? 54.094 3.943 -50.156 1 17.05 436 SER A CA 1
ATOM 3285 C C . SER A 1 436 ? 53.188 4.227 -51.344 1 17.05 436 SER A C 1
ATOM 3287 O O . SER A 1 436 ? 53.688 4.477 -52.469 1 17.05 436 SER A O 1
ATOM 3289 N N . LEU A 1 437 ? 51.938 3.604 -51.469 1 16.52 437 LEU A N 1
ATOM 3290 C CA . LEU A 1 437 ? 51.75 3.18 -52.844 1 16.52 437 LEU A CA 1
ATOM 3291 C C . LEU A 1 437 ? 51.344 4.363 -53.719 1 16.52 437 LEU A C 1
ATOM 3293 O O . LEU A 1 437 ? 50.188 4.734 -53.781 1 16.52 437 LEU A O 1
ATOM 3297 N N . ILE A 1 438 ? 52.094 5.527 -53.719 1 18.06 438 ILE A N 1
ATOM 3298 C CA . ILE A 1 438 ? 51.812 6.672 -54.594 1 18.06 438 ILE A CA 1
ATOM 3299 C C . ILE A 1 438 ? 52.031 6.277 -56.062 1 18.06 438 ILE A C 1
ATOM 3301 O O . ILE A 1 438 ? 52.219 7.145 -56.906 1 18.06 438 ILE A O 1
ATOM 3305 N N . PRO A 1 439 ? 52.094 4.887 -56.5 1 16.62 439 PRO A N 1
ATOM 3306 C CA . PRO A 1 439 ? 52.844 4.914 -57.75 1 16.62 439 PRO A CA 1
ATOM 3307 C C . PRO A 1 439 ? 52.281 5.91 -58.75 1 16.62 439 PRO A C 1
ATOM 3309 O O . PRO A 1 439 ? 51.188 6.438 -58.562 1 16.62 439 PRO A O 1
ATOM 3312 N N . GLY A 1 440 ? 52.438 5.59 -60.156 1 16.61 440 GLY A N 1
ATOM 3313 C CA . GLY A 1 440 ? 52.938 5.977 -61.469 1 16.61 440 GLY A CA 1
ATOM 3314 C C . GLY A 1 440 ? 51.844 6.551 -62.375 1 16.61 440 GLY A C 1
ATOM 3315 O O . GLY A 1 440 ? 52.156 7.32 -63.281 1 16.61 440 GLY A O 1
ATOM 3316 N N . PHE A 1 441 ? 50.625 5.84 -62.5 1 17.2 441 PHE A N 1
ATOM 3317 C CA . PHE A 1 441 ? 50.25 5.629 -63.906 1 17.2 441 PHE A CA 1
ATOM 3318 C C . PHE A 1 441 ? 49.844 6.941 -64.562 1 17.2 441 PHE A C 1
ATOM 3320 O O . PHE A 1 441 ? 48.812 7.508 -64.188 1 17.2 441 PHE A O 1
ATOM 3327 N N . MET A 1 442 ? 50.812 7.863 -64.875 1 16.81 442 MET A N 1
ATOM 3328 C CA . MET A 1 442 ? 50.938 9.094 -65.688 1 16.81 442 MET A CA 1
ATOM 3329 C C . MET A 1 442 ? 50.25 8.93 -67.062 1 16.81 442 MET A C 1
ATOM 3331 O O . MET A 1 442 ? 49.719 9.898 -67.625 1 16.81 442 MET A O 1
ATOM 3335 N N . SER A 1 443 ? 50.656 7.918 -67.875 1 15.65 443 SER A N 1
ATOM 3336 C CA . SER A 1 443 ? 51.094 8.312 -69.188 1 15.65 443 SER A CA 1
ATOM 3337 C C . SER A 1 443 ? 49.875 8.633 -70.062 1 15.65 443 SER A C 1
ATOM 3339 O O . SER A 1 443 ? 49.906 9.609 -70.812 1 15.65 443 SER A O 1
ATOM 3341 N N . ARG A 1 444 ? 49.062 7.559 -70.438 1 16.09 444 ARG A N 1
ATOM 3342 C CA . ARG A 1 444 ? 48.781 7.438 -71.875 1 16.09 444 ARG A CA 1
ATOM 3343 C C . ARG A 1 444 ? 47.938 8.609 -72.375 1 16.09 444 ARG A C 1
ATOM 3345 O O . ARG A 1 444 ? 48.25 9.227 -73.375 1 16.09 444 ARG A O 1
ATOM 3352 N N . ILE A 1 445 ? 46.562 8.461 -72.312 1 16.72 445 ILE A N 1
ATOM 3353 C CA . ILE A 1 445 ? 45.844 8.414 -73.562 1 16.72 445 ILE A CA 1
ATOM 3354 C C . ILE A 1 445 ? 45.656 9.836 -74.062 1 16.72 445 ILE A C 1
ATOM 3356 O O . ILE A 1 445 ? 44.906 10.625 -73.5 1 16.72 445 ILE A O 1
ATOM 3360 N N . ARG A 1 446 ? 46.625 10.516 -74.938 1 16.5 446 ARG A N 1
ATOM 3361 C CA . ARG A 1 446 ? 47 11.648 -75.75 1 16.5 446 ARG A CA 1
ATOM 3362 C C . ARG A 1 446 ? 46.094 11.766 -77 1 16.5 446 ARG A C 1
ATOM 3364 O O . ARG A 1 446 ? 46.25 12.695 -77.75 1 16.5 446 ARG A O 1
ATOM 3371 N N . GLY A 1 447 ? 45.5 10.664 -77.625 1 16.69 447 GLY A N 1
ATOM 3372 C CA . GLY A 1 447 ? 45.5 11.008 -79 1 16.69 447 GLY A CA 1
ATOM 3373 C C . GLY A 1 447 ? 44.75 12.297 -79.312 1 16.69 447 GLY A C 1
ATOM 3374 O O . GLY A 1 447 ? 44.062 12.844 -78.438 1 16.69 447 GLY A O 1
ATOM 3375 N N . THR A 1 448 ? 44.375 12.57 -80.688 1 16.98 448 THR A N 1
ATOM 3376 C CA . THR A 1 448 ? 44.469 13.367 -81.938 1 16.98 448 THR A CA 1
ATOM 3377 C C . THR A 1 448 ? 43.156 14.156 -82.125 1 16.98 448 THR A C 1
ATOM 3379 O O . THR A 1 448 ? 43.188 15.219 -82.75 1 16.98 448 THR A O 1
ATOM 3382 N N . ALA A 1 449 ? 41.906 13.633 -82 1 19.02 449 ALA A N 1
ATOM 3383 C CA . ALA A 1 449 ? 41.094 13.906 -83.188 1 19.02 449 ALA A CA 1
ATOM 3384 C C . ALA A 1 449 ? 41 15.406 -83.5 1 19.02 449 ALA A C 1
ATOM 3386 O O . ALA A 1 449 ? 40.938 16.203 -82.562 1 19.02 449 ALA A O 1
ATOM 3387 N N . THR A 1 450 ? 41 15.906 -85 1 17.84 450 THR A N 1
ATOM 3388 C CA . THR A 1 450 ? 41.406 16.891 -86 1 17.84 450 THR A CA 1
ATOM 3389 C C . THR A 1 450 ? 40.344 17.984 -86.125 1 17.84 450 THR A C 1
ATOM 3391 O O . THR A 1 450 ? 39.156 17.703 -86.125 1 17.84 450 THR A O 1
ATOM 3394 N N . PRO A 1 451 ? 40.344 19.234 -85.875 1 18.77 451 PRO A N 1
ATOM 3395 C CA . PRO A 1 451 ? 39.344 20.094 -86.5 1 18.77 451 PRO A CA 1
ATOM 3396 C C . PRO A 1 451 ? 39.375 20.078 -88 1 18.77 451 PRO A C 1
ATOM 3398 O O . PRO A 1 451 ? 40.438 19.922 -88.625 1 18.77 451 PRO A O 1
ATOM 3401 N N . SER A 1 452 ? 38.469 19.391 -88.938 1 17.28 452 SER A N 1
ATOM 3402 C CA . SER A 1 452 ? 38.156 19.859 -90.25 1 17.28 452 SER A CA 1
ATOM 3403 C C . SER A 1 452 ? 37.906 21.359 -90.312 1 17.28 452 SER A C 1
ATOM 3405 O O . SER A 1 452 ? 37.594 21.953 -89.25 1 17.28 452 SER A O 1
ATOM 3407 N N . HIS A 1 453 ? 38 22 -91.625 1 18.42 453 HIS A N 1
ATOM 3408 C CA . HIS A 1 453 ? 38.125 23.094 -92.562 1 18.42 453 HIS A CA 1
ATOM 3409 C C . HIS A 1 453 ? 36.844 23.859 -92.75 1 18.42 453 HIS A C 1
ATOM 3411 O O . HIS A 1 453 ? 36.688 24.656 -93.688 1 18.42 453 HIS A O 1
ATOM 3417 N N . VAL A 1 454 ? 35.875 23.953 -91.938 1 19.02 454 VAL A N 1
ATOM 3418 C CA . VAL A 1 454 ? 34.875 24.766 -92.625 1 19.02 454 VAL A CA 1
ATOM 3419 C C . VAL A 1 454 ? 35.5 26.094 -93.062 1 19.02 454 VAL A C 1
ATOM 3421 O O . VAL A 1 454 ? 36.344 26.656 -92.312 1 19.02 454 VAL A O 1
ATOM 3424 N N . GLU A 1 455 ? 35 26.984 -94.188 1 19.11 455 GLU A N 1
ATOM 3425 C CA . GLU A 1 455 ? 35.156 27.844 -95.375 1 19.11 455 GLU A CA 1
ATOM 3426 C C . GLU A 1 455 ? 35.594 29.25 -94.938 1 19.11 455 GLU A C 1
ATOM 3428 O O . GLU A 1 455 ? 36.531 29.797 -95.562 1 19.11 455 GLU A O 1
ATOM 3433 N N . MET A 1 456 ? 35.031 30.531 -94.938 1 18.84 456 MET A N 1
ATOM 3434 C CA . MET A 1 456 ? 34.75 31.375 -96.062 1 18.84 456 MET A CA 1
ATOM 3435 C C . MET A 1 456 ? 36.031 31.984 -96.625 1 18.84 456 MET A C 1
ATOM 3437 O O . MET A 1 456 ? 37.062 32.031 -95.938 1 18.84 456 MET A O 1
ATOM 3441 N N . LEU A 1 457 ? 35.969 32.688 -97.938 1 19.67 457 LEU A N 1
ATOM 3442 C CA . LEU A 1 457 ? 35.969 33.969 -98.688 1 19.67 457 LEU A CA 1
ATOM 3443 C C . LEU A 1 457 ? 36.156 35.125 -97.688 1 19.67 457 LEU A C 1
ATOM 3445 O O . LEU A 1 457 ? 35.875 35.031 -96.5 1 19.67 457 LEU A O 1
ATOM 3449 N N . PRO A 1 458 ? 35.875 36.5 -98.125 1 20.8 458 PRO A N 1
ATOM 3450 C CA . PRO A 1 458 ? 36.469 37.844 -98.312 1 20.8 458 PRO A CA 1
ATOM 3451 C C . PRO A 1 458 ? 36.25 38.75 -97.062 1 20.8 458 PRO A C 1
ATOM 3453 O O . PRO A 1 458 ? 37.188 39.406 -96.625 1 20.8 458 PRO A O 1
ATOM 3456 N N . ALA A 1 459 ? 35.688 39.812 -96.562 1 20.28 459 ALA A N 1
ATOM 3457 C CA . ALA A 1 459 ? 36.656 40.906 -96.688 1 20.28 459 ALA A CA 1
ATOM 3458 C C . ALA A 1 459 ? 37.906 40.562 -95.875 1 20.28 459 ALA A C 1
ATOM 3460 O O . ALA A 1 459 ? 37.844 40.031 -94.75 1 20.28 459 ALA A O 1
ATOM 3461 N N . MET B 1 1 ? -59.156 -26.625 -49.281 1 29.95 1 MET B N 1
ATOM 3462 C CA . MET B 1 1 ? -58.625 -25.453 -48.562 1 29.95 1 MET B CA 1
ATOM 3463 C C . MET B 1 1 ? -58.562 -25.734 -47.062 1 29.95 1 MET B C 1
ATOM 3465 O O . MET B 1 1 ? -59.562 -25.703 -46.375 1 29.95 1 MET B O 1
ATOM 3469 N N . LEU B 1 2 ? -57.719 -26.672 -46.594 1 36.41 2 LEU B N 1
ATOM 3470 C CA . LEU B 1 2 ? -57.5 -27.344 -45.344 1 36.41 2 LEU B CA 1
ATOM 3471 C C . LEU B 1 2 ? -56.906 -26.375 -44.312 1 36.41 2 LEU B C 1
ATOM 3473 O O . LEU B 1 2 ? -55.969 -25.641 -44.594 1 36.41 2 LEU B O 1
ATOM 3477 N N . PRO B 1 3 ? -57.594 -26.047 -43.156 1 36.94 3 PRO B N 1
ATOM 3478 C CA . PRO B 1 3 ? -57.188 -25.156 -42.094 1 36.94 3 PRO B CA 1
ATOM 3479 C C . PRO B 1 3 ? -55.906 -25.609 -41.406 1 36.94 3 PRO B C 1
ATOM 3481 O O . PRO B 1 3 ? -55.812 -26.766 -40.969 1 36.94 3 PRO B O 1
ATOM 3484 N N . VAL B 1 4 ? -54.656 -25.219 -41.781 1 38.72 4 VAL B N 1
ATOM 3485 C CA . VAL B 1 4 ? -53.344 -25.406 -41.188 1 38.72 4 VAL B CA 1
ATOM 3486 C C . VAL B 1 4 ? -53.312 -24.859 -39.781 1 38.72 4 VAL B C 1
ATOM 3488 O O . VAL B 1 4 ? -53.469 -23.656 -39.562 1 38.72 4 VAL B O 1
ATOM 3491 N N . LEU B 1 5 ? -53.719 -25.594 -38.781 1 36.19 5 LEU B N 1
ATOM 3492 C CA . LEU B 1 5 ? -53.594 -25.297 -37.344 1 36.19 5 LEU B CA 1
ATOM 3493 C C . LEU B 1 5 ? -52.156 -24.984 -37 1 36.19 5 LEU B C 1
ATOM 3495 O O . LEU B 1 5 ? -51.25 -25.844 -37.156 1 36.19 5 LEU B O 1
ATOM 3499 N N . VAL B 1 6 ? -51.688 -23.719 -36.938 1 34.94 6 VAL B N 1
ATOM 3500 C CA . VAL B 1 6 ? -50.438 -23.156 -36.406 1 34.94 6 VAL B CA 1
ATOM 3501 C C . VAL B 1 6 ? -50.281 -23.547 -34.969 1 34.94 6 VAL B C 1
ATOM 3503 O O . VAL B 1 6 ? -51 -23.078 -34.094 1 34.94 6 VAL B O 1
ATOM 3506 N N . ALA B 1 7 ? -49.938 -24.766 -34.594 1 34 7 ALA B N 1
ATOM 3507 C CA . ALA B 1 7 ? -49.5 -25.156 -33.281 1 34 7 ALA B CA 1
ATOM 3508 C C . ALA B 1 7 ? -48.375 -24.234 -32.781 1 34 7 ALA B C 1
ATOM 3510 O O . ALA B 1 7 ? -47.25 -24.281 -33.281 1 34 7 ALA B O 1
ATOM 3511 N N . MET B 1 8 ? -48.719 -23.031 -32.344 1 30.31 8 MET B N 1
ATOM 3512 C CA . MET B 1 8 ? -47.812 -22.156 -31.594 1 30.31 8 MET B CA 1
ATOM 3513 C C . MET B 1 8 ? -47.188 -22.906 -30.406 1 30.31 8 MET B C 1
ATOM 3515 O O . MET B 1 8 ? -47.906 -23.25 -29.453 1 30.31 8 MET B O 1
ATOM 3519 N N . MET B 1 9 ? -46.219 -23.75 -30.578 1 29.55 9 MET B N 1
ATOM 3520 C CA . MET B 1 9 ? -45.375 -24.281 -29.516 1 29.55 9 MET B CA 1
ATOM 3521 C C . MET B 1 9 ? -44.906 -23.172 -28.578 1 29.55 9 MET B C 1
ATOM 3523 O O . MET B 1 9 ? -44.188 -22.266 -29 1 29.55 9 MET B O 1
ATOM 3527 N N . MET B 1 10 ? -45.688 -22.828 -27.594 1 29.36 10 MET B N 1
ATOM 3528 C CA . MET B 1 10 ? -45.219 -22.062 -26.438 1 29.36 10 MET B CA 1
ATOM 3529 C C . MET B 1 10 ? -43.938 -22.656 -25.875 1 29.36 10 MET B C 1
ATOM 3531 O O . MET B 1 10 ? -43.969 -23.75 -25.297 1 29.36 10 MET B O 1
ATOM 3535 N N . MET B 1 11 ? -42.812 -22.547 -26.516 1 29.28 11 MET B N 1
ATOM 3536 C CA . MET B 1 11 ? -41.531 -22.75 -25.828 1 29.28 11 MET B CA 1
ATOM 3537 C C . MET B 1 11 ? -41.562 -22.078 -24.453 1 29.28 11 MET B C 1
ATOM 3539 O O . MET B 1 11 ? -41.688 -20.859 -24.359 1 29.28 11 MET B O 1
ATOM 3543 N N . MET B 1 12 ? -42.031 -22.688 -23.484 1 30.38 12 MET B N 1
ATOM 3544 C CA . MET B 1 12 ? -41.75 -22.297 -22.094 1 30.38 12 MET B CA 1
ATOM 3545 C C . MET B 1 12 ? -40.281 -21.984 -21.906 1 30.38 12 MET B C 1
ATOM 3547 O O . MET B 1 12 ? -39.438 -22.828 -22.125 1 30.38 12 MET B O 1
ATOM 3551 N N . MET B 1 13 ? -39.844 -20.859 -22.266 1 32.34 13 MET B N 1
ATOM 3552 C CA . MET B 1 13 ? -38.594 -20.328 -21.719 1 32.34 13 MET B CA 1
ATOM 3553 C C . MET B 1 13 ? -38.5 -20.594 -20.219 1 32.34 13 MET B C 1
ATOM 3555 O O . MET B 1 13 ? -39.312 -20.094 -19.453 1 32.34 13 MET B O 1
ATOM 3559 N N . VAL B 1 14 ? -38.281 -21.781 -19.781 1 34.22 14 VAL B N 1
ATOM 3560 C CA . VAL B 1 14 ? -37.75 -21.938 -18.422 1 34.22 14 VAL B CA 1
ATOM 3561 C C . VAL B 1 14 ? -36.812 -20.797 -18.094 1 34.22 14 VAL B C 1
ATOM 3563 O O . VAL B 1 14 ? -35.812 -20.609 -18.766 1 34.22 14 VAL B O 1
ATOM 3566 N N . THR B 1 15 ? -37.281 -19.641 -17.859 1 37.38 15 THR B N 1
ATOM 3567 C CA . THR B 1 15 ? -36.5 -18.594 -17.203 1 37.38 15 THR B CA 1
ATOM 3568 C C . THR B 1 15 ? -35.625 -19.203 -16.109 1 37.38 15 THR B C 1
ATOM 3570 O O . THR B 1 15 ? -36.125 -19.734 -15.125 1 37.38 15 THR B O 1
ATOM 3573 N N . GLY B 1 16 ? -34.656 -20.016 -16.25 1 40.97 16 GLY B N 1
ATOM 3574 C CA . GLY B 1 16 ? -33.656 -20.438 -15.281 1 40.97 16 GLY B CA 1
ATOM 3575 C C . GLY B 1 16 ? -33.5 -19.484 -14.117 1 40.97 16 GLY B C 1
ATOM 3576 O O . GLY B 1 16 ? -33.625 -18.266 -14.289 1 40.97 16 GLY B O 1
ATOM 3577 N N . ALA B 1 17 ? -33.812 -19.781 -12.859 1 50.03 17 ALA B N 1
ATOM 3578 C CA . ALA B 1 17 ? -33.75 -19.078 -11.586 1 50.03 17 ALA B CA 1
ATOM 3579 C C . ALA B 1 17 ? -32.531 -18.172 -11.539 1 50.03 17 ALA B C 1
ATOM 3581 O O . ALA B 1 17 ? -31.406 -18.625 -11.797 1 50.03 17 ALA B O 1
ATOM 3582 N N . GLY B 1 18 ? -32.5 -16.906 -11.844 1 74.12 18 GLY B N 1
ATOM 3583 C CA . GLY B 1 18 ? -31.484 -15.867 -11.992 1 74.12 18 GLY B CA 1
ATOM 3584 C C . GLY B 1 18 ? -30.594 -15.719 -10.773 1 74.12 18 GLY B C 1
ATOM 3585 O O . GLY B 1 18 ? -30.984 -16.094 -9.664 1 74.12 18 GLY B O 1
ATOM 3586 N N . ALA B 1 19 ? -29.344 -15.914 -10.766 1 88.12 19 ALA B N 1
ATOM 3587 C CA . ALA B 1 19 ? -28.375 -15.664 -9.695 1 88.12 19 ALA B CA 1
ATOM 3588 C C . ALA B 1 19 ? -27.656 -14.328 -9.898 1 88.12 19 ALA B C 1
ATOM 3590 O O . ALA B 1 19 ? -27.375 -13.93 -11.031 1 88.12 19 ALA B O 1
ATOM 3591 N N . ARG B 1 20 ? -27.734 -13.633 -8.75 1 92.5 20 ARG B N 1
ATOM 3592 C CA . ARG B 1 20 ? -27 -12.367 -8.75 1 92.5 20 ARG B CA 1
ATOM 3593 C C . ARG B 1 20 ? -25.578 -12.562 -8.242 1 92.5 20 ARG B C 1
ATOM 3595 O O . ARG B 1 20 ? -25.359 -13.18 -7.199 1 92.5 20 ARG B O 1
ATOM 3602 N N . LEU B 1 21 ? -24.641 -12.102 -8.992 1 95.44 21 LEU B N 1
ATOM 3603 C CA . LEU B 1 21 ? -23.25 -12.156 -8.586 1 95.44 21 LEU B CA 1
ATOM 3604 C C . LEU B 1 21 ? -22.953 -11.102 -7.52 1 95.44 21 LEU B C 1
ATOM 3606 O O . LEU B 1 21 ? -22.797 -9.922 -7.836 1 95.44 21 LEU B O 1
ATOM 3610 N N . ALA B 1 22 ? -22.828 -11.555 -6.258 1 96.19 22 ALA B N 1
ATOM 3611 C CA . ALA B 1 22 ? -22.688 -10.641 -5.129 1 96.19 22 ALA B CA 1
ATOM 3612 C C . ALA B 1 22 ? -21.25 -10.148 -5 1 96.19 22 ALA B C 1
ATOM 3614 O O . ALA B 1 22 ? -21 -8.969 -4.723 1 96.19 22 ALA B O 1
ATOM 3615 N N . GLN B 1 23 ? -20.266 -11.008 -5.199 1 97.31 23 GLN B N 1
ATOM 3616 C CA . GLN B 1 23 ? -18.859 -10.664 -5.09 1 97.31 23 GLN B CA 1
ATOM 3617 C C . GLN B 1 23 ? -17.984 -11.672 -5.84 1 97.31 23 GLN B C 1
ATOM 3619 O O . GLN B 1 23 ? -18.328 -12.859 -5.914 1 97.31 23 GLN B O 1
ATOM 3624 N N . VAL B 1 24 ? -16.969 -11.211 -6.363 1 97.94 24 VAL B N 1
ATOM 3625 C CA . VAL B 1 24 ? -15.938 -12.047 -6.98 1 97.94 24 VAL B CA 1
ATOM 3626 C C . VAL B 1 24 ? -14.602 -11.828 -6.273 1 97.94 24 VAL B C 1
ATOM 3628 O O . VAL B 1 24 ? -14.211 -10.688 -6.016 1 97.94 24 VAL B O 1
ATOM 3631 N N . GLN B 1 25 ? -13.953 -12.914 -5.875 1 98.19 25 GLN B N 1
ATOM 3632 C CA . GLN B 1 25 ? -12.594 -12.867 -5.363 1 98.19 25 GLN B CA 1
ATOM 3633 C C . GLN B 1 25 ? -11.633 -13.617 -6.285 1 98.19 25 GLN B C 1
ATOM 3635 O O . GLN B 1 25 ? -11.93 -14.727 -6.73 1 98.19 25 GLN B O 1
ATOM 3640 N N . ILE B 1 26 ? -10.508 -12.984 -6.562 1 98.56 26 ILE B N 1
ATOM 3641 C CA . ILE B 1 26 ? -9.539 -13.578 -7.477 1 98.56 26 ILE B CA 1
ATOM 3642 C C . ILE B 1 26 ? -8.172 -13.664 -6.805 1 98.56 26 ILE B C 1
ATOM 3644 O O . ILE B 1 26 ? -7.707 -12.688 -6.215 1 98.56 26 ILE B O 1
ATOM 3648 N N . LEU B 1 27 ? -7.59 -14.789 -6.809 1 98.69 27 LEU B N 1
ATOM 3649 C CA . LEU B 1 27 ? -6.168 -14.977 -6.551 1 98.69 27 LEU B CA 1
ATOM 3650 C C . LEU B 1 27 ? -5.402 -15.203 -7.852 1 98.69 27 LEU B C 1
ATOM 3652 O O . LEU B 1 27 ? -5.738 -16.109 -8.625 1 98.69 27 LEU B O 1
ATOM 3656 N N . ALA B 1 28 ? -4.395 -14.375 -8.07 1 98.44 28 ALA B N 1
ATOM 3657 C CA . ALA B 1 28 ? -3.627 -14.469 -9.305 1 98.44 28 ALA B CA 1
ATOM 3658 C C . ALA B 1 28 ? -2.146 -14.703 -9.023 1 98.44 28 ALA B C 1
ATOM 3660 O O . ALA B 1 28 ? -1.59 -14.117 -8.086 1 98.44 28 ALA B O 1
ATOM 3661 N N . ARG B 1 29 ? -1.549 -15.547 -9.82 1 97.56 29 ARG B N 1
ATOM 3662 C CA . ARG B 1 29 ? -0.098 -15.461 -9.961 1 97.56 29 ARG B CA 1
ATOM 3663 C C . ARG B 1 29 ? 0.309 -14.25 -10.789 1 97.56 29 ARG B C 1
ATOM 3665 O O . ARG B 1 29 ? -0.346 -13.922 -11.781 1 97.56 29 ARG B O 1
ATOM 3672 N N . HIS B 1 30 ? 1.356 -13.641 -10.383 1 97 30 HIS B N 1
ATOM 3673 C CA . HIS B 1 30 ? 1.846 -12.516 -11.172 1 97 30 HIS B CA 1
ATOM 3674 C C . HIS B 1 30 ? 2.16 -12.945 -12.602 1 97 30 HIS B C 1
ATOM 3676 O O . HIS B 1 30 ? 2.293 -14.141 -12.883 1 97 30 HIS B O 1
ATOM 3682 N N . GLY B 1 31 ? 2.238 -11.922 -13.539 1 96.5 31 GLY B N 1
ATOM 3683 C CA . GLY B 1 31 ? 2.553 -12.164 -14.938 1 96.5 31 GLY B CA 1
ATOM 3684 C C . GLY B 1 31 ? 4.012 -12.508 -15.172 1 96.5 31 GLY B C 1
ATOM 3685 O O . GLY B 1 31 ? 4.785 -12.633 -14.219 1 96.5 31 GLY B O 1
ATOM 3686 N N . LEU B 1 32 ? 4.336 -12.664 -16.422 1 95.5 32 LEU B N 1
ATOM 3687 C CA . LEU B 1 32 ? 5.68 -13.078 -16.812 1 95.5 32 LEU B CA 1
ATOM 3688 C C . LEU B 1 32 ? 6.695 -11.977 -16.516 1 95.5 32 LEU B C 1
ATOM 3690 O O . LEU B 1 32 ? 6.562 -10.852 -17 1 95.5 32 LEU B O 1
ATOM 3694 N N . ARG B 1 33 ? 7.746 -12.289 -15.805 1 92.5 33 ARG B N 1
ATOM 3695 C CA . ARG B 1 33 ? 8.781 -11.344 -15.422 1 92.5 33 ARG B CA 1
ATOM 3696 C C . ARG B 1 33 ? 9.758 -11.102 -16.578 1 92.5 33 ARG B C 1
ATOM 3698 O O . ARG B 1 33 ? 9.805 -11.883 -17.516 1 92.5 33 ARG B O 1
ATOM 3705 N N . ASP B 1 34 ? 10.422 -9.992 -16.375 1 89.38 34 ASP B N 1
ATOM 3706 C CA . ASP B 1 34 ? 11.523 -9.672 -17.281 1 89.38 34 ASP B CA 1
ATOM 3707 C C . ASP B 1 34 ? 12.742 -10.547 -16.984 1 89.38 34 ASP B C 1
ATOM 3709 O O . ASP B 1 34 ? 13.086 -10.766 -15.82 1 89.38 34 ASP B O 1
ATOM 3713 N N . TYR B 1 35 ? 13.383 -11.086 -18.016 1 80.81 35 TYR B N 1
ATOM 3714 C CA . TYR B 1 35 ? 14.445 -12.062 -17.812 1 80.81 35 TYR B CA 1
ATOM 3715 C C . TYR B 1 35 ? 15.688 -11.383 -17.25 1 80.81 35 TYR B C 1
ATOM 3717 O O . TYR B 1 35 ? 16.422 -11.992 -16.469 1 80.81 35 TYR B O 1
ATOM 3725 N N . TYR B 1 36 ? 15.969 -10.125 -17.578 1 72.5 36 TYR B N 1
ATOM 3726 C CA . TYR B 1 36 ? 17.156 -9.445 -17.078 1 72.5 36 TYR B CA 1
ATOM 3727 C C . TYR B 1 36 ? 17.047 -9.227 -15.57 1 72.5 36 TYR B C 1
ATOM 3729 O O . TYR B 1 36 ? 17.984 -9.539 -14.828 1 72.5 36 TYR B O 1
ATOM 3737 N N . THR B 1 37 ? 15.969 -8.766 -15.242 1 71.75 37 THR B N 1
ATOM 3738 C CA . THR B 1 37 ? 15.82 -8.438 -13.828 1 71.75 37 THR B CA 1
ATOM 3739 C C . THR B 1 37 ? 15.625 -9.695 -12.992 1 71.75 37 THR B C 1
ATOM 3741 O O . THR B 1 37 ? 16.016 -9.742 -11.828 1 71.75 37 THR B O 1
ATOM 3744 N N . ALA B 1 38 ? 15.094 -10.695 -13.633 1 71 38 ALA B N 1
ATOM 3745 C CA . ALA B 1 38 ? 14.93 -11.969 -12.938 1 71 38 ALA B CA 1
ATOM 3746 C C . ALA B 1 38 ? 16.281 -12.609 -12.641 1 71 38 ALA B C 1
ATOM 3748 O O . ALA B 1 38 ? 16.469 -13.211 -11.578 1 71 38 ALA B O 1
ATOM 3749 N N . GLU B 1 39 ? 17.234 -12.461 -13.539 1 68.88 39 GLU B N 1
ATOM 3750 C CA . GLU B 1 39 ? 18.562 -13.031 -13.375 1 68.88 39 GLU B CA 1
ATOM 3751 C C . GLU B 1 39 ? 19.391 -12.234 -12.367 1 68.88 39 GLU B C 1
ATOM 3753 O O . GLU B 1 39 ? 20.188 -12.812 -11.617 1 68.88 39 GLU B O 1
ATOM 3758 N N . ALA B 1 40 ? 19.188 -10.906 -12.422 1 64.75 40 ALA B N 1
ATOM 3759 C CA . ALA B 1 40 ? 19.969 -10.062 -11.523 1 64.75 40 ALA B CA 1
ATOM 3760 C C . ALA B 1 40 ? 19.547 -10.273 -10.07 1 64.75 40 ALA B C 1
ATOM 3762 O O . ALA B 1 40 ? 20.375 -10.195 -9.164 1 64.75 40 ALA B O 1
ATOM 3763 N N . ASP B 1 41 ? 18.359 -10.312 -9.953 1 56.53 41 ASP B N 1
ATOM 3764 C CA . ASP B 1 41 ? 17.844 -10.453 -8.594 1 56.53 41 ASP B CA 1
ATOM 3765 C C . ASP B 1 41 ? 17.781 -11.922 -8.188 1 56.53 41 ASP B C 1
ATOM 3767 O O . ASP B 1 41 ? 16.688 -12.5 -8.109 1 56.53 41 ASP B O 1
ATOM 3771 N N . ALA B 1 42 ? 18.828 -12.68 -8.578 1 49.78 42 ALA B N 1
ATOM 3772 C CA . ALA B 1 42 ? 18.719 -14.117 -8.383 1 49.78 42 ALA B CA 1
ATOM 3773 C C . ALA B 1 42 ? 18.266 -14.445 -6.961 1 49.78 42 ALA B C 1
ATOM 3775 O O . ALA B 1 42 ? 18.156 -15.617 -6.59 1 49.78 42 ALA B O 1
ATOM 3776 N N . SER B 1 43 ? 18.266 -13.469 -6.152 1 42.5 43 SER B N 1
ATOM 3777 C CA . SER B 1 43 ? 17.656 -13.922 -4.902 1 42.5 43 SER B CA 1
ATOM 3778 C C . SER B 1 43 ? 16.188 -14.281 -5.102 1 42.5 43 SER B C 1
ATOM 3780 O O . SER B 1 43 ? 15.5 -13.68 -5.93 1 42.5 43 SER B O 1
ATOM 3782 N N . TRP B 1 44 ? 16.078 -15.578 -4.984 1 40.03 44 TRP B N 1
ATOM 3783 C CA . TRP B 1 44 ? 14.812 -16.266 -5.234 1 40.03 44 TRP B CA 1
ATOM 3784 C C . TRP B 1 44 ? 13.656 -15.273 -5.246 1 40.03 44 TRP B C 1
ATOM 3786 O O . TRP B 1 44 ? 12.695 -15.438 -6.008 1 40.03 44 TRP B O 1
ATOM 3796 N N . ASP B 1 45 ? 13.289 -14.633 -3.979 1 43.34 45 ASP B N 1
ATOM 3797 C CA . ASP B 1 45 ? 11.977 -14.367 -3.406 1 43.34 45 ASP B CA 1
ATOM 3798 C C . ASP B 1 45 ? 11.391 -13.062 -3.947 1 43.34 45 ASP B C 1
ATOM 3800 O O . ASP B 1 45 ? 10.648 -12.367 -3.248 1 43.34 45 ASP B O 1
ATOM 3804 N N . ASP B 1 46 ? 11.234 -12.953 -5.281 1 53.59 46 ASP B N 1
ATOM 3805 C CA . ASP B 1 46 ? 10.164 -12.055 -5.727 1 53.59 46 ASP B CA 1
ATOM 3806 C C . ASP B 1 46 ? 10.742 -10.758 -6.293 1 53.59 46 ASP B C 1
ATOM 3808 O O . ASP B 1 46 ? 10.109 -9.703 -6.207 1 53.59 46 ASP B O 1
ATOM 3812 N N . GLY B 1 47 ? 12.023 -10.953 -6.781 1 60.16 47 GLY B N 1
ATOM 3813 C CA . GLY B 1 47 ? 12.562 -9.758 -7.402 1 60.16 47 GLY B CA 1
ATOM 3814 C C . GLY B 1 47 ? 12.273 -9.672 -8.891 1 60.16 47 GLY B C 1
ATOM 3815 O O . GLY B 1 47 ? 11.57 -10.523 -9.438 1 60.16 47 GLY B O 1
ATOM 3816 N N . GLY B 1 48 ? 12.328 -8.664 -9.445 1 75.31 48 GLY B N 1
ATOM 3817 C CA . GLY B 1 48 ? 12.195 -8.367 -10.867 1 75.31 48 GLY B CA 1
ATOM 3818 C C . GLY B 1 48 ? 10.938 -7.598 -11.203 1 75.31 48 GLY B C 1
ATOM 3819 O O . GLY B 1 48 ? 10.016 -7.52 -10.391 1 75.31 48 GLY B O 1
ATOM 3820 N N . VAL B 1 49 ? 10.961 -7.102 -12.336 1 88.06 49 VAL B N 1
ATOM 3821 C CA . VAL B 1 49 ? 9.836 -6.328 -12.844 1 88.06 49 VAL B CA 1
ATOM 3822 C C . VAL B 1 49 ? 9.086 -7.137 -13.906 1 88.06 49 VAL B C 1
ATOM 3824 O O . VAL B 1 49 ? 9.594 -8.156 -14.383 1 88.06 49 VAL B O 1
ATOM 3827 N N . LEU B 1 50 ? 7.887 -6.832 -14.156 1 92.62 50 LEU B N 1
ATOM 3828 C CA . LEU B 1 50 ? 7.078 -7.461 -15.195 1 92.62 50 LEU B CA 1
ATOM 3829 C C . LEU B 1 50 ? 7.66 -7.18 -16.578 1 92.62 50 LEU B C 1
ATOM 3831 O O . LEU B 1 50 ? 8.125 -6.07 -16.844 1 92.62 50 LEU B O 1
ATOM 3835 N N . SER B 1 51 ? 7.688 -8.156 -17.453 1 93.19 51 SER B N 1
ATOM 3836 C CA . SER B 1 51 ? 8.039 -7.926 -18.844 1 93.19 51 SER B CA 1
ATOM 3837 C C . SER B 1 51 ? 6.914 -7.215 -19.594 1 93.19 51 SER B C 1
ATOM 3839 O O . SER B 1 51 ? 5.781 -7.156 -19.109 1 93.19 51 SER B O 1
ATOM 3841 N N . GLY B 1 52 ? 7.297 -6.676 -20.766 1 94.06 52 GLY B N 1
ATOM 3842 C CA . GLY B 1 52 ? 6.246 -6.133 -21.609 1 94.06 52 GLY B CA 1
ATOM 3843 C C . GLY B 1 52 ? 5.188 -7.156 -21.969 1 94.06 52 GLY B C 1
ATOM 3844 O O . GLY B 1 52 ? 3.992 -6.855 -21.953 1 94.06 52 GLY B O 1
ATOM 3845 N N . HIS B 1 53 ? 5.641 -8.344 -22.219 1 95 53 HIS B N 1
ATOM 3846 C CA . HIS B 1 53 ? 4.73 -9.445 -22.516 1 95 53 HIS B CA 1
ATOM 3847 C C . HIS B 1 53 ? 3.859 -9.781 -21.312 1 95 53 HIS B C 1
ATOM 3849 O O . HIS B 1 53 ? 2.686 -10.125 -21.469 1 95 53 HIS B O 1
ATOM 3855 N N . GLY B 1 54 ? 4.449 -9.719 -20.156 1 96.06 54 GLY B N 1
ATOM 3856 C CA . GLY B 1 54 ? 3.691 -9.922 -18.938 1 96.06 54 GLY B CA 1
ATOM 3857 C C . GLY B 1 54 ? 2.619 -8.867 -18.719 1 96.06 54 GLY B C 1
ATOM 3858 O O . GLY B 1 54 ? 1.496 -9.188 -18.328 1 96.06 54 GLY B O 1
ATOM 3859 N N . TYR B 1 55 ? 2.938 -7.641 -19 1 96.5 55 TYR B N 1
ATOM 3860 C CA . TYR B 1 55 ? 1.964 -6.559 -18.906 1 96.5 55 TYR B CA 1
ATOM 3861 C C . TYR B 1 55 ? 0.785 -6.809 -19.844 1 96.5 55 TYR B C 1
ATOM 3863 O O . TYR B 1 55 ? -0.373 -6.691 -19.438 1 96.5 55 TYR B O 1
ATOM 3871 N N . LYS B 1 56 ? 1.117 -7.125 -21.047 1 96.56 56 LYS B N 1
ATOM 3872 C CA . LYS B 1 56 ? 0.077 -7.359 -22.031 1 96.56 56 LYS B CA 1
ATOM 3873 C C . LYS B 1 56 ? -0.835 -8.508 -21.625 1 96.56 56 LYS B C 1
ATOM 3875 O O . LYS B 1 56 ? -2.061 -8.398 -21.703 1 96.56 56 LYS B O 1
ATOM 3880 N N . ALA B 1 57 ? -0.233 -9.578 -21.219 1 96.06 57 ALA B N 1
ATOM 3881 C CA . ALA B 1 57 ? -1.005 -10.75 -20.812 1 96.06 57 ALA B CA 1
ATOM 3882 C C . ALA B 1 57 ? -1.947 -10.422 -19.656 1 96.06 57 ALA B C 1
ATOM 3884 O O . ALA B 1 57 ? -3.109 -10.836 -19.656 1 96.06 57 ALA B O 1
ATOM 3885 N N . MET B 1 58 ? -1.453 -9.695 -18.656 1 97.06 58 MET B N 1
ATOM 3886 C CA . MET B 1 58 ? -2.273 -9.352 -17.5 1 97.06 58 MET B CA 1
ATOM 3887 C C . MET B 1 58 ? -3.377 -8.375 -17.891 1 97.06 58 MET B C 1
ATOM 3889 O O . MET B 1 58 ? -4.5 -8.469 -17.391 1 97.06 58 MET B O 1
ATOM 3893 N N . TYR B 1 59 ? -3.078 -7.43 -18.766 1 96.56 59 TYR B N 1
ATOM 3894 C CA . TYR B 1 59 ? -4.09 -6.523 -19.297 1 96.56 59 TYR B CA 1
ATOM 3895 C C . TYR B 1 59 ? -5.203 -7.293 -19.984 1 96.56 59 TYR B C 1
ATOM 3897 O O . TYR B 1 59 ? -6.387 -7.055 -19.734 1 96.56 59 TYR B O 1
ATOM 3905 N N . ASP B 1 60 ? -4.816 -8.203 -20.875 1 95.5 60 ASP B N 1
ATOM 3906 C CA . ASP B 1 60 ? -5.777 -9.016 -21.609 1 95.5 60 ASP B CA 1
ATOM 3907 C C . ASP B 1 60 ? -6.625 -9.852 -20.656 1 95.5 60 ASP B C 1
ATOM 3909 O O . ASP B 1 60 ? -7.82 -10.047 -20.891 1 95.5 60 ASP B O 1
ATOM 3913 N N . LEU B 1 61 ? -5.961 -10.305 -19.672 1 96.19 61 LEU B N 1
ATOM 3914 C CA . LEU B 1 61 ? -6.684 -11.078 -18.656 1 96.19 61 LEU B CA 1
ATOM 3915 C C . LEU B 1 61 ? -7.734 -10.227 -17.969 1 96.19 61 LEU B C 1
ATOM 3917 O O . LEU B 1 61 ? -8.844 -10.688 -17.703 1 96.19 61 LEU B O 1
ATOM 3921 N N . GLY B 1 62 ? -7.379 -9 -17.578 1 96.56 62 GLY B N 1
ATOM 3922 C CA . GLY B 1 62 ? -8.359 -8.07 -17.047 1 96.56 62 GLY B CA 1
ATOM 3923 C C . GLY B 1 62 ? -9.555 -7.863 -17.953 1 96.56 62 GLY B C 1
ATOM 3924 O O . GLY B 1 62 ? -10.695 -7.879 -17.5 1 96.56 62 GLY B O 1
ATOM 3925 N N . GLU B 1 63 ? -9.289 -7.711 -19.266 1 95.31 63 GLU B N 1
ATOM 3926 C CA . GLU B 1 63 ? -10.359 -7.543 -20.234 1 95.31 63 GLU B CA 1
ATOM 3927 C C . GLU B 1 63 ? -11.25 -8.781 -20.297 1 95.31 63 GLU B C 1
ATOM 3929 O O . GLU B 1 63 ? -12.477 -8.664 -20.375 1 95.31 63 GLU B O 1
ATOM 3934 N N . ALA B 1 64 ? -10.633 -9.969 -20.266 1 94.62 64 ALA B N 1
ATOM 3935 C CA . ALA B 1 64 ? -11.383 -11.219 -20.312 1 94.62 64 ALA B CA 1
ATOM 3936 C C . ALA B 1 64 ? -12.312 -11.344 -19.109 1 94.62 64 ALA B C 1
ATOM 3938 O O . ALA B 1 64 ? -13.469 -11.766 -19.234 1 94.62 64 ALA B O 1
ATOM 3939 N N . VAL B 1 65 ? -11.773 -10.984 -17.938 1 96.25 65 VAL B N 1
ATOM 3940 C CA . VAL B 1 65 ? -12.578 -11.055 -16.719 1 96.25 65 VAL B CA 1
ATOM 3941 C C . VAL B 1 65 ? -13.695 -10.023 -16.766 1 96.25 65 VAL B C 1
ATOM 3943 O O . VAL B 1 65 ? -14.828 -10.305 -16.359 1 96.25 65 VAL B O 1
ATOM 3946 N N . ARG B 1 66 ? -13.398 -8.797 -17.234 1 95.31 66 ARG B N 1
ATOM 3947 C CA . ARG B 1 66 ? -14.438 -7.789 -17.422 1 95.31 66 ARG B CA 1
ATOM 3948 C C . ARG B 1 66 ? -15.57 -8.328 -18.281 1 95.31 66 ARG B C 1
ATOM 3950 O O . ARG B 1 66 ? -16.75 -8.195 -17.938 1 95.31 66 ARG B O 1
ATOM 3957 N N . ASN B 1 67 ? -15.234 -8.953 -19.391 1 93.75 67 ASN B N 1
ATOM 3958 C CA . ASN B 1 67 ? -16.219 -9.484 -20.328 1 93.75 67 ASN B CA 1
ATOM 3959 C C . ASN B 1 67 ? -17 -10.648 -19.719 1 93.75 67 ASN B C 1
ATOM 3961 O O . ASN B 1 67 ? -18.188 -10.82 -20.016 1 93.75 67 ASN B O 1
ATOM 3965 N N . ARG B 1 68 ? -16.359 -11.383 -18.922 1 93.06 68 ARG B N 1
ATOM 3966 C CA . ARG B 1 68 ? -17 -12.531 -18.297 1 93.06 68 ARG B CA 1
ATOM 3967 C C . ARG B 1 68 ? -18.125 -12.086 -17.375 1 93.06 68 ARG B C 1
ATOM 3969 O O . ARG B 1 68 ? -19.203 -12.688 -17.344 1 93.06 68 ARG B O 1
ATOM 3976 N N . TYR B 1 69 ? -17.891 -11.062 -16.625 1 93.88 69 TYR B N 1
ATOM 3977 C CA . TYR B 1 69 ? -18.859 -10.727 -15.578 1 93.88 69 TYR B CA 1
ATOM 3978 C C . TYR B 1 69 ? -19.719 -9.539 -16 1 93.88 69 TYR B C 1
ATOM 3980 O O . TYR B 1 69 ? -20.797 -9.32 -15.438 1 93.88 69 TYR B O 1
ATOM 3988 N N . ASN B 1 70 ? -19.25 -8.75 -16.984 1 90.5 70 ASN B N 1
ATOM 3989 C CA . ASN B 1 70 ? -20 -7.652 -17.578 1 90.5 70 ASN B CA 1
ATOM 3990 C C . ASN B 1 70 ? -20.641 -6.777 -16.5 1 90.5 70 ASN B C 1
ATOM 3992 O O . ASN B 1 70 ? -21.844 -6.508 -16.547 1 90.5 70 ASN B O 1
ATOM 3996 N N . ARG B 1 71 ? -19.875 -6.395 -15.562 1 86.94 71 ARG B N 1
ATOM 3997 C CA . ARG B 1 71 ? -20.344 -5.523 -14.492 1 86.94 71 ARG B CA 1
ATOM 3998 C C . ARG B 1 71 ? -20.391 -4.066 -14.945 1 86.94 71 ARG B C 1
ATOM 4000 O O . ARG B 1 71 ? -19.781 -3.713 -15.961 1 86.94 71 ARG B O 1
ATOM 4007 N N . SER B 1 72 ? -21.172 -3.305 -14.203 1 85.06 72 SER B N 1
ATOM 4008 C CA . SER B 1 72 ? -21.234 -1.876 -14.5 1 85.06 72 SER B CA 1
ATOM 4009 C C . SER B 1 72 ? -19.859 -1.225 -14.328 1 85.06 72 SER B C 1
ATOM 4011 O O . SER B 1 72 ? -19.016 -1.743 -13.609 1 85.06 72 SER B O 1
ATOM 4013 N N . SER B 1 73 ? -19.719 -0.105 -14.961 1 82.5 73 SER B N 1
ATOM 4014 C CA . SER B 1 73 ? -18.484 0.67 -14.852 1 82.5 73 SER B CA 1
ATOM 4015 C C . SER B 1 73 ? -18.219 1.08 -13.406 1 82.5 73 SER B C 1
ATOM 4017 O O . SER B 1 73 ? -17.078 1.058 -12.945 1 82.5 73 SER B O 1
ATOM 4019 N N . ASN B 1 74 ? -19.25 1.389 -12.727 1 82.88 74 ASN B N 1
ATOM 4020 C CA . ASN B 1 74 ? -19.109 1.77 -11.328 1 82.88 74 ASN B CA 1
ATOM 4021 C C . ASN B 1 74 ? -18.641 0.595 -10.469 1 82.88 74 ASN B C 1
ATOM 4023 O O . ASN B 1 74 ? -17.781 0.758 -9.602 1 82.88 74 ASN B O 1
ATOM 4027 N N . ASP B 1 75 ? -19.141 -0.538 -10.844 1 83.12 75 ASP B N 1
ATOM 4028 C CA . ASP B 1 75 ? -18.75 -1.73 -10.094 1 83.12 75 ASP B CA 1
ATOM 4029 C C . ASP B 1 75 ? -17.312 -2.121 -10.383 1 83.12 75 ASP B C 1
ATOM 4031 O O . ASP B 1 75 ? -16.578 -2.539 -9.477 1 83.12 75 ASP B O 1
ATOM 4035 N N . THR B 1 76 ? -16.953 -1.969 -11.602 1 83.62 76 THR B N 1
ATOM 4036 C CA . THR B 1 76 ? -15.586 -2.336 -11.945 1 83.62 76 THR B CA 1
ATOM 4037 C C . THR B 1 76 ? -14.586 -1.398 -11.273 1 83.62 76 THR B C 1
ATOM 4039 O O . THR B 1 76 ? -13.562 -1.846 -10.742 1 83.62 76 THR B O 1
ATOM 4042 N N . ALA B 1 77 ? -14.953 -0.164 -11.141 1 84.81 77 ALA B N 1
ATOM 4043 C CA . ALA B 1 77 ? -14.055 0.838 -10.578 1 84.81 77 ALA B CA 1
ATOM 4044 C C . ALA B 1 77 ? -14 0.732 -9.055 1 84.81 77 ALA B C 1
ATOM 4046 O O . ALA B 1 77 ? -13.047 1.198 -8.422 1 84.81 77 ALA B O 1
ATOM 4047 N N . ALA B 1 78 ? -14.984 0.118 -8.469 1 87.88 78 ALA B N 1
ATOM 4048 C CA . ALA B 1 78 ? -15.07 0.014 -7.016 1 87.88 78 ALA B CA 1
ATOM 4049 C C . ALA B 1 78 ? -14.367 -1.243 -6.512 1 87.88 78 ALA B C 1
ATOM 4051 O O . ALA B 1 78 ? -14.57 -1.657 -5.367 1 87.88 78 ALA B O 1
ATOM 4052 N N . SER B 1 79 ? -13.5 -1.85 -7.273 1 94.44 79 SER B N 1
ATOM 4053 C CA . SER B 1 79 ? -12.766 -3.061 -6.922 1 94.44 79 SER B CA 1
ATOM 4054 C C . SER B 1 79 ? -11.695 -2.773 -5.875 1 94.44 79 SER B C 1
ATOM 4056 O O . SER B 1 79 ? -11.305 -1.62 -5.676 1 94.44 79 SER B O 1
ATOM 4058 N N . TRP B 1 80 ? -11.32 -3.758 -5.18 1 94.88 80 TRP B N 1
ATOM 4059 C CA . TRP B 1 80 ? -10.266 -3.691 -4.176 1 94.88 80 TRP B CA 1
ATOM 4060 C C . TRP B 1 80 ? -9.148 -4.68 -4.496 1 94.88 80 TRP B C 1
ATOM 4062 O O . TRP B 1 80 ? -9.406 -5.809 -4.914 1 94.88 80 TRP B O 1
ATOM 4072 N N . ALA B 1 81 ? -7.906 -4.242 -4.285 1 96.88 81 ALA B N 1
ATOM 4073 C CA . ALA B 1 81 ? -6.781 -5.102 -4.648 1 96.88 81 ALA B CA 1
ATOM 4074 C C . ALA B 1 81 ? -5.715 -5.102 -3.555 1 96.88 81 ALA B C 1
ATOM 4076 O O . ALA B 1 81 ? -5.465 -4.074 -2.922 1 96.88 81 ALA B O 1
ATOM 4077 N N . ARG B 1 82 ? -5.188 -6.246 -3.367 1 97.19 82 ARG B N 1
ATOM 4078 C CA . ARG B 1 82 ? -4.051 -6.477 -2.482 1 97.19 82 ARG B CA 1
ATOM 4079 C C . ARG B 1 82 ? -2.982 -7.316 -3.174 1 97.19 82 ARG B C 1
ATOM 4081 O O . ARG B 1 82 ? -3.291 -8.336 -3.793 1 97.19 82 ARG B O 1
ATOM 4088 N N . SER B 1 83 ? -1.708 -6.816 -3.098 1 97.62 83 SER B N 1
ATOM 4089 C CA . SER B 1 83 ? -0.59 -7.516 -3.721 1 97.62 83 SER B CA 1
ATOM 4090 C C . SER B 1 83 ? 0.542 -7.75 -2.725 1 97.62 83 SER B C 1
ATOM 4092 O O . SER B 1 83 ? 0.633 -7.059 -1.709 1 97.62 83 SER B O 1
ATOM 4094 N N . THR B 1 84 ? 1.3 -8.844 -2.994 1 96.88 84 THR B N 1
ATOM 4095 C CA . THR B 1 84 ? 2.594 -8.852 -2.32 1 96.88 84 THR B CA 1
ATOM 4096 C C . THR B 1 84 ? 3.408 -7.617 -2.689 1 96.88 84 THR B C 1
ATOM 4098 O O . THR B 1 84 ? 3.156 -6.988 -3.721 1 96.88 84 THR B O 1
ATOM 4101 N N . ASP B 1 85 ? 4.336 -7.25 -1.78 1 93.75 85 ASP B N 1
ATOM 4102 C CA . ASP B 1 85 ? 5.176 -6.078 -2.006 1 93.75 85 ASP B CA 1
ATOM 4103 C C . ASP B 1 85 ? 6.355 -6.414 -2.92 1 93.75 85 ASP B C 1
ATOM 4105 O O . ASP B 1 85 ? 7.508 -6.152 -2.574 1 93.75 85 ASP B O 1
ATOM 4109 N N . SER B 1 86 ? 6.078 -7.086 -4.023 1 92 86 SER B N 1
ATOM 4110 C CA . SER B 1 86 ? 7.02 -7.332 -5.113 1 92 86 SER B CA 1
ATOM 4111 C C . SER B 1 86 ? 6.605 -6.578 -6.375 1 92 86 SER B C 1
ATOM 4113 O O . SER B 1 86 ? 5.418 -6.48 -6.684 1 92 86 SER B O 1
ATOM 4115 N N . GLU B 1 87 ? 7.59 -6.055 -7.07 1 90.56 87 GLU B N 1
ATOM 4116 C CA . GLU B 1 87 ? 7.309 -5.23 -8.242 1 90.56 87 GLU B CA 1
ATOM 4117 C C . GLU B 1 87 ? 6.492 -6.004 -9.273 1 90.56 87 GLU B C 1
ATOM 4119 O O . GLU B 1 87 ? 5.523 -5.477 -9.828 1 90.56 87 GLU B O 1
ATOM 4124 N N . ALA B 1 88 ? 6.855 -7.25 -9.523 1 93.31 88 ALA B N 1
ATOM 4125 C CA . ALA B 1 88 ? 6.172 -8.047 -10.539 1 93.31 88 ALA B CA 1
ATOM 4126 C C . ALA B 1 88 ? 4.699 -8.242 -10.188 1 93.31 88 ALA B C 1
ATOM 4128 O O . ALA B 1 88 ? 3.826 -8.125 -11.047 1 93.31 88 ALA B O 1
ATOM 4129 N N . ALA B 1 89 ? 4.465 -8.547 -8.922 1 96.12 89 ALA B N 1
ATOM 4130 C CA . ALA B 1 89 ? 3.088 -8.781 -8.492 1 96.12 89 ALA B CA 1
ATOM 4131 C C . ALA B 1 89 ? 2.277 -7.488 -8.516 1 96.12 89 ALA B C 1
ATOM 4133 O O . ALA B 1 89 ? 1.13 -7.473 -8.969 1 96.12 89 ALA B O 1
ATOM 4134 N N . MET B 1 90 ? 2.812 -6.41 -8.086 1 96.19 90 MET B N 1
ATOM 4135 C CA . MET B 1 90 ? 2.133 -5.117 -8.078 1 96.19 90 MET B CA 1
ATOM 4136 C C . MET B 1 90 ? 1.847 -4.641 -9.492 1 96.19 90 MET B C 1
ATOM 4138 O O . MET B 1 90 ? 0.743 -4.18 -9.789 1 96.19 90 MET B O 1
ATOM 4142 N N . MET B 1 91 ? 2.828 -4.762 -10.344 1 95.19 91 MET B N 1
ATOM 4143 C CA . MET B 1 91 ? 2.672 -4.375 -11.742 1 95.19 91 MET B CA 1
ATOM 4144 C C . MET B 1 91 ? 1.606 -5.227 -12.43 1 95.19 91 MET B C 1
ATOM 4146 O O . MET B 1 91 ? 0.842 -4.727 -13.258 1 95.19 91 MET B O 1
ATOM 4150 N N . SER B 1 92 ? 1.582 -6.484 -12.031 1 97.25 92 SER B N 1
ATOM 4151 C CA . SER B 1 92 ? 0.576 -7.391 -12.578 1 97.25 92 SER B CA 1
ATOM 4152 C C . SER B 1 92 ? -0.832 -6.949 -12.188 1 97.25 92 SER B C 1
ATOM 4154 O O . SER B 1 92 ? -1.734 -6.926 -13.031 1 97.25 92 SER B O 1
ATOM 4156 N N . ALA B 1 93 ? -0.987 -6.586 -10.914 1 98 93 ALA B N 1
ATOM 4157 C CA . ALA B 1 93 ? -2.287 -6.109 -10.445 1 98 93 ALA B CA 1
ATOM 4158 C C . ALA B 1 93 ? -2.697 -4.832 -11.18 1 98 93 ALA B C 1
ATOM 4160 O O . ALA B 1 93 ? -3.842 -4.703 -11.617 1 98 93 ALA B O 1
ATOM 4161 N N . SER B 1 94 ? -1.789 -3.951 -11.32 1 95.75 94 SER B N 1
ATOM 4162 C CA . SER B 1 94 ? -2.068 -2.693 -12.008 1 95.75 94 SER B CA 1
ATOM 4163 C C . SER B 1 94 ? -2.463 -2.936 -13.461 1 95.75 94 SER B C 1
ATOM 4165 O O . SER B 1 94 ? -3.43 -2.35 -13.953 1 95.75 94 SER B O 1
ATOM 4167 N N . ALA B 1 95 ? -1.72 -3.762 -14.148 1 96.25 95 ALA B N 1
ATOM 4168 C CA . ALA B 1 95 ? -2.018 -4.086 -15.539 1 96.25 95 ALA B CA 1
ATOM 4169 C C . ALA B 1 95 ? -3.383 -4.758 -15.672 1 96.25 95 ALA B C 1
ATOM 4171 O O . ALA B 1 95 ? -4.164 -4.422 -16.562 1 96.25 95 ALA B O 1
ATOM 4172 N N . PHE B 1 96 ? -3.66 -5.711 -14.82 1 97.62 96 PHE B N 1
ATOM 4173 C CA . PHE B 1 96 ? -4.949 -6.391 -14.797 1 97.62 96 PHE B CA 1
ATOM 4174 C C . PHE B 1 96 ? -6.09 -5.383 -14.703 1 97.62 96 PHE B C 1
ATOM 4176 O O . PHE B 1 96 ? -7.055 -5.453 -15.469 1 97.62 96 PHE B O 1
ATOM 4183 N N . PHE B 1 97 ? -5.945 -4.379 -13.82 1 96.75 97 PHE B N 1
ATOM 4184 C CA . PHE B 1 97 ? -7.051 -3.463 -13.555 1 96.75 97 PHE B CA 1
ATOM 4185 C C . PHE B 1 97 ? -7.18 -2.434 -14.672 1 96.75 97 PHE B C 1
ATOM 4187 O O . PHE B 1 97 ? -8.266 -1.912 -14.922 1 96.75 97 PHE B O 1
ATOM 4194 N N . LEU B 1 98 ? -6.125 -2.146 -15.352 1 94 98 LEU B N 1
ATOM 4195 C CA . LEU B 1 98 ? -6.242 -1.285 -16.516 1 94 98 LEU B CA 1
ATOM 4196 C C . LEU B 1 98 ? -7.055 -1.965 -17.609 1 94 98 LEU B C 1
ATOM 4198 O O . LEU B 1 98 ? -7.703 -1.292 -18.422 1 94 98 LEU B O 1
ATOM 4202 N N . GLY B 1 99 ? -7.02 -3.236 -17.641 1 95.44 99 GLY B N 1
ATOM 4203 C CA . GLY B 1 99 ? -7.863 -3.992 -18.547 1 95.44 99 GLY B CA 1
ATOM 4204 C C . GLY B 1 99 ? -9.266 -4.223 -18.016 1 95.44 99 GLY B C 1
ATOM 4205 O O . GLY B 1 99 ? -10.234 -4.188 -18.781 1 95.44 99 GLY B O 1
ATOM 4206 N N . TYR B 1 100 ? -9.359 -4.414 -16.766 1 96.94 100 TYR B N 1
ATOM 4207 C CA . TYR B 1 100 ? -10.625 -4.773 -16.141 1 96.94 100 TYR B CA 1
ATOM 4208 C C . TYR B 1 100 ? -11.562 -3.572 -16.062 1 96.94 100 TYR B C 1
ATOM 4210 O O . TYR B 1 100 ? -12.773 -3.709 -16.219 1 96.94 100 TYR B O 1
ATOM 4218 N N . VAL B 1 101 ? -11.016 -2.43 -15.695 1 94.88 101 VAL B N 1
ATOM 4219 C CA . VAL B 1 101 ? -11.812 -1.212 -15.641 1 94.88 101 VAL B CA 1
ATOM 4220 C C . VAL B 1 101 ? -11.875 -0.568 -17.031 1 94.88 101 VAL B C 1
ATOM 4222 O O . VAL B 1 101 ? -10.844 -0.168 -17.578 1 94.88 101 VAL B O 1
ATOM 4225 N N . PRO B 1 102 ? -13.039 -0.484 -17.625 1 90.5 102 PRO B N 1
ATOM 4226 C CA . PRO B 1 102 ? -13.125 0.026 -19 1 90.5 102 PRO B CA 1
ATOM 4227 C C . PRO B 1 102 ? -12.883 1.531 -19.078 1 90.5 102 PRO B C 1
ATOM 4229 O O . PRO B 1 102 ? -13.109 2.254 -18.109 1 90.5 102 PRO B O 1
ATOM 4232 N N . PRO B 1 103 ? -12.352 1.896 -20.297 1 87.88 103 PRO B N 1
ATOM 4233 C CA . PRO B 1 103 ? -12.32 3.346 -20.5 1 87.88 103 PRO B CA 1
ATOM 4234 C C . PRO B 1 103 ? -13.688 3.996 -20.297 1 87.88 103 PRO B C 1
ATOM 4236 O O . PRO B 1 103 ? -14.719 3.4 -20.625 1 87.88 103 PRO B O 1
ATOM 4239 N N . GLY B 1 104 ? -13.672 5.121 -19.719 1 88.88 104 GLY B N 1
ATOM 4240 C CA . GLY B 1 104 ? -14.93 5.809 -19.484 1 88.88 104 GLY B CA 1
ATOM 4241 C C . GLY B 1 104 ? -15.469 5.594 -18.078 1 88.88 104 GLY B C 1
ATOM 4242 O O . GLY B 1 104 ? -16.406 6.277 -17.656 1 88.88 104 GLY B O 1
ATOM 4243 N N . ALA B 1 105 ? -14.859 4.684 -17.344 1 89.81 105 ALA B N 1
ATOM 4244 C CA . ALA B 1 105 ? -15.367 4.34 -16.016 1 89.81 105 ALA B CA 1
ATOM 4245 C C . ALA B 1 105 ? -14.75 5.23 -14.945 1 89.81 105 ALA B C 1
ATOM 4247 O O . ALA B 1 105 ? -15.203 5.227 -13.789 1 89.81 105 ALA B O 1
ATOM 4248 N N . GLY B 1 106 ? -13.805 5.98 -15.273 1 89.88 106 GLY B N 1
ATOM 4249 C CA . GLY B 1 106 ? -13.117 6.824 -14.305 1 89.88 106 GLY B CA 1
ATOM 4250 C C . GLY B 1 106 ? -13.914 8.055 -13.914 1 89.88 106 GLY B C 1
ATOM 4251 O O . GLY B 1 106 ? -15.008 8.289 -14.445 1 89.88 106 GLY B O 1
ATOM 4252 N N . PRO B 1 107 ? -13.328 8.773 -13.039 1 90.75 107 PRO B N 1
ATOM 4253 C CA . PRO B 1 107 ? -14.062 9.914 -12.477 1 90.75 107 PRO B CA 1
ATOM 4254 C C . PRO B 1 107 ? -14.172 11.078 -13.453 1 90.75 107 PRO B C 1
ATOM 4256 O O . PRO B 1 107 ? -13.297 11.266 -14.305 1 90.75 107 PRO B O 1
ATOM 4259 N N . ILE B 1 108 ? -15.305 11.773 -13.297 1 92.31 108 ILE B N 1
ATOM 4260 C CA . ILE B 1 108 ? -15.539 13.039 -13.992 1 92.31 108 ILE B CA 1
ATOM 4261 C C . ILE B 1 108 ? -15.195 14.203 -13.07 1 92.31 108 ILE B C 1
ATOM 4263 O O . ILE B 1 108 ? -15.531 14.195 -11.891 1 92.31 108 ILE B O 1
ATOM 4267 N N . ASP B 1 109 ? -14.406 15.141 -13.547 1 93.88 109 ASP B N 1
ATOM 4268 C CA . ASP B 1 109 ? -14.141 16.359 -12.797 1 93.88 109 ASP B CA 1
ATOM 4269 C C . ASP B 1 109 ? -15.43 17.125 -12.5 1 93.88 109 ASP B C 1
ATOM 4271 O O . ASP B 1 109 ? -16.078 17.641 -13.414 1 93.88 109 ASP B O 1
ATOM 4275 N N . GLU B 1 110 ? -15.695 17.25 -11.336 1 91 110 GLU B N 1
ATOM 4276 C CA . GLU B 1 110 ? -16.969 17.812 -10.906 1 91 110 GLU B CA 1
ATOM 4277 C C . GLU B 1 110 ? -17.062 19.297 -11.242 1 91 110 GLU B C 1
ATOM 4279 O O . GLU B 1 110 ? -18.156 19.859 -11.305 1 91 110 GLU B O 1
ATOM 4284 N N . VAL B 1 111 ? -15.969 19.922 -11.43 1 89.06 111 VAL B N 1
ATOM 4285 C CA . VAL B 1 111 ? -15.93 21.359 -11.68 1 89.06 111 VAL B CA 1
ATOM 4286 C C . VAL B 1 111 ? -16.031 21.625 -13.18 1 89.06 111 VAL B C 1
ATOM 4288 O O . VAL B 1 111 ? -16.906 22.375 -13.625 1 89.06 111 VAL B O 1
ATOM 4291 N N . THR B 1 112 ? -15.289 20.906 -14.016 1 91.44 112 THR B N 1
ATOM 4292 C CA . THR B 1 112 ? -15.234 21.156 -15.453 1 91.44 112 THR B CA 1
ATOM 4293 C C . THR B 1 112 ? -16.203 20.25 -16.188 1 91.44 112 THR B C 1
ATOM 4295 O O . THR B 1 112 ? -16.5 20.469 -17.375 1 91.44 112 THR B O 1
ATOM 4298 N N . LYS B 1 113 ? -16.688 19.234 -15.547 1 92.19 113 LYS B N 1
ATOM 4299 C CA . LYS B 1 113 ? -17.625 18.266 -16.109 1 92.19 113 LYS B CA 1
ATOM 4300 C C . LYS B 1 113 ? -17 17.5 -17.266 1 92.19 113 LYS B C 1
ATO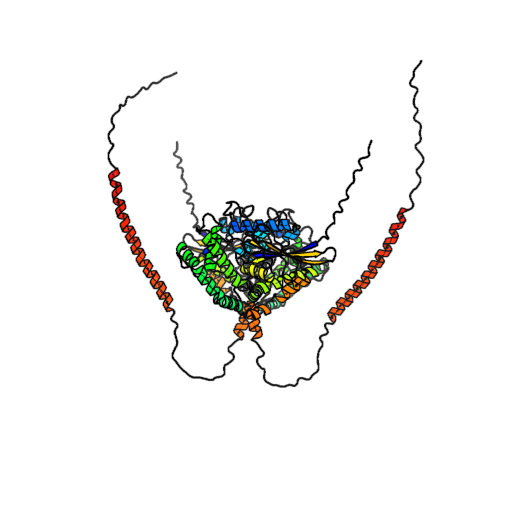M 4302 O O . LYS B 1 113 ? -17.688 17.109 -18.203 1 92.19 113 LYS B O 1
ATOM 4307 N N . THR B 1 114 ? -15.742 17.422 -17.234 1 94.19 114 THR B N 1
ATOM 4308 C CA . THR B 1 114 ? -14.977 16.641 -18.203 1 94.19 114 THR B CA 1
ATOM 4309 C C . THR B 1 114 ? -14.242 15.492 -17.5 1 94.19 114 THR B C 1
ATOM 4311 O O . THR B 1 114 ? -14.227 15.422 -16.266 1 94.19 114 THR B O 1
ATOM 4314 N N . ALA B 1 115 ? -13.688 14.609 -18.359 1 94.62 115 ALA B N 1
ATOM 4315 C CA . ALA B 1 115 ? -12.93 13.5 -17.766 1 94.62 115 ALA B CA 1
ATOM 4316 C C . ALA B 1 115 ? -11.797 14.016 -16.891 1 94.62 115 ALA B C 1
ATOM 4318 O O . ALA B 1 115 ? -11.078 14.945 -17.266 1 94.62 115 ALA B O 1
ATOM 4319 N N . ALA B 1 116 ? -11.68 13.508 -15.68 1 95 116 ALA B N 1
ATOM 4320 C CA . ALA B 1 116 ? -10.617 13.914 -14.766 1 95 116 ALA B CA 1
ATOM 4321 C C . ALA B 1 116 ? -9.242 13.516 -15.312 1 95 116 ALA B C 1
ATOM 4323 O O . ALA B 1 116 ? -8.297 14.305 -15.25 1 95 116 ALA B O 1
ATOM 4324 N N . ILE B 1 117 ? -9.156 12.289 -15.758 1 93.56 117 ILE B N 1
ATOM 4325 C CA . ILE B 1 117 ? -7.969 11.742 -16.391 1 93.56 117 ILE B CA 1
ATOM 4326 C C . ILE B 1 117 ? -8.289 11.352 -17.844 1 93.56 117 ILE B C 1
ATOM 4328 O O . ILE B 1 117 ? -9.383 10.844 -18.125 1 93.56 117 ILE B O 1
ATOM 4332 N N . PRO B 1 118 ? -7.367 11.609 -18.766 1 90.56 118 PRO B N 1
ATOM 4333 C CA . PRO B 1 118 ? -7.641 11.242 -20.156 1 90.56 118 PRO B CA 1
ATOM 4334 C C . PRO B 1 118 ? -8.195 9.82 -20.297 1 90.56 118 PRO B C 1
ATOM 4336 O O . PRO B 1 118 ? -7.754 8.914 -19.594 1 90.56 118 PRO B O 1
ATOM 4339 N N . ASN B 1 119 ? -9.227 9.594 -21.188 1 87.31 119 ASN B N 1
ATOM 4340 C CA . ASN B 1 119 ? -9.922 8.336 -21.438 1 87.31 119 ASN B CA 1
ATOM 4341 C C . ASN B 1 119 ? -10.742 7.887 -20.234 1 87.31 119 ASN B C 1
ATOM 4343 O O . ASN B 1 119 ? -11.156 6.73 -20.156 1 87.31 119 ASN B O 1
ATOM 4347 N N . GLN B 1 120 ? -10.859 8.836 -19.297 1 89.88 120 GLN B N 1
ATOM 4348 C CA . GLN B 1 120 ? -11.57 8.531 -18.062 1 89.88 120 GLN B CA 1
ATOM 4349 C C . GLN B 1 120 ? -11.047 7.25 -17.422 1 89.88 120 GLN B C 1
ATOM 4351 O O . GLN B 1 120 ? -11.812 6.336 -17.125 1 89.88 120 GLN B O 1
ATOM 4356 N N . THR B 1 121 ? -9.797 7.184 -17.312 1 88.75 121 THR B N 1
ATOM 4357 C CA . THR B 1 121 ? -9.109 6.062 -16.688 1 88.75 121 THR B CA 1
ATOM 4358 C C . THR B 1 121 ? -9.32 6.086 -15.172 1 88.75 121 THR B C 1
ATOM 4360 O O . THR B 1 121 ? -9.289 7.148 -14.555 1 88.75 121 THR B O 1
ATOM 4363 N N . ALA B 1 122 ? -9.562 4.918 -14.617 1 84.44 122 ALA B N 1
ATOM 4364 C CA . ALA B 1 122 ? -9.781 4.777 -13.18 1 84.44 122 ALA B CA 1
ATOM 4365 C C . ALA B 1 122 ? -8.797 3.779 -12.578 1 84.44 122 ALA B C 1
ATOM 4367 O O . ALA B 1 122 ? -9.125 2.602 -12.406 1 84.44 122 ALA B O 1
ATOM 4368 N N . PRO B 1 123 ? -7.668 4.273 -12.195 1 87.19 123 PRO B N 1
ATOM 4369 C CA . PRO B 1 123 ? -6.75 3.332 -11.555 1 87.19 123 PRO B CA 1
ATOM 4370 C C . PRO B 1 123 ? -7.285 2.799 -10.227 1 87.19 123 PRO B C 1
ATOM 4372 O O . PRO B 1 123 ? -7.875 3.551 -9.445 1 87.19 123 PRO B O 1
ATOM 4375 N N . VAL B 1 124 ? -7.18 1.496 -10.031 1 92.56 124 VAL B N 1
ATOM 4376 C CA . VAL B 1 124 ? -7.551 0.859 -8.773 1 92.56 124 VAL B CA 1
ATOM 4377 C C . VAL B 1 124 ? -6.332 0.782 -7.855 1 92.56 124 VAL B C 1
ATOM 4379 O O . VAL B 1 124 ? -5.293 0.24 -8.234 1 92.56 124 VAL B O 1
ATOM 4382 N N . PRO B 1 125 ? -6.43 1.392 -6.656 1 93.5 125 PRO B N 1
ATOM 4383 C CA . PRO B 1 125 ? -5.289 1.286 -5.742 1 93.5 125 PRO B CA 1
ATOM 4384 C C . PRO B 1 125 ? -4.953 -0.161 -5.387 1 93.5 125 PRO B C 1
ATOM 4386 O O . PRO B 1 125 ? -5.852 -0.98 -5.195 1 93.5 125 PRO B O 1
ATOM 4389 N N . VAL B 1 126 ? -3.666 -0.468 -5.379 1 96.56 126 VAL B N 1
ATOM 4390 C CA . VAL B 1 126 ? -3.186 -1.791 -4.996 1 96.56 126 VAL B CA 1
ATOM 4391 C C . VAL B 1 126 ? -2.494 -1.715 -3.637 1 96.56 126 VAL B C 1
ATOM 4393 O O . VAL B 1 126 ? -1.364 -1.232 -3.533 1 96.56 126 VAL B O 1
ATOM 4396 N N . HIS B 1 127 ? -3.137 -2.213 -2.648 1 95.75 127 HIS B N 1
ATOM 4397 C CA . HIS B 1 127 ? -2.59 -2.182 -1.297 1 95.75 127 HIS B CA 1
ATOM 4398 C C . HIS B 1 127 ? -1.478 -3.213 -1.13 1 95.75 127 HIS B C 1
ATOM 4400 O O . HIS B 1 127 ? -1.497 -4.262 -1.776 1 95.75 127 HIS B O 1
ATOM 4406 N N . THR B 1 128 ? -0.494 -2.916 -0.316 1 96.19 128 THR B N 1
ATOM 4407 C CA . THR B 1 128 ? 0.574 -3.857 -0.001 1 96.19 128 THR B CA 1
ATOM 4408 C C . THR B 1 128 ? 0.886 -3.842 1.493 1 96.19 128 THR B C 1
ATOM 4410 O O . THR B 1 128 ? 0.429 -2.955 2.219 1 96.19 128 THR B O 1
ATOM 4413 N N . VAL B 1 129 ? 1.516 -4.895 1.938 1 94.38 129 VAL B N 1
ATOM 4414 C CA . VAL B 1 129 ? 2.174 -4.984 3.238 1 94.38 129 VAL B CA 1
ATOM 4415 C C . VAL B 1 129 ? 3.65 -5.332 3.045 1 94.38 129 VAL B C 1
ATOM 4417 O O . VAL B 1 129 ? 4.02 -5.98 2.064 1 94.38 129 VAL B O 1
ATOM 4420 N N . PRO B 1 130 ? 4.484 -4.852 3.996 1 91.62 130 PRO B N 1
ATOM 4421 C CA . PRO B 1 130 ? 5.91 -5.141 3.83 1 91.62 130 PRO B CA 1
ATOM 4422 C C . PRO B 1 130 ? 6.199 -6.633 3.686 1 91.62 130 PRO B C 1
ATOM 4424 O O . PRO B 1 130 ? 5.535 -7.457 4.32 1 91.62 130 PRO B O 1
ATOM 4427 N N . PHE B 1 131 ? 7.227 -6.934 2.918 1 90 131 PHE B N 1
ATOM 4428 C CA . PHE B 1 131 ? 7.613 -8.281 2.525 1 90 131 PHE B CA 1
ATOM 4429 C C . PHE B 1 131 ? 7.727 -9.188 3.744 1 90 131 PHE B C 1
ATOM 4431 O O . PHE B 1 131 ? 7.16 -10.289 3.762 1 90 131 PHE B O 1
ATOM 4438 N N . PHE B 1 132 ? 8.281 -8.773 4.797 1 86.69 132 PHE B N 1
ATOM 4439 C CA . PHE B 1 132 ? 8.656 -9.625 5.918 1 86.69 132 PHE B CA 1
ATOM 4440 C C . PHE B 1 132 ? 7.453 -9.891 6.82 1 86.69 132 PHE B C 1
ATOM 4442 O O . PHE B 1 132 ? 7.488 -10.781 7.668 1 86.69 132 PHE B O 1
ATOM 4449 N N . GLU B 1 133 ? 6.395 -9.195 6.543 1 90.19 133 GLU B N 1
ATOM 4450 C CA . GLU B 1 133 ? 5.234 -9.328 7.418 1 90.19 133 GLU B CA 1
ATOM 4451 C C . GLU B 1 133 ? 4.062 -9.984 6.688 1 90.19 133 GLU B C 1
ATOM 4453 O O . GLU B 1 133 ? 3.055 -10.328 7.305 1 90.19 133 GLU B O 1
ATOM 4458 N N . ASP B 1 134 ? 4.184 -10.227 5.461 1 94.44 134 ASP B N 1
ATOM 4459 C CA . ASP B 1 134 ? 3.055 -10.648 4.641 1 94.44 134 ASP B CA 1
ATOM 4460 C C . ASP B 1 134 ? 2.838 -12.156 4.742 1 94.44 134 ASP B C 1
ATOM 4462 O O . ASP B 1 134 ? 3.346 -12.922 3.918 1 94.44 134 ASP B O 1
ATOM 4466 N N . ILE B 1 135 ? 1.999 -12.617 5.664 1 95.94 135 ILE B N 1
ATOM 4467 C CA . ILE B 1 135 ? 1.712 -14.047 5.77 1 95.94 135 ILE B CA 1
ATOM 4468 C C . ILE B 1 135 ? 0.399 -14.359 5.059 1 95.94 135 ILE B C 1
ATOM 4470 O O . ILE B 1 135 ? 0.061 -15.531 4.855 1 95.94 135 ILE B O 1
ATOM 4474 N N . LEU B 1 136 ? -0.301 -13.273 4.672 1 97.62 136 LEU B N 1
ATOM 4475 C CA . LEU B 1 136 ? -1.551 -13.477 3.947 1 97.62 136 LEU B CA 1
ATOM 4476 C C . LEU B 1 136 ? -1.285 -14.016 2.545 1 97.62 136 LEU B C 1
ATOM 4478 O O . LEU B 1 136 ? -1.962 -14.938 2.092 1 97.62 136 LEU B O 1
ATOM 4482 N N . LEU B 1 137 ? -0.27 -13.422 1.803 1 98 137 LEU B N 1
ATOM 4483 C CA . LEU B 1 137 ? -0.049 -13.781 0.406 1 98 137 LEU B CA 1
ATOM 4484 C C . LEU B 1 137 ? 1.297 -14.477 0.23 1 98 137 LEU B C 1
ATOM 4486 O O . LEU B 1 137 ? 1.586 -15.023 -0.84 1 98 137 LEU B O 1
ATOM 4490 N N . ARG B 1 138 ? 2.121 -14.461 1.278 1 95.88 138 ARG B N 1
ATOM 4491 C CA . ARG B 1 138 ? 3.463 -15.023 1.133 1 95.88 138 ARG B CA 1
ATOM 4492 C C . ARG B 1 138 ? 3.918 -15.695 2.422 1 95.88 138 ARG B C 1
ATOM 4494 O O . ARG B 1 138 ? 5.004 -15.414 2.928 1 95.88 138 ARG B O 1
ATOM 4501 N N . ALA B 1 139 ? 3.262 -16.688 2.832 1 95.94 139 ALA B N 1
ATOM 4502 C CA . ALA B 1 139 ? 3.562 -17.406 4.062 1 95.94 139 ALA B CA 1
ATOM 4503 C C . ALA B 1 139 ? 4.598 -18.5 3.814 1 95.94 139 ALA B C 1
ATOM 4505 O O . ALA B 1 139 ? 5.238 -18.984 4.754 1 95.94 139 ALA B O 1
ATOM 4506 N N . TYR B 1 140 ? 4.828 -18.891 2.623 1 95.06 140 TYR B N 1
ATOM 4507 C CA . TYR B 1 140 ? 5.559 -20.094 2.264 1 95.06 140 TYR B CA 1
ATOM 4508 C C . TYR B 1 140 ? 7.051 -19.938 2.527 1 95.06 140 TYR B C 1
ATOM 4510 O O . TYR B 1 140 ? 7.809 -20.906 2.484 1 95.06 140 TYR B O 1
ATOM 4518 N N . ASP B 1 141 ? 7.531 -18.781 2.838 1 91.75 141 ASP B N 1
ATOM 4519 C CA . ASP B 1 141 ? 8.945 -18.609 3.141 1 91.75 141 ASP B CA 1
ATOM 4520 C C . ASP B 1 141 ? 9.133 -17.938 4.496 1 91.75 141 ASP B C 1
ATOM 4522 O O . ASP B 1 141 ? 10.18 -17.328 4.754 1 91.75 141 ASP B O 1
ATOM 4526 N N . LYS B 1 142 ? 8.109 -17.953 5.328 1 93.81 142 LYS B N 1
ATOM 4527 C CA . LYS B 1 142 ? 8.18 -17.297 6.633 1 93.81 142 LYS B CA 1
ATOM 4528 C C . LYS B 1 142 ? 7.855 -18.281 7.754 1 93.81 142 LYS B C 1
ATOM 4530 O O . LYS B 1 142 ? 7.684 -17.875 8.906 1 93.81 142 LYS B O 1
ATOM 4535 N N . CYS B 1 143 ? 7.758 -19.5 7.465 1 95.69 143 CYS B N 1
ATOM 4536 C CA . CYS B 1 143 ? 7.281 -20.5 8.406 1 95.69 143 CYS B CA 1
ATOM 4537 C C . CYS B 1 143 ? 8.328 -21.578 8.633 1 95.69 143 CYS B C 1
ATOM 4539 O O . CYS B 1 143 ? 8.555 -22.422 7.762 1 95.69 143 CYS B O 1
ATOM 4541 N N . PRO B 1 144 ? 8.898 -21.656 9.812 1 95.06 144 PRO B N 1
ATOM 4542 C CA . PRO B 1 144 ? 9.898 -22.688 10.117 1 95.06 144 PRO B CA 1
ATOM 4543 C C . PRO B 1 144 ? 9.336 -24.109 10.008 1 95.06 144 PRO B C 1
ATOM 4545 O O . PRO B 1 144 ? 10.031 -25.016 9.555 1 95.06 144 PRO B O 1
ATOM 4548 N N . THR B 1 145 ? 8.125 -24.266 10.445 1 96.62 145 THR B N 1
ATOM 4549 C CA . THR B 1 145 ? 7.488 -25.578 10.328 1 96.62 145 THR B CA 1
ATOM 4550 C C . THR B 1 145 ? 7.441 -26.031 8.867 1 96.62 145 THR B C 1
ATOM 4552 O O . THR B 1 145 ? 7.668 -27.203 8.57 1 96.62 145 THR B O 1
ATOM 4555 N N . LEU B 1 146 ? 7.18 -25.141 7.973 1 95.69 146 LEU B N 1
ATOM 4556 C CA . LEU B 1 146 ? 7.168 -25.438 6.547 1 95.69 146 LEU B CA 1
ATOM 4557 C C . LEU B 1 146 ? 8.57 -25.781 6.051 1 95.69 146 LEU B C 1
ATOM 4559 O O . LEU B 1 146 ? 8.742 -26.703 5.254 1 95.69 146 LEU B O 1
ATOM 4563 N N . ALA B 1 147 ? 9.492 -25 6.523 1 93.56 147 ALA B N 1
ATOM 4564 C CA . ALA B 1 147 ? 10.875 -25.266 6.121 1 93.56 147 ALA B CA 1
ATOM 4565 C C . ALA B 1 147 ? 11.305 -26.672 6.504 1 93.56 147 ALA B C 1
ATOM 4567 O O . ALA B 1 147 ? 11.938 -27.375 5.711 1 93.56 147 ALA B O 1
ATOM 4568 N N . ASN B 1 148 ? 10.93 -27.047 7.648 1 94.31 148 ASN B N 1
ATOM 4569 C CA . ASN B 1 148 ? 11.227 -28.406 8.109 1 94.31 148 ASN B CA 1
ATOM 4570 C C . ASN B 1 148 ? 10.492 -29.453 7.277 1 94.31 148 ASN B C 1
ATOM 4572 O O . ASN B 1 148 ? 11.047 -30.516 6.984 1 94.31 148 ASN B O 1
ATOM 4576 N N . ALA B 1 149 ? 9.281 -29.141 6.953 1 94.81 149 ALA B N 1
ATOM 4577 C CA . ALA B 1 149 ? 8.492 -30.062 6.141 1 94.81 149 ALA B CA 1
ATOM 4578 C C . ALA B 1 149 ? 9.109 -30.234 4.754 1 94.81 149 ALA B C 1
ATOM 4580 O O . ALA B 1 149 ? 9.156 -31.344 4.223 1 94.81 149 ALA B O 1
ATOM 4581 N N . TYR B 1 150 ? 9.562 -29.125 4.148 1 92.88 150 TYR B N 1
ATOM 4582 C CA . TYR B 1 150 ? 10.266 -29.203 2.869 1 92.88 150 TYR B CA 1
ATOM 4583 C C . TYR B 1 150 ? 11.484 -30.109 2.965 1 92.88 150 TYR B C 1
ATOM 4585 O O . TYR B 1 150 ? 11.672 -31 2.133 1 92.88 150 TYR B O 1
ATOM 4593 N N . ASP B 1 151 ? 12.234 -29.891 4.02 1 92.56 151 ASP B N 1
ATOM 4594 C CA . ASP B 1 151 ? 13.469 -30.641 4.227 1 92.56 151 ASP B CA 1
ATOM 4595 C C . ASP B 1 151 ? 13.172 -32.125 4.387 1 92.56 151 ASP B C 1
ATOM 4597 O O . ASP B 1 151 ? 13.867 -32.969 3.812 1 92.56 151 ASP B O 1
ATOM 4601 N N . ALA B 1 152 ? 12.219 -32.438 5.137 1 93.44 152 ALA B N 1
ATOM 4602 C CA . ALA B 1 152 ? 11.836 -33.812 5.352 1 93.44 152 ALA B CA 1
ATOM 4603 C C . ALA B 1 152 ? 11.398 -34.469 4.047 1 93.44 152 ALA B C 1
ATOM 4605 O O . ALA B 1 152 ? 11.758 -35.625 3.766 1 93.44 152 ALA B O 1
ATOM 4606 N N . ALA B 1 153 ? 10.625 -33.781 3.268 1 91.81 153 ALA B N 1
ATOM 4607 C CA . ALA B 1 153 ? 10.141 -34.281 1.994 1 91.81 153 ALA B CA 1
ATOM 4608 C C . ALA B 1 153 ? 11.289 -34.531 1.017 1 91.81 153 ALA B C 1
ATOM 4610 O O . ALA B 1 153 ? 11.352 -35.531 0.342 1 91.81 153 ALA B O 1
ATOM 4611 N N . TYR B 1 154 ? 12.203 -33.562 1.017 1 91.12 154 TYR B N 1
ATOM 4612 C CA . TYR B 1 154 ? 13.305 -33.594 0.061 1 91.12 154 TYR B CA 1
ATOM 4613 C C . TYR B 1 154 ? 14.352 -34.625 0.468 1 91.12 154 TYR B C 1
ATOM 4615 O O . TYR B 1 154 ? 15.188 -35.031 -0.346 1 91.12 154 TYR B O 1
ATOM 4623 N N . ASN B 1 155 ? 14.289 -35.062 1.693 1 91 155 ASN B N 1
ATOM 4624 C CA . ASN B 1 155 ? 15.258 -36.062 2.166 1 91 155 ASN B CA 1
ATOM 4625 C C . ASN B 1 155 ? 14.625 -37.438 2.32 1 91 155 ASN B C 1
ATOM 4627 O O . ASN B 1 155 ? 15.281 -38.375 2.783 1 91 155 ASN B O 1
ATOM 4631 N N . GLY B 1 156 ? 13.43 -37.562 1.988 1 92.75 156 GLY B N 1
ATOM 4632 C CA . GLY B 1 156 ? 12.742 -38.844 2.07 1 92.75 156 GLY B CA 1
ATOM 4633 C C . GLY B 1 156 ? 13.094 -39.781 0.929 1 92.75 156 GLY B C 1
ATOM 4634 O O . GLY B 1 156 ? 13.711 -39.375 -0.054 1 92.75 156 GLY B O 1
ATOM 4635 N N . ASP B 1 157 ? 12.625 -41.031 1.019 1 93.38 157 ASP B N 1
ATOM 4636 C CA . ASP B 1 157 ? 12.969 -42.094 0.069 1 93.38 157 ASP B CA 1
ATOM 4637 C C . ASP B 1 157 ? 12.375 -41.812 -1.307 1 93.38 157 ASP B C 1
ATOM 4639 O O . ASP B 1 157 ? 13.016 -42.031 -2.33 1 93.38 157 ASP B O 1
ATOM 4643 N N . ASP B 1 158 ? 11.133 -41.312 -1.276 1 93.44 158 ASP B N 1
ATOM 4644 C CA . ASP B 1 158 ? 10.477 -41.031 -2.549 1 93.44 158 ASP B CA 1
ATOM 4645 C C . ASP B 1 158 ? 11.25 -39.969 -3.348 1 93.44 158 ASP B C 1
ATOM 4647 O O . ASP B 1 158 ? 11.43 -40.125 -4.559 1 93.44 158 ASP B O 1
ATOM 4651 N N . PHE B 1 159 ? 11.727 -38.969 -2.691 1 94.19 159 PHE B N 1
ATOM 4652 C CA . PHE B 1 159 ? 12.461 -37.906 -3.375 1 94.19 159 PHE B CA 1
ATOM 4653 C C . PHE B 1 159 ? 13.844 -38.375 -3.787 1 94.19 159 PHE B C 1
ATOM 4655 O O . PHE B 1 159 ? 14.359 -37.969 -4.832 1 94.19 159 PHE B O 1
ATOM 4662 N N . ALA B 1 160 ? 14.469 -39.219 -2.967 1 94.75 160 ALA B N 1
ATOM 4663 C CA . ALA B 1 160 ? 15.758 -39.812 -3.332 1 94.75 160 ALA B CA 1
ATOM 4664 C C . ALA B 1 160 ? 15.656 -40.594 -4.645 1 94.75 160 ALA B C 1
ATOM 4666 O O . ALA B 1 160 ? 16.531 -40.469 -5.508 1 94.75 160 ALA B O 1
ATOM 4667 N N . SER B 1 161 ? 14.641 -41.375 -4.738 1 96.12 161 SER B N 1
ATOM 4668 C CA . SER B 1 161 ? 14.414 -42.125 -5.973 1 96.12 161 SER B CA 1
ATOM 4669 C C . SER B 1 161 ? 14.18 -41.188 -7.152 1 96.12 161 SER B C 1
ATOM 4671 O O . SER B 1 161 ? 14.68 -41.438 -8.25 1 96.12 161 SER B O 1
ATOM 4673 N N . PHE B 1 162 ? 13.438 -40.188 -6.91 1 96.31 162 PHE B N 1
ATOM 4674 C CA . PHE B 1 162 ? 13.172 -39.156 -7.922 1 96.31 162 PHE B CA 1
ATOM 4675 C C . PHE B 1 162 ? 14.469 -38.5 -8.375 1 96.31 162 PHE B C 1
ATOM 4677 O O . PHE B 1 162 ? 14.711 -38.375 -9.578 1 96.31 162 PHE B O 1
ATOM 4684 N N . ARG B 1 163 ? 15.328 -38.125 -7.422 1 95.88 163 ARG B N 1
ATOM 4685 C CA . ARG B 1 163 ? 16.609 -37.469 -7.727 1 95.88 163 ARG B CA 1
ATOM 4686 C C . ARG B 1 163 ? 17.484 -38.406 -8.562 1 95.88 163 ARG B C 1
ATOM 4688 O O . ARG B 1 163 ? 18.141 -37.938 -9.516 1 95.88 163 ARG B O 1
ATOM 4695 N N . ALA B 1 164 ? 17.484 -39.656 -8.242 1 96.44 164 ALA B N 1
ATOM 4696 C CA . ALA B 1 164 ? 18.297 -40.625 -8.984 1 96.44 164 ALA B CA 1
ATOM 4697 C C . ALA B 1 164 ? 17.812 -40.75 -10.422 1 96.44 164 ALA B C 1
ATOM 4699 O O . ALA B 1 164 ? 18.609 -40.844 -11.352 1 96.44 164 ALA B O 1
ATOM 4700 N N . ALA B 1 165 ? 16.578 -40.719 -10.578 1 97.06 165 ALA B N 1
ATOM 4701 C CA . ALA B 1 165 ? 15.961 -40.938 -11.891 1 97.06 165 ALA B CA 1
ATOM 4702 C C . ALA B 1 165 ? 16.234 -39.75 -12.812 1 97.06 165 ALA B C 1
ATOM 4704 O O . ALA B 1 165 ? 16.328 -39.906 -14.031 1 97.06 165 ALA B O 1
ATOM 4705 N N . TYR B 1 166 ? 16.406 -38.562 -12.227 1 97.44 166 TYR B N 1
ATOM 4706 C CA . TYR B 1 166 ? 16.484 -37.375 -13.078 1 97.44 166 TYR B CA 1
ATOM 4707 C C . TYR B 1 166 ? 17.844 -36.688 -12.977 1 97.44 166 TYR B C 1
ATOM 4709 O O . TYR B 1 166 ? 18.031 -35.594 -13.477 1 97.44 166 TYR B O 1
ATOM 4717 N N . GLN B 1 167 ? 18.812 -37.344 -12.336 1 96.88 167 GLN B N 1
ATOM 4718 C CA . GLN B 1 167 ? 20.141 -36.75 -12.172 1 96.88 167 GLN B CA 1
ATOM 4719 C C . GLN B 1 167 ? 20.766 -36.406 -13.516 1 96.88 167 GLN B C 1
ATOM 4721 O O . GLN B 1 167 ? 21.469 -35.406 -13.641 1 96.88 167 GLN B O 1
ATOM 4726 N N . HIS B 1 168 ? 20.484 -37.188 -14.484 1 96.62 168 HIS B N 1
ATOM 4727 C CA . HIS B 1 168 ? 21.047 -36.969 -15.82 1 96.62 168 HIS B CA 1
ATOM 4728 C C . HIS B 1 168 ? 20.578 -35.625 -16.391 1 96.62 168 HIS B C 1
ATOM 4730 O O . HIS B 1 168 ? 21.281 -35 -17.188 1 96.62 168 HIS B O 1
ATOM 4736 N N . GLU B 1 169 ? 19.375 -35.156 -16.047 1 97.19 169 GLU B N 1
ATOM 4737 C CA . GLU B 1 169 ? 18.875 -33.875 -16.516 1 97.19 169 GLU B CA 1
ATOM 4738 C C . GLU B 1 169 ? 19.656 -32.719 -15.906 1 97.19 169 GLU B C 1
ATOM 4740 O O . GLU B 1 169 ? 19.859 -31.688 -16.562 1 97.19 169 GLU B O 1
ATOM 4745 N N . LEU B 1 170 ? 20.094 -32.812 -14.625 1 97.06 170 LEU B N 1
ATOM 4746 C CA . LEU B 1 170 ? 20.922 -31.781 -14 1 97.06 170 LEU B CA 1
ATOM 4747 C C . LEU B 1 170 ? 22.281 -31.719 -14.656 1 97.06 170 LEU B C 1
ATOM 4749 O O . LEU B 1 170 ? 22.828 -30.625 -14.859 1 97.06 170 LEU B O 1
ATOM 4753 N N . ASP B 1 171 ? 22.75 -32.938 -14.977 1 96.38 171 ASP B N 1
ATOM 4754 C CA . ASP B 1 171 ? 24.031 -32.969 -15.68 1 96.38 171 ASP B CA 1
ATOM 4755 C C . ASP B 1 171 ? 23.953 -32.281 -17.047 1 96.38 171 ASP B C 1
ATOM 4757 O O . ASP B 1 171 ? 24.844 -31.547 -17.422 1 96.38 171 ASP B O 1
ATOM 4761 N N . PHE B 1 172 ? 22.953 -32.562 -17.719 1 96.5 172 PHE B N 1
ATOM 4762 C CA . PHE B 1 172 ? 22.688 -31.922 -19 1 96.5 172 PHE B CA 1
ATOM 4763 C C . PHE B 1 172 ? 22.641 -30.406 -18.859 1 96.5 172 PHE B C 1
ATOM 4765 O O . PHE B 1 172 ? 23.297 -29.688 -19.625 1 96.5 172 PHE B O 1
ATOM 4772 N N . LEU B 1 173 ? 21.844 -29.875 -17.875 1 96.06 173 LEU B N 1
ATOM 4773 C CA . LEU B 1 173 ? 21.703 -28.438 -17.656 1 96.06 173 LEU B CA 1
ATOM 4774 C C . LEU B 1 173 ? 23.031 -27.812 -17.281 1 96.06 173 LEU B C 1
ATOM 4776 O O . LEU B 1 173 ? 23.344 -26.703 -17.719 1 96.06 173 LEU B O 1
ATOM 4780 N N . THR B 1 174 ? 23.734 -28.516 -16.438 1 96.12 174 THR B N 1
ATOM 4781 C CA . THR B 1 174 ? 25.062 -28.031 -16.031 1 96.12 174 THR B CA 1
ATOM 4782 C C . THR B 1 174 ? 25.953 -27.828 -17.25 1 96.12 174 THR B C 1
ATOM 4784 O O . THR B 1 174 ? 26.641 -26.812 -17.359 1 96.12 174 THR B O 1
ATOM 4787 N N . ALA B 1 175 ? 25.906 -28.719 -18.172 1 95 175 ALA B N 1
ATOM 4788 C CA . ALA B 1 175 ? 26.734 -28.656 -19.375 1 95 175 ALA B CA 1
ATOM 4789 C C . ALA B 1 175 ? 26.328 -27.5 -20.281 1 95 175 ALA B C 1
ATOM 4791 O O . ALA B 1 175 ? 27.172 -26.734 -20.734 1 95 175 ALA B O 1
ATOM 4792 N N . ILE B 1 176 ? 25.062 -27.391 -20.484 1 92.56 176 ILE B N 1
ATOM 4793 C CA . ILE B 1 176 ? 24.609 -26.438 -21.469 1 92.56 176 ILE B CA 1
ATOM 4794 C C . ILE B 1 176 ? 24.703 -25.016 -20.906 1 92.56 176 ILE B C 1
ATOM 4796 O O . ILE B 1 176 ? 24.922 -24.062 -21.656 1 92.56 176 ILE B O 1
ATOM 4800 N N . LEU B 1 177 ? 24.531 -24.828 -19.609 1 91.88 177 LEU B N 1
ATOM 4801 C CA . LEU B 1 177 ? 24.562 -23.5 -19 1 91.88 177 LEU B CA 1
ATOM 4802 C C . LEU B 1 177 ? 25.984 -23.109 -18.625 1 91.88 177 LEU B C 1
ATOM 4804 O O . LEU B 1 177 ? 26.266 -21.938 -18.375 1 91.88 177 LEU B O 1
ATOM 4808 N N . GLY B 1 178 ? 26.812 -24.062 -18.531 1 91.94 178 GLY B N 1
ATOM 4809 C CA . GLY B 1 178 ? 28.203 -23.781 -18.203 1 91.94 178 GLY B CA 1
ATOM 4810 C C . GLY B 1 178 ? 28.422 -23.469 -16.734 1 91.94 178 GLY B C 1
ATOM 4811 O O . GLY B 1 178 ? 29.406 -22.828 -16.375 1 91.94 178 GLY B O 1
ATOM 4812 N N . ARG B 1 179 ? 27.438 -23.781 -15.906 1 91.31 179 ARG B N 1
ATOM 4813 C CA . ARG B 1 179 ? 27.547 -23.656 -14.453 1 91.31 179 ARG B CA 1
ATOM 4814 C C . ARG B 1 179 ? 26.875 -24.844 -13.758 1 91.31 179 ARG B C 1
ATOM 4816 O O . ARG B 1 179 ? 26 -25.484 -14.328 1 91.31 179 ARG B O 1
ATOM 4823 N N . ASN B 1 180 ? 27.359 -25 -12.578 1 93.19 180 ASN B N 1
ATOM 4824 C CA . ASN B 1 180 ? 26.875 -26.141 -11.836 1 93.19 180 ASN B CA 1
ATOM 4825 C C . ASN B 1 180 ? 25.422 -25.953 -11.398 1 93.19 180 ASN B C 1
ATOM 4827 O O . ASN B 1 180 ? 25.109 -25.016 -10.656 1 93.19 180 ASN B O 1
ATOM 4831 N N . VAL B 1 181 ? 24.547 -26.781 -11.867 1 95 181 VAL B N 1
ATOM 4832 C CA . VAL B 1 181 ? 23.141 -26.812 -11.461 1 95 181 VAL B CA 1
ATOM 4833 C C . VAL B 1 181 ? 22.906 -27.953 -10.492 1 95 181 VAL B C 1
ATOM 4835 O O . VAL B 1 181 ? 23.109 -29.125 -10.844 1 95 181 VAL B O 1
ATOM 4838 N N . THR B 1 182 ? 22.516 -27.625 -9.258 1 93.94 182 THR B N 1
ATOM 4839 C CA . THR B 1 182 ? 22.234 -28.594 -8.211 1 93.94 182 THR B CA 1
ATOM 4840 C C . THR B 1 182 ? 20.734 -28.719 -7.969 1 93.94 182 THR B C 1
ATOM 4842 O O . THR B 1 182 ? 19.953 -27.953 -8.539 1 93.94 182 THR B O 1
ATOM 4845 N N . TRP B 1 183 ? 20.375 -29.734 -7.207 1 92.5 183 TRP B N 1
ATOM 4846 C CA . TRP B 1 183 ? 18.969 -29.891 -6.875 1 92.5 183 TRP B CA 1
ATOM 4847 C C . TRP B 1 183 ? 18.453 -28.672 -6.105 1 92.5 183 TRP B C 1
ATOM 4849 O O . TRP B 1 183 ? 17.281 -28.312 -6.215 1 92.5 183 TRP B O 1
ATOM 4859 N N . GLU B 1 184 ? 19.281 -27.938 -5.418 1 86.12 184 GLU B N 1
ATOM 4860 C CA . GLU B 1 184 ? 18.922 -26.75 -4.641 1 86.12 184 GLU B CA 1
ATOM 4861 C C . GLU B 1 184 ? 18.688 -25.547 -5.547 1 86.12 184 GLU B C 1
ATOM 4863 O O . GLU B 1 184 ? 17.859 -24.688 -5.23 1 86.12 184 GLU B O 1
ATOM 4868 N N . THR B 1 185 ? 19.328 -25.562 -6.645 1 89.19 185 THR B N 1
ATOM 4869 C CA . THR B 1 185 ? 19.266 -24.391 -7.508 1 89.19 185 THR B CA 1
ATOM 4870 C C . THR B 1 185 ? 18.391 -24.672 -8.727 1 89.19 185 THR B C 1
ATOM 4872 O O . THR B 1 185 ? 18.062 -23.75 -9.492 1 89.19 185 THR B O 1
ATOM 4875 N N . PHE B 1 186 ? 18.031 -25.906 -8.938 1 93.81 186 PHE B N 1
ATOM 4876 C CA . PHE B 1 186 ? 17.344 -26.312 -10.156 1 93.81 186 PHE B CA 1
ATOM 4877 C C . PHE B 1 186 ? 16.109 -25.484 -10.391 1 93.81 186 PHE B C 1
ATOM 4879 O O . PHE B 1 186 ? 15.875 -25 -11.508 1 93.81 186 PHE B O 1
ATOM 4886 N N . LEU B 1 187 ? 15.266 -25.312 -9.367 1 90.94 187 LEU B N 1
ATOM 4887 C CA . LEU B 1 187 ? 14 -24.609 -9.555 1 90.94 187 LEU B CA 1
ATOM 4888 C C . LEU B 1 187 ? 14.242 -23.172 -10.023 1 90.94 187 LEU B C 1
ATOM 4890 O O . LEU B 1 187 ? 13.492 -22.656 -10.852 1 90.94 187 LEU B O 1
ATOM 4894 N N . THR B 1 188 ? 15.242 -22.547 -9.516 1 87.69 188 THR B N 1
ATOM 4895 C CA . THR B 1 188 ? 15.609 -21.188 -9.93 1 87.69 188 THR B CA 1
ATOM 4896 C C . THR B 1 188 ? 16.047 -21.172 -11.391 1 87.69 188 THR B C 1
ATOM 4898 O O . THR B 1 188 ? 15.648 -20.297 -12.156 1 87.69 188 THR B O 1
ATOM 4901 N N . GLU B 1 189 ? 16.875 -22.172 -11.719 1 90.06 189 GLU B N 1
ATOM 4902 C CA . GLU B 1 189 ? 17.328 -22.281 -13.109 1 90.06 189 GLU B CA 1
ATOM 4903 C C . GLU B 1 189 ? 16.156 -22.531 -14.055 1 90.06 189 GLU B C 1
ATOM 4905 O O . GLU B 1 189 ? 16.094 -21.938 -15.133 1 90.06 189 GLU B O 1
ATOM 4910 N N . TYR B 1 190 ? 15.344 -23.406 -13.633 1 93 190 TYR B N 1
ATOM 4911 C CA . TYR B 1 190 ? 14.172 -23.719 -14.438 1 93 190 TYR B CA 1
ATOM 4912 C C . TYR B 1 190 ? 13.336 -22.469 -14.688 1 93 190 TYR B C 1
ATOM 4914 O O . TYR B 1 190 ? 12.898 -22.234 -15.82 1 93 190 TYR B O 1
ATOM 4922 N N . GLU B 1 191 ? 13.078 -21.672 -13.695 1 90.31 191 GLU B N 1
ATOM 4923 C CA . GLU B 1 191 ? 12.266 -20.469 -13.82 1 90.31 191 GLU B CA 1
ATOM 4924 C C . GLU B 1 191 ? 12.883 -19.484 -14.805 1 90.31 191 GLU B C 1
ATOM 4926 O O . GLU B 1 191 ? 12.172 -18.875 -15.617 1 90.31 191 GLU B O 1
ATOM 4931 N N . ILE B 1 192 ? 14.141 -19.312 -14.695 1 89.25 192 ILE B N 1
ATOM 4932 C CA . ILE B 1 192 ? 14.836 -18.391 -15.594 1 89.25 192 ILE B CA 1
ATOM 4933 C C . ILE B 1 192 ? 14.703 -18.891 -17.031 1 89.25 192 ILE B C 1
ATOM 4935 O O . ILE B 1 192 ? 14.422 -18.109 -17.938 1 89.25 192 ILE B O 1
ATOM 4939 N N . LEU B 1 193 ? 14.93 -20.203 -17.234 1 91.88 193 LEU B N 1
ATOM 4940 C CA . LEU B 1 193 ? 14.812 -20.781 -18.562 1 91.88 193 LEU B CA 1
ATOM 4941 C C . LEU B 1 193 ? 13.383 -20.656 -19.078 1 91.88 193 LEU B C 1
ATOM 4943 O O . LEU B 1 193 ? 13.172 -20.422 -20.281 1 91.88 193 LEU B O 1
ATOM 4947 N N . TYR B 1 194 ? 12.453 -20.859 -18.188 1 92.38 194 TYR B N 1
ATOM 4948 C CA . TYR B 1 194 ? 11.047 -20.734 -18.547 1 92.38 194 TYR B CA 1
ATOM 4949 C C . TYR B 1 194 ? 10.75 -19.328 -19.047 1 92.38 194 TYR B C 1
ATOM 4951 O O . TYR B 1 194 ? 10.109 -19.156 -20.078 1 92.38 194 TYR B O 1
ATOM 4959 N N . ILE B 1 195 ? 11.195 -18.297 -18.344 1 91.56 195 ILE B N 1
ATOM 4960 C CA . ILE B 1 195 ? 10.992 -16.891 -18.703 1 91.56 195 ILE B CA 1
ATOM 4961 C C . ILE B 1 195 ? 11.641 -16.609 -20.062 1 91.56 195 ILE B C 1
ATOM 4963 O O . ILE B 1 195 ? 11.008 -16.047 -20.953 1 91.56 195 ILE B O 1
ATOM 4967 N N . ARG B 1 196 ? 12.789 -17.109 -20.281 1 90.75 196 ARG B N 1
ATOM 4968 C CA . ARG B 1 196 ? 13.547 -16.844 -21.5 1 90.75 196 ARG B CA 1
ATOM 4969 C C . ARG B 1 196 ? 12.867 -17.469 -22.703 1 90.75 196 ARG B C 1
ATOM 4971 O O . ARG B 1 196 ? 12.953 -16.953 -23.828 1 90.75 196 ARG B O 1
ATOM 4978 N N . ARG B 1 197 ? 12.258 -18.531 -22.453 1 90.56 197 ARG B N 1
ATOM 4979 C CA . ARG B 1 197 ? 11.617 -19.25 -23.547 1 90.56 197 ARG B CA 1
ATOM 4980 C C . ARG B 1 197 ? 10.516 -18.406 -24.188 1 90.56 197 ARG B C 1
ATOM 4982 O O . ARG B 1 197 ? 10.141 -18.641 -25.344 1 90.56 197 ARG B O 1
ATOM 4989 N N . ALA B 1 198 ? 10.016 -17.469 -23.453 1 87.38 198 ALA B N 1
ATOM 4990 C CA . ALA B 1 198 ? 8.938 -16.625 -23.953 1 87.38 198 ALA B CA 1
ATOM 4991 C C . ALA B 1 198 ? 9.477 -15.531 -24.875 1 87.38 198 ALA B C 1
ATOM 4993 O O . ALA B 1 198 ? 8.711 -14.891 -25.609 1 87.38 198 ALA B O 1
ATOM 4994 N N . PHE B 1 199 ? 10.781 -15.43 -24.859 1 87.75 199 PHE B N 1
ATOM 4995 C CA . PHE B 1 199 ? 11.391 -14.344 -25.609 1 87.75 199 PHE B CA 1
ATOM 4996 C C . PHE B 1 199 ? 12.289 -14.891 -26.719 1 87.75 199 PHE B C 1
ATOM 4998 O O . PHE B 1 199 ? 13.328 -15.492 -26.438 1 87.75 199 PHE B O 1
ATOM 5005 N N . PRO B 1 200 ? 11.992 -14.609 -27.922 1 79.62 200 PRO B N 1
ATOM 5006 C CA . PRO B 1 200 ? 12.758 -15.172 -29.047 1 79.62 200 PRO B CA 1
ATOM 5007 C C . PRO B 1 200 ? 14.234 -14.781 -29 1 79.62 200 PRO B C 1
ATOM 5009 O O . PRO B 1 200 ? 15.102 -15.578 -29.344 1 79.62 200 PRO B O 1
ATOM 5012 N N . ASP B 1 201 ? 14.516 -13.594 -28.484 1 80.69 201 ASP B N 1
ATOM 5013 C CA . ASP B 1 201 ? 15.883 -13.078 -28.547 1 80.69 201 ASP B CA 1
ATOM 5014 C C . ASP B 1 201 ? 16.688 -13.523 -27.328 1 80.69 201 ASP B C 1
ATOM 5016 O O . ASP B 1 201 ? 17.891 -13.281 -27.266 1 80.69 201 ASP B O 1
ATOM 5020 N N . ALA B 1 202 ? 16.078 -14.195 -26.422 1 72.94 202 ALA B N 1
ATOM 5021 C CA . ALA B 1 202 ? 16.766 -14.516 -25.188 1 72.94 202 ALA B CA 1
ATOM 5022 C C . ALA B 1 202 ? 16.75 -16.016 -24.922 1 72.94 202 ALA B C 1
ATOM 5024 O O . ALA B 1 202 ? 17.297 -16.484 -23.922 1 72.94 202 ALA B O 1
ATOM 5025 N N . THR B 1 203 ? 16.391 -16.766 -25.828 1 77.12 203 THR B N 1
ATOM 5026 C CA . THR B 1 203 ? 16.141 -18.172 -25.578 1 77.12 203 THR B CA 1
ATOM 5027 C C . THR B 1 203 ? 17.438 -18.984 -25.594 1 77.12 203 THR B C 1
ATOM 5029 O O . THR B 1 203 ? 18.312 -18.734 -26.422 1 77.12 203 THR B O 1
ATOM 5032 N N . VAL B 1 204 ? 17.547 -19.75 -24.562 1 84.12 204 VAL B N 1
ATOM 5033 C CA . VAL B 1 204 ? 18.516 -20.844 -24.562 1 84.12 204 VAL B CA 1
ATOM 5034 C C . VAL B 1 204 ? 17.891 -22.094 -25.172 1 84.12 204 VAL B C 1
ATOM 5036 O O . VAL B 1 204 ? 16.828 -22.547 -24.719 1 84.12 204 VAL B O 1
ATOM 5039 N N . PHE B 1 205 ? 18.547 -22.641 -26.109 1 88.31 205 PHE B N 1
ATOM 5040 C CA . PHE B 1 205 ? 17.969 -23.781 -26.781 1 88.31 205 PHE B CA 1
ATOM 5041 C C . PHE B 1 205 ? 18.031 -25.031 -25.891 1 88.31 205 PHE B C 1
ATOM 5043 O O . PHE B 1 205 ? 19.125 -25.438 -25.5 1 88.31 205 PHE B O 1
ATOM 5050 N N . ILE B 1 206 ? 16.938 -25.531 -25.578 1 92.94 206 ILE B N 1
ATOM 5051 C CA . ILE B 1 206 ? 16.781 -26.797 -24.859 1 92.94 206 ILE B CA 1
ATOM 5052 C C . ILE B 1 206 ? 15.898 -27.734 -25.688 1 92.94 206 ILE B C 1
ATOM 5054 O O . ILE B 1 206 ? 14.742 -27.438 -25.969 1 92.94 206 ILE B O 1
ATOM 5058 N N . PRO B 1 207 ? 16.453 -28.938 -25.984 1 94.62 207 PRO B N 1
ATOM 5059 C CA . PRO B 1 207 ? 15.617 -29.906 -26.703 1 94.62 207 PRO B CA 1
ATOM 5060 C C . PRO B 1 207 ? 14.32 -30.234 -25.969 1 94.62 207 PRO B C 1
ATOM 5062 O O . PRO B 1 207 ? 14.305 -30.266 -24.734 1 94.62 207 PRO B O 1
ATOM 5065 N N . GLU B 1 208 ? 13.297 -30.516 -26.719 1 95.06 208 GLU B N 1
ATOM 5066 C CA . GLU B 1 208 ? 11.945 -30.641 -26.172 1 95.06 208 GLU B CA 1
ATOM 5067 C C . GLU B 1 208 ? 11.875 -31.766 -25.141 1 95.06 208 GLU B C 1
ATOM 5069 O O . GLU B 1 208 ? 11.133 -31.672 -24.156 1 95.06 208 GLU B O 1
ATOM 5074 N N . ASP B 1 209 ? 12.57 -32.844 -25.391 1 95.62 209 ASP B N 1
ATOM 5075 C CA . ASP B 1 209 ? 12.555 -33.938 -24.438 1 95.62 209 ASP B CA 1
ATOM 5076 C C . ASP B 1 209 ? 13.133 -33.531 -23.094 1 95.62 209 ASP B C 1
ATOM 5078 O O . ASP B 1 209 ? 12.578 -33.844 -22.047 1 95.62 209 ASP B O 1
ATOM 5082 N N . HIS B 1 210 ? 14.211 -32.75 -23.203 1 96.5 210 HIS B N 1
ATOM 5083 C CA . HIS B 1 210 ? 14.805 -32.25 -21.969 1 96.5 210 HIS B CA 1
ATOM 5084 C C . HIS B 1 210 ? 13.883 -31.234 -21.297 1 96.5 210 HIS B C 1
ATOM 5086 O O . HIS B 1 210 ? 13.75 -31.234 -20.062 1 96.5 210 HIS B O 1
ATOM 5092 N N . TRP B 1 211 ? 13.227 -30.453 -22.094 1 95.44 211 TRP B N 1
ATOM 5093 C CA . TRP B 1 211 ? 12.32 -29.469 -21.531 1 95.44 211 TRP B CA 1
ATOM 5094 C C . TRP B 1 211 ? 11.148 -30.141 -20.828 1 95.44 211 TRP B C 1
ATOM 5096 O O . TRP B 1 211 ? 10.781 -29.75 -19.719 1 95.44 211 TRP B O 1
ATOM 5106 N N . THR B 1 212 ? 10.586 -31.125 -21.453 1 95.75 212 THR B N 1
ATOM 5107 C CA . THR B 1 212 ? 9.477 -31.859 -20.859 1 95.75 212 THR B CA 1
ATOM 5108 C C . THR B 1 212 ? 9.891 -32.469 -19.516 1 95.75 212 THR B C 1
ATOM 5110 O O . THR B 1 212 ? 9.125 -32.406 -18.547 1 95.75 212 THR B O 1
ATOM 5113 N N . ASN B 1 213 ? 11.086 -33 -19.469 1 96.88 213 ASN B N 1
ATOM 5114 C CA . ASN B 1 213 ? 11.602 -33.531 -18.219 1 96.88 213 ASN B CA 1
ATOM 5115 C C . ASN B 1 213 ? 11.766 -32.438 -17.156 1 96.88 213 ASN B C 1
ATOM 5117 O O . ASN B 1 213 ? 1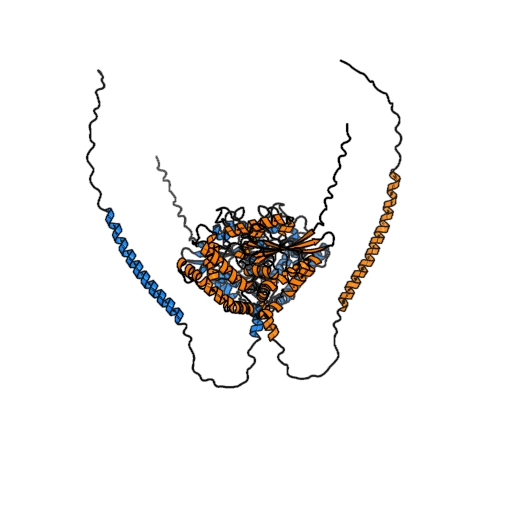1.461 -32.656 -15.984 1 96.88 213 ASN B O 1
ATOM 5121 N N . MET B 1 214 ? 12.211 -31.266 -17.594 1 96.31 214 MET B N 1
ATOM 5122 C CA . MET B 1 214 ? 12.406 -30.156 -16.672 1 96.31 214 MET B CA 1
ATOM 5123 C C . MET B 1 214 ? 11.07 -29.672 -16.094 1 96.31 214 MET B C 1
ATOM 5125 O O . MET B 1 214 ? 10.977 -29.375 -14.906 1 96.31 214 MET B O 1
ATOM 5129 N N . VAL B 1 215 ? 10.086 -29.656 -16.922 1 95.25 215 VAL B N 1
ATOM 5130 C CA . VAL B 1 215 ? 8.742 -29.281 -16.484 1 95.25 215 VAL B CA 1
ATOM 5131 C C . VAL B 1 215 ? 8.25 -30.297 -15.445 1 95.25 215 VAL B C 1
ATOM 5133 O O . VAL B 1 215 ? 7.711 -29.922 -14.406 1 95.25 215 VAL B O 1
ATOM 5136 N N . THR B 1 216 ? 8.461 -31.547 -15.75 1 95.69 216 THR B N 1
ATOM 5137 C CA . THR B 1 216 ? 8.055 -32.625 -14.844 1 95.69 216 THR B CA 1
ATOM 5138 C C . THR B 1 216 ? 8.781 -32.5 -13.508 1 95.69 216 THR B C 1
ATOM 5140 O O . THR B 1 216 ? 8.172 -32.625 -12.453 1 95.69 216 THR B O 1
ATOM 5143 N N . MET B 1 217 ? 10.07 -32.25 -13.609 1 97 217 MET B N 1
ATOM 5144 C CA . MET B 1 217 ? 10.898 -32.125 -12.414 1 97 217 MET B CA 1
ATOM 5145 C C . MET B 1 217 ? 10.438 -30.953 -11.562 1 97 217 MET B C 1
ATOM 5147 O O . MET B 1 217 ? 10.211 -31.094 -10.359 1 97 217 MET B O 1
ATOM 5151 N N . ALA B 1 218 ? 10.273 -29.797 -12.195 1 96.44 218 ALA B N 1
ATOM 5152 C CA . ALA B 1 218 ? 9.859 -28.594 -11.484 1 96.44 218 ALA B CA 1
ATOM 5153 C C . ALA B 1 218 ? 8.484 -28.781 -10.836 1 96.44 218 ALA B C 1
ATOM 5155 O O . ALA B 1 218 ? 8.281 -28.422 -9.68 1 96.44 218 ALA B O 1
ATOM 5156 N N . SER B 1 219 ? 7.578 -29.391 -11.516 1 94.81 219 SER B N 1
ATOM 5157 C CA . SER B 1 219 ? 6.223 -29.609 -11.031 1 94.81 219 SER B CA 1
ATOM 5158 C C . SER B 1 219 ? 6.211 -30.562 -9.844 1 94.81 219 SER B C 1
ATOM 5160 O O . SER B 1 219 ? 5.469 -30.359 -8.883 1 94.81 219 SER B O 1
ATOM 5162 N N . TYR B 1 220 ? 7 -31.609 -9.953 1 95.12 220 TYR B N 1
ATOM 5163 C CA . TYR B 1 220 ? 7.062 -32.562 -8.859 1 95.12 220 TYR B CA 1
ATOM 5164 C C . TYR B 1 220 ? 7.633 -31.922 -7.598 1 95.12 220 TYR B C 1
ATOM 5166 O O . TYR B 1 220 ? 7.105 -32.125 -6.5 1 95.12 220 TYR B O 1
ATOM 5174 N N . ILE B 1 221 ? 8.68 -31.219 -7.777 1 95.19 221 ILE B N 1
ATOM 5175 C CA . ILE B 1 221 ? 9.32 -30.562 -6.641 1 95.19 221 ILE B CA 1
ATOM 5176 C C . ILE B 1 221 ? 8.328 -29.594 -5.977 1 95.19 221 ILE B C 1
ATOM 5178 O O . ILE B 1 221 ? 8.18 -29.609 -4.754 1 95.19 221 ILE B O 1
ATOM 5182 N N . ALA B 1 222 ? 7.629 -28.812 -6.746 1 95 222 ALA B N 1
ATOM 5183 C CA . ALA B 1 222 ? 6.633 -27.875 -6.23 1 95 222 ALA B CA 1
ATOM 5184 C C . ALA B 1 222 ? 5.473 -28.625 -5.574 1 95 222 ALA B C 1
ATOM 5186 O O . ALA B 1 222 ? 4.992 -28.219 -4.512 1 95 222 ALA B O 1
ATOM 5187 N N . LYS B 1 223 ? 5.055 -29.672 -6.215 1 94.81 223 LYS B N 1
ATOM 5188 C CA . LYS B 1 223 ? 3.951 -30.469 -5.691 1 94.81 223 LYS B CA 1
ATOM 5189 C C . LYS B 1 223 ? 4.266 -30.984 -4.293 1 94.81 223 LYS B C 1
ATOM 5191 O O . LYS B 1 223 ? 3.441 -30.875 -3.383 1 94.81 223 LYS B O 1
ATOM 5196 N N . VAL B 1 224 ? 5.426 -31.516 -4.117 1 94.38 224 VAL B N 1
ATOM 5197 C CA . VAL B 1 224 ? 5.824 -32.156 -2.857 1 94.38 224 VAL B CA 1
ATOM 5198 C C . VAL B 1 224 ? 5.957 -31.078 -1.774 1 94.38 224 VAL B C 1
ATOM 5200 O O . VAL B 1 224 ? 5.688 -31.328 -0.599 1 94.38 224 VAL B O 1
ATOM 5203 N N . ALA B 1 225 ? 6.207 -29.922 -2.234 1 94.25 225 ALA B N 1
ATOM 5204 C CA . ALA B 1 225 ? 6.438 -28.844 -1.277 1 94.25 225 ALA B CA 1
ATOM 5205 C C . ALA B 1 225 ? 5.129 -28.156 -0.895 1 94.25 225 ALA B C 1
ATOM 5207 O O . ALA B 1 225 ? 4.879 -27.891 0.284 1 94.25 225 ALA B O 1
ATOM 5208 N N . PHE B 1 226 ? 4.207 -27.891 -1.85 1 96.31 226 PHE B N 1
ATOM 5209 C CA . PHE B 1 226 ? 3.197 -26.859 -1.624 1 96.31 226 PHE B CA 1
ATOM 5210 C C . PHE B 1 226 ? 1.804 -27.469 -1.572 1 96.31 226 PHE B C 1
ATOM 5212 O O . PHE B 1 226 ? 0.84 -26.797 -1.19 1 96.31 226 PHE B O 1
ATOM 5219 N N . THR B 1 227 ? 1.604 -28.766 -1.87 1 94.94 227 THR B N 1
ATOM 5220 C CA . THR B 1 227 ? 0.241 -29.25 -2.055 1 94.94 227 THR B CA 1
ATOM 5221 C C . THR B 1 227 ? -0.156 -30.203 -0.918 1 94.94 227 THR B C 1
ATOM 5223 O O . THR B 1 227 ? -1.342 -30.453 -0.71 1 94.94 227 THR B O 1
ATOM 5226 N N . PRO B 1 228 ? 0.856 -30.812 -0.186 1 94.62 228 PRO B N 1
ATOM 5227 C CA . PRO B 1 228 ? 0.396 -31.609 0.956 1 94.62 228 PRO B CA 1
ATOM 5228 C C . PRO B 1 228 ? -0.485 -30.812 1.913 1 94.62 228 PRO B C 1
ATOM 5230 O O . PRO B 1 228 ? -0.227 -29.625 2.156 1 94.62 228 PRO B O 1
ATOM 5233 N N . PRO B 1 229 ? -1.484 -31.453 2.465 1 92.25 229 PRO B N 1
ATOM 5234 C CA . PRO B 1 229 ? -2.486 -30.734 3.254 1 92.25 229 PRO B CA 1
ATOM 5235 C C . PRO B 1 229 ? -1.868 -29.891 4.367 1 92.25 229 PRO B C 1
ATOM 5237 O O . PRO B 1 229 ? -2.27 -28.75 4.578 1 92.25 229 PRO B O 1
ATOM 5240 N N . GLU B 1 230 ? -0.931 -30.422 5.07 1 92.75 230 GLU B N 1
ATOM 5241 C CA . GLU B 1 230 ? -0.314 -29.688 6.168 1 92.75 230 GLU B CA 1
ATOM 5242 C C . GLU B 1 230 ? 0.445 -28.469 5.656 1 92.75 230 GLU B C 1
ATOM 5244 O O . GLU B 1 230 ? 0.317 -27.375 6.211 1 92.75 230 GLU B O 1
ATOM 5249 N N . SER B 1 231 ? 1.196 -28.641 4.551 1 96.56 231 SER B N 1
ATOM 5250 C CA . SER B 1 231 ? 1.935 -27.531 3.955 1 96.56 231 SER B CA 1
ATOM 5251 C C . SER B 1 231 ? 0.988 -26.516 3.33 1 96.56 231 SER B C 1
ATOM 5253 O O . SER B 1 231 ? 1.156 -25.312 3.518 1 96.56 231 SER B O 1
ATOM 5255 N N . ALA B 1 232 ? 0.011 -27.031 2.639 1 96.56 232 ALA B N 1
ATOM 5256 C CA . ALA B 1 232 ? -0.938 -26.156 1.954 1 96.56 232 ALA B CA 1
ATOM 5257 C C . ALA B 1 232 ? -1.682 -25.266 2.949 1 96.56 232 ALA B C 1
ATOM 5259 O O . ALA B 1 232 ? -1.914 -24.094 2.686 1 96.56 232 ALA B O 1
ATOM 5260 N N . SER B 1 233 ? -2.016 -25.859 4.109 1 95.88 233 SER B N 1
ATOM 5261 C CA . SER B 1 233 ? -2.721 -25.094 5.125 1 95.88 233 SER B CA 1
ATOM 5262 C C . SER B 1 233 ? -1.831 -24 5.707 1 95.88 233 SER B C 1
ATOM 5264 O O . SER B 1 233 ? -2.303 -22.891 5.996 1 95.88 233 SER B O 1
ATOM 5266 N N . LEU B 1 234 ? -0.562 -24.281 5.879 1 97.31 234 LEU B N 1
ATOM 5267 C CA . LEU B 1 234 ? 0.371 -23.297 6.418 1 97.31 234 LEU B CA 1
ATOM 5268 C C . LEU B 1 234 ? 0.666 -22.203 5.395 1 97.31 234 LEU B C 1
ATOM 5270 O O . LEU B 1 234 ? 0.943 -21.062 5.762 1 97.31 234 LEU B O 1
ATOM 5274 N N . ILE B 1 235 ? 0.576 -22.547 4.137 1 98 235 ILE B N 1
ATOM 5275 C CA . ILE B 1 235 ? 0.866 -21.594 3.064 1 98 235 ILE B CA 1
ATOM 5276 C C . ILE B 1 235 ? -0.362 -20.719 2.795 1 98 235 ILE B C 1
ATOM 5278 O O . ILE B 1 235 ? -0.253 -19.5 2.68 1 98 235 ILE B O 1
ATOM 5282 N N . ALA B 1 236 ? -1.55 -21.312 2.744 1 98.06 236 ALA B N 1
ATOM 5283 C CA . ALA B 1 236 ? -2.738 -20.656 2.215 1 98.06 236 ALA B CA 1
ATOM 5284 C C . ALA B 1 236 ? -3.752 -20.375 3.322 1 98.06 236 ALA B C 1
ATOM 5286 O O . ALA B 1 236 ? -4.742 -19.672 3.105 1 98.06 236 ALA B O 1
ATOM 5287 N N . GLY B 1 237 ? -3.559 -20.922 4.492 1 96.81 237 GLY B N 1
ATOM 5288 C CA . GLY B 1 237 ? -4.523 -20.812 5.574 1 96.81 237 GLY B CA 1
ATOM 5289 C C . GLY B 1 237 ? -4.965 -19.391 5.844 1 96.81 237 GLY B C 1
ATOM 5290 O O . GLY B 1 237 ? -6.164 -19.109 5.941 1 96.81 237 GLY B O 1
ATOM 5291 N N . PRO B 1 238 ? -4.016 -18.484 5.98 1 97.25 238 PRO B N 1
ATOM 5292 C CA . PRO B 1 238 ? -4.395 -17.094 6.238 1 97.25 238 PRO B CA 1
ATOM 5293 C C . PRO B 1 238 ? -5.285 -16.516 5.145 1 97.25 238 PRO B C 1
ATOM 5295 O O . PRO B 1 238 ? -6.27 -15.836 5.441 1 97.25 238 PRO B O 1
ATOM 5298 N N . LEU B 1 239 ? -4.996 -16.75 3.855 1 98.25 239 LEU B N 1
ATOM 5299 C CA . LEU B 1 239 ? -5.777 -16.188 2.758 1 98.25 239 LEU B CA 1
ATOM 5300 C C . LEU B 1 239 ? -7.16 -16.828 2.693 1 98.25 239 LEU B C 1
ATOM 5302 O O . LEU B 1 239 ? -8.156 -16.125 2.486 1 98.25 239 LEU B O 1
ATOM 5306 N N . VAL B 1 240 ? -7.195 -18.141 2.875 1 96.31 240 VAL B N 1
ATOM 5307 C CA . VAL B 1 240 ? -8.469 -18.844 2.789 1 96.31 240 VAL B CA 1
ATOM 5308 C C . VAL B 1 240 ? -9.391 -18.375 3.908 1 96.31 240 VAL B C 1
ATOM 5310 O O . VAL B 1 240 ? -10.602 -18.25 3.707 1 96.31 240 VAL B O 1
ATOM 5313 N N . GLU B 1 241 ? -8.844 -18.172 5.023 1 95.75 241 GLU B N 1
ATOM 5314 C CA . GLU B 1 241 ? -9.617 -17.609 6.125 1 95.75 241 GLU B CA 1
ATOM 5315 C C . GLU B 1 241 ? -10.203 -16.25 5.75 1 95.75 241 GLU B C 1
ATOM 5317 O O . GLU B 1 241 ? -11.391 -15.992 5.961 1 95.75 241 GLU B O 1
ATOM 5322 N N . ARG B 1 242 ? -9.375 -15.414 5.258 1 96.5 242 ARG B N 1
ATOM 5323 C CA . ARG B 1 242 ? -9.805 -14.086 4.836 1 96.5 242 ARG B CA 1
ATOM 5324 C C . ARG B 1 242 ? -10.898 -14.172 3.775 1 96.5 242 ARG B C 1
ATOM 5326 O O . ARG B 1 242 ? -11.883 -13.43 3.832 1 96.5 242 ARG B O 1
ATOM 5333 N N . MET B 1 243 ? -10.773 -15.055 2.793 1 96.44 243 MET B N 1
ATOM 5334 C CA . MET B 1 243 ? -11.734 -15.219 1.71 1 96.44 243 MET B CA 1
ATOM 5335 C C . MET B 1 243 ? -13.094 -15.664 2.252 1 96.44 243 MET B C 1
ATOM 5337 O O . MET B 1 243 ? -14.133 -15.148 1.834 1 96.44 243 MET B O 1
ATOM 5341 N N . GLY B 1 244 ? -13.086 -16.578 3.18 1 96 244 GLY B N 1
ATOM 5342 C CA . GLY B 1 244 ? -14.328 -17 3.812 1 96 244 GLY B CA 1
ATOM 5343 C C . GLY B 1 244 ? -15 -15.906 4.609 1 96 244 GLY B C 1
ATOM 5344 O O . GLY B 1 244 ? -16.219 -15.711 4.5 1 96 244 GLY B O 1
ATOM 5345 N N . GLN B 1 245 ? -14.227 -15.203 5.344 1 95.56 245 GLN B N 1
ATOM 5346 C CA . GLN B 1 245 ? -14.758 -14.109 6.145 1 95.56 245 GLN B CA 1
ATOM 5347 C C . GLN B 1 245 ? -15.383 -13.031 5.262 1 95.56 245 GLN B C 1
ATOM 5349 O O . GLN B 1 245 ? -16.438 -12.484 5.59 1 95.56 245 GLN B O 1
ATOM 5354 N N . ASP B 1 246 ? -14.688 -12.734 4.215 1 95.88 246 ASP B N 1
ATOM 5355 C CA . ASP B 1 246 ? -15.195 -11.727 3.281 1 95.88 246 ASP B CA 1
ATOM 5356 C C . ASP B 1 246 ? -16.547 -12.141 2.713 1 95.88 246 ASP B C 1
ATOM 5358 O O . ASP B 1 246 ? -17.484 -11.328 2.645 1 95.88 246 ASP B O 1
ATOM 5362 N N . PHE B 1 247 ? -16.703 -13.375 2.287 1 97.38 247 PHE B N 1
ATOM 5363 C CA . PHE B 1 247 ? -17.953 -13.867 1.739 1 97.38 247 PHE B CA 1
ATOM 5364 C C . PHE B 1 247 ? -19.047 -13.867 2.801 1 97.38 247 PHE B C 1
ATOM 5366 O O . PHE B 1 247 ? -20.188 -13.5 2.523 1 97.38 247 PHE B O 1
ATOM 5373 N N . ASN B 1 248 ? -18.688 -14.297 3.988 1 96.69 248 ASN B N 1
ATOM 5374 C CA . ASN B 1 248 ? -19.656 -14.273 5.078 1 96.69 248 ASN B CA 1
ATOM 5375 C C . ASN B 1 248 ? -20.156 -12.852 5.344 1 96.69 248 ASN B C 1
ATOM 5377 O O . ASN B 1 248 ? -21.359 -12.633 5.488 1 96.69 248 ASN B O 1
ATOM 5381 N N . GLN B 1 249 ? -19.25 -11.945 5.371 1 96.06 249 GLN B N 1
ATOM 5382 C CA . GLN B 1 249 ? -19.609 -10.555 5.594 1 96.06 249 GLN B CA 1
ATOM 5383 C C . GLN B 1 249 ? -20.469 -10.023 4.445 1 96.06 249 GLN B C 1
ATOM 5385 O O . GLN B 1 249 ? -21.422 -9.258 4.672 1 96.06 249 GLN B O 1
ATOM 5390 N N . THR B 1 250 ? -20.094 -10.414 3.221 1 96.06 250 THR B N 1
ATOM 5391 C CA . THR B 1 250 ? -20.859 -10 2.049 1 96.06 250 THR B CA 1
ATOM 5392 C C . THR B 1 250 ? -22.297 -10.508 2.131 1 96.06 250 THR B C 1
ATOM 5394 O O . THR B 1 250 ? -23.234 -9.789 1.786 1 96.06 250 THR B O 1
ATOM 5397 N N . ALA B 1 251 ? -22.531 -11.648 2.613 1 95.75 251 ALA B N 1
ATOM 5398 C CA . ALA B 1 251 ? -23.859 -12.25 2.715 1 95.75 251 ALA B CA 1
ATOM 5399 C C . ALA B 1 251 ? -24.703 -11.531 3.758 1 95.75 251 ALA B C 1
ATOM 5401 O O . ALA B 1 251 ? -25.938 -11.547 3.682 1 95.75 251 ALA B O 1
ATOM 5402 N N . ILE B 1 252 ? -24.031 -10.883 4.676 1 94.12 252 ILE B N 1
ATOM 5403 C CA . ILE B 1 252 ? -24.75 -10.242 5.773 1 94.12 252 ILE B CA 1
ATOM 5404 C C . ILE B 1 252 ? -24.953 -8.758 5.461 1 94.12 252 ILE B C 1
ATOM 5406 O O . ILE B 1 252 ? -26.078 -8.242 5.57 1 94.12 252 ILE B O 1
ATOM 5410 N N . ASP B 1 253 ? -23.859 -8.102 5.031 1 92.62 253 ASP B N 1
ATOM 5411 C CA . ASP B 1 253 ? -23.859 -6.641 4.98 1 92.62 253 ASP B CA 1
ATOM 5412 C C . ASP B 1 253 ? -23.625 -6.141 3.557 1 92.62 253 ASP B C 1
ATOM 5414 O O . ASP B 1 253 ? -23.578 -4.934 3.318 1 92.62 253 ASP B O 1
ATOM 5418 N N . GLY B 1 254 ? -23.547 -7.031 2.648 1 90.25 254 GLY B N 1
ATOM 5419 C CA . GLY B 1 254 ? -23.141 -6.609 1.314 1 90.25 254 GLY B CA 1
ATOM 5420 C C . GLY B 1 254 ? -21.641 -6.535 1.137 1 90.25 254 GLY B C 1
ATOM 5421 O O . GLY B 1 254 ? -20.891 -6.547 2.117 1 90.25 254 GLY B O 1
ATOM 5422 N N . PRO B 1 255 ? -21.219 -6.496 -0.084 1 88.44 255 PRO B N 1
ATOM 5423 C CA . PRO B 1 255 ? -19.781 -6.566 -0.354 1 88.44 255 PRO B CA 1
ATOM 5424 C C . PRO B 1 255 ? -19.062 -5.246 -0.074 1 88.44 255 PRO B C 1
ATOM 5426 O O . PRO B 1 255 ? -19.609 -4.176 -0.349 1 88.44 255 PRO B O 1
ATOM 5429 N N . VAL B 1 256 ? -17.859 -5.371 0.474 1 84.69 256 VAL B N 1
ATOM 5430 C CA . VAL B 1 256 ? -17 -4.203 0.612 1 84.69 256 VAL B CA 1
ATOM 5431 C C . VAL B 1 256 ? -16.531 -3.73 -0.766 1 84.69 256 VAL B C 1
ATOM 5433 O O . VAL B 1 256 ? -16.328 -2.535 -0.983 1 84.69 256 VAL B O 1
ATOM 5436 N N . ALA B 1 257 ? -16.344 -4.672 -1.663 1 93.44 257 ALA B N 1
ATOM 5437 C CA . ALA B 1 257 ? -16.031 -4.434 -3.07 1 93.44 257 ALA B CA 1
ATOM 5438 C C . ALA B 1 257 ? -16.625 -5.531 -3.955 1 93.44 257 ALA B C 1
ATOM 5440 O O . ALA B 1 257 ? -16.688 -6.695 -3.553 1 93.44 257 ALA B O 1
ATOM 5441 N N . PRO B 1 258 ? -17.047 -5.066 -5.188 1 95 258 PRO B N 1
ATOM 5442 C CA . PRO B 1 258 ? -17.609 -6.09 -6.074 1 95 258 PRO B CA 1
ATOM 5443 C C . PRO B 1 258 ? -16.578 -7.141 -6.492 1 95 258 PRO B C 1
ATOM 5445 O O . PRO B 1 258 ? -16.922 -8.312 -6.641 1 95 258 PRO B O 1
ATOM 5448 N N . LEU B 1 259 ? -15.352 -6.723 -6.676 1 97.25 259 LEU B N 1
ATOM 5449 C CA . LEU B 1 259 ? -14.25 -7.617 -7 1 97.25 259 LEU B CA 1
ATOM 5450 C C . LEU B 1 259 ? -13.062 -7.379 -6.07 1 97.25 259 LEU B C 1
ATOM 5452 O O . LEU B 1 259 ? -12.641 -6.234 -5.879 1 97.25 259 LEU B O 1
ATOM 5456 N N . VAL B 1 260 ? -12.672 -8.43 -5.449 1 97.62 260 VAL B N 1
ATOM 5457 C CA . VAL B 1 260 ? -11.469 -8.422 -4.621 1 97.62 260 VAL B CA 1
ATOM 5458 C C . VAL B 1 260 ? -10.359 -9.203 -5.316 1 97.62 260 VAL B C 1
ATOM 5460 O O . VAL B 1 260 ? -10.555 -10.359 -5.715 1 97.62 260 VAL B O 1
ATOM 5463 N N . PHE B 1 261 ? -9.227 -8.578 -5.484 1 98.31 261 PHE B N 1
ATOM 5464 C CA . PHE B 1 261 ? -8.141 -9.141 -6.273 1 98.31 261 PHE B CA 1
ATOM 5465 C C . PHE B 1 261 ? -6.883 -9.297 -5.43 1 98.31 261 PHE B C 1
ATOM 5467 O O . PHE B 1 261 ? -6.402 -8.32 -4.848 1 98.31 261 PHE B O 1
ATOM 5474 N N . PHE B 1 262 ? -6.352 -10.508 -5.352 1 98.69 262 PHE B N 1
ATOM 5475 C CA . PHE B 1 262 ? -5.082 -10.812 -4.699 1 98.69 262 PHE B CA 1
ATOM 5476 C C . PHE B 1 262 ? -4.016 -11.172 -5.723 1 98.69 262 PHE B C 1
ATOM 5478 O O . PHE B 1 262 ? -4.176 -12.125 -6.484 1 98.69 262 PHE B O 1
ATOM 5485 N N . SER B 1 263 ? -2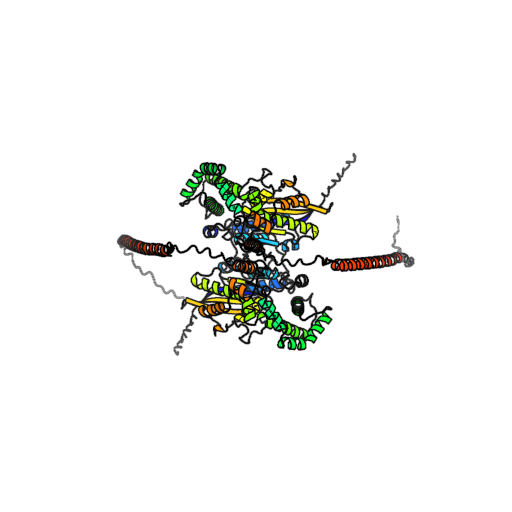.955 -10.383 -5.746 1 98.38 263 SER B N 1
ATOM 5486 C CA . SER B 1 263 ? -1.832 -10.641 -6.641 1 98.38 263 SER B CA 1
ATOM 5487 C C . SER B 1 263 ? -0.676 -11.305 -5.902 1 98.38 263 SER B C 1
ATOM 5489 O O . SER B 1 263 ? -0.064 -10.695 -5.02 1 98.38 263 SER B O 1
ATOM 5491 N N . GLY B 1 264 ? -0.424 -12.523 -6.258 1 97.31 264 GLY B N 1
ATOM 5492 C CA . GLY B 1 264 ? 0.582 -13.281 -5.535 1 97.31 264 GLY B CA 1
ATOM 5493 C C . GLY B 1 264 ? 1.452 -14.133 -6.441 1 97.31 264 GLY B C 1
ATOM 5494 O O . GLY B 1 264 ? 1.834 -13.703 -7.527 1 97.31 264 GLY B O 1
ATOM 5495 N N . HIS B 1 265 ? 1.881 -15.312 -5.859 1 96.38 265 HIS B N 1
ATOM 5496 C CA . HIS B 1 265 ? 2.881 -16.172 -6.48 1 96.38 265 HIS B CA 1
ATOM 5497 C C . HIS B 1 265 ? 2.375 -17.609 -6.598 1 96.38 265 HIS B C 1
ATOM 5499 O O . HIS B 1 265 ? 1.322 -17.953 -6.051 1 96.38 265 HIS B O 1
ATOM 5505 N N . TYR B 1 266 ? 3.104 -18.422 -7.309 1 96.06 266 TYR B N 1
ATOM 5506 C CA . TYR B 1 266 ? 2.582 -19.734 -7.68 1 96.06 266 TYR B CA 1
ATOM 5507 C C . TYR B 1 266 ? 2.5 -20.641 -6.465 1 96.06 266 TYR B C 1
ATOM 5509 O O . TYR B 1 266 ? 1.615 -21.5 -6.387 1 96.06 266 TYR B O 1
ATOM 5517 N N . PRO B 1 267 ? 3.426 -20.547 -5.461 1 96.69 267 PRO B N 1
ATOM 5518 C CA . PRO B 1 267 ? 3.24 -21.438 -4.316 1 96.69 267 PRO B CA 1
ATOM 5519 C C . PRO B 1 267 ? 1.874 -21.266 -3.654 1 96.69 267 PRO B C 1
ATOM 5521 O O . PRO B 1 267 ? 1.241 -22.266 -3.279 1 96.69 267 PRO B O 1
ATOM 5524 N N . LEU B 1 268 ? 1.461 -20.016 -3.539 1 98.12 268 LEU B N 1
ATOM 5525 C CA . LEU B 1 268 ? 0.166 -19.734 -2.928 1 98.12 268 LEU B CA 1
ATOM 5526 C C . LEU B 1 268 ? -0.971 -20.266 -3.799 1 98.12 268 LEU B C 1
ATOM 5528 O O . LEU B 1 268 ? -1.918 -20.875 -3.291 1 98.12 268 LEU B O 1
ATOM 5532 N N . VAL B 1 269 ? -0.874 -20.078 -5.086 1 97.25 269 VAL B N 1
ATOM 5533 C CA . VAL B 1 269 ? -1.895 -20.562 -6.008 1 97.25 269 VAL B CA 1
ATOM 5534 C C . VAL B 1 269 ? -1.996 -22.078 -5.91 1 97.25 269 VAL B C 1
ATOM 5536 O O . VAL B 1 269 ? -3.098 -22.625 -5.84 1 97.25 269 VAL B O 1
ATOM 5539 N N . MET B 1 270 ? -0.881 -22.766 -5.859 1 96.56 270 MET B N 1
ATOM 5540 C CA . MET B 1 270 ? -0.855 -24.219 -5.766 1 96.56 270 MET B CA 1
ATOM 5541 C C . MET B 1 270 ? -1.473 -24.703 -4.453 1 96.56 270 MET B C 1
ATOM 5543 O O . MET B 1 270 ? -2.242 -25.656 -4.434 1 96.56 270 MET B O 1
ATOM 5547 N N . ALA B 1 271 ? -1.13 -24 -3.426 1 97.19 271 ALA B N 1
ATOM 5548 C CA . ALA B 1 271 ? -1.643 -24.375 -2.113 1 97.19 271 ALA B CA 1
ATOM 5549 C C . ALA B 1 271 ? -3.154 -24.188 -2.039 1 97.19 271 ALA B C 1
ATOM 5551 O O . ALA B 1 271 ? -3.875 -25.078 -1.573 1 97.19 271 ALA B O 1
ATOM 5552 N N . VAL B 1 272 ? -3.664 -23.062 -2.521 1 96.19 272 VAL B N 1
ATOM 5553 C CA . VAL B 1 272 ? -5.098 -22.812 -2.514 1 96.19 272 VAL B CA 1
ATOM 5554 C C . VAL B 1 272 ? -5.812 -23.828 -3.402 1 96.19 272 VAL B C 1
ATOM 5556 O O . VAL B 1 272 ? -6.855 -24.359 -3.025 1 96.19 272 VAL B O 1
ATOM 5559 N N . ALA B 1 273 ? -5.234 -24.078 -4.551 1 92.69 273 ALA B N 1
ATOM 5560 C CA . ALA B 1 273 ? -5.801 -25.062 -5.465 1 92.69 273 ALA B CA 1
ATOM 5561 C C . ALA B 1 273 ? -5.898 -26.438 -4.805 1 92.69 273 ALA B C 1
ATOM 5563 O O . ALA B 1 273 ? -6.906 -27.125 -4.949 1 92.69 273 ALA B O 1
ATOM 5564 N N . SER B 1 274 ? -4.887 -26.75 -4.094 1 92.25 274 SER B N 1
ATOM 5565 C CA . SER B 1 274 ? -4.871 -28.031 -3.406 1 92.25 274 SER B CA 1
ATOM 5566 C C . SER B 1 274 ? -5.957 -28.109 -2.338 1 92.25 274 SER B C 1
ATOM 5568 O O . SER B 1 274 ? -6.688 -29.094 -2.254 1 92.25 274 SER B O 1
ATOM 5570 N N . LEU B 1 275 ? -6.09 -27.062 -1.589 1 90.81 275 LEU B N 1
ATOM 5571 C CA . LEU B 1 275 ? -7.055 -27.031 -0.492 1 90.81 275 LEU B CA 1
ATOM 5572 C C . LEU B 1 275 ? -8.484 -27.062 -1.022 1 90.81 275 LEU B C 1
ATOM 5574 O O . LEU B 1 275 ? -9.383 -27.609 -0.377 1 90.81 275 LEU B O 1
ATOM 5578 N N . LEU B 1 276 ? -8.656 -26.5 -2.225 1 87.19 276 LEU B N 1
ATOM 5579 C CA . LEU B 1 276 ? -10 -26.406 -2.783 1 87.19 276 LEU B CA 1
ATOM 5580 C C . LEU B 1 276 ? -10.32 -27.625 -3.648 1 87.19 276 LEU B C 1
ATOM 5582 O O . LEU B 1 276 ? -11.445 -27.766 -4.125 1 87.19 276 LEU B O 1
ATOM 5586 N N . GLY B 1 277 ? -9.352 -28.469 -3.91 1 82.25 277 GLY B N 1
ATOM 5587 C CA . GLY B 1 277 ? -9.594 -29.688 -4.66 1 82.25 277 GLY B CA 1
ATOM 5588 C C . GLY B 1 277 ? -9.5 -29.5 -6.16 1 82.25 277 GLY B C 1
ATOM 5589 O O . GLY B 1 277 ? -10.102 -30.25 -6.93 1 82.25 277 GLY B O 1
ATOM 5590 N N . VAL B 1 278 ? -8.859 -28.484 -6.621 1 81.56 278 VAL B N 1
ATOM 5591 C CA . VAL B 1 278 ? -8.688 -28.203 -8.039 1 81.56 278 VAL B CA 1
ATOM 5592 C C . VAL B 1 278 ? -8.016 -29.391 -8.727 1 81.56 278 VAL B C 1
ATOM 5594 O O . VAL B 1 278 ? -8.367 -29.75 -9.852 1 81.56 278 VAL B O 1
ATOM 5597 N N . TYR B 1 279 ? -7.098 -30.078 -8.016 1 83.5 279 TYR B N 1
ATOM 5598 C CA . TYR B 1 279 ? -6.293 -31.141 -8.609 1 83.5 279 TYR B CA 1
ATOM 5599 C C . TYR B 1 279 ? -7.008 -32.469 -8.516 1 83.5 279 TYR B C 1
ATOM 5601 O O . TYR B 1 279 ? -6.504 -33.5 -9 1 83.5 279 TYR B O 1
ATOM 5609 N N . ASP B 1 280 ? -8.195 -32.469 -7.945 1 75.69 280 ASP B N 1
ATOM 5610 C CA . ASP B 1 280 ? -8.906 -33.75 -7.719 1 75.69 280 ASP B CA 1
ATOM 5611 C C . ASP B 1 280 ? -9.703 -34.156 -8.953 1 75.69 280 ASP B C 1
ATOM 5613 O O . ASP B 1 280 ? -9.953 -35.344 -9.164 1 75.69 280 ASP B O 1
ATOM 5617 N N . ALA B 1 281 ? -10.297 -33.188 -9.758 1 62.09 281 ALA B N 1
ATOM 5618 C CA . ALA B 1 281 ? -11.219 -33.469 -10.859 1 62.09 281 ALA B CA 1
ATOM 5619 C C . ALA B 1 281 ? -10.492 -34.094 -12.039 1 62.09 281 ALA B C 1
ATOM 5621 O O . ALA B 1 281 ? -11.125 -34.594 -12.977 1 62.09 281 ALA B O 1
ATOM 5622 N N . GLY B 1 282 ? -9.336 -34.594 -11.906 1 63.53 282 GLY B N 1
ATOM 5623 C CA . GLY B 1 282 ? -8.555 -35.281 -12.93 1 63.53 282 GLY B CA 1
ATOM 5624 C C . GLY B 1 282 ? -8.258 -34.406 -14.125 1 63.53 282 GLY B C 1
ATOM 5625 O O . GLY B 1 282 ? -7.453 -34.781 -14.992 1 63.53 282 GLY B O 1
ATOM 5626 N N . ASN B 1 283 ? -8.883 -33.188 -14.266 1 65.75 283 ASN B N 1
ATOM 5627 C CA . ASN B 1 283 ? -8.68 -32.438 -15.484 1 65.75 283 ASN B CA 1
ATOM 5628 C C . ASN B 1 283 ? -7.562 -31.406 -15.32 1 65.75 283 ASN B C 1
ATOM 5630 O O . ASN B 1 283 ? -7.113 -30.812 -16.297 1 65.75 283 ASN B O 1
ATOM 5634 N N . VAL B 1 284 ? -7.145 -31.172 -14.055 1 71.12 284 VAL B N 1
ATOM 5635 C CA . VAL B 1 284 ? -6.043 -30.25 -13.859 1 71.12 284 VAL B CA 1
ATOM 5636 C C . VAL B 1 284 ? -4.84 -30.969 -13.273 1 71.12 284 VAL B C 1
ATOM 5638 O O . VAL B 1 284 ? -4.918 -31.516 -12.172 1 71.12 284 VAL B O 1
ATOM 5641 N N . ALA B 1 285 ? -3.799 -31.062 -14.07 1 74.31 285 ALA B N 1
ATOM 5642 C CA . ALA B 1 285 ? -2.564 -31.656 -13.578 1 74.31 285 ALA B CA 1
ATOM 5643 C C . ALA B 1 285 ? -1.87 -30.75 -12.57 1 74.31 285 ALA B C 1
ATOM 5645 O O . ALA B 1 285 ? -1.969 -29.531 -12.656 1 74.31 285 ALA B O 1
ATOM 5646 N N . VAL B 1 286 ? -1.33 -31.453 -11.609 1 82.94 286 VAL B N 1
ATOM 5647 C CA . VAL B 1 286 ? -0.524 -30.688 -10.664 1 82.94 286 VAL B CA 1
ATOM 5648 C C . VAL B 1 286 ? 0.741 -30.188 -11.359 1 82.94 286 VAL B C 1
ATOM 5650 O O . VAL B 1 286 ? 1.592 -30.969 -11.766 1 82.94 286 VAL B O 1
ATOM 5653 N N . SER B 1 287 ? 0.844 -28.953 -11.594 1 88.94 287 SER B N 1
ATOM 5654 C CA . SER B 1 287 ? 1.992 -28.281 -12.188 1 88.94 287 SER B CA 1
ATOM 5655 C C . SER B 1 287 ? 2.135 -26.859 -11.641 1 88.94 287 SER B C 1
ATOM 5657 O O . SER B 1 287 ? 1.222 -26.344 -10.992 1 88.94 287 SER B O 1
ATOM 5659 N N . ILE B 1 288 ? 3.316 -26.359 -11.836 1 94.06 288 ILE B N 1
ATOM 5660 C CA . ILE B 1 288 ? 3.477 -24.953 -11.516 1 94.06 288 ILE B CA 1
ATOM 5661 C C . ILE B 1 288 ? 2.58 -24.109 -12.422 1 94.06 288 ILE B C 1
ATOM 5663 O O . ILE B 1 288 ? 2.682 -24.188 -13.648 1 94.06 288 ILE B O 1
ATOM 5667 N N . PRO B 1 289 ? 1.66 -23.438 -11.789 1 94.44 289 PRO B N 1
ATOM 5668 C CA . PRO B 1 289 ? 0.781 -22.609 -12.609 1 94.44 289 PRO B CA 1
ATOM 5669 C C . PRO B 1 289 ? 1.55 -21.594 -13.445 1 94.44 289 PRO B C 1
ATOM 5671 O O . PRO B 1 289 ? 2.553 -21.031 -12.984 1 94.44 289 PRO B O 1
ATOM 5674 N N . SER B 1 290 ? 1.053 -21.328 -14.664 1 94.12 290 SER B N 1
ATOM 5675 C CA . SER B 1 290 ? 1.684 -20.344 -15.539 1 94.12 290 SER B CA 1
ATOM 5676 C C . SER B 1 290 ? 1.519 -18.922 -14.992 1 94.12 290 SER B C 1
ATOM 5678 O O . SER B 1 290 ? 0.605 -18.656 -14.211 1 94.12 290 SER B O 1
ATOM 5680 N N . PRO B 1 291 ? 2.414 -18 -15.398 1 95.25 291 PRO B N 1
ATOM 5681 C CA . PRO B 1 291 ? 2.168 -16.594 -15.086 1 95.25 291 PRO B CA 1
ATOM 5682 C C . PRO B 1 291 ? 0.791 -16.109 -15.539 1 95.25 291 PRO B C 1
ATOM 5684 O O . PRO B 1 291 ? 0.383 -16.391 -16.672 1 95.25 291 PRO B O 1
ATOM 5687 N N . GLY B 1 292 ? 0.057 -15.516 -14.617 1 96.19 292 GLY B N 1
ATOM 5688 C CA . GLY B 1 292 ? -1.276 -15.039 -14.938 1 96.19 292 GLY B CA 1
ATOM 5689 C C . GLY B 1 292 ? -2.369 -16.031 -14.594 1 96.19 292 GLY B C 1
ATOM 5690 O O . GLY B 1 292 ? -3.549 -15.781 -14.852 1 96.19 292 GLY B O 1
ATOM 5691 N N . ALA B 1 293 ? -2.008 -17.188 -14.023 1 95.88 293 ALA B N 1
ATOM 5692 C CA . ALA B 1 293 ? -3.023 -18.141 -13.594 1 95.88 293 ALA B CA 1
ATOM 5693 C C . ALA B 1 293 ? -3.924 -17.547 -12.516 1 95.88 293 ALA B C 1
ATOM 5695 O O . ALA B 1 293 ? -3.465 -16.766 -11.688 1 95.88 293 ALA B O 1
ATOM 5696 N N . LEU B 1 294 ? -5.227 -17.938 -12.539 1 96.81 294 LEU B N 1
ATOM 5697 C CA . LEU B 1 294 ? -6.219 -17.375 -11.633 1 96.81 294 LEU B CA 1
ATOM 5698 C C . LEU B 1 294 ? -6.992 -18.484 -10.922 1 96.81 294 LEU B C 1
ATOM 5700 O O . LEU B 1 294 ? -7.305 -19.516 -11.523 1 96.81 294 LEU B O 1
ATOM 5704 N N . ILE B 1 295 ? -7.242 -18.297 -9.711 1 96.06 295 ILE B N 1
ATOM 5705 C CA . ILE B 1 295 ? -8.336 -18.938 -8.992 1 96.06 295 ILE B CA 1
ATOM 5706 C C . ILE B 1 295 ? -9.422 -17.906 -8.688 1 96.06 295 ILE B C 1
ATOM 5708 O O . ILE B 1 295 ? -9.164 -16.891 -8.039 1 96.06 295 ILE B O 1
ATOM 5712 N N . ILE B 1 296 ? -10.609 -18.141 -9.164 1 97 296 ILE B N 1
ATOM 5713 C CA . ILE B 1 296 ? -11.719 -17.219 -9.008 1 97 296 ILE B CA 1
ATOM 5714 C C . ILE B 1 296 ? -12.805 -17.844 -8.133 1 97 296 ILE B C 1
ATOM 5716 O O . ILE B 1 296 ? -13.234 -18.969 -8.383 1 97 296 ILE B O 1
ATOM 5720 N N . LEU B 1 297 ? -13.188 -17.156 -7.129 1 96.81 297 LEU B N 1
ATOM 5721 C CA . LEU B 1 297 ? -14.336 -17.5 -6.297 1 96.81 297 LEU B CA 1
ATOM 5722 C C . LEU B 1 297 ? -15.5 -16.547 -6.559 1 96.81 297 LEU B C 1
ATOM 5724 O O . LEU B 1 297 ? -15.344 -15.328 -6.457 1 96.81 297 LEU B O 1
ATOM 5728 N N . GLU B 1 298 ? -16.594 -17.078 -6.871 1 96.88 298 GLU B N 1
ATOM 5729 C CA . GLU B 1 298 ? -17.797 -16.312 -7.168 1 96.88 298 GLU B CA 1
ATOM 5730 C C . GLU B 1 298 ? -18.875 -16.531 -6.109 1 96.88 298 GLU B C 1
ATOM 5732 O O . GLU B 1 298 ? -19.344 -17.656 -5.93 1 96.88 298 GLU B O 1
ATOM 5737 N N . LEU B 1 299 ? -19.234 -15.492 -5.449 1 97.38 299 LEU B N 1
ATOM 5738 C CA . LEU B 1 299 ? -20.375 -15.57 -4.539 1 97.38 299 LEU B CA 1
ATOM 5739 C C . LEU B 1 299 ? -21.656 -15.141 -5.234 1 97.38 299 LEU B C 1
ATOM 5741 O O . LEU B 1 299 ? -21.828 -13.969 -5.566 1 97.38 299 LEU B O 1
ATOM 5745 N N . GLU B 1 300 ? -22.531 -16.109 -5.398 1 96.19 300 GLU B N 1
ATOM 5746 C CA . GLU B 1 300 ? -23.797 -15.844 -6.062 1 96.19 300 GLU B CA 1
ATOM 5747 C C . GLU B 1 300 ? -24.969 -15.969 -5.086 1 96.19 300 GLU B C 1
ATOM 5749 O O . GLU B 1 300 ? -24.969 -16.844 -4.211 1 96.19 300 GLU B O 1
ATOM 5754 N N . GLN B 1 301 ? -25.875 -15.055 -5.293 1 96 301 GLN B N 1
ATOM 5755 C CA . GLN B 1 301 ? -27.109 -15.125 -4.523 1 96 301 GLN B CA 1
ATOM 5756 C C . GLN B 1 301 ? -28.281 -15.594 -5.391 1 96 301 GLN B C 1
ATOM 5758 O O . GLN B 1 301 ? -28.562 -15.008 -6.434 1 96 301 GLN B O 1
ATOM 5763 N N . ASP B 1 302 ? -28.922 -16.625 -4.895 1 93.62 302 ASP B N 1
ATOM 5764 C CA . ASP B 1 302 ? -30.094 -17.141 -5.586 1 93.62 302 ASP B CA 1
ATOM 5765 C C . ASP B 1 302 ? -31.281 -16.172 -5.445 1 93.62 302 ASP B C 1
ATOM 5767 O O . ASP B 1 302 ? -31.672 -15.828 -4.328 1 93.62 302 ASP B O 1
ATOM 5771 N N . ASP B 1 303 ? -31.812 -15.836 -6.578 1 91.19 303 ASP B N 1
ATOM 5772 C CA . ASP B 1 303 ? -32.906 -14.875 -6.559 1 91.19 303 ASP B CA 1
ATOM 5773 C C . ASP B 1 303 ? -34.156 -15.477 -5.914 1 91.19 303 ASP B C 1
ATOM 5775 O O . ASP B 1 303 ? -34.938 -14.766 -5.281 1 91.19 303 ASP B O 1
ATOM 5779 N N . ALA B 1 304 ? -34.344 -16.734 -6.094 1 90.62 304 ALA B N 1
ATOM 5780 C CA . ALA B 1 304 ? -35.531 -17.406 -5.613 1 90.62 304 ALA B CA 1
ATOM 5781 C C . ALA B 1 304 ? -35.469 -17.672 -4.113 1 90.62 304 ALA B C 1
ATOM 5783 O O . ALA B 1 304 ? -36.406 -17.422 -3.377 1 90.62 304 ALA B O 1
ATOM 5784 N N . THR B 1 305 ? -34.375 -18.125 -3.641 1 91.56 305 THR B N 1
ATOM 5785 C CA . THR B 1 305 ? -34.25 -18.578 -2.258 1 91.56 305 THR B CA 1
ATOM 5786 C C . THR B 1 305 ? -33.531 -17.531 -1.409 1 91.56 305 THR B C 1
ATOM 5788 O O . THR B 1 305 ? -33.625 -17.562 -0.18 1 91.56 305 THR B O 1
ATOM 5791 N N . GLY B 1 306 ? -32.781 -16.688 -2.064 1 92.81 306 GLY B N 1
ATOM 5792 C CA . GLY B 1 306 ? -31.938 -15.742 -1.335 1 92.81 306 GLY B CA 1
ATOM 5793 C C . GLY B 1 306 ? -30.656 -16.359 -0.799 1 92.81 306 GLY B C 1
ATOM 5794 O O . GLY B 1 306 ? -29.828 -15.664 -0.214 1 92.81 306 GLY B O 1
ATOM 5795 N N . GLY B 1 307 ? -30.547 -17.656 -0.964 1 94.81 307 GLY B N 1
ATOM 5796 C CA . GLY B 1 307 ? -29.359 -18.359 -0.5 1 94.81 307 GLY B CA 1
ATOM 5797 C C . GLY B 1 307 ? -28.125 -18.047 -1.325 1 94.81 307 GLY B C 1
ATOM 5798 O O . GLY B 1 307 ? -28.234 -17.625 -2.48 1 94.81 307 GLY B O 1
ATOM 5799 N N . TYR B 1 308 ? -26.969 -18.266 -0.696 1 96.44 308 TYR B N 1
ATOM 5800 C CA . TYR B 1 308 ? -25.703 -17.969 -1.363 1 96.44 308 TYR B CA 1
ATOM 5801 C C . TYR B 1 308 ? -24.969 -19.25 -1.729 1 96.44 308 TYR B C 1
ATOM 5803 O O . TYR B 1 308 ? -24.984 -20.219 -0.969 1 96.44 308 TYR B O 1
ATOM 5811 N N . HIS B 1 309 ? -24.359 -19.172 -2.898 1 95.5 309 HIS B N 1
ATOM 5812 C CA . HIS B 1 309 ? -23.5 -20.25 -3.381 1 95.5 309 HIS B CA 1
ATOM 5813 C C . HIS B 1 309 ? -22.156 -19.719 -3.84 1 95.5 309 HIS B C 1
ATOM 5815 O O . HIS B 1 309 ? -22.062 -18.578 -4.309 1 95.5 309 HIS B O 1
ATOM 5821 N N . VAL B 1 310 ? -21.141 -20.578 -3.662 1 95.69 310 VAL B N 1
ATOM 5822 C CA . VAL B 1 310 ? -19.781 -20.234 -4.082 1 95.69 310 VAL B CA 1
ATOM 5823 C C . VAL B 1 310 ? -19.359 -21.125 -5.254 1 95.69 310 VAL B C 1
ATOM 5825 O O . VAL B 1 310 ? -19.422 -22.359 -5.16 1 95.69 310 VAL B O 1
ATOM 5828 N N . ASN B 1 311 ? -19.016 -20.5 -6.344 1 94.38 311 ASN B N 1
ATOM 5829 C CA . ASN B 1 311 ? -18.422 -21.203 -7.48 1 94.38 311 ASN B CA 1
ATOM 5830 C C . ASN B 1 311 ? -16.922 -20.969 -7.543 1 94.38 311 ASN B C 1
ATOM 5832 O O . ASN B 1 311 ? -16.438 -19.875 -7.246 1 94.38 311 ASN B O 1
ATOM 5836 N N . VAL B 1 312 ? -16.234 -22.016 -7.883 1 93.06 312 VAL B N 1
ATOM 5837 C CA . VAL B 1 312 ? -14.781 -21.938 -8.031 1 93.06 312 VAL B CA 1
ATOM 5838 C C . VAL B 1 312 ? -14.398 -22.125 -9.5 1 93.06 312 VAL B C 1
ATOM 5840 O O . VAL B 1 312 ? -14.859 -23.062 -10.148 1 93.06 312 VAL B O 1
ATOM 5843 N N . VAL B 1 313 ? -13.625 -21.203 -9.984 1 93.25 313 VAL B N 1
ATOM 5844 C CA . VAL B 1 313 ? -13.156 -21.234 -11.367 1 93.25 313 VAL B CA 1
ATOM 5845 C C . VAL B 1 313 ? -11.633 -21.156 -11.398 1 93.25 313 VAL B C 1
ATOM 5847 O O . VAL B 1 313 ? -11.023 -20.375 -10.672 1 93.25 313 VAL B O 1
ATOM 5850 N N . TYR B 1 314 ? -11.031 -22.047 -12.133 1 92.56 314 TYR B N 1
ATOM 5851 C CA . TYR B 1 314 ? -9.586 -22.047 -12.344 1 92.56 314 TYR B CA 1
ATOM 5852 C C . TYR B 1 314 ? -9.242 -21.703 -13.781 1 92.56 314 TYR B C 1
ATOM 5854 O O . TYR B 1 314 ? -9.906 -22.172 -14.711 1 92.56 314 TYR B O 1
ATOM 5862 N N . HIS B 1 315 ? -8.312 -20.75 -13.961 1 93.38 315 HIS B N 1
ATOM 5863 C CA . HIS B 1 315 ? -7.844 -20.344 -15.281 1 93.38 315 HIS B CA 1
ATOM 5864 C C . HIS B 1 315 ? -6.32 -20.328 -15.352 1 93.38 315 HIS B C 1
ATOM 5866 O O . HIS B 1 315 ? -5.664 -19.656 -14.562 1 93.38 315 HIS B O 1
ATOM 5872 N N . ASP B 1 316 ? -5.805 -21.078 -16.219 1 91.88 316 ASP B N 1
ATOM 5873 C CA . ASP B 1 316 ? -4.379 -21.078 -16.531 1 91.88 316 ASP B CA 1
ATOM 5874 C C . ASP B 1 316 ? -4.133 -20.781 -18 1 91.88 316 ASP B C 1
ATOM 5876 O O . ASP B 1 316 ? -4.496 -21.562 -18.875 1 91.88 316 ASP B O 1
ATOM 5880 N N . PRO B 1 317 ? -3.463 -19.641 -18.266 1 88.5 317 PRO B N 1
ATOM 5881 C CA . PRO B 1 317 ? -3.287 -19.203 -19.656 1 88.5 317 PRO B CA 1
ATOM 5882 C C . PRO B 1 317 ? -2.611 -20.25 -20.531 1 88.5 317 PRO B C 1
ATOM 5884 O O . PRO B 1 317 ? -2.852 -20.297 -21.734 1 88.5 317 PRO B O 1
ATOM 5887 N N . GLU B 1 318 ? -1.797 -21.125 -20.016 1 84.25 318 GLU B N 1
ATOM 5888 C CA . GLU B 1 318 ? -1.064 -22.094 -20.828 1 84.25 318 GLU B CA 1
ATOM 5889 C C . GLU B 1 318 ? -1.81 -23.422 -20.906 1 84.25 318 GLU B C 1
ATOM 5891 O O . GLU B 1 318 ? -1.431 -24.312 -21.672 1 84.25 318 GLU B O 1
ATOM 5896 N N . GLN B 1 319 ? -2.738 -23.719 -20 1 75.31 319 GLN B N 1
ATOM 5897 C CA . GLN B 1 319 ? -3.498 -24.953 -20.047 1 75.31 319 GLN B CA 1
ATOM 5898 C C . GLN B 1 319 ? -4.812 -24.781 -20.797 1 75.31 319 GLN B C 1
ATOM 5900 O O . GLN B 1 319 ? -5.68 -25.656 -20.766 1 75.31 319 GLN B O 1
ATOM 5905 N N . GLY B 1 320 ? -4.918 -23.719 -21.609 1 65.19 320 GLY B N 1
ATOM 5906 C CA . GLY B 1 320 ? -6.109 -23.406 -22.391 1 65.19 320 GLY B CA 1
ATOM 5907 C C . GLY B 1 320 ? -6.809 -22.141 -21.938 1 65.19 320 GLY B C 1
ATOM 5908 O O . GLY B 1 320 ? -6.559 -21.641 -20.844 1 65.19 320 GLY B O 1
ATOM 5909 N N . SER B 1 321 ? -7.414 -21.375 -22.891 1 63.41 321 SER B N 1
ATOM 5910 C CA . SER B 1 321 ? -8.023 -20.047 -22.703 1 63.41 321 SER B CA 1
ATOM 5911 C C . SER B 1 321 ? -9.367 -20.156 -22 1 63.41 321 SER B C 1
ATOM 5913 O O . SER B 1 321 ? -10.055 -19.156 -21.812 1 63.41 321 SER B O 1
ATOM 5915 N N . THR B 1 322 ? -9.578 -21.281 -21.328 1 79.25 322 THR B N 1
ATOM 5916 C CA . THR B 1 322 ? -10.938 -21.375 -20.812 1 79.25 322 THR B CA 1
ATOM 5917 C C . THR B 1 322 ? -10.953 -21.25 -19.281 1 79.25 322 THR B C 1
ATOM 5919 O O . THR B 1 322 ? -9.969 -21.578 -18.625 1 79.25 322 THR B O 1
ATOM 5922 N N . PHE B 1 323 ? -11.914 -20.547 -18.797 1 88.62 323 PHE B N 1
ATOM 5923 C CA . PHE B 1 323 ? -12.25 -20.531 -17.375 1 88.62 323 PHE B CA 1
ATOM 5924 C C . PHE B 1 323 ? -12.914 -21.828 -16.953 1 88.62 323 PHE B C 1
ATOM 5926 O O . PHE B 1 323 ? -14.078 -22.078 -17.266 1 88.62 323 PHE B O 1
ATOM 5933 N N . GLN B 1 324 ? -12.188 -22.641 -16.219 1 86.69 324 GLN B N 1
ATOM 5934 C CA . GLN B 1 324 ? -12.648 -23.984 -15.883 1 86.69 324 GLN B CA 1
ATOM 5935 C C . GLN B 1 324 ? -13.344 -24.016 -14.523 1 86.69 324 GLN B C 1
ATOM 5937 O O . GLN B 1 324 ? -12.75 -23.641 -13.516 1 86.69 324 GLN B O 1
ATOM 5942 N N . ALA B 1 325 ? -14.523 -24.5 -14.5 1 87.94 325 ALA B N 1
ATOM 5943 C CA . ALA B 1 325 ? -15.227 -24.688 -13.234 1 87.94 325 ALA B CA 1
ATOM 5944 C C . ALA B 1 325 ? -14.625 -25.828 -12.43 1 87.94 325 ALA B C 1
ATOM 5946 O O . ALA B 1 325 ? -14.281 -26.875 -12.992 1 87.94 325 ALA B O 1
ATOM 5947 N N . VAL B 1 326 ? -14.422 -25.594 -11.172 1 85.62 326 VAL B N 1
ATOM 5948 C CA . VAL B 1 326 ? -13.852 -26.562 -10.242 1 85.62 326 VAL B CA 1
ATOM 5949 C C . VAL B 1 326 ? -14.883 -26.922 -9.18 1 85.62 326 VAL B C 1
ATOM 5951 O O . VAL B 1 326 ? -15.625 -26.062 -8.695 1 85.62 326 VAL B O 1
ATOM 5954 N N . ALA B 1 327 ? -15 -28.219 -8.898 1 84.44 327 ALA B N 1
ATOM 5955 C CA . ALA B 1 327 ? -15.836 -28.672 -7.793 1 84.44 327 ALA B CA 1
ATOM 5956 C C . ALA B 1 327 ? -14.992 -28.922 -6.543 1 84.44 327 ALA B C 1
ATOM 5958 O O . ALA B 1 327 ? -14.242 -29.891 -6.473 1 84.44 327 ALA B O 1
ATOM 5959 N N . PRO B 1 328 ? -15.172 -28.016 -5.582 1 83.31 328 PRO B N 1
ATOM 5960 C CA . PRO B 1 328 ? -14.422 -28.281 -4.355 1 83.31 328 PRO B CA 1
ATOM 5961 C C . PRO B 1 328 ? -14.805 -29.609 -3.703 1 83.31 328 PRO B C 1
ATOM 5963 O O . PRO B 1 328 ? -15.977 -29.984 -3.717 1 83.31 328 PRO B O 1
ATOM 5966 N N . ARG B 1 329 ? -13.859 -30.375 -3.164 1 74.62 329 ARG B N 1
ATOM 5967 C CA . ARG B 1 329 ? -14.031 -31.719 -2.625 1 74.62 329 ARG B CA 1
ATOM 5968 C C . ARG B 1 329 ? -15.141 -31.75 -1.577 1 74.62 329 ARG B C 1
ATOM 5970 O O . ARG B 1 329 ? -15.977 -32.656 -1.579 1 74.62 329 ARG B O 1
ATOM 5977 N N . ALA B 1 330 ? -15.219 -30.766 -0.789 1 75.56 330 ALA B N 1
ATOM 5978 C CA . ALA B 1 330 ? -16.141 -30.828 0.341 1 75.56 330 ALA B CA 1
ATOM 5979 C C . ALA B 1 330 ? -17.547 -30.438 -0.084 1 75.56 330 ALA B C 1
ATOM 5981 O O . ALA B 1 330 ? -18.5 -30.578 0.687 1 75.56 330 ALA B O 1
ATOM 5982 N N . CYS B 1 331 ? -17.734 -30.031 -1.33 1 84.5 331 CYS B N 1
ATOM 5983 C CA . CYS B 1 331 ? -19.047 -29.547 -1.754 1 84.5 331 CYS B CA 1
ATOM 5984 C C . CYS B 1 331 ? -19.719 -30.531 -2.693 1 84.5 331 CYS B C 1
ATOM 5986 O O . CYS B 1 331 ? -20.953 -30.531 -2.816 1 84.5 331 CYS B O 1
ATOM 5988 N N . GLY B 1 332 ? -19.156 -31.391 -3.27 1 74.56 332 GLY B N 1
ATOM 5989 C CA . GLY B 1 332 ? -19.719 -32.406 -4.148 1 74.56 332 GLY B CA 1
ATOM 5990 C C . GLY B 1 332 ? -20.25 -31.844 -5.453 1 74.56 332 GLY B C 1
ATOM 5991 O O . GLY B 1 332 ? -20.719 -32.594 -6.312 1 74.56 332 GLY B O 1
ATOM 5992 N N . SER B 1 333 ? -20.375 -30.578 -5.59 1 78.69 333 SER B N 1
ATOM 5993 C CA . SER B 1 333 ? -20.812 -29.906 -6.805 1 78.69 333 SER B CA 1
ATOM 5994 C C . SER B 1 333 ? -20 -28.656 -7.09 1 78.69 333 SER B C 1
ATOM 5996 O O . SER B 1 333 ? -19.234 -28.203 -6.234 1 78.69 333 SER B O 1
ATOM 5998 N N . THR B 1 334 ? -20.125 -28.188 -8.32 1 79.75 334 THR B N 1
ATOM 5999 C CA . THR B 1 334 ? -19.406 -26.984 -8.727 1 79.75 334 THR B CA 1
ATOM 6000 C C . THR B 1 334 ? -20 -25.75 -8.07 1 79.75 334 THR B C 1
ATOM 6002 O O . THR B 1 334 ? -19.391 -24.672 -8.062 1 79.75 334 THR B O 1
ATOM 6005 N N . SER B 1 335 ? -21.188 -25.906 -7.582 1 84 335 SER B N 1
ATOM 6006 C CA . SER B 1 335 ? -21.812 -24.844 -6.805 1 84 335 SER B CA 1
ATOM 6007 C C . SER B 1 335 ? -21.938 -25.234 -5.332 1 84 335 SER B C 1
ATOM 6009 O O . SER B 1 335 ? -22.703 -26.141 -4.984 1 84 335 SER B O 1
ATOM 6011 N N . CYS B 1 336 ? -21.156 -24.594 -4.562 1 91.69 336 CYS B N 1
ATOM 6012 C CA . CYS B 1 336 ? -21.078 -24.906 -3.137 1 91.69 336 CYS B CA 1
ATOM 6013 C C . CYS B 1 336 ? -21.922 -23.938 -2.324 1 91.69 336 CYS B C 1
ATOM 6015 O O . CYS B 1 336 ? -21.766 -22.719 -2.439 1 91.69 336 CYS B O 1
ATOM 6017 N N . ARG B 1 337 ? -22.812 -24.516 -1.535 1 94.25 337 ARG B N 1
ATOM 6018 C CA . ARG B 1 337 ? -23.516 -23.609 -0.633 1 94.25 337 ARG B CA 1
ATOM 6019 C C . ARG B 1 337 ? -22.531 -22.828 0.223 1 94.25 337 ARG B C 1
ATOM 6021 O O . ARG B 1 337 ? -21.469 -23.344 0.595 1 94.25 337 ARG B O 1
ATOM 6028 N N . LEU B 1 338 ? -22.859 -21.609 0.584 1 95.69 338 LEU B N 1
ATOM 6029 C CA . LEU B 1 338 ? -21.953 -20.766 1.351 1 95.69 338 LEU B CA 1
ATOM 6030 C C . LEU B 1 338 ? -21.578 -21.422 2.67 1 95.69 338 LEU B C 1
ATOM 6032 O O . LEU B 1 338 ? -20.406 -21.391 3.08 1 95.69 338 LEU B O 1
ATOM 6036 N N . ASP B 1 339 ? -22.578 -22.062 3.328 1 94.12 339 ASP B N 1
ATOM 6037 C CA . ASP B 1 339 ? -22.297 -22.688 4.613 1 94.12 339 ASP B CA 1
ATOM 6038 C C . ASP B 1 339 ? -21.281 -23.828 4.457 1 94.12 339 ASP B C 1
ATOM 6040 O O . ASP B 1 339 ? -20.422 -24.031 5.32 1 94.12 339 ASP B O 1
ATOM 6044 N N . GLN B 1 340 ? -21.391 -24.562 3.398 1 92.69 340 GLN B N 1
ATOM 6045 C CA . GLN B 1 340 ? -20.422 -25.625 3.117 1 92.69 340 GLN B CA 1
ATOM 6046 C C . GLN B 1 340 ? -19.031 -25.062 2.859 1 92.69 340 GLN B C 1
ATOM 6048 O O . GLN B 1 340 ? -18.031 -25.578 3.355 1 92.69 340 GLN B O 1
ATOM 6053 N N . PHE B 1 341 ? -19 -24.047 2.084 1 93.88 341 PHE B N 1
ATOM 6054 C CA . PHE B 1 341 ? -17.719 -23.406 1.79 1 93.88 341 PHE B CA 1
ATOM 6055 C C . PHE B 1 341 ? -17.094 -22.859 3.062 1 93.88 341 PHE B C 1
ATOM 6057 O O . PHE B 1 341 ? -15.875 -22.984 3.258 1 93.88 341 PHE B O 1
ATOM 6064 N N . LEU B 1 342 ? -17.891 -22.219 3.924 1 94.12 342 LEU B N 1
ATOM 6065 C CA . LEU B 1 342 ? -17.391 -21.672 5.172 1 94.12 342 LEU B CA 1
ATOM 6066 C C . LEU B 1 342 ? -16.859 -22.766 6.09 1 94.12 342 LEU B C 1
ATOM 6068 O O . LEU B 1 342 ? -15.922 -22.547 6.848 1 94.12 342 LEU B O 1
ATOM 6072 N N . ASN B 1 343 ? -17.453 -23.922 5.969 1 90.5 343 ASN B N 1
ATOM 6073 C CA . ASN B 1 343 ? -16.922 -25.062 6.711 1 90.5 343 ASN B CA 1
ATOM 6074 C C . ASN B 1 343 ? -15.523 -25.438 6.234 1 90.5 343 ASN B C 1
ATOM 6076 O O . ASN B 1 343 ? -14.648 -25.75 7.047 1 90.5 343 ASN B O 1
ATOM 6080 N N . ILE B 1 344 ? -15.305 -25.422 4.973 1 86.94 344 ILE B N 1
ATOM 6081 C CA . ILE B 1 344 ? -13.992 -25.703 4.41 1 86.94 344 ILE B CA 1
ATOM 6082 C C . ILE B 1 344 ? -12.977 -24.688 4.934 1 86.94 344 ILE B C 1
ATOM 6084 O O . ILE B 1 344 ? -11.914 -25.062 5.426 1 86.94 344 ILE B O 1
ATOM 6088 N N . THR B 1 345 ? -13.328 -23.406 4.852 1 91.38 345 THR B N 1
ATOM 6089 C CA . THR B 1 345 ? -12.391 -22.359 5.227 1 91.38 345 THR B CA 1
ATOM 6090 C C . THR B 1 345 ? -12.125 -22.375 6.73 1 91.38 345 THR B C 1
ATOM 6092 O O . THR B 1 345 ? -11.023 -22.031 7.176 1 91.38 345 THR B O 1
ATOM 6095 N N . SER B 1 346 ? -13.094 -22.812 7.453 1 90.56 346 SER B N 1
ATOM 6096 C CA . SER B 1 346 ? -12.914 -22.875 8.898 1 90.56 346 SER B CA 1
ATOM 6097 C C . SER B 1 346 ? -11.945 -23.984 9.297 1 90.56 346 SER B C 1
ATOM 6099 O O . SER B 1 346 ? -11.258 -23.875 10.312 1 90.56 346 SER B O 1
ATOM 6101 N N . VAL B 1 347 ? -11.906 -25.047 8.539 1 90.38 347 VAL B N 1
ATOM 6102 C CA . VAL B 1 347 ? -11.07 -26.203 8.859 1 90.38 347 VAL B CA 1
ATOM 6103 C C . VAL B 1 347 ? -9.617 -25.922 8.484 1 90.38 347 VAL B C 1
ATOM 6105 O O . VAL B 1 347 ? -8.695 -26.281 9.219 1 90.38 347 VAL B O 1
ATOM 6108 N N . VAL B 1 348 ? -9.453 -25.203 7.414 1 92 348 VAL B N 1
ATOM 6109 C CA . VAL B 1 348 ? -8.086 -25.062 6.914 1 92 348 VAL B CA 1
ATOM 6110 C C . VAL B 1 348 ? -7.598 -23.641 7.168 1 92 348 VAL B C 1
ATOM 6112 O O . VAL B 1 348 ? -6.395 -23.375 7.102 1 92 348 VAL B O 1
ATOM 6115 N N . GLY B 1 349 ? -8.516 -22.734 7.391 1 93.44 349 GLY B N 1
ATOM 6116 C CA . GLY B 1 349 ? -8.164 -21.344 7.602 1 93.44 349 GLY B CA 1
ATOM 6117 C C . GLY B 1 349 ? -7.445 -21.094 8.914 1 93.44 349 GLY B C 1
ATOM 6118 O O . GLY B 1 349 ? -7.668 -21.812 9.891 1 93.44 349 GLY B O 1
ATOM 6119 N N . MET B 1 350 ? -6.566 -20.094 8.852 1 94.56 350 MET B N 1
ATOM 6120 C CA . MET B 1 350 ? -5.812 -19.734 10.047 1 94.56 350 MET B CA 1
ATOM 6121 C C . MET B 1 350 ? -5.785 -18.219 10.242 1 94.56 350 MET B C 1
ATOM 6123 O O . MET B 1 350 ? -5.441 -17.484 9.32 1 94.56 350 MET B O 1
ATOM 6127 N N . ASP B 1 351 ? -6.16 -17.828 11.422 1 93.75 351 ASP B N 1
ATOM 6128 C CA . ASP B 1 351 ? -5.891 -16.438 11.758 1 93.75 351 ASP B CA 1
ATOM 6129 C C . ASP B 1 351 ? -4.441 -16.25 12.203 1 93.75 351 ASP B C 1
ATOM 6131 O O . ASP B 1 351 ? -3.678 -17.203 12.266 1 93.75 351 ASP B O 1
ATOM 6135 N N . VAL B 1 352 ? -4.066 -15.07 12.445 1 93.19 352 VAL B N 1
ATOM 6136 C CA . VAL B 1 352 ? -2.662 -14.734 12.672 1 93.19 352 VAL B CA 1
ATOM 6137 C C . VAL B 1 352 ? -2.143 -15.477 13.898 1 93.19 352 VAL B C 1
ATOM 6139 O O . VAL B 1 352 ? -1.106 -16.141 13.836 1 93.19 352 VAL B O 1
ATOM 6142 N N . PRO B 1 353 ? -2.803 -15.484 15.047 1 92.75 353 PRO B N 1
ATOM 6143 C CA . PRO B 1 353 ? -2.27 -16.203 16.219 1 92.75 353 PRO B CA 1
ATOM 6144 C C . PRO B 1 353 ? -2.123 -17.703 15.969 1 92.75 353 PRO B C 1
ATOM 6146 O O . PRO B 1 353 ? -1.108 -18.297 16.344 1 92.75 353 PRO B O 1
ATOM 6149 N N . PHE B 1 354 ? -3.113 -18.219 15.359 1 94.88 354 PHE B N 1
ATOM 6150 C CA . PHE B 1 354 ? -3.064 -19.656 15.102 1 94.88 354 PHE B CA 1
ATOM 6151 C C . PHE B 1 354 ? -1.948 -19.984 14.117 1 94.88 354 PHE B C 1
ATOM 6153 O O . PHE B 1 354 ? -1.251 -21 14.281 1 94.88 354 PHE B O 1
ATOM 6160 N N . TRP B 1 355 ? -1.792 -19.188 13.086 1 96.62 355 TRP B N 1
ATOM 6161 C CA . TRP B 1 355 ? -0.719 -19.422 12.125 1 96.62 355 TRP B CA 1
ATOM 6162 C C . TRP B 1 355 ? 0.646 -19.328 12.797 1 96.62 355 TRP B C 1
ATOM 6164 O O . TRP B 1 355 ? 1.529 -20.141 12.547 1 96.62 355 TRP B O 1
ATOM 6174 N N . CYS B 1 356 ? 0.819 -18.359 13.672 1 95.5 356 CYS B N 1
ATOM 6175 C CA . CYS B 1 356 ? 2.082 -18.188 14.383 1 95.5 356 CYS B CA 1
ATOM 6176 C C . CYS B 1 356 ? 2.408 -19.422 15.219 1 95.5 356 CYS B C 1
ATOM 6178 O O . CYS B 1 356 ? 3.557 -19.859 15.25 1 95.5 356 CYS B O 1
ATOM 6180 N N . GLN B 1 357 ? 1.463 -19.953 15.836 1 94.44 357 GLN B N 1
ATOM 6181 C CA . GLN B 1 357 ? 1.646 -21.141 16.656 1 94.44 357 GLN B CA 1
ATOM 6182 C C . GLN B 1 357 ? 1.991 -22.359 15.797 1 94.44 357 GLN B C 1
ATOM 6184 O O . GLN B 1 357 ? 2.957 -23.062 16.078 1 94.44 357 GLN B O 1
ATOM 6189 N N . ALA B 1 358 ? 1.162 -22.516 14.766 1 95.38 358 ALA B N 1
ATOM 6190 C CA . ALA B 1 358 ? 1.355 -23.672 13.891 1 95.38 358 ALA B CA 1
ATOM 6191 C C . ALA B 1 358 ? 2.715 -23.625 13.203 1 95.38 358 ALA B C 1
ATOM 6193 O O . ALA B 1 358 ? 3.33 -24.656 12.945 1 95.38 358 ALA B O 1
ATOM 6194 N N . CYS B 1 359 ? 3.17 -22.406 12.938 1 94.81 359 CYS B N 1
ATOM 6195 C CA . CYS B 1 359 ? 4.422 -22.188 12.219 1 94.81 359 CYS B CA 1
ATOM 6196 C C . CYS B 1 359 ? 5.598 -22.109 13.18 1 94.81 359 CYS B C 1
ATOM 6198 O O . CYS B 1 359 ? 6.758 -22.109 12.766 1 94.81 359 CYS B O 1
ATOM 6200 N N . ASN B 1 360 ? 5.328 -22.109 14.391 1 88.31 360 ASN B N 1
ATOM 6201 C CA . ASN B 1 360 ? 6.387 -21.875 15.375 1 88.31 360 ASN B CA 1
ATOM 6202 C C . ASN B 1 360 ? 7.27 -20.703 14.977 1 88.31 360 ASN B C 1
ATOM 6204 O O . ASN B 1 360 ? 8.5 -20.812 14.969 1 88.31 360 ASN B O 1
ATOM 6208 N N . SER B 1 361 ? 6.578 -19.641 14.555 1 83.69 361 SER B N 1
ATOM 6209 C CA . SER B 1 361 ? 7.309 -18.516 13.977 1 83.69 361 SER B CA 1
ATOM 6210 C C . SER B 1 361 ? 7.457 -17.375 14.969 1 83.69 361 SER B C 1
ATOM 6212 O O . SER B 1 361 ? 6.527 -17.078 15.727 1 83.69 361 SER B O 1
ATOM 6214 N N . ILE B 1 362 ? 8.656 -16.875 15 1 77.56 362 ILE B N 1
ATOM 6215 C CA . ILE B 1 362 ? 8.891 -15.609 15.672 1 77.56 362 ILE B CA 1
ATOM 6216 C C . ILE B 1 362 ? 9.555 -14.633 14.711 1 77.56 362 ILE B C 1
ATOM 6218 O O . ILE B 1 362 ? 10.133 -13.625 15.133 1 77.56 362 ILE B O 1
ATOM 6222 N N . GLN B 1 363 ? 9.492 -14.977 13.469 1 79.44 363 GLN B N 1
ATOM 6223 C CA . GLN B 1 363 ? 10.281 -14.234 12.484 1 79.44 363 GLN B CA 1
ATOM 6224 C C . GLN B 1 363 ? 9.508 -13.023 11.969 1 79.44 363 GLN B C 1
ATOM 6226 O O . GLN B 1 363 ? 10.109 -12.008 11.602 1 79.44 363 GLN B O 1
ATOM 6231 N N . THR B 1 364 ? 8.195 -13.148 11.961 1 87.5 364 THR B N 1
ATOM 6232 C CA . THR B 1 364 ? 7.406 -11.992 11.562 1 87.5 364 THR B CA 1
ATOM 6233 C C . THR B 1 364 ? 7.121 -11.094 12.758 1 87.5 364 THR B C 1
ATOM 6235 O O . THR B 1 364 ? 7.012 -11.57 13.891 1 87.5 364 THR B O 1
ATOM 6238 N N . PRO B 1 365 ? 7.023 -9.781 12.5 1 83.06 365 PRO B N 1
ATOM 6239 C CA . PRO B 1 365 ? 6.742 -8.898 13.633 1 83.06 365 PRO B CA 1
ATOM 6240 C C . PRO B 1 365 ? 5.48 -9.297 14.398 1 83.06 365 PRO B C 1
ATOM 6242 O O . PRO B 1 365 ? 5.438 -9.195 15.625 1 83.06 365 PRO B O 1
ATOM 6245 N N . GLN B 1 366 ? 4.488 -9.766 13.711 1 87.56 366 GLN B N 1
ATOM 6246 C CA . GLN B 1 366 ? 3.244 -10.172 14.359 1 87.56 366 GLN B CA 1
ATOM 6247 C C . GLN B 1 366 ? 3.471 -11.367 15.281 1 87.56 366 GLN B C 1
ATOM 6249 O O . GLN B 1 366 ? 2.979 -11.383 16.406 1 87.56 366 GLN B O 1
ATOM 6254 N N . CYS B 1 367 ? 4.188 -12.289 14.781 1 91.06 367 CYS B N 1
ATOM 6255 C CA . CYS B 1 367 ? 4.453 -13.477 15.578 1 91.06 367 CYS B CA 1
ATOM 6256 C C . CYS B 1 367 ? 5.395 -13.156 16.734 1 91.06 367 CYS B C 1
ATOM 6258 O O . CYS B 1 367 ? 5.238 -13.695 17.828 1 91.06 367 CYS B O 1
ATOM 6260 N N . ALA B 1 368 ? 6.41 -12.352 16.484 1 86.56 368 ALA B N 1
ATOM 6261 C CA . ALA B 1 368 ? 7.336 -11.93 17.531 1 86.56 368 ALA B CA 1
ATOM 6262 C C . ALA B 1 368 ? 6.594 -11.211 18.656 1 86.56 368 ALA B C 1
ATOM 6264 O O . ALA B 1 368 ? 6.887 -11.422 19.844 1 86.56 368 ALA B O 1
ATOM 6265 N N . LEU B 1 369 ? 5.707 -10.367 18.281 1 84.94 369 LEU B N 1
ATOM 6266 C CA . LEU B 1 369 ? 4.918 -9.633 19.266 1 84.94 369 LEU B CA 1
ATOM 6267 C C . LEU B 1 369 ? 4.066 -10.586 20.109 1 84.94 369 LEU B C 1
ATOM 6269 O O . LEU B 1 369 ? 3.984 -10.445 21.328 1 84.94 369 LEU B O 1
ATOM 6273 N N . LEU B 1 370 ? 3.438 -11.523 19.469 1 86.19 370 LEU B N 1
ATOM 6274 C CA . LEU B 1 370 ? 2.623 -12.516 20.172 1 86.19 370 LEU B CA 1
ATOM 6275 C C . LEU B 1 370 ? 3.475 -13.352 21.109 1 86.19 370 LEU B C 1
ATOM 6277 O O . LEU B 1 370 ? 3.055 -13.648 22.234 1 86.19 370 LEU B O 1
ATOM 6281 N N . ALA B 1 371 ? 4.645 -13.711 20.672 1 85.31 371 ALA B N 1
ATOM 6282 C CA . ALA B 1 371 ? 5.559 -14.484 21.5 1 85.31 371 ALA B CA 1
ATOM 6283 C C . ALA B 1 371 ? 6.004 -13.68 22.719 1 85.31 371 ALA B C 1
ATOM 6285 O O . ALA B 1 371 ? 6.094 -14.219 23.828 1 85.31 371 ALA B O 1
ATOM 6286 N N . ALA B 1 372 ? 6.273 -12.453 22.453 1 80.5 372 ALA B N 1
ATOM 6287 C CA . ALA B 1 372 ? 6.707 -11.57 23.547 1 80.5 372 ALA B CA 1
ATOM 6288 C C . ALA B 1 372 ? 5.59 -11.375 24.562 1 80.5 372 ALA B C 1
ATOM 6290 O O . ALA B 1 372 ? 5.848 -11.312 25.766 1 80.5 372 ALA B O 1
ATOM 6291 N N . MET B 1 373 ? 4.387 -11.258 24.109 1 78.56 373 MET B N 1
ATOM 6292 C CA . MET B 1 373 ? 3.24 -11.078 24.984 1 78.56 373 MET B CA 1
ATOM 6293 C C . MET B 1 373 ? 2.979 -12.336 25.812 1 78.56 373 MET B C 1
ATOM 6295 O O . MET B 1 373 ? 2.523 -12.258 26.953 1 78.56 373 MET B O 1
ATOM 6299 N N . ASN B 1 374 ? 3.289 -13.398 25.219 1 75.06 374 ASN B N 1
ATOM 6300 C CA . ASN B 1 374 ? 3.08 -14.664 25.906 1 75.06 374 ASN B CA 1
ATOM 6301 C C . ASN B 1 374 ? 4.211 -14.969 26.875 1 75.06 374 ASN B C 1
ATOM 6303 O O . ASN B 1 374 ? 4.031 -15.734 27.828 1 75.06 374 ASN B O 1
ATOM 6307 N N . SER B 1 375 ? 5.383 -14.539 26.562 1 66.31 375 SER B N 1
ATOM 6308 C CA . SER B 1 375 ? 6.512 -14.766 27.469 1 66.31 375 SER B CA 1
ATOM 6309 C C . SER B 1 375 ? 6.41 -13.898 28.719 1 66.31 375 SER B C 1
ATOM 6311 O O . SER B 1 375 ? 7.027 -14.203 29.734 1 66.31 375 SER B O 1
ATOM 6313 N N . THR B 1 376 ? 5.883 -12.828 28.625 1 54.28 376 THR B N 1
ATOM 6314 C CA . THR B 1 376 ? 5.734 -12.047 29.844 1 54.28 376 THR B CA 1
ATOM 6315 C C . THR B 1 376 ? 4.707 -12.688 30.766 1 54.28 376 THR B C 1
ATOM 6317 O O . THR B 1 376 ? 3.518 -12.359 30.703 1 54.28 376 THR B O 1
ATOM 6320 N N . GLY B 1 377 ? 4.691 -14.023 30.781 1 43.88 377 GLY B N 1
ATOM 6321 C CA . GLY B 1 377 ? 3.99 -14.648 31.891 1 43.88 377 GLY B CA 1
ATOM 6322 C C . GLY B 1 377 ? 4.207 -13.945 33.219 1 43.88 377 GLY B C 1
ATOM 6323 O O . GLY B 1 377 ? 5.168 -13.18 33.375 1 43.88 377 GLY B O 1
ATOM 6324 N N . PRO B 1 378 ? 3.191 -13.984 34.094 1 38.44 378 PRO B N 1
ATOM 6325 C CA . PRO B 1 378 ? 3.336 -13.367 35.406 1 38.44 378 PRO B CA 1
ATOM 6326 C C . PRO B 1 378 ? 4.664 -13.711 36.062 1 38.44 378 PRO B C 1
ATOM 6328 O O . PRO B 1 378 ? 5.066 -14.875 36.094 1 38.44 378 PRO B O 1
ATOM 6331 N N . CYS B 1 379 ? 5.676 -13.039 36.031 1 32.84 379 CYS B N 1
ATOM 6332 C CA . CYS B 1 379 ? 6.613 -13.273 37.125 1 32.84 379 CYS B CA 1
ATOM 6333 C C . CYS B 1 379 ? 5.879 -13.656 38.375 1 32.84 379 CYS B C 1
ATOM 6335 O O . CYS B 1 379 ? 4.887 -13.023 38.75 1 32.84 379 CYS B O 1
ATOM 6337 N N . ALA B 1 380 ? 6.074 -14.914 38.969 1 28.67 380 ALA B N 1
ATOM 6338 C CA . ALA B 1 380 ? 5.551 -15.43 40.25 1 28.67 380 ALA B CA 1
ATOM 6339 C C . ALA B 1 380 ? 5.672 -14.383 41.344 1 28.67 380 ALA B C 1
ATOM 6341 O O . ALA B 1 380 ? 6.781 -14.031 41.75 1 28.67 380 ALA B O 1
ATOM 6342 N N . SER B 1 381 ? 4.828 -13.352 41.469 1 29.27 381 SER B N 1
ATOM 6343 C CA . SER B 1 381 ? 4.719 -12.766 42.812 1 29.27 381 SER B CA 1
ATOM 6344 C C . SER B 1 381 ? 4.727 -13.844 43.875 1 29.27 381 SER B C 1
ATOM 6346 O O . SER B 1 381 ? 4.121 -14.906 43.719 1 29.27 381 SER B O 1
ATOM 6348 N N . SER B 1 382 ? 5.82 -14.062 44.719 1 25.58 382 SER B N 1
ATOM 6349 C CA . SER B 1 382 ? 5.66 -14.617 46.062 1 25.58 382 SER B CA 1
ATOM 6350 C C . SER B 1 382 ? 4.277 -14.312 46.625 1 25.58 382 SER B C 1
ATOM 6352 O O . SER B 1 382 ? 3.631 -13.344 46.219 1 25.58 382 SER B O 1
ATOM 6354 N N . ASP B 1 383 ? 3.865 -15.242 47.625 1 25.66 383 ASP B N 1
ATOM 6355 C CA . ASP B 1 383 ? 2.697 -15.5 48.469 1 25.66 383 ASP B CA 1
ATOM 6356 C C . ASP B 1 383 ? 2.311 -14.25 49.25 1 25.66 383 ASP B C 1
ATOM 6358 O O . ASP B 1 383 ? 2.227 -14.297 50.469 1 25.66 383 ASP B O 1
ATOM 6362 N N . ALA B 1 384 ? 2.908 -13.094 49.344 1 25.05 384 ALA B N 1
ATOM 6363 C CA . ALA B 1 384 ? 2.166 -12.398 50.375 1 25.05 384 ALA B CA 1
ATOM 6364 C C . ALA B 1 384 ? 0.666 -12.43 50.125 1 25.05 384 ALA B C 1
ATOM 6366 O O . ALA B 1 384 ? 0.21 -11.961 49.062 1 25.05 384 ALA B O 1
ATOM 6367 N N . ASN B 1 385 ? 0.025 -13.406 50.781 1 22.81 385 ASN B N 1
ATOM 6368 C CA . ASN B 1 385 ? -1.354 -13.867 50.875 1 22.81 385 ASN B CA 1
ATOM 6369 C C . ASN B 1 385 ? -2.324 -12.703 51.062 1 22.81 385 ASN B C 1
ATOM 6371 O O . ASN B 1 385 ? -3.49 -12.914 51.406 1 22.81 385 ASN B O 1
ATOM 6375 N N . PRO B 1 386 ? -2.012 -11.398 51.031 1 23.91 386 PRO B N 1
ATOM 6376 C CA . PRO B 1 386 ? -3.182 -10.945 51.781 1 23.91 386 PRO B CA 1
ATOM 6377 C C . PRO B 1 386 ? -4.488 -11.539 51.281 1 23.91 386 PRO B C 1
ATOM 6379 O O . PRO B 1 386 ? -4.605 -11.844 50.094 1 23.91 386 PRO B O 1
ATOM 6382 N N . VAL B 1 387 ? -5.082 -12.203 52.25 1 20.52 387 VAL B N 1
ATOM 6383 C CA . VAL B 1 387 ? -6.402 -12.797 52.406 1 20.52 387 VAL B CA 1
ATOM 6384 C C . VAL B 1 387 ? -7.426 -12.008 51.562 1 20.52 387 VAL B C 1
ATOM 6386 O O . VAL B 1 387 ? -7.191 -10.844 51.219 1 20.52 387 VAL B O 1
ATOM 6389 N N . PRO B 1 388 ? -8.711 -12.023 52.156 1 21.48 388 PRO B N 1
ATOM 6390 C CA . PRO B 1 388 ? -10 -12.281 51.5 1 21.48 388 PRO B CA 1
ATOM 6391 C C . PRO B 1 388 ? -10.5 -11.086 50.688 1 21.48 388 PRO B C 1
ATOM 6393 O O . PRO B 1 388 ? -11.094 -11.266 49.625 1 21.48 388 PRO B O 1
ATOM 6396 N N . THR B 1 389 ? -10.297 -9.781 51.031 1 19.3 389 THR B N 1
ATOM 6397 C CA . THR B 1 389 ? -11.688 -9.422 51.281 1 19.3 389 THR B CA 1
ATOM 6398 C C . THR B 1 389 ? -12.508 -9.539 50 1 19.3 389 THR B C 1
ATOM 6400 O O . THR B 1 389 ? -11.992 -9.32 48.906 1 19.3 389 THR B O 1
ATOM 6403 N N . ALA B 1 390 ? -13.68 -10.203 50.125 1 19.8 390 ALA B N 1
ATOM 6404 C CA . ALA B 1 390 ? -14.766 -10.75 49.344 1 19.8 390 ALA B CA 1
ATOM 6405 C C . ALA B 1 390 ? -15.172 -9.781 48.219 1 19.8 390 ALA B C 1
ATOM 6407 O O . ALA B 1 390 ? -15.422 -10.195 47.094 1 19.8 390 ALA B O 1
ATOM 6408 N N . ASP B 1 391 ? -15.453 -8.508 48.656 1 17.45 391 ASP B N 1
ATOM 6409 C CA . ASP B 1 391 ? -16.781 -8.133 48.156 1 17.45 391 ASP B CA 1
ATOM 6410 C C . ASP B 1 391 ? -16.75 -7.828 46.656 1 17.45 391 ASP B C 1
ATOM 6412 O O . ASP B 1 391 ? -17.641 -8.25 45.938 1 17.45 391 ASP B O 1
ATOM 6416 N N . ALA B 1 392 ? -16 -6.633 46.281 1 20.19 392 ALA B N 1
ATOM 6417 C CA . ALA B 1 392 ? -16.75 -5.758 45.375 1 20.19 392 ALA B CA 1
ATOM 6418 C C . ALA B 1 392 ? -16.672 -6.258 43.938 1 20.19 392 ALA B C 1
ATOM 6420 O O . ALA B 1 392 ? -15.617 -6.164 43.312 1 20.19 392 ALA B O 1
ATOM 6421 N N . ALA B 1 393 ? -17.031 -7.5 43.656 1 19.55 393 ALA B N 1
ATOM 6422 C CA . ALA B 1 393 ? -17.312 -8.102 42.344 1 19.55 393 ALA B CA 1
ATOM 6423 C C . ALA B 1 393 ? -18.016 -7.105 41.438 1 19.55 393 ALA B C 1
ATOM 6425 O O . ALA B 1 393 ? -19.203 -6.828 41.594 1 19.55 393 ALA B O 1
ATOM 6426 N N . VAL B 1 394 ? -17.484 -5.887 41.281 1 19.3 394 VAL B N 1
ATOM 6427 C CA . VAL B 1 394 ? -18.328 -5.031 40.469 1 19.3 394 VAL B CA 1
ATOM 6428 C C . VAL B 1 394 ? -18.609 -5.711 39.125 1 19.3 394 VAL B C 1
ATOM 6430 O O . VAL B 1 394 ? -17.688 -5.973 38.344 1 19.3 394 VAL B O 1
ATOM 6433 N N . ALA B 1 395 ? -19.438 -6.711 39.094 1 21.02 395 ALA B N 1
ATOM 6434 C CA . ALA B 1 395 ? -20.156 -7.34 38 1 21.02 395 ALA B CA 1
ATOM 6435 C C . ALA B 1 395 ? -20.531 -6.309 36.938 1 21.02 395 ALA B C 1
ATOM 6437 O O . ALA B 1 395 ? -21.406 -5.465 37.156 1 21.02 395 ALA B O 1
ATOM 6438 N N . PHE B 1 396 ? -19.578 -5.66 36.312 1 20.08 396 PHE B N 1
ATOM 6439 C CA . PHE B 1 396 ? -19.938 -4.641 35.344 1 20.08 396 PHE B CA 1
ATOM 6440 C C . PHE B 1 396 ? -20.938 -5.188 34.344 1 20.08 396 PHE B C 1
ATOM 6442 O O . PHE B 1 396 ? -20.641 -6.121 33.594 1 20.08 396 PHE B O 1
ATOM 6449 N N . SER B 1 397 ? -22.203 -5.414 34.625 1 20 397 SER B N 1
ATOM 6450 C CA . SER B 1 397 ? -23.453 -5.781 33.969 1 20 397 SER B CA 1
ATOM 6451 C C . SER B 1 397 ? -23.594 -5.09 32.625 1 20 397 SER B C 1
ATOM 6453 O O . SER B 1 397 ? -23.203 -3.934 32.469 1 20 397 SER B O 1
ATOM 6455 N N . ASN B 1 398 ? -23.578 -5.883 31.5 1 22.09 398 ASN B N 1
ATOM 6456 C CA . ASN B 1 398 ? -23.906 -5.855 30.078 1 22.09 398 ASN B CA 1
ATOM 6457 C C . ASN B 1 398 ? -25.141 -4.988 29.812 1 22.09 398 ASN B C 1
ATOM 6459 O O . ASN B 1 398 ? -25.828 -5.18 28.828 1 22.09 398 ASN B O 1
ATOM 6463 N N . LYS B 1 399 ? -25.734 -4.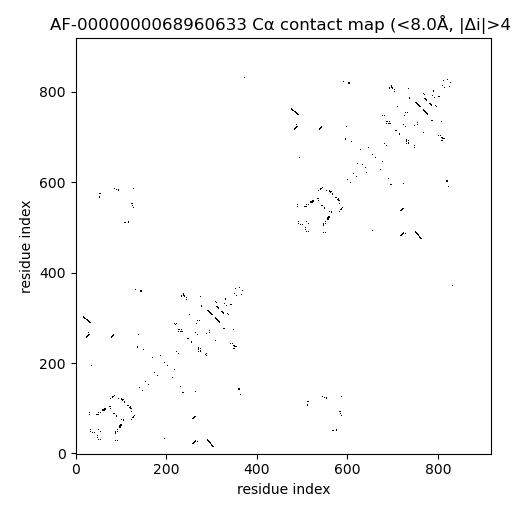379 30.812 1 24.3 399 LYS B N 1
ATOM 6464 C CA . LYS B 1 399 ? -27.125 -3.912 30.906 1 24.3 399 LYS B CA 1
ATOM 6465 C C . LYS B 1 399 ? -27.422 -2.857 29.859 1 24.3 399 LYS B C 1
ATOM 6467 O O . LYS B 1 399 ? -28.531 -2.807 29.312 1 24.3 399 LYS B O 1
ATOM 6472 N N . PRO B 1 400 ? -26.438 -1.913 29.719 1 25.62 400 PRO B N 1
ATOM 6473 C CA . PRO B 1 400 ? -27.172 -0.778 29.141 1 25.62 400 PRO B CA 1
ATOM 6474 C C . PRO B 1 400 ? -27.391 -0.915 27.641 1 25.62 400 PRO B C 1
ATOM 6476 O O . PRO B 1 400 ? -28.062 -0.072 27.031 1 25.62 400 PRO B O 1
ATOM 6479 N N . PHE B 1 401 ? -26.703 -1.921 27.031 1 25.66 401 PHE B N 1
ATOM 6480 C CA . PHE B 1 401 ? -27.031 -2.025 25.609 1 25.66 401 PHE B CA 1
ATOM 6481 C C . PHE B 1 401 ? -28.469 -2.482 25.422 1 25.66 401 PHE B C 1
ATOM 6483 O O . PHE B 1 401 ? -29.156 -2.014 24.516 1 25.66 401 PHE B O 1
ATOM 6490 N N . TRP B 1 402 ? -28.875 -3.371 26.312 1 27.36 402 TRP B N 1
ATOM 6491 C CA . TRP B 1 402 ? -30.25 -3.814 26.172 1 27.36 402 TRP B CA 1
ATOM 6492 C C . TRP B 1 402 ? -31.219 -2.646 26.359 1 27.36 402 TRP B C 1
ATOM 6494 O O . TRP B 1 402 ? -32.344 -2.699 25.891 1 27.36 402 TRP B O 1
ATOM 6504 N N . ILE B 1 403 ? -30.75 -1.756 27.203 1 27.06 403 ILE B N 1
ATOM 6505 C CA . ILE B 1 403 ? -31.734 -0.706 27.484 1 27.06 403 ILE B CA 1
ATOM 6506 C C . ILE B 1 403 ? -31.875 0.196 26.25 1 27.06 403 ILE B C 1
ATOM 6508 O O . ILE B 1 403 ? -33 0.545 25.859 1 27.06 403 ILE B O 1
ATOM 6512 N N . ALA B 1 404 ? -30.609 0.479 25.594 1 27.86 404 ALA B N 1
ATOM 6513 C CA . ALA B 1 404 ? -30.859 1.5 24.594 1 27.86 404 ALA B CA 1
ATOM 6514 C C . ALA B 1 404 ? -31.531 0.898 23.359 1 27.86 404 ALA B C 1
ATOM 6516 O O . ALA B 1 404 ? -32.281 1.58 22.656 1 27.86 404 ALA B O 1
ATOM 6517 N N . LEU B 1 405 ? -31.266 -0.394 23.109 1 29.34 405 LEU B N 1
ATOM 6518 C CA . LEU B 1 405 ? -32 -1.121 22.078 1 29.34 405 LEU B CA 1
ATOM 6519 C C . LEU B 1 405 ? -33.5 -1.118 22.391 1 29.34 405 LEU B C 1
ATOM 6521 O O . LEU B 1 405 ? -34.344 -0.968 21.484 1 29.34 405 LEU B O 1
ATOM 6525 N N . ALA B 1 406 ? -33.781 -1.292 23.672 1 29.38 406 ALA B N 1
ATOM 6526 C CA . ALA B 1 406 ? -35.188 -1.285 24.062 1 29.38 406 ALA B CA 1
ATOM 6527 C C . ALA B 1 406 ? -35.812 0.066 23.766 1 29.38 406 ALA B C 1
ATOM 6529 O O . ALA B 1 406 ? -36.969 0.129 23.344 1 29.38 406 ALA B O 1
ATOM 6530 N N . VAL B 1 407 ? -34.969 1.052 24.047 1 31.88 407 VAL B N 1
ATOM 6531 C CA . VAL B 1 407 ? -35.625 2.35 23.922 1 31.88 407 VAL B CA 1
ATOM 6532 C C . VAL B 1 407 ? -35.875 2.65 22.453 1 31.88 407 VAL B C 1
ATOM 6534 O O . VAL B 1 407 ? -36.938 3.193 22.109 1 31.88 407 VAL B O 1
ATOM 6537 N N . GLY B 1 408 ? -34.875 2.252 21.625 1 28.33 408 GLY B N 1
ATOM 6538 C CA . GLY B 1 408 ? -35.125 2.615 20.234 1 28.33 408 GLY B CA 1
ATOM 6539 C C . GLY B 1 408 ? -36.25 1.844 19.594 1 28.33 408 GLY B C 1
ATOM 6540 O O . GLY B 1 408 ? -36.844 2.299 18.625 1 28.33 408 GLY B O 1
ATOM 6541 N N . ILE B 1 409 ? -36.375 0.565 20.016 1 34.53 409 ILE B N 1
ATOM 6542 C CA . ILE B 1 409 ? -37.469 -0.216 19.5 1 34.53 409 ILE B CA 1
ATOM 6543 C C . ILE B 1 409 ? -38.812 0.473 19.844 1 34.53 409 ILE B C 1
ATOM 6545 O O . ILE B 1 409 ? -39.719 0.517 19.016 1 34.53 409 ILE B O 1
ATOM 6549 N N . VAL B 1 410 ? -38.812 1.01 21.125 1 32.75 410 VAL B N 1
ATOM 6550 C CA . VAL B 1 410 ? -40.062 1.584 21.531 1 32.75 410 VAL B CA 1
ATOM 6551 C C . VAL B 1 410 ? -40.406 2.783 20.641 1 32.75 410 VAL B C 1
ATOM 6553 O O . VAL B 1 410 ? -41.562 2.963 20.234 1 32.75 410 VAL B O 1
ATOM 6556 N N . LEU B 1 411 ? -39.281 3.543 20.375 1 33.81 411 LEU B N 1
ATOM 6557 C CA . LEU B 1 411 ? -39.688 4.773 19.703 1 33.81 411 LEU B CA 1
ATOM 6558 C C . LEU B 1 411 ? -40.125 4.488 18.281 1 33.81 411 LEU B C 1
ATOM 6560 O O . LEU B 1 411 ? -40.844 5.285 17.672 1 33.81 411 LEU B O 1
ATOM 6564 N N . GLY B 1 412 ? -39.625 3.404 17.766 1 30.77 412 GLY B N 1
ATOM 6565 C CA . GLY B 1 412 ? -40.125 3.006 16.453 1 30.77 412 GLY B CA 1
ATOM 6566 C C . GLY B 1 412 ? -41.594 2.711 16.438 1 30.77 412 GLY B C 1
ATOM 6567 O O . GLY B 1 412 ? -42.281 2.949 15.43 1 30.77 412 GLY B O 1
ATOM 6568 N N . VAL B 1 413 ? -41.969 2.078 17.562 1 35.91 413 VAL B N 1
ATOM 6569 C CA . VAL B 1 413 ? -43.375 1.708 17.594 1 35.91 413 VAL B CA 1
ATOM 6570 C C . VAL B 1 413 ? -44.25 2.963 17.531 1 35.91 413 VAL B C 1
ATOM 6572 O O . VAL B 1 413 ? -45.25 2.994 16.812 1 35.91 413 VAL B O 1
ATOM 6575 N N . VAL B 1 414 ? -43.75 3.982 18.312 1 35.41 414 VAL B N 1
ATOM 6576 C CA . VAL B 1 414 ? -44.688 5.098 18.484 1 35.41 414 VAL B CA 1
ATOM 6577 C C . VAL B 1 414 ? -44.844 5.848 17.172 1 35.41 414 VAL B C 1
ATOM 6579 O O . VAL B 1 414 ? -45.969 6.211 16.781 1 35.41 414 VAL B O 1
ATOM 6582 N N . LEU B 1 415 ? -43.656 6.059 16.562 1 34.28 415 LEU B N 1
ATOM 6583 C CA . LEU B 1 415 ? -43.781 6.918 15.383 1 34.28 415 LEU B CA 1
ATOM 6584 C C . LEU B 1 415 ? -44.438 6.184 14.234 1 34.28 415 LEU B C 1
ATOM 6586 O O . LEU B 1 415 ? -44.812 6.797 13.227 1 34.28 415 LEU B O 1
ATOM 6590 N N . SER B 1 416 ? -44.438 4.836 14.344 1 32.81 416 SER B N 1
ATOM 6591 C CA . SER B 1 416 ? -45.219 4.145 13.344 1 32.81 416 SER B CA 1
ATOM 6592 C C . SER B 1 416 ? -46.688 4.543 13.438 1 32.81 416 SER B C 1
ATOM 6594 O O . SER B 1 416 ? -47.406 4.645 12.422 1 32.81 416 SER B O 1
ATOM 6596 N N . VAL B 1 417 ? -47.031 4.668 14.773 1 38.06 417 VAL B N 1
ATOM 6597 C CA . VAL B 1 417 ? -48.469 4.984 14.945 1 38.06 417 VAL B CA 1
ATOM 6598 C C . VAL B 1 417 ? -48.75 6.352 14.336 1 38.06 417 VAL B C 1
ATOM 6600 O O . VAL B 1 417 ? -49.781 6.531 13.68 1 38.06 417 VAL B O 1
ATOM 6603 N N . ALA B 1 418 ? -47.719 7.207 14.672 1 33.69 418 ALA B N 1
ATOM 6604 C CA . ALA B 1 418 ? -48.031 8.57 14.266 1 33.69 418 ALA B CA 1
ATOM 6605 C C . ALA B 1 418 ? -48.188 8.672 12.75 1 33.69 418 ALA B C 1
ATOM 6607 O O . ALA B 1 418 ? -49.062 9.375 12.25 1 33.69 418 ALA B O 1
ATOM 6608 N N . PHE B 1 419 ? -47.188 7.949 12.219 1 33.81 419 PHE B N 1
ATOM 6609 C CA . PHE B 1 419 ? -47.219 8.086 10.766 1 33.81 419 PHE B CA 1
ATOM 6610 C C . PHE B 1 419 ? -48.469 7.449 10.18 1 33.81 419 PHE B C 1
ATOM 6612 O O . PHE B 1 419 ? -49.062 7.996 9.25 1 33.81 419 PHE B O 1
ATOM 6619 N N . VAL B 1 420 ? -48.812 6.379 10.945 1 34.62 420 VAL B N 1
ATOM 6620 C CA . VAL B 1 420 ? -50.031 5.777 10.391 1 34.62 420 VAL B CA 1
ATOM 6621 C C . VAL B 1 420 ? -51.188 6.746 10.531 1 34.62 420 VAL B C 1
ATOM 6623 O O . VAL B 1 420 ? -52.031 6.844 9.633 1 34.62 420 VAL B O 1
ATOM 6626 N N . VAL B 1 421 ? -51.094 7.449 11.75 1 34.62 421 VAL B N 1
ATOM 6627 C CA . VAL B 1 421 ? -52.25 8.305 11.992 1 34.62 421 VAL B CA 1
ATOM 6628 C C . VAL B 1 421 ? -52.312 9.406 10.938 1 34.62 421 VAL B C 1
ATOM 6630 O O . VAL B 1 421 ? -53.375 9.727 10.422 1 34.62 421 VAL B O 1
ATOM 6633 N N . VAL B 1 422 ? -51 9.984 10.805 1 33.44 422 VAL B N 1
ATOM 6634 C CA . VAL B 1 422 ? -51.094 11.164 9.945 1 33.44 422 VAL B CA 1
ATOM 6635 C C . VAL B 1 422 ? -51.531 10.742 8.547 1 33.44 422 VAL B C 1
ATOM 6637 O O . VAL B 1 422 ? -52.25 11.484 7.871 1 33.44 422 VAL B O 1
ATOM 6640 N N . LEU B 1 423 ? -51.062 9.516 8.281 1 30.5 423 LEU B N 1
ATOM 6641 C CA . LEU B 1 423 ? -51.531 9.086 6.965 1 30.5 423 LEU B CA 1
ATOM 6642 C C . LEU B 1 423 ? -53.031 8.93 6.934 1 30.5 423 LEU B C 1
ATOM 6644 O O . LEU B 1 423 ? -53.656 8.969 5.863 1 30.5 423 LEU B O 1
ATOM 6648 N N . ARG B 1 424 ? -53.469 8.539 8.195 1 29.53 424 ARG B N 1
ATOM 6649 C CA . ARG B 1 424 ? -54.938 8.414 8.117 1 29.53 424 ARG B CA 1
ATOM 6650 C C . ARG B 1 424 ? -55.562 9.766 7.824 1 29.53 424 ARG B C 1
ATOM 6652 O O . ARG B 1 424 ? -56.625 9.828 7.156 1 29.53 424 ARG B O 1
ATOM 6659 N N . ALA B 1 425 ? -55.062 10.766 8.648 1 30.42 425 ALA B N 1
ATOM 6660 C CA . ALA B 1 425 ? -55.812 12 8.562 1 30.42 425 ALA B CA 1
ATOM 6661 C C . ALA B 1 425 ? -55.781 12.586 7.156 1 30.42 425 ALA B C 1
ATOM 6663 O O . ALA B 1 425 ? -56.75 13.148 6.668 1 30.42 425 ALA B O 1
ATOM 6664 N N . THR B 1 426 ? -54.5 12.664 6.695 1 25.11 426 THR B N 1
ATOM 6665 C CA . THR B 1 426 ? -54.469 13.445 5.465 1 25.11 426 THR B CA 1
ATOM 6666 C C . THR B 1 426 ? -55.156 12.688 4.332 1 25.11 426 THR B C 1
ATOM 6668 O O . THR B 1 426 ? -55.219 13.164 3.199 1 25.11 426 THR B O 1
ATOM 6671 N N . LYS B 1 427 ? -55.438 11.406 4.613 1 27.23 427 LYS B N 1
ATOM 6672 C CA . LYS B 1 427 ? -56.219 10.727 3.58 1 27.23 427 LYS B CA 1
ATOM 6673 C C . LYS B 1 427 ? -57.531 11.461 3.301 1 27.23 427 LYS B C 1
ATOM 6675 O O . LYS B 1 427 ? -58.031 11.43 2.178 1 27.23 427 LYS B O 1
ATOM 6680 N N . ARG B 1 428 ? -58.125 11.82 4.52 1 24.5 428 ARG B N 1
ATOM 6681 C CA . ARG B 1 428 ? -59.531 12.227 4.34 1 24.5 428 ARG B CA 1
ATOM 6682 C C . ARG B 1 428 ? -59.625 13.508 3.525 1 24.5 428 ARG B C 1
ATOM 6684 O O . ARG B 1 428 ? -60.625 13.758 2.859 1 24.5 428 ARG B O 1
ATOM 6691 N N . ALA B 1 429 ? -58.688 14.438 3.914 1 24.08 429 ALA B N 1
ATOM 6692 C CA . ALA B 1 429 ? -59.031 15.75 3.387 1 24.08 429 ALA B CA 1
ATOM 6693 C C . ALA B 1 429 ? -59.031 15.75 1.861 1 24.08 429 ALA B C 1
ATOM 6695 O O . ALA B 1 429 ? -59.625 16.625 1.231 1 24.08 429 ALA B O 1
ATOM 6696 N N . CYS B 1 430 ? -58.094 14.953 1.28 1 21.41 430 CYS B N 1
ATOM 6697 C CA . CYS B 1 430 ? -58.125 15.102 -0.171 1 21.41 430 CYS B CA 1
ATOM 6698 C C . CYS B 1 430 ? -59.375 14.469 -0.754 1 21.41 430 CYS B C 1
ATOM 6700 O O . CYS B 1 430 ? -59.469 14.258 -1.965 1 21.41 430 CYS B O 1
ATOM 6702 N N . ALA B 1 431 ? -60.219 13.914 0.149 1 21.64 431 ALA B N 1
ATOM 6703 C CA . ALA B 1 431 ? -61.406 13.336 -0.458 1 21.64 431 ALA B CA 1
ATOM 6704 C C . ALA B 1 431 ? -62.156 14.375 -1.294 1 21.64 431 ALA B C 1
ATOM 6706 O O . ALA B 1 431 ? -62.688 14.055 -2.357 1 21.64 431 ALA B O 1
ATOM 6707 N N . ARG B 1 432 ? -62.5 15.492 -0.592 1 20.09 432 ARG B N 1
ATOM 6708 C CA . ARG B 1 432 ? -63.688 16.219 -1.016 1 20.09 432 ARG B CA 1
ATOM 6709 C C . ARG B 1 432 ? -63.469 16.859 -2.385 1 20.09 432 ARG B C 1
ATOM 6711 O O . ARG B 1 432 ? -64.438 17.094 -3.119 1 20.09 432 ARG B O 1
ATOM 6718 N N . ARG B 1 433 ? -62.344 17.578 -2.527 1 20.81 433 ARG B N 1
ATOM 6719 C CA . ARG B 1 433 ? -62.531 18.656 -3.496 1 20.81 433 ARG B CA 1
ATOM 6720 C C . ARG B 1 433 ? -62.75 18.094 -4.898 1 20.81 433 ARG B C 1
ATOM 6722 O O . ARG B 1 433 ? -62.812 18.844 -5.871 1 20.81 433 ARG B O 1
ATOM 6729 N N . GLU B 1 434 ? -62.594 16.688 -5.086 1 18.22 434 GLU B N 1
ATOM 6730 C CA . GLU B 1 434 ? -62.75 16.266 -6.473 1 18.22 434 GLU B CA 1
ATOM 6731 C C . GLU B 1 434 ? -64.188 16.422 -6.934 1 18.22 434 GLU B C 1
ATOM 6733 O O . GLU B 1 434 ? -64.562 16.078 -8.062 1 18.22 434 GLU B O 1
ATOM 6738 N N . ALA B 1 435 ? -65.062 16.531 -5.98 1 20.22 435 ALA B N 1
ATOM 6739 C CA . ALA B 1 435 ? -66.375 16.266 -6.543 1 20.22 435 ALA B CA 1
ATOM 6740 C C . ALA B 1 435 ? -66.75 17.266 -7.645 1 20.22 435 ALA B C 1
ATOM 6742 O O . ALA B 1 435 ? -67.375 16.922 -8.617 1 20.22 435 ALA B O 1
ATOM 6743 N N . SER B 1 436 ? -66.562 18.484 -7.266 1 18.06 436 SER B N 1
ATOM 6744 C CA . SER B 1 436 ? -67.625 19.297 -7.914 1 18.06 436 SER B CA 1
ATOM 6745 C C . SER B 1 436 ? -67.312 19.531 -9.383 1 18.06 436 SER B C 1
ATOM 6747 O O . SER B 1 436 ? -67.875 20.438 -10.016 1 18.06 436 SER B O 1
ATOM 6749 N N . LEU B 1 437 ? -66.062 18.953 -9.867 1 16.77 437 LEU B N 1
ATOM 6750 C CA . LEU B 1 437 ? -65.875 19.391 -11.242 1 16.77 437 LEU B CA 1
ATOM 6751 C C . LEU B 1 437 ? -66.938 18.844 -12.172 1 16.77 437 LEU B C 1
ATOM 6753 O O . LEU B 1 437 ? -66.812 18.922 -13.391 1 16.77 437 LEU B O 1
ATOM 6757 N N . ILE B 1 438 ? -67.875 17.953 -11.82 1 17.64 438 ILE B N 1
ATOM 6758 C CA . ILE B 1 438 ? -68.375 17.375 -13.062 1 17.64 438 ILE B CA 1
ATOM 6759 C C . ILE B 1 438 ? -69.125 18.422 -13.852 1 17.64 438 ILE B C 1
ATOM 6761 O O . ILE B 1 438 ? -69.75 18.109 -14.875 1 17.64 438 ILE B O 1
ATOM 6765 N N . PRO B 1 439 ? -69.188 19.703 -13.297 1 16.3 439 PRO B N 1
ATOM 6766 C CA . PRO B 1 439 ? -70.5 20.188 -13.805 1 16.3 439 PRO B CA 1
ATOM 6767 C C . PRO B 1 439 ? -70.625 19.969 -15.312 1 16.3 439 PRO B C 1
ATOM 6769 O O . PRO B 1 439 ? -69.688 19.531 -15.977 1 16.3 439 PRO B O 1
ATOM 6772 N N . GLY B 1 440 ? -71 21.125 -16.031 1 16.2 440 GLY B N 1
ATOM 6773 C CA . GLY B 1 440 ? -72.188 21.609 -16.75 1 16.2 440 GLY B CA 1
ATOM 6774 C C . GLY B 1 440 ? -72.062 21.422 -18.25 1 16.2 440 GLY B C 1
ATOM 6775 O O . GLY B 1 440 ? -73.062 21.219 -18.938 1 16.2 440 GLY B O 1
ATOM 6776 N N . PHE B 1 441 ? -71 22.125 -18.875 1 17.19 441 PHE B N 1
ATOM 6777 C CA . PHE B 1 441 ? -71.5 22.859 -20.031 1 17.19 441 PHE B CA 1
ATOM 6778 C C . PHE B 1 441 ? -71.812 21.906 -21.172 1 17.19 441 PHE B C 1
ATOM 6780 O O . PHE B 1 441 ? -70.938 21.25 -21.719 1 17.19 441 PHE B O 1
ATOM 6787 N N . MET B 1 442 ? -73.062 21.297 -21.172 1 16.09 442 MET B N 1
ATOM 6788 C CA . MET B 1 442 ? -74 20.531 -21.969 1 16.09 442 MET B CA 1
ATOM 6789 C C . MET B 1 442 ? -74.062 21.031 -23.406 1 16.09 442 MET B C 1
ATOM 6791 O O . MET B 1 442 ? -74.25 20.234 -24.344 1 16.09 442 MET B O 1
ATOM 6795 N N . SER B 1 443 ? -74.438 22.344 -23.594 1 15.28 443 SER B N 1
ATOM 6796 C CA . SER B 1 443 ? -75.562 22.422 -24.5 1 15.28 443 SER B CA 1
ATOM 6797 C C . SER B 1 443 ? -75.125 22.109 -25.938 1 15.28 443 SER B C 1
ATOM 6799 O O . SER B 1 443 ? -75.938 21.625 -26.734 1 15.28 443 SER B O 1
ATOM 6801 N N . ARG B 1 444 ? -74.125 22.906 -26.422 1 16.47 444 ARG B N 1
ATOM 6802 C CA . ARG B 1 444 ? -74.562 23.438 -27.719 1 16.47 444 ARG B CA 1
ATOM 6803 C C . ARG B 1 444 ? -74.688 22.312 -28.75 1 16.47 444 ARG B C 1
ATOM 6805 O O . ARG B 1 444 ? -73.812 21.422 -28.828 1 16.47 444 ARG B O 1
ATOM 6812 N N . ILE B 1 445 ? -75.812 22.406 -29.438 1 16.39 445 ILE B N 1
ATOM 6813 C CA . ILE B 1 445 ? -76.875 21.719 -30.156 1 16.39 445 ILE B CA 1
ATOM 6814 C C . ILE B 1 445 ? -76.312 21.047 -31.406 1 16.39 445 ILE B C 1
ATOM 6816 O O . ILE B 1 445 ? -75.188 21.297 -31.797 1 16.39 445 ILE B O 1
ATOM 6820 N N . ARG B 1 446 ? -76.938 21.375 -32.531 1 15.71 446 ARG B N 1
ATOM 6821 C CA . ARG B 1 446 ? -77.812 20.719 -33.5 1 15.71 446 ARG B CA 1
ATOM 6822 C C . ARG B 1 446 ? -77.062 20.438 -34.781 1 15.71 446 ARG B C 1
ATOM 6824 O O . ARG B 1 446 ? -77.5 19.641 -35.625 1 15.71 446 ARG B O 1
ATOM 6831 N N . GLY B 1 447 ? -76 21.406 -35.062 1 16.86 447 GLY B N 1
ATOM 6832 C CA . GLY B 1 447 ? -76.25 21.609 -36.469 1 16.86 447 GLY B CA 1
ATOM 6833 C C . GLY B 1 447 ? -76.125 20.359 -37.312 1 16.86 447 GLY B C 1
ATOM 6834 O O . GLY B 1 447 ? -75.438 19.422 -36.906 1 16.86 447 GLY B O 1
ATOM 6835 N N . THR B 1 448 ? -76.75 20.453 -38.406 1 17.02 448 THR B N 1
ATOM 6836 C CA . THR B 1 448 ? -77.438 19.656 -39.438 1 17.02 448 THR B CA 1
ATOM 6837 C C . THR B 1 448 ? -76.438 18.859 -40.25 1 17.02 448 THR B C 1
ATOM 6839 O O . THR B 1 448 ? -75.25 19.281 -40.375 1 17.02 448 THR B O 1
ATOM 6842 N N . ALA B 1 449 ? -76.812 17.734 -40.656 1 16.59 449 ALA 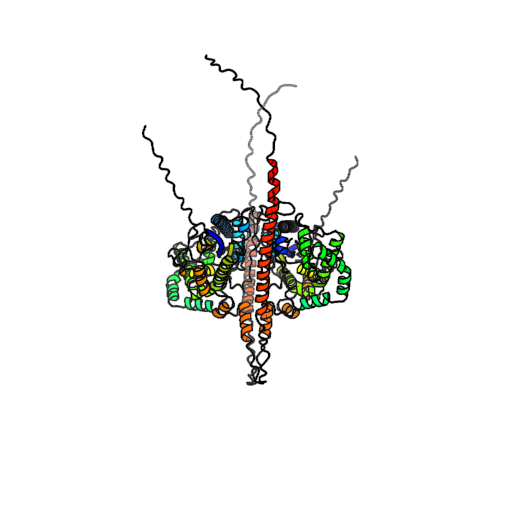B N 1
ATOM 6843 C CA . ALA B 1 449 ? -76.562 16.422 -41.25 1 16.59 449 ALA B CA 1
ATOM 6844 C C . ALA B 1 449 ? -76.062 16.562 -42.656 1 16.59 449 ALA B C 1
ATOM 6846 O O . ALA B 1 449 ? -75.5 15.609 -43.219 1 16.59 449 ALA B O 1
ATOM 6847 N N . THR B 1 450 ? -76.125 17.797 -43.406 1 17.86 450 THR B N 1
ATOM 6848 C CA . THR B 1 450 ? -76.625 17.266 -44.656 1 17.86 450 THR B CA 1
ATOM 6849 C C . THR B 1 450 ? -75.562 16.422 -45.344 1 17.86 450 THR B C 1
ATOM 6851 O O . THR B 1 450 ? -74.375 16.688 -45.188 1 17.86 450 THR B O 1
ATOM 6854 N N . PRO B 1 451 ? -75.938 15.398 -46.156 1 18.09 451 PRO B N 1
ATOM 6855 C CA . PRO B 1 451 ? -75.438 14.172 -46.812 1 18.09 451 PRO B CA 1
ATOM 6856 C C . PRO B 1 451 ? -74.5 14.445 -47.969 1 18.09 451 PRO B C 1
ATOM 6858 O O . PRO B 1 451 ? -74.062 13.508 -48.594 1 18.09 451 PRO B O 1
ATOM 6861 N N . SER B 1 452 ? -73.625 15.516 -48 1 17.34 452 SER B N 1
ATOM 6862 C CA . SER B 1 452 ? -73.5 15.711 -49.438 1 17.34 452 SER B CA 1
ATOM 6863 C C . SER B 1 452 ? -73.062 14.422 -50.125 1 17.34 452 SER B C 1
ATOM 6865 O O . SER B 1 452 ? -72.5 13.539 -49.5 1 17.34 452 SER B O 1
ATOM 6867 N N . HIS B 1 453 ? -73.062 14.578 -51.531 1 18.86 453 HIS B N 1
ATOM 6868 C CA . HIS B 1 453 ? -73.25 13.875 -52.812 1 18.86 453 HIS B CA 1
ATOM 6869 C C . HIS B 1 453 ? -72.062 12.938 -53.094 1 18.86 453 HIS B C 1
ATOM 6871 O O . HIS B 1 453 ? -70.938 13.219 -52.719 1 18.86 453 HIS B O 1
ATOM 6877 N N . VAL B 1 454 ? -72.438 11.805 -53.719 1 18.67 454 VAL B N 1
ATOM 6878 C CA . VAL B 1 454 ? -72.25 10.406 -54.062 1 18.67 454 VAL B CA 1
ATOM 6879 C C . VAL B 1 454 ? -71.125 10.273 -55.094 1 18.67 454 VAL B C 1
ATOM 6881 O O . VAL B 1 454 ? -70.25 9.414 -54.969 1 18.67 454 VAL B O 1
ATOM 6884 N N . GLU B 1 455 ? -71.125 11.039 -56.281 1 20.27 455 GLU B N 1
ATOM 6885 C CA . GLU B 1 455 ? -71.25 10.266 -57.5 1 20.27 455 GLU B CA 1
ATOM 6886 C C . GLU B 1 455 ? -70 9.578 -57.875 1 20.27 455 GLU B C 1
ATOM 6888 O O . GLU B 1 455 ? -68.875 10.008 -57.469 1 20.27 455 GLU B O 1
ATOM 6893 N N . MET B 1 456 ? -70.188 8.641 -58.844 1 20 456 MET B N 1
ATOM 6894 C CA . MET B 1 456 ? -69.875 7.453 -59.656 1 20 456 MET B CA 1
ATOM 6895 C C . MET B 1 456 ? -68.688 7.727 -60.594 1 20 456 MET B C 1
ATOM 6897 O O . MET B 1 456 ? -68.312 6.84 -61.344 1 20 456 MET B O 1
ATOM 6901 N N . LEU B 1 457 ? -68.125 9.016 -60.719 1 21.31 457 LEU B N 1
ATOM 6902 C CA . LEU B 1 457 ? -67.875 9.031 -62.156 1 21.31 457 LEU B CA 1
ATOM 6903 C C . LEU B 1 457 ? -66.938 7.922 -62.562 1 21.31 457 LEU B C 1
ATOM 6905 O O . LEU B 1 457 ? -66.062 7.562 -61.781 1 21.31 457 LEU B O 1
ATOM 6909 N N . PRO B 1 458 ? -67.188 7.324 -63.781 1 23.16 458 PRO B N 1
ATOM 6910 C CA . PRO B 1 458 ? -66.812 6.293 -64.75 1 23.16 458 PRO B CA 1
ATOM 6911 C C . PRO B 1 458 ? -65.312 6.168 -65 1 23.16 458 PRO B C 1
ATOM 6913 O O . PRO B 1 458 ? -64.75 5.078 -64.875 1 23.16 458 PRO B O 1
ATOM 6916 N N . ALA B 1 459 ? -65.25 6.633 -66.375 1 19.97 459 ALA B N 1
ATOM 6917 C CA . ALA B 1 459 ? -64.375 6.52 -67.562 1 19.97 459 ALA B CA 1
ATOM 6918 C C . ALA B 1 459 ? -63.062 7.281 -67.375 1 19.97 459 ALA B C 1
ATOM 6920 O O . ALA B 1 459 ? -63.062 8.398 -66.875 1 19.97 459 ALA B O 1
#

Foldseek 3Di:
DDDPPPPPPPPPPPPPQDKDFQAKEKEAEFFQFDLVQLVVCLPPQQEGARDPVSLVLLLVQLQVVLVVNVDDLQQLLQEAAEEEPYRRLQSSVQSSSQNNRAQPSADADPVVRHQPDPSRGRTHDYDYDHNQADLQFFQCPFFQVLVVQLVPLCPDPVNVVVCVVCVVLQVVCCVQVVHRDDPVCLLSVLSSQVSQVVPPVRHRDDDPVSNVSSQVSNLVSLCSRQQPLLNLLLRNQANLLVVLVQLVCCLPPGHSGRYYYYGHHQSNVNSVCNLQCVPVVVLDPRGRAHRTKMWMWTWIAGPVPRFIWIAIWTDGVVSDRDTHTDHGPQAPDRIRTSVSSSVSSVVSHDDDQRSLVSRVGCRHVSSVVVVVVVVPPPPPDDCPPPVPDDDDPVPVPPPPVVVVVVVVVVVVVVVVVVVVVVVVVVVPPPPPPPDDDPDDPPDDDDDDDDDDDDDDDDD/DDPPPPPPPPPPPPPPQDKDFQAKEKEAEFFQFDLVQLVVCLPPPAEGARDPVRLVLLLVQLQVVLVVNVDDLQQLLQEAAEEEPHRRLQSSVQSSSQNNRAQPSADADPVVRHQPDPSRGRTHDYDYDHNQADLQFFQCPFFQVLVVQLVPLCPDPVNVVVCVVCVVLQVVVCVQVVHRDDPVCLLSVLSSQVSQVVPPVRHDDDDPVSNVSSQVSNLVSLCSRQQPLLNLLLRNQANLLVVLVQLVCCLPPGHSGRYYYYGHHQSNVNSVCNLQCVCPVVLDPRGRAHRTKMWMWTWIARPVPRFIWIAIWTDGVVSDRDTHTDHGPQQPDRIRTSVSSSVSSVVSHDDDQRSLVSRVGCRHVSSVVVVVVVVPPPPPPPPPPPDDDDDDCVVVDPPPVVVVVVVVVVVVVVVVVVVVVVVVVVVPPVPPPPPPPPDDDPDDDDDDDDDDDDDDDDD

Secondary structure (DSSP, 8-state):
------------------EEEEEEEEEEE--PBPHHHHHH--STTT-S-B-HHHHHHHHHHHHHHHHHH---HHHHHT-EEEE-SSHHHHHHHHHHHHHHS-TT-SPBPTTT-SBSSGGG--PPPEE---GGG-TTT-GGGS-HHHHHHHHHHHTSHHHHHHHHHHHHHHHHHHHHHTS---TTTHHHHHHHHHHHHT-TTTPPP--HHHHHHHHHHHHHHHHHHH-SHHHHHHHHHHHHHHHHHHHHHHHHH--S-SEEEEEE-HHHHHHHHHHHTGGGSSSS---PPPTT-EEEEEEEEETTT--EEEEEEEE-TTS-S--EEE--TTTSSSEEEHHHHHHHHHHH---HHHHHHHHT--SSHHHHHHHHHHH--------------S-------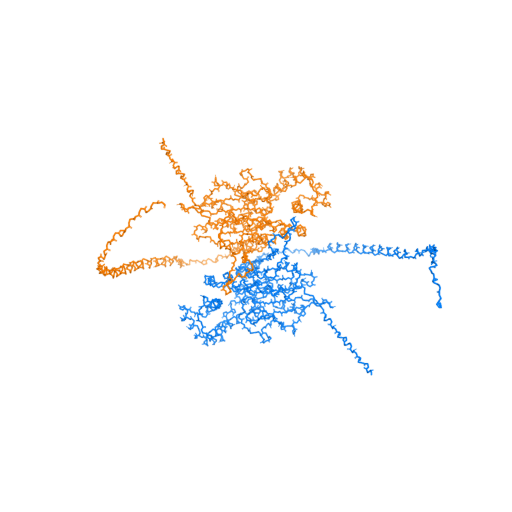-HHHHHHHHHHHHHHHHHHHHHHHHHHHHHHHTTGGGSS-----------------------/-----------------PEEEEEEEEEEE--PBPHHHHHHS-STTT-S-B-HHHHHHHHHHHHHHHHHH---HHHHHT-EEEE-SSHHHHHHHHHHHHHHS-TT-SPBPTTT-SBSSGGG--PPPEE---GGG-TTT-GGGS-HHHHHHHHHHHTSHHHHHHHHHHHHHHHHHHHHHTS---TTTHHHHHHHHHHHHT-TTTPPP--HHHHHHHHHHHHHHHHHHH-SHHHHHHHHHHHHHHHHHHHHHHHHH--S-SEEEEEE-HHHHHHHHHHHTGGGSSSS---PPPTT-EEEEEEEEETTT--EEEEEEEE-TTS-SS-EEE--TTTSSSEEEHHHHHHHHHHH---HHHHHHHHT--SSHHHHHHHHHHH----------------------SHHHHHHHHHHHHHHHHHHHHHHHHHHHHHHHTTGGGGGG----------------------

Organism: Plasmodiophora brassicae (NCBI:txid37360)

Nearest PDB structures (foldseek):
  1nd5-assembly1_B  TM=8.278E-01  e=2.738E-21  Homo sapiens
  3it3-assembly1_A  TM=8.303E-01  e=2.007E-19  Francisella tularensis subsp. holarctica LVS
  3it0-assembly1_A  TM=8.396E-01  e=5.550E-19  Francisella tularensis subsp. holarctica LVS
  4e3w-assembly1_B  TM=8.371E-01  e=1.093E-18  Francisella tularensis subsp. holarctica LVS
  8xm1-assembly1_A  TM=6.891E-01  e=2.590E-13  Yersinia intermedia

Solvent-accessible surface area (backbone atoms only — not comparable to full-atom values): 49556 Å² total; per-residue (Å²): 139,81,86,81,81,82,78,78,78,78,77,76,75,77,76,69,84,58,64,46,78,56,31,37,40,36,44,27,25,24,33,40,50,24,59,67,40,40,61,70,35,57,58,81,87,53,52,29,42,52,19,23,47,15,38,25,52,24,19,51,48,16,37,51,52,34,64,71,65,62,65,54,48,67,45,45,50,45,37,41,36,39,23,44,65,27,56,22,18,35,44,26,48,50,27,19,40,62,29,33,28,49,76,63,38,19,45,51,11,76,76,80,72,38,64,24,36,84,67,12,51,45,86,58,60,52,43,29,38,52,68,74,62,32,44,52,63,51,19,78,82,59,27,53,47,51,54,50,50,42,50,52,50,64,68,29,70,70,38,49,54,51,48,65,73,46,44,65,58,40,53,49,49,20,62,77,70,71,43,90,50,43,88,86,44,37,62,63,51,48,51,53,52,58,45,20,62,69,32,88,91,57,48,75,92,64,60,65,71,58,44,54,51,48,51,51,50,49,16,50,56,48,43,70,50,27,39,44,67,72,40,12,32,65,26,21,7,35,38,41,28,50,53,37,51,51,52,54,43,25,76,72,74,45,54,94,30,45,33,37,39,36,20,29,41,49,63,39,53,44,6,44,34,43,75,42,23,48,56,68,73,71,79,37,77,83,52,74,63,41,56,49,15,33,42,36,39,36,35,27,30,32,66,85,77,63,47,49,32,37,33,36,32,42,29,32,67,80,82,41,92,51,79,38,79,29,44,32,69,90,47,79,32,49,62,18,45,44,71,55,51,42,49,54,23,61,72,46,28,28,55,71,71,55,43,26,61,72,20,68,28,59,77,27,65,70,27,33,39,53,51,46,60,61,65,64,54,81,73,84,73,79,72,86,61,78,75,72,78,86,66,89,72,76,74,81,70,76,49,64,63,55,45,54,54,49,49,50,50,49,50,47,51,50,49,50,53,51,49,52,52,53,54,60,58,60,57,64,64,70,63,64,79,72,68,70,88,68,79,73,96,72,76,70,98,67,86,74,94,73,86,84,75,92,74,85,93,64,144,140,78,86,79,80,78,77,76,74,76,73,72,72,73,73,68,81,56,64,44,79,55,30,36,38,34,42,28,24,24,32,39,51,25,57,68,40,39,61,70,36,56,59,81,89,49,52,27,41,51,19,23,48,15,38,24,52,23,20,52,47,15,36,51,52,32,66,70,66,63,63,53,48,67,45,45,49,46,37,41,36,40,22,45,64,26,55,22,17,34,45,25,47,49,27,19,38,63,29,32,31,50,75,63,41,20,46,51,12,75,73,79,71,38,64,22,36,84,66,11,50,46,86,58,59,52,45,27,39,52,69,73,60,31,44,51,63,49,19,76,82,58,27,55,48,50,54,50,50,41,50,53,50,64,68,29,71,72,39,48,54,50,47,65,73,46,45,65,58,38,53,50,49,19,61,76,69,70,45,91,49,45,87,87,45,37,61,60,52,49,50,52,53,55,45,20,63,70,32,88,92,58,48,75,92,64,58,64,70,59,44,54,50,48,53,51,50,48,15,49,57,48,43,70,49,27,40,43,68,72,40,12,32,64,26,23,6,35,38,42,29,50,54,37,51,51,53,55,44,26,75,72,74,46,55,94,31,46,33,36,38,37,20,30,42,49,64,40,53,44,6,44,33,42,77,42,23,46,54,66,75,72,81,38,76,82,52,73,62,43,56,48,16,34,42,35,41,36,35,28,29,33,67,83,78,64,46,48,30,36,33,37,31,41,30,32,66,81,83,41,93,53,78,38,80,30,45,33,68,89,47,80,31,49,63,18,45,42,70,56,50,43,50,53,23,61,73,44,29,24,55,70,71,56,43,26,62,71,19,67,28,59,76,26,63,69,28,32,39,53,50,45,61,60,64,62,49,80,72,81,73,75,75,82,56,84,75,73,83,78,69,87,68,75,71,82,69,81,53,64,60,59,47,53,55,49,49,54,54,49,54,50,55,51,53,49,50,48,50,51,46,50,53,52,54,62,52,54,65,70,56,60,79,67,58,73,69,68,70,67,98,71,67,90,76,74,84,81,74,80,73,82,90,82,83,73,87,87,131

Radius of gyration: 38.05 Å; Cα contacts (8 Å, |Δi|>4): 1471; chains: 2; bounding box: 132×98×151 Å

pLDDT: mean 76.5, std 27.95, range [15.28, 98.75]

Sequence (918 aa):
MLPVLVAMMMMMMVTGAGARLAQVQILARHGLRDYYTAEADASWDDGGVLSGHGYKAMYDLGEAVRNRYNRSSNDTAASWARSTDSEAAMMSASAFFLGYVPPGAGPIDEVTKTAAIPNQTAPVPVHTVPFFEDILLRAYDKCPTLANAYDAAYNGDDFASFRAAYQHELDFLTAILGRNVTWETFLTEYEILYIRRAFPDATVFIPEDHWTNMVTMASYIAKVAFTPPESASLIAGPLVERMGQDFNQTAIDGPVAPLVFFSGHYPLVMAVASLLGVYDAGNVAVSIPSPGALIILELEQDDATGGYHVNVVYHDPEQGSTFQAVAPRACGSTSCRLDQFLNITSVVGMDVPFWCQACNSIQTPQCALLAAMNSTGPCASSDANPVPTADAAVAFSNKPFWIALAVGIVLGVVLSVAFVVVLRATKRACARREASLIPGFMSRIRGTATPSHVEMLPAMLPVLVAMMMMMMVTGAGARLAQVQILARHGLRDYYTAEADASWDDGGVLSGHGYKAMYDLGEAVRNRYNRSSNDTAASWARSTDSEAAMMSASAFFLGYVPPGAGPIDEVTKTAAIPNQTAPVPVHTVPFFEDILLRAYDKCPTLANAYDAAYNGDDFASFRAAYQHELDFLTAILGRNVTWETFLTEYEILYIRRAFPDATVFIPEDHWTNMVTMASYIAKVAFTPPESASLIAGPLVERMGQDFNQTAIDGPVAPLVFFSGHYPLVMAVASLLGVYDAGNVAVSIPSPGALIILELEQDDATGGYHVNVVYHDPEQGSTFQAVAPRACGSTSCRLDQFLNITSVVGMDVPFWCQACNSIQTPQCALLAAMNSTGPCASSDANPVPTADAAVAFSNKPFWIALAVGIVLGVVLSVAFVVVLRATKRACARREASLIPGFMSRIRGTATPSHVEMLPA

InterPro domains:
  IPR000560 Histidine phosphatase superfamily, clade-2 [PF00328] (44-315)
  IPR000560 Histidine phosphatase superfamily, clade-2 [cd07061] (20-315)
  IPR029033 Histidine phosphatase superfamily [G3DSA:3.40.50.1240] (10-366)
  IPR029033 Histidine phosphatase superfamily [SSF53254] (18-363)
  IPR050645 Histidine Acid Phosphatase [PTHR11567] (18-347)